Protein AF-0000000082580744 (afdb_homodimer)

Radius of gyration: 29.82 Å; Cα contacts (8 Å, |Δi|>4): 2438; chains: 2; bounding box: 80×86×75 Å

pLDDT: mean 94.12, std 8.28, range [32.53, 98.94]

Structure (mmCIF, N/CA/C/O backbone):
data_AF-0000000082580744-model_v1
#
loop_
_entity.id
_entity.type
_entity.pdbx_description
1 polymer 'FAD-dependent oxidoreductase'
#
loop_
_atom_site.group_PDB
_atom_site.id
_atom_site.type_symbol
_atom_site.label_atom_id
_atom_site.label_alt_id
_atom_site.label_comp_id
_atom_site.label_asym_id
_atom_site.label_entity_id
_atom_site.label_seq_id
_atom_site.pdbx_PDB_ins_code
_atom_site.Cartn_x
_atom_site.Cartn_y
_atom_site.Cartn_z
_atom_site.occupancy
_atom_site.B_iso_or_equiv
_atom_site.auth_seq_id
_atom_site.auth_comp_id
_atom_site.auth_asym_id
_atom_site.auth_atom_id
_atom_site.pdbx_PDB_model_num
ATOM 1 N N . MET A 1 1 ? -9.773 21.922 42.688 1 71.75 1 MET A N 1
ATOM 2 C CA . MET A 1 1 ? -10.211 21.5 41.344 1 71.75 1 MET A CA 1
ATOM 3 C C . MET A 1 1 ? -11.086 22.578 40.688 1 71.75 1 MET A C 1
ATOM 5 O O . MET A 1 1 ? -12.016 23.078 41.312 1 71.75 1 MET A O 1
ATOM 9 N N . LYS A 1 2 ? -10.562 23.125 39.656 1 87.12 2 LYS A N 1
ATOM 10 C CA . LYS A 1 2 ? -11.336 24.109 38.906 1 87.12 2 LYS A CA 1
ATOM 11 C C . LYS A 1 2 ? -12.32 23.406 37.969 1 87.12 2 LYS A C 1
ATOM 13 O O . LYS A 1 2 ? -11.984 22.391 37.344 1 87.12 2 LYS A O 1
ATOM 18 N N . ASN A 1 3 ? -13.578 23.859 38.062 1 93.88 3 ASN A N 1
ATOM 19 C CA . ASN A 1 3 ? -14.617 23.281 37.219 1 93.88 3 ASN A CA 1
ATOM 20 C C . ASN A 1 3 ? -15.055 24.25 36.125 1 93.88 3 ASN A C 1
ATOM 22 O O . ASN A 1 3 ? -15.406 25.406 36.406 1 93.88 3 ASN A O 1
ATOM 26 N N . ILE A 1 4 ? -14.922 23.812 34.906 1 96.12 4 ILE A N 1
ATOM 27 C CA . ILE A 1 4 ? -15.32 24.594 33.75 1 96.12 4 ILE A CA 1
ATOM 28 C C . ILE A 1 4 ? -16.422 23.859 33 1 96.12 4 ILE A C 1
ATOM 30 O O . ILE A 1 4 ? -16.438 22.641 32.938 1 96.12 4 ILE A O 1
ATOM 34 N N . LYS A 1 5 ? -17.406 24.609 32.469 1 97.62 5 LYS A N 1
ATOM 35 C CA . LYS A 1 5 ? -18.438 24.047 31.594 1 97.62 5 LYS A CA 1
ATOM 36 C C . LYS A 1 5 ? -18.281 24.547 30.172 1 97.62 5 LYS A C 1
ATOM 38 O O . LYS A 1 5 ? -17.969 25.719 29.953 1 97.62 5 LYS A O 1
ATOM 43 N N . ALA A 1 6 ? -18.422 23.688 29.266 1 97.94 6 ALA A N 1
ATOM 44 C CA . ALA A 1 6 ? -18.328 24.031 27.859 1 97.94 6 ALA A CA 1
ATOM 45 C C . ALA A 1 6 ? -19.234 23.125 27.016 1 97.94 6 ALA A C 1
ATOM 47 O O . ALA A 1 6 ? -19.656 22.062 27.469 1 97.94 6 ALA A O 1
ATOM 48 N N . ASP A 1 7 ? -19.672 23.625 25.891 1 98.38 7 ASP A N 1
ATOM 49 C CA . ASP A 1 7 ? -20.344 22.766 24.922 1 98.38 7 ASP A CA 1
ATOM 50 C C . ASP A 1 7 ? -19.359 21.859 24.219 1 98.38 7 ASP A C 1
ATOM 52 O O . ASP A 1 7 ? -19.578 20.641 24.109 1 98.38 7 ASP A O 1
ATOM 56 N N . VAL A 1 8 ? -18.281 22.438 23.734 1 98.81 8 VAL A N 1
ATOM 57 C CA . VAL A 1 8 ? -17.234 21.688 23.031 1 98.81 8 VAL A CA 1
ATOM 58 C C . VAL A 1 8 ? -15.891 21.938 23.703 1 98.81 8 VAL A C 1
ATOM 60 O O . VAL A 1 8 ? -15.492 23.078 23.938 1 98.81 8 VAL A O 1
ATOM 63 N N . ALA A 1 9 ? -15.18 20.922 24.078 1 98.94 9 ALA A N 1
ATOM 64 C CA . ALA A 1 9 ? -13.797 21 24.547 1 98.94 9 ALA A CA 1
ATOM 65 C C . ALA A 1 9 ? -12.836 20.453 23.5 1 98.94 9 ALA A C 1
ATOM 67 O O . ALA A 1 9 ? -13.07 19.391 22.906 1 98.94 9 ALA A O 1
ATOM 68 N N . VAL A 1 10 ? -11.781 21.156 23.203 1 98.94 10 VAL A N 1
ATOM 69 C CA . VAL A 1 10 ? -10.805 20.781 22.188 1 98.94 10 VAL A CA 1
ATOM 70 C C . VAL A 1 10 ? -9.469 20.469 22.859 1 98.94 10 VAL A C 1
ATOM 72 O O . VAL A 1 10 ? -8.969 21.25 23.672 1 98.94 10 VAL A O 1
ATOM 75 N N . ILE A 1 11 ? -8.938 19.281 22.547 1 98.88 11 ILE A N 1
ATOM 76 C CA . ILE A 1 11 ? -7.656 18.859 23.094 1 98.88 11 ILE A CA 1
ATOM 77 C C . ILE A 1 11 ? -6.539 19.156 22.094 1 98.88 11 ILE A C 1
ATOM 79 O O . ILE A 1 11 ? -6.391 18.438 21.094 1 98.88 11 ILE A O 1
ATOM 83 N N . ALA A 1 12 ? -5.711 20.109 22.422 1 98.62 12 ALA A N 1
ATOM 84 C CA . ALA A 1 12 ? -4.535 20.578 21.688 1 98.62 12 ALA A CA 1
ATOM 85 C C . ALA A 1 12 ? -4.934 21.531 20.562 1 98.62 12 ALA A C 1
ATOM 87 O O . ALA A 1 12 ? -6.035 21.438 20.016 1 98.62 12 ALA A O 1
ATOM 88 N N . LEU A 1 13 ? -4.004 22.391 20.266 1 98.44 13 LEU A N 1
ATOM 89 C CA . LEU A 1 13 ? -4.27 23.484 19.344 1 98.44 13 LEU A CA 1
ATOM 90 C C . LEU A 1 13 ? -3.23 23.516 18.219 1 98.44 13 LEU A C 1
ATOM 92 O O . LEU A 1 13 ? -2.629 24.547 17.953 1 98.44 13 LEU A O 1
ATOM 96 N N . GLY A 1 14 ? -3.053 22.281 17.547 1 97.75 14 GLY A N 1
ATOM 97 C CA . GLY A 1 14 ? -2.451 22.281 16.234 1 97.75 14 GLY A CA 1
ATOM 98 C C . GLY A 1 14 ? -3.383 22.812 15.148 1 97.75 14 GLY A C 1
ATOM 99 O O . GLY A 1 14 ? -4.371 23.484 15.453 1 97.75 14 GLY A O 1
ATOM 100 N N . ALA A 1 15 ? -3.078 22.5 13.906 1 98 15 ALA A N 1
ATOM 101 C CA . ALA A 1 15 ? -3.914 22.984 12.812 1 98 15 ALA A CA 1
ATOM 102 C C . ALA A 1 15 ? -5.348 22.484 12.953 1 98 15 ALA A C 1
ATOM 104 O O . ALA A 1 15 ? -6.301 23.25 12.781 1 98 15 ALA A O 1
ATOM 105 N N . ALA A 1 16 ? -5.504 21.219 13.25 1 98.75 16 ALA A N 1
ATOM 106 C CA . ALA A 1 16 ? -6.828 20.609 13.375 1 98.75 16 ALA A CA 1
ATOM 107 C C . ALA A 1 16 ? -7.582 21.203 14.57 1 98.75 16 ALA A C 1
ATOM 109 O O . ALA A 1 16 ? -8.766 21.531 14.461 1 98.75 16 ALA A O 1
ATOM 110 N N . GLY A 1 17 ? -6.902 21.281 15.688 1 98.88 17 GLY A N 1
ATOM 111 C CA . GLY A 1 17 ? -7.523 21.828 16.891 1 98.88 17 GLY A CA 1
ATOM 112 C C . GLY A 1 17 ? -7.914 23.297 16.75 1 98.88 17 GLY A C 1
ATOM 113 O O . GLY A 1 17 ? -8.984 23.703 17.203 1 98.88 17 GLY A O 1
ATOM 114 N N . LEU A 1 18 ? -7.035 24.062 16.172 1 98.88 18 LEU A N 1
ATOM 115 C CA . LEU A 1 18 ? -7.336 25.469 15.914 1 98.88 18 LEU A CA 1
ATOM 116 C C . LEU A 1 18 ? -8.57 25.609 15.031 1 98.88 18 LEU A C 1
ATOM 118 O O . LEU A 1 18 ? -9.453 26.422 15.312 1 98.88 18 LEU A O 1
ATOM 122 N N . ALA A 1 19 ? -8.586 24.797 13.992 1 98.88 19 ALA A N 1
ATOM 123 C CA . ALA A 1 19 ? -9.727 24.844 13.086 1 98.88 19 ALA A CA 1
ATOM 124 C C . ALA A 1 19 ? -11.016 24.438 13.805 1 98.88 19 ALA A C 1
ATOM 126 O O . ALA A 1 19 ? -12.055 25.062 13.617 1 98.88 19 ALA A O 1
ATOM 127 N N . ALA A 1 20 ? -10.945 23.406 14.594 1 98.94 20 ALA A N 1
ATOM 128 C CA . ALA A 1 20 ? -12.102 22.938 15.352 1 98.94 20 ALA A CA 1
ATOM 129 C C . ALA A 1 20 ? -12.602 24.016 16.312 1 98.94 20 ALA A C 1
ATOM 131 O O . ALA A 1 20 ? -13.805 24.281 16.406 1 98.94 20 ALA A O 1
ATOM 132 N N . CYS A 1 21 ? -11.664 24.625 17 1 98.75 21 CYS A N 1
ATOM 133 C CA . CYS A 1 21 ? -11.984 25.656 17.984 1 98.75 21 CYS A CA 1
ATOM 134 C C . CYS A 1 21 ? -12.68 26.844 17.328 1 98.75 21 CYS A C 1
ATOM 136 O O . CYS A 1 21 ? -13.75 27.266 17.766 1 98.75 21 CYS A O 1
ATOM 138 N N . ALA A 1 22 ? -12.102 27.375 16.297 1 98.81 22 ALA A N 1
ATOM 139 C CA . ALA A 1 22 ? -12.648 28.531 15.602 1 98.81 22 ALA A CA 1
ATOM 140 C C . ALA A 1 22 ? -14 28.219 14.977 1 98.81 22 ALA A C 1
ATOM 142 O O . ALA A 1 22 ? -14.938 29 15.07 1 98.81 22 ALA A O 1
ATOM 143 N N . GLN A 1 23 ? -14.078 27.031 14.289 1 98.88 23 GLN A N 1
ATOM 144 C CA . GLN A 1 23 ? -15.32 26.641 13.641 1 98.88 23 GLN A CA 1
ATOM 145 C C . GLN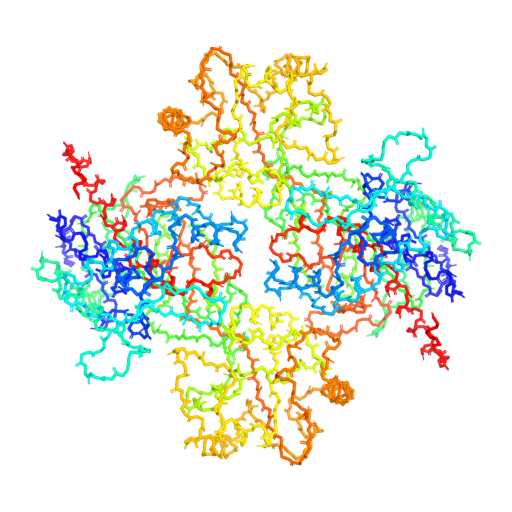 A 1 23 ? -16.453 26.469 14.656 1 98.88 23 GLN A C 1
ATOM 147 O O . GLN A 1 23 ? -17.578 26.906 14.422 1 98.88 23 GLN A O 1
ATOM 152 N N . ALA A 1 24 ? -16.156 25.781 15.75 1 98.75 24 ALA A N 1
ATOM 153 C CA . ALA A 1 24 ? -17.172 25.594 16.781 1 98.75 24 ALA A CA 1
ATOM 154 C C . ALA A 1 24 ? -17.625 26.938 17.344 1 98.75 24 ALA A C 1
ATOM 156 O O . ALA A 1 24 ? -18.828 27.156 17.531 1 98.75 24 ALA A O 1
ATOM 157 N N . ALA A 1 25 ? -16.688 27.812 17.625 1 98.62 25 ALA A N 1
ATOM 158 C CA . ALA A 1 25 ? -17.031 29.141 18.141 1 98.62 25 ALA A CA 1
ATOM 159 C C . ALA A 1 25 ? -17.906 29.906 17.156 1 98.62 25 ALA A C 1
ATOM 161 O O . ALA A 1 25 ? -18.844 30.594 17.562 1 98.62 25 ALA A O 1
ATOM 162 N N . GLU A 1 26 ? -17.625 29.828 15.906 1 98.38 26 GLU A N 1
ATOM 163 C CA . GLU A 1 26 ? -18.406 30.484 14.859 1 98.38 26 GLU A CA 1
ATOM 164 C C . GLU A 1 26 ? -19.844 29.984 14.852 1 98.38 26 GLU A C 1
ATOM 166 O O . GLU A 1 26 ? -20.766 30.703 14.461 1 98.38 26 GLU A O 1
ATOM 171 N N . LEU A 1 27 ? -19.969 28.734 15.25 1 98 27 LEU A N 1
ATOM 172 C CA . LEU A 1 27 ? -21.297 28.125 15.258 1 98 27 LEU A CA 1
ATOM 173 C C . LEU A 1 27 ? -22.062 28.5 16.531 1 98 27 LEU A C 1
ATOM 175 O O . LEU A 1 27 ? -23.188 28.047 16.734 1 98 27 LEU A O 1
ATOM 179 N N . GLY A 1 28 ? -21.453 29.281 17.406 1 97 28 GLY A N 1
ATOM 180 C CA . GLY A 1 28 ? -22.172 29.953 18.484 1 97 28 GLY A CA 1
ATOM 181 C C . GLY A 1 28 ? -22.219 29.141 19.766 1 97 28 GLY A C 1
ATOM 182 O O . GLY A 1 28 ? -23.078 29.375 20.625 1 97 28 GLY A O 1
ATOM 183 N N . VAL A 1 29 ? -21.328 28.172 19.906 1 98 29 VAL A N 1
ATOM 184 C CA . VAL A 1 29 ? -21.328 27.359 21.125 1 98 29 VAL A CA 1
ATOM 185 C C . VAL A 1 29 ? -20.172 27.766 22.016 1 98 29 VAL A C 1
ATOM 187 O O . VAL A 1 29 ? -19.234 28.438 21.578 1 98 29 VAL A O 1
ATOM 190 N N . LYS A 1 30 ? -20.234 27.391 23.266 1 98.5 30 LYS A N 1
ATOM 191 C CA . LYS A 1 30 ? -19.156 27.672 24.203 1 98.5 30 LYS A CA 1
ATOM 192 C C . LYS A 1 30 ? -18 26.688 24.016 1 98.5 30 LYS A C 1
ATOM 194 O O . LYS A 1 30 ? -18.172 25.484 24.219 1 98.5 30 LYS A O 1
ATOM 199 N N . VAL A 1 31 ? -16.859 27.234 23.688 1 98.81 31 VAL A N 1
ATOM 200 C CA . VAL A 1 31 ? -15.711 26.391 23.391 1 98.81 31 VAL A CA 1
ATOM 201 C C . VAL A 1 31 ? -14.602 26.641 24.406 1 98.81 31 VAL A C 1
ATOM 203 O O . VAL A 1 31 ? -14.32 27.797 24.75 1 98.81 31 VAL A O 1
ATOM 206 N N . VAL A 1 32 ? -13.992 25.578 24.922 1 98.75 32 VAL A N 1
ATOM 207 C CA . VAL A 1 32 ? -12.773 25.641 25.719 1 98.75 32 VAL A CA 1
ATOM 208 C C . VAL A 1 32 ? -11.703 24.75 25.109 1 98.75 32 VAL A C 1
ATOM 210 O O . VAL A 1 32 ? -11.992 23.625 24.672 1 98.75 32 VAL A O 1
ATOM 213 N N . ALA A 1 33 ? -10.539 25.281 25 1 98.69 33 ALA A N 1
ATOM 214 C CA . ALA A 1 33 ? -9.453 24.531 24.375 1 98.69 33 ALA A CA 1
ATOM 215 C C . ALA A 1 33 ? -8.211 24.516 25.266 1 98.69 33 ALA A C 1
ATOM 217 O O . ALA A 1 33 ? -7.953 25.469 26 1 98.69 33 ALA A O 1
ATOM 218 N N . PHE A 1 34 ? -7.516 23.422 25.156 1 98.25 34 PHE A N 1
ATOM 219 C CA . PHE A 1 34 ? -6.32 23.25 25.984 1 98.25 34 PHE A CA 1
ATOM 220 C C . PHE A 1 34 ? -5.117 22.906 25.109 1 98.25 34 PHE A C 1
ATOM 222 O O . PHE A 1 34 ? -5.227 22.125 24.172 1 98.25 34 PHE A O 1
ATO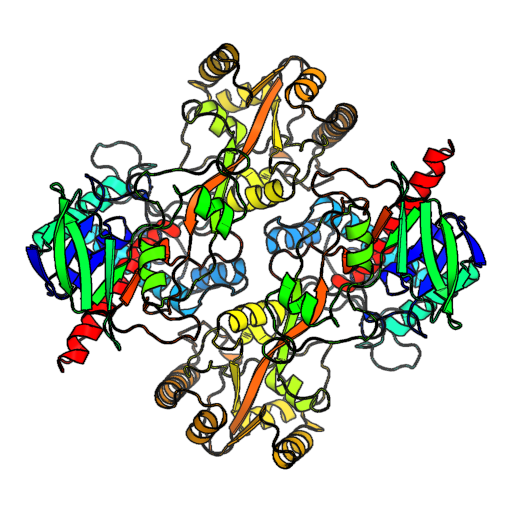M 229 N N . GLU A 1 35 ? -3.998 23.469 25.344 1 97.81 35 GLU A N 1
ATOM 230 C CA . GLU A 1 35 ? -2.719 23.219 24.688 1 97.81 35 GLU A CA 1
ATOM 231 C C . GLU A 1 35 ? -1.606 23.016 25.719 1 97.81 35 GLU A C 1
ATOM 233 O O . GLU A 1 35 ? -1.43 23.828 26.625 1 97.81 35 GLU A O 1
ATOM 238 N N . LYS A 1 36 ? -0.951 21.859 25.531 1 96.19 36 LYS A N 1
ATOM 239 C CA . LYS A 1 36 ? 0.111 21.547 26.484 1 96.19 36 LYS A CA 1
ATOM 240 C C . LYS A 1 36 ? 1.313 22.469 26.297 1 96.19 36 LYS A C 1
ATOM 242 O O . LYS A 1 36 ? 2.051 22.75 27.234 1 96.19 36 LYS A O 1
ATOM 247 N N . ALA A 1 37 ? 1.573 22.938 25.094 1 95.19 37 ALA A N 1
ATOM 248 C CA . ALA A 1 37 ? 2.688 23.828 24.781 1 95.19 37 ALA A CA 1
ATOM 249 C C . ALA A 1 37 ? 2.338 25.281 25.109 1 95.19 37 ALA A C 1
ATOM 251 O O . ALA A 1 37 ? 1.172 25.609 25.344 1 95.19 37 ALA A O 1
ATOM 252 N N . ALA A 1 38 ? 3.346 26.156 25.078 1 94.88 38 ALA A N 1
ATOM 253 C CA . ALA A 1 38 ? 3.176 27.578 25.375 1 94.88 38 ALA A CA 1
ATOM 254 C C . ALA A 1 38 ? 2.6 28.328 24.172 1 94.88 38 ALA A C 1
ATOM 256 O O . ALA A 1 38 ? 1.996 29.391 24.328 1 94.88 38 ALA A O 1
ATOM 257 N N . VAL A 1 39 ? 2.818 27.766 23 1 94.75 39 VAL A N 1
ATOM 258 C CA . VAL A 1 39 ? 2.377 28.391 21.766 1 94.75 39 VAL A CA 1
ATOM 259 C C . VAL A 1 39 ? 1.541 27.406 20.953 1 94.75 39 VAL A C 1
ATOM 261 O O . VAL A 1 39 ? 1.9 26.234 20.828 1 94.75 39 VAL A O 1
ATOM 264 N N . PRO A 1 40 ? 0.387 27.891 20.453 1 96.25 40 PRO A N 1
ATOM 265 C CA . PRO A 1 40 ? -0.42 27.016 19.594 1 96.25 40 PRO A CA 1
ATOM 266 C C . PRO A 1 40 ? 0.19 26.812 18.219 1 96.25 40 PRO A C 1
ATOM 268 O O . PRO A 1 40 ? 1.157 27.5 17.859 1 96.25 40 PRO A O 1
ATOM 271 N N . GLY A 1 41 ? -0.369 25.875 17.453 1 95 41 GLY A N 1
ATOM 272 C CA . GLY A 1 41 ? -0.003 25.656 16.062 1 95 41 GLY A CA 1
ATOM 273 C C . GLY A 1 41 ? 0.701 24.344 15.82 1 95 41 GLY A C 1
ATOM 274 O O . GLY A 1 41 ? 0.592 23.766 14.742 1 95 41 GLY A O 1
ATOM 275 N N . GLY A 1 42 ? 1.496 23.922 16.828 1 93.25 42 GLY A N 1
ATOM 276 C CA . GLY A 1 42 ? 2.174 22.641 16.719 1 93.25 42 GLY A CA 1
ATOM 277 C C . GLY A 1 42 ? 3.033 22.516 15.477 1 93.25 42 GLY A C 1
ATOM 278 O O . GLY A 1 42 ? 3.719 23.469 15.094 1 93.25 42 GLY A O 1
ATOM 279 N N . ALA A 1 43 ? 3.045 21.312 14.867 1 90.94 43 ALA A N 1
ATOM 280 C CA . ALA A 1 43 ? 3.865 21.016 13.695 1 90.94 43 ALA A CA 1
ATOM 281 C C . ALA A 1 43 ? 3.438 21.859 12.5 1 90.94 43 ALA A C 1
ATOM 283 O O . ALA A 1 43 ? 4.25 22.172 11.617 1 90.94 43 ALA A O 1
ATOM 284 N N . ALA A 1 44 ? 2.256 22.266 12.516 1 93.56 44 ALA A N 1
ATOM 285 C CA . ALA A 1 44 ? 1.715 23.031 11.398 1 93.56 44 ALA A CA 1
ATOM 286 C C . ALA A 1 44 ? 2.428 24.375 11.258 1 93.56 44 ALA A C 1
ATOM 288 O O . ALA A 1 44 ? 2.443 24.953 10.172 1 93.56 44 ALA A O 1
ATOM 289 N N . ASN A 1 45 ? 2.977 24.859 12.352 1 94 45 ASN A N 1
ATOM 290 C CA . ASN A 1 45 ? 3.713 26.109 12.289 1 94 45 ASN A CA 1
ATOM 291 C C . ASN A 1 45 ? 4.922 26.016 11.367 1 94 45 ASN A C 1
ATOM 293 O O . ASN A 1 45 ? 5.434 27.031 10.898 1 94 45 ASN A O 1
ATOM 297 N N . MET A 1 46 ? 5.359 24.781 11.086 1 88.88 46 MET A N 1
ATOM 298 C CA . MET A 1 46 ? 6.504 24.578 10.203 1 88.88 46 MET A CA 1
ATOM 299 C C . MET A 1 46 ? 6.051 24.328 8.766 1 88.88 46 MET A C 1
ATOM 301 O O . MET A 1 46 ? 6.871 24.297 7.852 1 88.88 46 MET A O 1
ATOM 305 N N . GLY A 1 47 ? 4.75 24.219 8.602 1 91.06 47 GLY A N 1
ATOM 306 C CA . GLY A 1 47 ? 4.211 23.875 7.297 1 91.06 47 GLY A CA 1
ATOM 307 C C . GLY A 1 47 ? 4.113 25.062 6.359 1 91.06 47 GLY A C 1
ATOM 308 O O . GLY A 1 47 ? 4.441 26.188 6.738 1 91.06 47 GLY A O 1
ATOM 309 N N . THR A 1 48 ? 3.666 24.75 5.129 1 92.06 48 THR A N 1
ATOM 310 C CA . THR A 1 48 ? 3.672 25.75 4.07 1 92.06 48 THR A CA 1
ATOM 311 C C . THR A 1 48 ? 2.25 26.219 3.752 1 92.06 48 THR A C 1
ATOM 313 O O . THR A 1 48 ? 2.014 27.406 3.508 1 92.06 48 THR A O 1
ATOM 316 N N . GLY A 1 49 ? 1.355 25.312 3.689 1 94.88 49 GLY A N 1
ATOM 317 C CA . GLY A 1 49 ? -0.009 25.672 3.326 1 94.88 49 GLY A CA 1
ATOM 318 C C . GLY A 1 49 ? -0.883 24.453 3.053 1 94.88 49 GLY A C 1
ATOM 319 O O . GLY A 1 49 ? -0.388 23.328 2.984 1 94.88 49 GLY A O 1
ATOM 320 N N . PRO A 1 50 ? -2.172 24.672 2.951 1 97.38 50 PRO A N 1
ATOM 321 C CA . PRO A 1 50 ? -3.117 23.547 2.807 1 97.38 50 PRO A CA 1
ATOM 322 C C . PRO A 1 50 ? -3.449 23.25 1.347 1 97.38 50 PRO A C 1
ATOM 324 O O . PRO A 1 50 ? -3.127 24.047 0.458 1 97.38 50 PRO A O 1
ATOM 327 N N . LEU A 1 51 ? -4.051 22.109 1.195 1 97.19 51 LEU A N 1
ATOM 328 C CA . LEU A 1 51 ? -4.66 21.688 -0.062 1 97.19 51 LEU A CA 1
ATOM 329 C C . LEU A 1 51 ? -6.02 22.344 -0.254 1 97.19 51 LEU A C 1
ATOM 331 O O . LEU A 1 51 ? -6.809 22.438 0.691 1 97.19 51 LEU A O 1
ATOM 335 N N . ALA A 1 52 ? -6.246 22.797 -1.473 1 97.44 52 ALA A N 1
ATOM 336 C CA . ALA A 1 52 ? -7.586 23.188 -1.905 1 97.44 52 ALA A CA 1
ATOM 337 C C . ALA A 1 52 ? -7.863 22.703 -3.326 1 97.44 52 ALA A C 1
ATOM 339 O O . ALA A 1 52 ? -6.988 22.766 -4.191 1 97.44 52 ALA A O 1
ATOM 340 N N . ILE A 1 53 ? -9.031 22.219 -3.506 1 97.94 53 ILE A N 1
ATOM 341 C CA . ILE A 1 53 ? -9.422 21.719 -4.82 1 97.94 53 ILE A CA 1
ATOM 342 C C . ILE A 1 53 ? -10.602 22.547 -5.348 1 97.94 53 ILE A C 1
ATOM 344 O O . ILE A 1 53 ? -11.578 22.766 -4.633 1 97.94 53 ILE A O 1
ATOM 348 N N . GLU A 1 54 ? -10.469 22.984 -6.59 1 96.75 54 GLU A N 1
ATOM 349 C CA . GLU A 1 54 ? -11.484 23.766 -7.289 1 96.75 54 GLU A C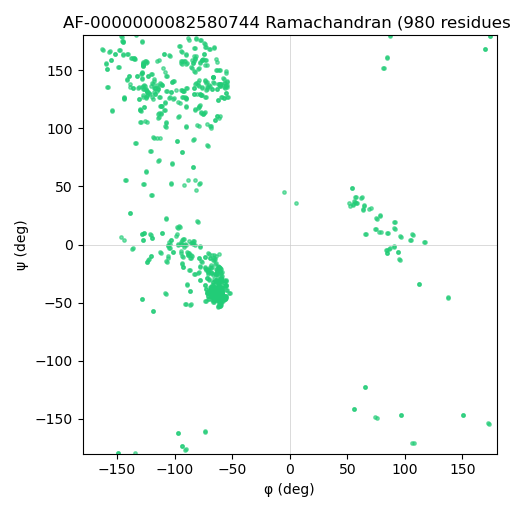A 1
ATOM 350 C C . GLU A 1 54 ? -11.805 25.047 -6.539 1 96.75 54 GLU A C 1
ATOM 352 O O . GLU A 1 54 ? -12.969 25.453 -6.453 1 96.75 54 GLU A O 1
ATOM 357 N N . SER A 1 55 ? -10.812 25.609 -5.941 1 95.19 55 SER A N 1
ATOM 358 C CA . SER A 1 55 ? -10.969 26.906 -5.285 1 95.19 55 SER A CA 1
ATOM 359 C C . SER A 1 55 ? -11 28.031 -6.305 1 95.19 55 SER A C 1
ATOM 361 O O . SER A 1 55 ? -10.57 27.859 -7.445 1 95.19 55 SER A O 1
ATOM 363 N N . LYS A 1 56 ? -11.562 29.156 -5.898 1 91.44 56 LYS A N 1
ATOM 364 C CA . LYS A 1 56 ? -11.5 30.344 -6.742 1 91.44 56 LYS A CA 1
ATOM 365 C C . LYS A 1 56 ? -10.055 30.688 -7.098 1 91.44 56 LYS A C 1
ATOM 367 O O . LYS A 1 56 ? -9.773 31.141 -8.211 1 91.44 56 LYS A O 1
ATOM 372 N N . PHE A 1 57 ? -9.234 30.438 -6.168 1 91 57 PHE A N 1
ATOM 373 C CA . PHE A 1 57 ? -7.816 30.703 -6.367 1 91 57 PHE A CA 1
ATOM 374 C C . PHE A 1 57 ? -7.254 29.875 -7.512 1 91 57 PHE A C 1
ATOM 376 O O . PHE A 1 57 ? -6.527 30.391 -8.367 1 91 57 PHE A O 1
ATOM 383 N N . GLN A 1 58 ? -7.52 28.625 -7.508 1 93.5 58 GLN A N 1
ATOM 384 C CA . GLN A 1 58 ? -7.074 27.734 -8.57 1 93.5 58 GLN A CA 1
ATOM 385 C C . GLN A 1 58 ? -7.676 28.125 -9.914 1 93.5 58 GLN A C 1
ATOM 387 O O . GLN A 1 58 ? -6.98 28.141 -10.93 1 93.5 58 GLN A O 1
ATOM 392 N N . LYS A 1 59 ? -8.914 28.5 -9.891 1 93 59 LYS A N 1
ATOM 393 C CA . LYS A 1 59 ? -9.586 28.922 -11.117 1 93 59 LYS A CA 1
ATOM 394 C C . LYS A 1 59 ? -8.945 30.172 -11.688 1 93 59 LYS A C 1
ATOM 396 O O . LYS A 1 59 ? -8.711 30.266 -12.898 1 93 59 LYS A O 1
ATOM 401 N N . ASP A 1 60 ? -8.648 31.062 -10.82 1 93.06 60 ASP A N 1
ATOM 402 C CA . ASP A 1 60 ? -8.023 32.312 -11.227 1 93.06 60 ASP A CA 1
ATOM 403 C C . ASP A 1 60 ? -6.656 32.094 -11.852 1 93.06 60 ASP A C 1
ATOM 405 O O . ASP A 1 60 ? -6.148 32.938 -12.594 1 93.06 60 ASP A O 1
ATOM 409 N N . HIS A 1 61 ? -6.09 31 -11.57 1 93.75 61 HIS A N 1
ATOM 410 C CA . HIS A 1 61 ? -4.758 30.688 -12.086 1 93.75 61 HIS A CA 1
ATOM 411 C C . HIS A 1 61 ? -4.812 29.562 -13.109 1 93.75 61 HIS A C 1
ATOM 413 O O . HIS A 1 61 ? -3.801 28.906 -13.375 1 93.75 61 HIS A O 1
ATOM 419 N N . ASN A 1 62 ? -5.977 29.156 -13.547 1 94.06 62 ASN A N 1
ATOM 420 C CA . ASN A 1 62 ? -6.234 28.234 -14.648 1 94.06 62 ASN A CA 1
ATOM 421 C C . ASN A 1 62 ? -5.824 26.812 -14.289 1 94.06 62 ASN A C 1
ATOM 423 O O . ASN A 1 62 ? -5.285 26.094 -15.133 1 94.06 62 ASN A O 1
ATOM 427 N N . VAL A 1 63 ? -5.934 26.484 -13.039 1 93.38 63 VAL A N 1
ATOM 428 C CA . VAL A 1 63 ? -5.746 25.109 -12.633 1 93.38 63 VAL A CA 1
ATOM 429 C C . VAL A 1 63 ? -7.012 24.297 -12.922 1 93.38 63 VAL A C 1
ATOM 431 O O . VAL A 1 63 ? -8.078 24.609 -12.391 1 93.38 63 VAL A O 1
ATOM 434 N N . ASP A 1 64 ? -6.855 23.297 -13.797 1 91.38 64 ASP A N 1
ATOM 435 C CA . ASP A 1 64 ? -7.996 22.5 -14.234 1 91.38 64 ASP A CA 1
ATOM 436 C C . ASP A 1 64 ? -8.023 21.156 -13.523 1 91.38 64 ASP A C 1
ATOM 438 O O . ASP A 1 64 ? -7.715 20.125 -14.125 1 91.38 64 ASP A O 1
ATOM 442 N N . LEU A 1 65 ? -8.305 21.125 -12.281 1 96.19 65 LEU A N 1
ATOM 443 C CA . LEU A 1 65 ? -8.477 19.906 -11.484 1 96.19 65 LEU A CA 1
ATOM 444 C C . LEU A 1 65 ? -9.828 19.906 -10.781 1 96.19 65 LEU A C 1
ATOM 446 O O . LEU A 1 65 ? -10.047 20.672 -9.836 1 96.19 65 LEU A O 1
ATOM 450 N N . THR A 1 66 ? -10.688 19.094 -11.289 1 96.5 66 THR A N 1
ATOM 451 C CA . THR A 1 66 ? -12 18.984 -10.664 1 96.5 66 THR A CA 1
ATOM 452 C C . THR A 1 66 ? -11.93 18.156 -9.383 1 96.5 66 THR A C 1
ATOM 454 O O . THR A 1 66 ? -10.984 17.406 -9.18 1 96.5 66 THR A O 1
ATOM 457 N N . LYS A 1 67 ? -12.906 18.344 -8.539 1 97.38 67 LYS A N 1
ATOM 458 C CA . LYS A 1 67 ? -13 17.547 -7.32 1 97.38 67 LYS A CA 1
ATOM 459 C C . LYS A 1 67 ? -13.102 16.047 -7.648 1 97.38 67 LYS A C 1
ATOM 461 O O . LYS A 1 67 ? -12.484 15.219 -6.984 1 97.38 67 LYS A O 1
ATOM 466 N N . GLU A 1 68 ? -13.844 15.719 -8.68 1 96.69 68 GLU A N 1
ATOM 467 C CA . GLU A 1 68 ? -14.023 14.328 -9.086 1 96.69 68 GLU A CA 1
ATOM 468 C C . GLU A 1 68 ? -12.711 13.711 -9.547 1 96.69 68 GLU A C 1
ATOM 470 O O . GLU A 1 68 ? -12.383 12.578 -9.164 1 96.69 68 GLU A O 1
ATOM 475 N N . LYS A 1 69 ? -11.984 14.469 -10.344 1 96.56 69 LYS A N 1
ATOM 476 C CA . LYS A 1 69 ? -10.695 13.969 -10.82 1 96.56 69 LYS A CA 1
ATOM 477 C C . LYS A 1 69 ? -9.719 13.773 -9.664 1 96.56 69 LYS A C 1
ATOM 479 O O . LYS A 1 69 ? -9.023 12.758 -9.594 1 96.56 69 LYS A O 1
ATOM 484 N N . ALA A 1 70 ? -9.633 14.758 -8.758 1 97.69 70 ALA A N 1
ATOM 485 C CA . ALA A 1 70 ? -8.758 14.656 -7.602 1 97.69 70 ALA A CA 1
ATOM 486 C C . ALA A 1 70 ? -9.125 13.461 -6.73 1 97.69 70 ALA A C 1
ATOM 488 O O . ALA A 1 70 ? -8.25 12.719 -6.277 1 97.69 70 ALA A O 1
ATOM 489 N N . PHE A 1 71 ? -10.438 13.305 -6.543 1 97.88 71 PHE A N 1
ATOM 490 C CA . PHE A 1 71 ? -10.938 12.195 -5.746 1 97.88 71 PHE A CA 1
ATOM 491 C C . PHE A 1 71 ? -10.539 10.859 -6.363 1 97.88 71 PHE A C 1
ATOM 493 O O . PHE A 1 71 ? -10.008 9.984 -5.676 1 97.88 71 PHE A O 1
ATOM 500 N N . ASN A 1 72 ? -10.719 10.711 -7.605 1 96.88 72 ASN A N 1
ATOM 501 C CA . ASN A 1 72 ? -10.367 9.461 -8.281 1 96.88 72 ASN A CA 1
ATOM 502 C C . ASN A 1 72 ? -8.867 9.211 -8.242 1 96.88 72 ASN A C 1
ATOM 504 O O . ASN A 1 72 ? -8.43 8.07 -8.047 1 96.88 72 ASN A O 1
ATOM 508 N N . MET A 1 73 ? -8.102 10.258 -8.484 1 96.69 73 MET A N 1
ATOM 509 C CA . MET A 1 73 ? -6.648 10.133 -8.391 1 96.69 73 MET A CA 1
ATOM 510 C C . MET A 1 73 ? -6.23 9.609 -7.023 1 96.69 73 MET A C 1
ATOM 512 O O . MET A 1 73 ? -5.387 8.727 -6.922 1 96.69 73 MET A O 1
ATOM 516 N N . PHE A 1 74 ? -6.863 10.195 -5.973 1 97.81 74 PHE A N 1
ATOM 517 C CA . PHE A 1 74 ? -6.539 9.836 -4.598 1 97.81 74 PHE A CA 1
ATOM 518 C C . PHE A 1 74 ? -6.914 8.391 -4.312 1 97.81 74 PHE A C 1
ATOM 520 O O . PHE A 1 74 ? -6.105 7.625 -3.775 1 97.81 74 PHE A O 1
ATOM 527 N N . MET A 1 75 ? -8.086 7.961 -4.66 1 97.38 75 MET A N 1
ATOM 528 C CA . MET A 1 75 ? -8.578 6.617 -4.375 1 97.38 75 MET A CA 1
ATOM 529 C C . MET A 1 75 ? -7.812 5.574 -5.184 1 97.38 75 MET A C 1
ATOM 531 O O . MET A 1 75 ? -7.52 4.488 -4.68 1 97.38 75 MET A O 1
ATOM 535 N N . ASP A 1 76 ? -7.492 5.918 -6.43 1 95.38 76 ASP A N 1
ATOM 536 C CA . ASP A 1 76 ? -6.688 5.02 -7.25 1 95.38 76 ASP A CA 1
ATOM 537 C C . ASP A 1 76 ? -5.289 4.84 -6.66 1 95.38 76 ASP A C 1
ATOM 539 O O . ASP A 1 76 ? -4.773 3.725 -6.602 1 95.38 76 ASP A O 1
ATOM 543 N N . TYR A 1 77 ? -4.719 5.961 -6.246 1 96.38 77 TYR A N 1
ATOM 544 C CA . TYR A 1 77 ? -3.381 5.93 -5.66 1 96.38 77 TYR A CA 1
ATOM 545 C C . TYR A 1 77 ? -3.35 5.035 -4.426 1 96.38 77 TYR A C 1
ATOM 547 O O . TYR A 1 77 ? -2.373 4.316 -4.195 1 96.38 77 TYR A O 1
ATOM 555 N N . THR A 1 78 ? -4.422 5.043 -3.625 1 97.06 78 THR A N 1
ATOM 556 C CA . THR A 1 78 ? -4.465 4.293 -2.373 1 97.06 78 THR A CA 1
ATOM 557 C C . THR A 1 78 ? -5.102 2.926 -2.582 1 97.06 78 THR A C 1
ATOM 559 O O . THR A 1 78 ? -5.316 2.18 -1.624 1 97.06 78 THR A O 1
ATOM 562 N N . HIS A 1 79 ? -5.488 2.617 -3.764 1 96.69 79 HIS A N 1
ATOM 563 C CA . HIS A 1 79 ? -6.152 1.363 -4.102 1 96.69 79 HIS A CA 1
ATOM 564 C C . HIS A 1 79 ? -7.391 1.145 -3.236 1 96.69 79 HIS A C 1
ATOM 566 O O . HIS A 1 79 ? -7.641 0.029 -2.777 1 96.69 79 HIS A O 1
ATOM 572 N N . TRP A 1 80 ? -8.062 2.262 -2.91 1 97.06 80 TRP A N 1
ATOM 573 C CA . TRP A 1 80 ? -9.32 2.291 -2.176 1 97.06 80 TRP A CA 1
ATOM 574 C C . TRP A 1 80 ? -9.141 1.729 -0.769 1 97.06 80 TRP A C 1
ATOM 576 O O . TRP A 1 80 ? -10.086 1.184 -0.188 1 97.06 80 TRP A O 1
ATOM 586 N N . GLU A 1 81 ? -7.961 1.887 -0.236 1 96.81 81 GLU A N 1
ATOM 587 C CA . GLU A 1 81 ? -7.715 1.567 1.167 1 96.81 81 GLU A CA 1
ATOM 588 C C . GLU A 1 81 ? -8.242 2.666 2.084 1 96.81 81 GLU A C 1
ATOM 590 O O . GLU A 1 81 ? -8.445 2.439 3.279 1 96.81 81 GLU A O 1
ATOM 595 N N . ALA A 1 82 ? -8.445 3.828 1.556 1 97 82 ALA A N 1
ATOM 596 C CA . ALA A 1 82 ? -8.906 4.977 2.336 1 97 82 ALA A CA 1
ATOM 597 C C . ALA A 1 82 ? -10.422 4.98 2.471 1 97 82 ALA A C 1
ATOM 599 O O . ALA A 1 82 ? -11.125 4.422 1.627 1 97 82 ALA A O 1
ATOM 600 N N . ASP A 1 83 ? -10.922 5.562 3.555 1 97.62 83 ASP A N 1
ATOM 601 C CA . ASP A 1 83 ? -12.352 5.82 3.66 1 97.62 83 ASP A CA 1
ATOM 602 C C . ASP A 1 83 ? -12.812 6.805 2.59 1 97.62 83 ASP A C 1
ATOM 604 O O . ASP A 1 83 ? -12.547 8.008 2.684 1 97.62 83 ASP A O 1
ATOM 608 N N . ALA A 1 84 ? -13.562 6.293 1.666 1 98 84 ALA A N 1
ATOM 609 C CA . ALA A 1 84 ? -13.922 7.078 0.486 1 98 84 ALA A CA 1
ATOM 610 C C . ALA A 1 84 ? -14.836 8.242 0.854 1 98 84 ALA A C 1
ATOM 612 O O . ALA A 1 84 ? -14.742 9.32 0.261 1 98 84 ALA A O 1
ATOM 613 N N . ARG A 1 85 ? -15.703 8.055 1.77 1 98.06 85 ARG A N 1
ATOM 614 C CA . ARG A 1 85 ? -16.625 9.117 2.162 1 98.06 85 ARG A CA 1
ATOM 615 C C . ARG A 1 85 ? -15.883 10.234 2.898 1 98.06 85 ARG A C 1
ATOM 617 O O . ARG A 1 85 ? -16.188 11.414 2.717 1 98.06 85 ARG A O 1
ATOM 624 N N . LEU A 1 86 ? -14.953 9.836 3.74 1 98.44 86 LEU A N 1
ATOM 625 C CA . LEU A 1 86 ? -14.141 10.828 4.445 1 98.44 86 LEU A CA 1
ATOM 626 C C . LEU A 1 86 ? -13.336 11.664 3.461 1 98.44 86 LEU A C 1
ATOM 628 O O . LEU A 1 86 ? -13.297 12.891 3.57 1 98.44 86 LEU A O 1
ATOM 632 N N . VAL A 1 87 ? -12.664 10.992 2.496 1 98.38 87 VAL A N 1
ATOM 633 C CA . VAL A 1 87 ? -11.859 11.695 1.498 1 98.38 87 VAL A CA 1
ATOM 634 C C . VAL A 1 87 ? -12.75 12.633 0.683 1 98.38 87 VAL A C 1
ATOM 636 O O . VAL A 1 87 ? -12.375 13.773 0.406 1 98.38 87 VAL A O 1
ATOM 639 N N . ARG A 1 88 ? -13.898 12.156 0.33 1 98.06 88 ARG A N 1
ATOM 640 C CA . ARG A 1 88 ? -14.836 12.977 -0.438 1 98.06 88 ARG A CA 1
ATOM 641 C C . ARG A 1 88 ? -15.227 14.234 0.332 1 98.06 88 ARG A C 1
ATOM 643 O O . ARG A 1 88 ? -15.117 15.344 -0.189 1 98.06 88 ARG A O 1
ATOM 650 N N . ASP A 1 89 ? -15.672 14.055 1.588 1 97.94 89 ASP A N 1
ATOM 651 C CA . ASP A 1 89 ? -16.094 15.188 2.406 1 97.94 89 ASP A CA 1
ATOM 652 C C . ASP A 1 89 ? -14.945 16.188 2.566 1 97.94 89 ASP A C 1
ATOM 654 O O . ASP A 1 89 ? -15.156 17.406 2.475 1 97.94 89 ASP A O 1
ATOM 658 N N . TYR A 1 90 ? -13.781 15.656 2.74 1 98.38 90 TYR A N 1
ATOM 659 C CA . TYR A 1 90 ? -12.57 16.469 2.869 1 98.38 90 TYR A CA 1
ATOM 660 C C . TYR A 1 90 ? -12.312 17.266 1.601 1 98.38 90 TYR A C 1
ATOM 662 O O . TYR A 1 90 ? -12.25 18.5 1.641 1 98.38 90 TYR A O 1
ATOM 670 N N . PHE A 1 91 ? -12.273 16.609 0.488 1 98.44 91 PHE A N 1
ATOM 671 C CA . PHE A 1 91 ? -11.945 17.281 -0.769 1 98.44 91 PHE A CA 1
ATOM 672 C C . PHE A 1 91 ? -13.023 18.281 -1.149 1 98.44 91 PHE A C 1
ATOM 674 O O . PHE A 1 91 ? -12.719 19.375 -1.621 1 98.44 91 PHE A O 1
ATOM 681 N N . TRP A 1 92 ? -14.281 17.969 -0.927 1 98.19 92 TRP A N 1
ATOM 682 C CA . TRP A 1 92 ? -15.383 18.844 -1.304 1 98.19 92 TRP A CA 1
ATOM 683 C C . TRP A 1 92 ? -15.438 20.078 -0.404 1 98.19 92 TRP A C 1
ATOM 685 O O . TRP A 1 92 ? -15.945 21.125 -0.804 1 98.19 92 TRP A O 1
ATOM 695 N N . LYS A 1 93 ? -14.852 19.984 0.728 1 98.44 93 LYS A N 1
ATOM 696 C CA . LYS A 1 93 ? -14.875 21.109 1.67 1 98.44 93 LYS A CA 1
ATOM 697 C C . LYS A 1 93 ? -13.641 21.984 1.515 1 98.44 93 LYS A C 1
ATOM 699 O O . LYS A 1 93 ? -13.617 23.125 1.985 1 98.44 93 LYS A O 1
ATOM 704 N N . SER A 1 94 ? -12.633 21.516 0.87 1 98.56 94 SER A N 1
ATOM 705 C CA . SER A 1 94 ? -11.305 22.125 0.879 1 98.56 94 SER A CA 1
ATOM 706 C C . SER A 1 94 ? -11.328 23.547 0.333 1 98.56 94 SER A C 1
ATOM 708 O O . SER A 1 94 ? -10.656 24.438 0.857 1 98.56 94 SER A O 1
ATOM 710 N N . ALA A 1 95 ? -12.086 23.797 -0.722 1 98.25 95 ALA A N 1
ATOM 711 C CA . ALA A 1 95 ? -12.188 25.141 -1.281 1 98.25 95 ALA A CA 1
ATOM 712 C C . ALA A 1 95 ? -12.875 26.094 -0.303 1 98.25 95 ALA A C 1
ATOM 714 O O . ALA A 1 95 ? -12.477 27.25 -0.175 1 98.25 95 ALA A O 1
ATOM 715 N N . ASP A 1 96 ? -13.922 25.625 0.289 1 98.5 96 ASP A N 1
ATOM 716 C CA . ASP A 1 96 ? -14.625 26.422 1.293 1 98.5 96 ASP A CA 1
ATOM 717 C C . ASP A 1 96 ? -13.711 26.766 2.465 1 98.5 96 ASP A C 1
ATOM 719 O O . ASP A 1 96 ? -13.766 27.875 3 1 98.5 96 ASP A O 1
ATOM 723 N N . THR A 1 97 ? -12.891 25.812 2.859 1 98.69 97 THR A N 1
ATOM 724 C CA . THR A 1 97 ? -11.93 26.047 3.934 1 98.69 97 THR A CA 1
ATOM 725 C C . THR A 1 97 ? -10.922 27.125 3.539 1 98.69 97 THR A C 1
ATOM 727 O O . THR A 1 97 ? -10.555 27.969 4.359 1 98.69 97 THR A O 1
ATOM 730 N N . LEU A 1 98 ? -10.469 27.047 2.324 1 98.12 98 LEU A N 1
ATOM 731 C CA . LEU A 1 98 ? -9.562 28.094 1.855 1 98.12 98 LEU A CA 1
ATOM 732 C C . LEU A 1 98 ? -10.227 29.469 1.94 1 98.12 98 LEU A C 1
ATOM 734 O O . LEU A 1 98 ? -9.609 30.422 2.406 1 98.12 98 LEU A O 1
ATOM 738 N N . GLN A 1 99 ? -11.461 29.562 1.49 1 97.88 99 GLN A N 1
ATOM 739 C CA . GLN A 1 99 ? -12.195 30.828 1.571 1 97.88 99 GLN A CA 1
ATOM 740 C C . GLN A 1 99 ? -12.375 31.266 3.021 1 97.88 99 GLN A C 1
ATOM 742 O O . GLN A 1 99 ? -12.242 32.438 3.338 1 97.88 99 GLN A O 1
ATOM 747 N N . TRP A 1 100 ? -12.703 30.297 3.816 1 98.44 100 TRP A N 1
ATOM 748 C CA . TRP A 1 100 ? -12.828 30.516 5.254 1 98.44 100 TRP A CA 1
ATOM 749 C C . TRP A 1 100 ? -11.57 31.172 5.82 1 98.44 100 TRP A C 1
ATOM 751 O O . TRP A 1 100 ? -11.656 32.094 6.617 1 98.44 100 TRP A O 1
ATOM 761 N N . LEU A 1 101 ? -10.406 30.797 5.43 1 98.25 101 LEU A N 1
ATOM 762 C CA . LEU A 1 101 ? -9.125 31.344 5.859 1 98.25 101 LEU A CA 1
ATOM 763 C C . LEU A 1 101 ? -8.898 32.719 5.281 1 98.25 101 LEU A C 1
ATOM 765 O O . LEU A 1 101 ? -8.414 33.625 5.973 1 98.25 101 LEU A O 1
ATOM 769 N N . ILE A 1 102 ? -9.242 32.875 4.055 1 96.62 102 ILE A N 1
ATOM 770 C CA . ILE A 1 102 ? -9.109 34.156 3.396 1 96.62 102 ILE A CA 1
ATOM 771 C C . ILE A 1 102 ? -9.969 35.188 4.117 1 96.62 102 ILE A C 1
ATOM 773 O O . ILE A 1 102 ? -9.523 36.312 4.355 1 96.62 102 ILE A O 1
ATOM 777 N N . ASP A 1 103 ? -11.109 34.781 4.457 1 96.94 103 ASP A N 1
ATOM 778 C CA . ASP A 1 103 ? -12.039 35.688 5.133 1 96.94 103 ASP A CA 1
ATOM 779 C C . ASP A 1 103 ? -11.484 36.125 6.488 1 96.94 103 ASP A C 1
ATOM 781 O O . ASP A 1 103 ? -11.852 37.188 6.996 1 96.94 103 ASP A O 1
ATOM 785 N N . MET A 1 104 ? -10.602 35.375 7.047 1 96.19 104 MET A N 1
ATOM 786 C CA . MET A 1 104 ? -9.977 35.719 8.328 1 96.19 104 MET A CA 1
ATOM 787 C C . MET A 1 104 ? -8.758 36.594 8.125 1 96.19 104 MET A C 1
ATOM 789 O O . MET A 1 104 ? -8.148 37.062 9.086 1 96.19 104 MET A O 1
ATOM 793 N N . GLY A 1 105 ? -8.422 36.75 6.914 1 95.31 105 GLY A N 1
ATOM 794 C CA . GLY A 1 105 ? -7.316 37.656 6.617 1 95.31 105 GLY A CA 1
ATOM 795 C C . GLY A 1 105 ? -6.047 36.906 6.219 1 95.31 105 GLY A C 1
ATOM 796 O O . GLY A 1 105 ? -4.988 37.531 6.082 1 95.31 105 GLY A O 1
ATOM 797 N N . VAL A 1 106 ? -6.094 35.656 6.012 1 96.69 106 VAL A N 1
ATOM 798 C CA . VAL A 1 106 ? -4.926 34.906 5.551 1 96.69 106 VAL A CA 1
ATOM 799 C C . VAL A 1 106 ? -4.707 35.156 4.062 1 96.69 106 VAL A C 1
ATOM 801 O O . VAL A 1 106 ? -5.656 35.125 3.275 1 96.69 106 VAL A O 1
ATOM 804 N N . GLU A 1 107 ? -3.49 35.406 3.703 1 95.5 107 GLU A N 1
ATOM 805 C CA . GLU A 1 107 ? -3.131 35.594 2.301 1 95.5 107 GLU A CA 1
ATOM 806 C C . GLU A 1 107 ? -2.369 34.375 1.76 1 95.5 107 GLU A C 1
ATOM 808 O O . GLU A 1 107 ? -1.56 33.781 2.471 1 95.5 107 GLU A O 1
ATOM 813 N N . PHE A 1 108 ? -2.664 34.125 0.489 1 95.19 108 PHE A N 1
ATOM 814 C CA . PHE A 1 108 ? -2.062 32.938 -0.109 1 95.19 108 PHE A CA 1
ATOM 815 C C . PHE A 1 108 ? -1.354 33.281 -1.412 1 95.19 108 PHE A C 1
ATOM 817 O O . PHE A 1 108 ? -1.665 34.312 -2.041 1 95.19 108 PHE A O 1
ATOM 824 N N . ASP A 1 109 ? -0.378 32.469 -1.757 1 92.19 109 ASP A N 1
ATOM 825 C CA . ASP A 1 109 ? 0.284 32.531 -3.057 1 92.19 109 ASP A CA 1
ATOM 826 C C . ASP A 1 109 ? -0.452 31.688 -4.094 1 92.19 109 ASP A C 1
ATOM 828 O O . ASP A 1 109 ? -1.435 31.016 -3.77 1 92.19 109 ASP A O 1
ATOM 832 N N . LYS A 1 110 ? 0.018 31.734 -5.32 1 90.38 110 LYS A N 1
ATOM 833 C CA . LYS A 1 110 ? -0.553 30.922 -6.391 1 90.38 110 LYS A CA 1
ATOM 834 C C . LYS A 1 110 ? -0.443 29.438 -6.078 1 90.38 110 LYS A C 1
ATOM 836 O O . LYS A 1 110 ? 0.462 29.016 -5.352 1 90.38 110 LYS A O 1
ATOM 841 N N . PRO A 1 111 ? -1.414 28.688 -6.602 1 93.56 111 PRO A N 1
ATOM 842 C CA . PRO A 1 111 ? -1.326 27.25 -6.406 1 93.56 111 PRO A CA 1
ATOM 843 C C . PRO A 1 111 ? -0.018 26.656 -6.93 1 93.56 111 PRO A C 1
ATOM 845 O O . PRO A 1 111 ? 0.461 27.062 -7.992 1 93.56 111 PRO A O 1
ATOM 848 N N . ALA A 1 112 ? 0.519 25.703 -6.102 1 91.12 112 ALA A N 1
ATOM 849 C CA . ALA A 1 112 ? 1.835 25.172 -6.445 1 91.12 112 ALA A CA 1
ATOM 850 C C . ALA A 1 112 ? 1.815 23.656 -6.484 1 91.12 112 ALA A C 1
ATOM 852 O O . ALA A 1 112 ? 0.921 23.016 -5.918 1 91.12 112 ALA A O 1
ATOM 853 N N . LYS A 1 113 ? 2.801 23.109 -7.246 1 89.75 113 LYS A N 1
ATOM 854 C CA . LYS A 1 113 ? 3.105 21.672 -7.258 1 89.75 113 LYS A CA 1
ATOM 855 C C . LYS A 1 113 ? 4.219 21.344 -6.27 1 89.75 113 LYS A C 1
ATOM 857 O O . LYS A 1 113 ? 4.98 22.234 -5.867 1 89.75 113 LYS A O 1
ATOM 862 N N . PHE A 1 114 ? 4.234 20.125 -5.855 1 87.56 114 PHE A N 1
ATOM 863 C CA . PHE A 1 114 ? 5.348 19.656 -5.035 1 87.56 114 PHE A CA 1
ATOM 864 C C . PHE A 1 114 ? 6.5 19.172 -5.91 1 87.56 114 PHE A C 1
ATOM 866 O O . PHE A 1 114 ? 7.66 19.5 -5.652 1 87.56 114 PHE A O 1
ATOM 873 N N . CYS A 1 115 ? 6.164 18.312 -6.805 1 82.94 115 CYS A N 1
ATOM 874 C CA . CYS A 1 115 ? 7.102 17.797 -7.797 1 82.94 115 CYS A CA 1
ATOM 875 C C . CYS A 1 115 ? 6.48 17.812 -9.188 1 82.94 115 CYS A C 1
ATOM 877 O O . CYS A 1 115 ? 5.336 18.234 -9.359 1 82.94 115 CYS A O 1
ATOM 879 N N . LEU A 1 116 ? 7.172 17.391 -10.195 1 77.94 116 LEU A N 1
ATOM 880 C CA . LEU A 1 116 ? 6.77 17.531 -11.594 1 77.94 116 LEU A CA 1
ATOM 881 C C . LEU A 1 116 ? 5.461 16.797 -11.859 1 77.94 116 LEU A C 1
ATOM 883 O O . LEU A 1 116 ? 4.613 17.266 -12.617 1 77.94 116 LEU A O 1
ATOM 887 N N . ASP A 1 117 ? 5.227 15.68 -11.188 1 82.94 117 ASP A N 1
ATOM 888 C CA . ASP A 1 117 ? 4.059 14.867 -11.5 1 82.94 117 ASP A CA 1
ATOM 889 C C . ASP A 1 117 ? 2.91 15.164 -10.531 1 82.94 117 ASP A C 1
ATOM 891 O O . ASP A 1 117 ? 1.896 14.461 -10.531 1 82.94 117 ASP A O 1
ATOM 895 N N . SER A 1 118 ? 3.018 16.266 -9.805 1 92 118 SER A N 1
ATOM 896 C CA . SER A 1 118 ? 1.978 16.656 -8.852 1 92 118 SER A CA 1
ATOM 897 C C . SER A 1 118 ? 0.939 17.562 -9.508 1 92 118 SER A C 1
ATOM 899 O O . SER A 1 118 ? 1.213 18.188 -10.531 1 92 118 SER A O 1
ATOM 901 N N . GLU A 1 119 ? -0.229 17.594 -8.922 1 95 119 GLU A N 1
ATOM 902 C CA . GLU A 1 119 ? -1.237 18.594 -9.25 1 95 119 GLU A CA 1
ATOM 903 C C . GLU A 1 119 ? -1.004 19.891 -8.469 1 95 119 GLU A C 1
ATOM 905 O O . GLU A 1 119 ? -0.298 19.891 -7.461 1 95 119 GLU A O 1
ATOM 910 N N . SER A 1 120 ? -1.51 20.984 -9 1 94.44 120 SER A N 1
ATOM 911 C CA . SER A 1 120 ? -1.345 22.266 -8.344 1 94.44 120 SER A CA 1
ATOM 912 C C . SER A 1 120 ? -2.404 22.484 -7.273 1 94.44 120 SER A C 1
ATOM 914 O O . SER A 1 120 ? -3.242 23.391 -7.391 1 94.44 120 SER A O 1
ATOM 916 N N . THR A 1 121 ? -2.332 21.703 -6.242 1 96.62 121 THR A N 1
ATOM 917 C CA . THR A 1 121 ? -3.338 21.781 -5.188 1 96.62 121 THR A CA 1
ATOM 918 C C . THR A 1 121 ? -2.775 22.469 -3.947 1 96.62 121 THR A C 1
ATOM 920 O O . THR A 1 121 ? -3.516 22.766 -3.01 1 96.62 121 THR A O 1
ATOM 923 N N . TRP A 1 122 ? -1.522 22.688 -3.904 1 95.06 122 TRP A N 1
ATOM 924 C CA . TRP A 1 122 ? -0.837 23.234 -2.736 1 95.06 122 TRP A CA 1
ATOM 925 C C . TRP A 1 122 ? -0.95 24.75 -2.697 1 95.06 122 TRP A C 1
ATOM 927 O O . TRP A 1 122 ? -0.384 25.438 -3.545 1 95.06 122 TRP A O 1
ATOM 937 N N . ILE A 1 123 ? -1.595 25.25 -1.695 1 95.62 123 ILE A N 1
ATOM 938 C CA . ILE A 1 123 ? -1.779 26.688 -1.582 1 95.62 123 ILE A CA 1
ATOM 939 C C . ILE A 1 123 ? -0.899 27.234 -0.46 1 95.62 123 ILE A C 1
ATOM 941 O O . ILE A 1 123 ? -1.304 27.25 0.705 1 95.62 123 ILE A O 1
ATOM 945 N N . LYS A 1 124 ? 0.174 27.875 -0.772 1 92.94 124 LYS A N 1
ATOM 946 C CA . LYS A 1 124 ? 1.172 28.328 0.19 1 92.94 124 LYS A CA 1
ATOM 947 C C . LYS A 1 124 ? 0.744 29.641 0.838 1 92.94 124 LYS A C 1
ATOM 949 O O . LYS A 1 124 ? 0.242 30.547 0.16 1 92.94 124 LYS A O 1
ATOM 954 N N . VAL A 1 125 ? 0.967 29.703 2.039 1 95.06 125 VAL A N 1
ATOM 955 C CA . VAL A 1 125 ? 0.606 30.906 2.777 1 95.06 125 VAL A CA 1
ATOM 956 C C . VAL A 1 125 ? 1.625 32 2.5 1 95.06 125 VAL A C 1
ATOM 958 O O . VAL A 1 125 ? 2.834 31.766 2.561 1 95.06 125 VAL A O 1
ATOM 961 N N . LYS A 1 126 ? 1.09 33.094 2.148 1 93.25 126 LYS A N 1
ATOM 962 C CA . LYS A 1 126 ? 1.954 34.281 2.01 1 93.25 126 LYS A CA 1
ATOM 963 C C . LYS A 1 126 ? 2.365 34.812 3.375 1 93.25 126 LYS A C 1
ATOM 965 O O . LYS A 1 126 ? 1.544 34.906 4.289 1 93.25 126 LYS A O 1
ATOM 970 N N . ARG A 1 127 ? 3.582 35.219 3.389 1 90.44 127 ARG A N 1
ATOM 971 C CA . ARG A 1 127 ? 4.105 35.781 4.637 1 90.44 127 ARG A CA 1
ATOM 972 C C . ARG A 1 127 ? 3.955 37.281 4.664 1 90.44 127 ARG A C 1
ATOM 974 O O . ARG A 1 127 ? 4.309 37.969 3.701 1 90.44 127 ARG A O 1
ATOM 981 N N . PRO A 1 128 ? 3.467 37.75 5.742 1 87.56 128 PRO A N 1
ATOM 982 C CA . PRO A 1 128 ? 3.305 39.188 5.84 1 87.56 128 PRO A CA 1
ATOM 983 C C . PRO A 1 128 ? 4.641 39.938 5.895 1 87.56 128 PRO A C 1
ATOM 985 O O . PRO A 1 128 ? 4.691 41.156 5.645 1 87.56 128 PRO A O 1
ATOM 988 N N . ASP A 1 129 ? 5.664 39.281 6.195 1 83.88 129 ASP A N 1
ATOM 989 C CA . ASP A 1 129 ? 6.969 39.906 6.34 1 83.88 129 ASP A CA 1
ATOM 990 C C . ASP A 1 129 ? 7.668 40.031 4.988 1 83.88 129 ASP A C 1
ATOM 992 O O . ASP A 1 129 ? 8.812 40.5 4.914 1 83.88 129 ASP A O 1
ATOM 996 N N . GLY A 1 130 ? 7.074 39.625 3.939 1 79.81 130 GLY A N 1
ATOM 997 C CA . GLY A 1 130 ? 7.598 39.812 2.594 1 79.81 130 GLY A CA 1
ATOM 998 C C . GLY A 1 130 ? 8.539 38.688 2.166 1 79.81 130 GLY A C 1
ATOM 999 O O . GLY A 1 130 ? 8.992 38.656 1.021 1 79.81 130 GLY A O 1
ATOM 1000 N N . LYS A 1 131 ? 8.82 37.75 3.021 1 79.62 131 LYS A N 1
ATOM 1001 C CA . LYS A 1 131 ? 9.664 36.625 2.65 1 79.62 131 LYS A CA 1
ATOM 1002 C C . LYS A 1 131 ? 8.914 35.656 1.728 1 79.62 131 LYS A C 1
ATOM 1004 O O . LYS A 1 131 ? 7.684 35.656 1.701 1 79.62 131 LYS A O 1
ATOM 1009 N N . PRO A 1 132 ? 9.719 34.969 0.97 1 79.44 132 PRO A N 1
ATOM 1010 C CA . PRO A 1 132 ? 9.055 34 0.09 1 79.44 132 PRO A CA 1
ATOM 1011 C C . PRO A 1 132 ? 8.211 33 0.858 1 79.44 132 PRO A C 1
ATOM 1013 O O . PRO A 1 132 ? 8.57 32.594 1.969 1 79.44 132 PRO A O 1
ATOM 1016 N N . SER A 1 133 ? 7.129 32.719 0.235 1 80.5 133 SER A N 1
ATOM 1017 C CA . SER A 1 133 ? 6.297 31.656 0.817 1 80.5 133 SER A CA 1
ATOM 1018 C C . SER A 1 133 ? 7.055 30.344 0.904 1 80.5 133 SER A C 1
ATOM 1020 O O . SER A 1 133 ? 7.883 30.031 0.043 1 80.5 133 SER A O 1
ATOM 1022 N N . GLY A 1 134 ? 6.957 29.578 1.967 1 80.38 134 GLY A N 1
ATOM 1023 C CA . GLY A 1 134 ? 7.648 28.312 2.186 1 80.38 134 GLY A CA 1
ATOM 1024 C C . GLY A 1 134 ? 7.465 27.766 3.592 1 80.38 134 GLY A C 1
ATOM 1025 O O . GLY A 1 134 ? 6.449 28.031 4.238 1 80.38 134 GLY A O 1
ATOM 1026 N N . ALA A 1 135 ? 8.414 27.031 3.945 1 80.88 135 ALA A N 1
ATOM 1027 C CA . ALA A 1 135 ? 8.375 26.422 5.277 1 80.88 135 ALA A CA 1
ATOM 1028 C C . ALA A 1 135 ? 8.203 27.5 6.352 1 80.88 135 ALA A C 1
ATOM 1030 O O . ALA A 1 135 ? 8.828 28.547 6.289 1 80.88 135 ALA A O 1
ATOM 1031 N N . GLY A 1 136 ? 7.219 27.25 7.238 1 87.12 136 GLY A N 1
ATOM 1032 C CA . GLY A 1 136 ? 6.953 28.172 8.336 1 87.12 136 GLY A CA 1
ATOM 1033 C C . GLY A 1 136 ? 5.852 29.172 8.016 1 87.12 136 GLY A C 1
ATOM 1034 O O . GLY A 1 136 ? 5.328 29.828 8.922 1 87.12 136 GLY A O 1
ATOM 1035 N N . GLY A 1 137 ? 5.5 29.234 6.77 1 89.56 137 GLY A N 1
ATOM 1036 C CA . GLY A 1 137 ? 4.457 30.172 6.379 1 89.56 137 GLY A CA 1
ATOM 1037 C C . GLY A 1 137 ? 3.125 29.906 7.051 1 89.56 137 GLY A C 1
ATOM 1038 O O . GLY A 1 137 ? 2.395 30.828 7.395 1 89.56 137 GLY A O 1
ATOM 1039 N N . ALA A 1 138 ? 2.828 28.719 7.293 1 94.44 138 ALA A N 1
ATOM 1040 C CA . ALA A 1 138 ? 1.548 28.312 7.867 1 94.44 138 ALA A CA 1
ATOM 1041 C C . ALA A 1 138 ? 1.404 28.828 9.297 1 94.44 138 ALA A C 1
ATOM 1043 O O . ALA A 1 138 ? 0.301 28.844 9.844 1 94.44 138 ALA A O 1
ATOM 1044 N N . SER A 1 139 ? 2.484 29.297 9.898 1 95.38 139 SER A N 1
ATOM 1045 C CA . SER A 1 139 ? 2.395 29.859 11.234 1 95.38 139 SER A CA 1
ATOM 1046 C C . SER A 1 139 ? 1.521 31.109 11.242 1 95.38 139 SER A C 1
ATOM 1048 O O . SER A 1 139 ? 0.832 31.391 12.234 1 95.38 139 SER A O 1
ATOM 1050 N N . PHE A 1 140 ? 1.512 31.844 10.172 1 95.75 140 PHE A N 1
ATOM 1051 C CA . PHE A 1 140 ? 0.691 33.062 10.07 1 95.75 140 PHE A CA 1
ATOM 1052 C C . PHE A 1 140 ? -0.783 32.688 9.93 1 95.75 140 PHE A C 1
ATOM 1054 O O . PHE A 1 140 ? -1.649 33.375 10.477 1 95.75 140 PHE A O 1
ATOM 1061 N N . MET A 1 141 ? -1.025 31.656 9.195 1 97.25 141 MET A N 1
ATOM 1062 C CA . MET A 1 141 ? -2.375 31.109 9.086 1 97.25 141 MET A CA 1
ATOM 1063 C C . MET A 1 141 ? -2.891 30.656 10.453 1 97.25 141 MET A C 1
ATOM 1065 O O . MET A 1 141 ? -3.996 31.031 10.852 1 97.25 141 MET A O 1
ATOM 1069 N N . ASN A 1 142 ? -2.076 29.953 11.148 1 97.88 142 ASN A N 1
ATOM 1070 C CA . ASN A 1 142 ? -2.459 29.438 12.453 1 97.88 142 ASN A CA 1
ATOM 1071 C C . ASN A 1 142 ? -2.721 30.562 13.445 1 97.88 142 ASN A C 1
ATOM 1073 O O . ASN A 1 142 ? -3.641 30.484 14.266 1 97.88 142 ASN A O 1
ATOM 1077 N N . LYS A 1 143 ? -1.896 31.547 13.367 1 97.06 143 LYS A N 1
ATOM 1078 C CA . LYS A 1 143 ? -2.078 32.719 14.234 1 97.06 143 LYS A CA 1
ATOM 1079 C C . LYS A 1 143 ? -3.432 33.375 13.992 1 97.06 143 LYS A C 1
ATOM 1081 O O . LYS A 1 143 ? -4.133 33.719 14.945 1 97.06 143 LYS A O 1
ATOM 1086 N N . ARG A 1 144 ? -3.793 33.531 12.781 1 97.56 144 ARG A N 1
ATOM 1087 C CA . ARG A 1 144 ? -5.066 34.188 12.445 1 97.56 144 ARG A CA 1
ATOM 1088 C C . ARG A 1 144 ? -6.242 33.344 12.938 1 97.56 144 ARG A C 1
ATOM 1090 O O . ARG A 1 144 ? -7.238 33.875 13.422 1 97.56 144 ARG A O 1
ATOM 1097 N N . ILE A 1 145 ? -6.145 32.031 12.766 1 98.69 145 ILE A N 1
ATOM 1098 C CA . ILE A 1 145 ? -7.207 31.141 13.242 1 98.69 145 ILE A CA 1
ATOM 1099 C C . ILE A 1 145 ? -7.352 31.281 14.758 1 98.69 145 ILE A C 1
ATOM 1101 O O . ILE A 1 145 ? -8.469 31.344 15.273 1 98.69 145 ILE A O 1
ATOM 1105 N N . PHE A 1 146 ? -6.227 31.281 15.422 1 98.44 146 PHE A N 1
ATOM 1106 C CA . PHE A 1 146 ? -6.203 31.422 16.875 1 98.44 146 PHE A CA 1
ATOM 1107 C C . PHE A 1 146 ? -6.871 32.719 17.312 1 98.44 146 PHE A C 1
ATOM 1109 O O . PHE A 1 146 ? -7.719 32.719 18.203 1 98.44 146 PHE A O 1
ATOM 1116 N N . GLU A 1 147 ? -6.496 33.781 16.688 1 98.12 147 GLU A N 1
ATOM 1117 C CA . GLU A 1 147 ? -7.062 35.094 17 1 98.12 147 GLU A CA 1
ATOM 1118 C C . GLU A 1 147 ? -8.57 35.125 16.75 1 98.12 147 GLU A C 1
ATOM 1120 O O . GLU A 1 147 ? -9.328 35.656 17.547 1 98.12 147 GLU A O 1
ATOM 1125 N N . ARG A 1 148 ? -8.945 34.531 15.664 1 98.12 148 ARG A N 1
ATOM 1126 C CA . ARG A 1 148 ? -10.367 34.469 15.336 1 98.12 148 ARG A CA 1
ATOM 1127 C C . ARG A 1 148 ? -11.148 33.719 16.406 1 98.12 148 ARG A C 1
ATOM 1129 O O . ARG A 1 148 ? -12.234 34.125 16.797 1 98.12 148 ARG A O 1
ATOM 1136 N N . ALA A 1 149 ? -10.625 32.594 16.828 1 98.19 149 ALA A N 1
ATOM 1137 C CA . ALA A 1 149 ? -11.266 31.797 17.875 1 98.19 149 ALA A CA 1
ATOM 1138 C C . ALA A 1 149 ? -11.453 32.625 19.141 1 98.19 149 ALA A C 1
ATOM 1140 O O . ALA A 1 149 ? -12.531 32.625 19.75 1 98.19 149 ALA A O 1
ATOM 1141 N N . LYS A 1 150 ? -10.461 33.344 19.5 1 97.88 150 LYS A N 1
ATOM 1142 C CA . LYS A 1 150 ? -10.5 34.156 20.703 1 97.88 150 LYS A CA 1
ATOM 1143 C C . LYS A 1 150 ? -11.508 35.281 20.547 1 97.88 150 LYS A C 1
ATOM 1145 O O . LYS A 1 150 ? -12.258 35.594 21.484 1 97.88 150 LYS A O 1
ATOM 1150 N N . GLU A 1 151 ? -11.461 35.906 19.391 1 97.88 151 GLU A N 1
ATOM 1151 C CA . GLU A 1 151 ? -12.406 36.969 19.094 1 97.88 151 GLU A CA 1
ATOM 1152 C C . GLU A 1 151 ? -13.852 36.5 19.25 1 97.88 151 GLU A C 1
ATOM 1154 O O . GLU A 1 151 ? -14.727 37.281 19.641 1 97.88 151 GLU A O 1
ATOM 1159 N N . LEU A 1 152 ? -14.031 35.25 18.984 1 98 152 LEU A N 1
ATOM 1160 C CA . LEU A 1 152 ? -15.375 34.688 18.984 1 98 152 LEU A CA 1
ATOM 1161 C C . LEU A 1 152 ? -15.727 34.125 20.375 1 98 152 LEU A C 1
ATOM 1163 O O . LEU A 1 152 ? -16.812 33.594 20.562 1 98 152 LEU A O 1
ATOM 1167 N N . GLY A 1 153 ? -14.75 34.25 21.312 1 97.75 153 GLY A N 1
ATOM 1168 C CA . GLY A 1 153 ? -15.086 33.969 22.688 1 97.75 153 GLY A CA 1
ATOM 1169 C C . GLY A 1 153 ? -14.562 32.625 23.172 1 97.75 153 GLY A C 1
ATOM 1170 O O . GLY A 1 153 ? -14.836 32.219 24.297 1 97.75 153 GLY A O 1
ATOM 1171 N N . ALA A 1 154 ? -13.844 31.922 22.391 1 98.44 154 ALA A N 1
ATOM 1172 C CA . ALA A 1 154 ? -13.266 30.656 22.844 1 98.44 154 ALA A CA 1
ATOM 1173 C C . ALA A 1 154 ? -12.289 30.891 23.984 1 98.44 154 ALA A C 1
ATOM 1175 O O . ALA A 1 154 ? -11.5 31.828 23.969 1 98.44 154 ALA A O 1
ATOM 1176 N N . GLU A 1 155 ? -12.398 30.094 25 1 98.19 155 GLU A N 1
ATOM 1177 C CA . GLU A 1 155 ? -11.438 30.125 26.109 1 98.19 155 GLU A CA 1
ATOM 1178 C C . GLU A 1 155 ? -10.281 29.172 25.859 1 98.19 155 GLU A C 1
ATOM 1180 O O . GLU A 1 155 ? -10.484 27.969 25.641 1 98.19 155 GLU A O 1
ATOM 1185 N N . VAL A 1 156 ? -9.117 29.719 25.922 1 97.75 156 VAL A N 1
ATOM 1186 C CA . VAL A 1 156 ? -7.941 28.922 25.578 1 97.75 156 VAL A CA 1
ATOM 1187 C C . VAL A 1 156 ? -6.984 28.875 26.781 1 97.75 156 VAL A C 1
ATOM 1189 O O . VAL A 1 156 ? -6.684 29.922 27.375 1 97.75 156 VAL A O 1
ATOM 1192 N N . TYR A 1 157 ? -6.59 27.703 27.109 1 96.88 157 TYR A N 1
ATOM 1193 C CA . TYR A 1 157 ? -5.605 27.484 28.172 1 96.88 157 TYR A CA 1
ATOM 1194 C C . TYR A 1 157 ? -4.312 26.922 27.594 1 96.88 157 TYR A C 1
ATOM 1196 O O . TYR A 1 157 ? -4.281 25.781 27.125 1 96.88 157 TYR A O 1
ATOM 1204 N N . LEU A 1 158 ? -3.258 27.641 27.625 1 96.56 158 LEU A N 1
ATOM 1205 C CA . LEU A 1 158 ? -1.936 27.203 27.188 1 96.56 158 LEU A CA 1
ATOM 1206 C C . LEU A 1 158 ? -1.163 26.578 28.359 1 96.56 158 LEU A C 1
ATOM 1208 O O . LEU A 1 158 ? -1.574 26.703 29.516 1 96.56 158 LEU A O 1
ATOM 1212 N N . ASN A 1 159 ? -0.092 25.844 28.047 1 96.38 159 ASN A N 1
ATOM 1213 C CA . ASN A 1 159 ? 0.698 25.156 29.062 1 96.38 159 ASN A CA 1
ATOM 1214 C C . ASN A 1 159 ? -0.182 24.297 29.969 1 96.38 159 ASN A C 1
ATOM 1216 O O . ASN A 1 159 ? 0.016 24.281 31.188 1 96.38 159 ASN A O 1
ATOM 1220 N N . THR A 1 160 ? -1.178 23.766 29.484 1 97.25 160 THR A N 1
ATOM 1221 C CA . THR A 1 160 ? -2.176 23.016 30.234 1 97.25 160 THR A CA 1
ATOM 1222 C C . THR A 1 160 ? -2.506 21.703 29.531 1 97.25 160 THR A C 1
ATOM 1224 O O . THR A 1 160 ? -3.459 21.625 28.75 1 97.25 160 THR A O 1
ATOM 1227 N N . PRO A 1 161 ? -1.756 20.656 29.812 1 97.44 161 PRO A N 1
ATOM 1228 C CA . PRO A 1 161 ? -2.016 19.359 29.172 1 97.44 161 PRO A CA 1
ATOM 1229 C C . PRO A 1 161 ? -3.309 18.719 29.672 1 97.44 161 PRO A C 1
ATOM 1231 O O . PRO A 1 161 ? -3.637 18.797 30.859 1 97.44 161 PRO A O 1
ATOM 1234 N N . VAL A 1 162 ? -4.043 18.172 28.719 1 98.5 162 VAL A N 1
ATOM 1235 C CA . VAL A 1 162 ? -5.156 17.312 29.094 1 98.5 162 VAL A CA 1
ATOM 1236 C C . VAL A 1 162 ? -4.629 15.922 29.453 1 98.5 162 VAL A C 1
ATOM 1238 O O . VAL A 1 162 ? -3.77 15.383 28.75 1 98.5 162 VAL A O 1
ATOM 1241 N N . ILE A 1 163 ? -5.203 15.312 30.5 1 97.44 163 ILE A N 1
ATOM 1242 C CA . ILE A 1 163 ? -4.602 14.07 30.953 1 97.44 163 ILE A CA 1
ATOM 1243 C C . ILE A 1 163 ? -5.637 12.945 30.906 1 97.44 163 ILE A C 1
ATOM 1245 O O . ILE A 1 163 ? -5.289 11.766 31.016 1 97.44 163 ILE A O 1
ATOM 1249 N N . LYS A 1 164 ? -6.906 13.344 30.734 1 98.31 164 LYS A N 1
ATOM 1250 C CA . LYS A 1 164 ? -7.941 12.32 30.734 1 98.31 164 LYS A CA 1
ATOM 1251 C C . LYS A 1 164 ? -9.203 12.797 30.031 1 98.31 164 LYS A C 1
ATOM 1253 O O . LYS A 1 164 ? -9.609 13.953 30.188 1 98.31 164 LYS A O 1
ATOM 1258 N N . ILE A 1 165 ? -9.75 11.922 29.188 1 98.75 165 ILE A N 1
ATOM 1259 C CA . ILE A 1 165 ? -11.109 12.102 28.703 1 98.75 165 ILE A CA 1
ATOM 1260 C C . ILE A 1 165 ? -12.086 11.367 29.609 1 98.75 165 ILE A C 1
ATOM 1262 O O . ILE A 1 165 ? -11.844 10.227 30 1 98.75 165 ILE A O 1
ATOM 1266 N N . THR A 1 166 ? -13.133 12.008 30 1 98.12 166 THR A N 1
ATOM 1267 C CA . THR A 1 166 ? -14.102 11.383 30.891 1 98.12 166 THR A CA 1
ATOM 1268 C C . THR A 1 166 ? -15.328 10.922 30.125 1 98.12 166 THR A C 1
ATOM 1270 O O . THR A 1 166 ? -15.75 11.57 29.156 1 98.12 166 THR A O 1
ATOM 1273 N N . ARG A 1 167 ? -15.789 9.836 30.469 1 96.62 167 ARG A N 1
ATOM 1274 C CA . ARG A 1 167 ? -16.938 9.195 29.859 1 96.62 167 ARG A CA 1
ATOM 1275 C C . ARG A 1 167 ? -17.812 8.5 30.891 1 96.62 167 ARG A C 1
ATOM 1277 O O . ARG A 1 167 ? -17.297 7.98 31.891 1 96.62 167 ARG A O 1
ATOM 1284 N N . ASP A 1 168 ? -19.094 8.531 30.766 1 93.12 168 ASP A N 1
ATOM 1285 C CA . ASP A 1 168 ? -19.953 7.664 31.562 1 93.12 168 ASP A CA 1
ATOM 1286 C C . ASP A 1 168 ? -20.344 6.406 30.797 1 93.12 168 ASP A C 1
ATOM 1288 O O . ASP A 1 168 ? -19.594 5.965 29.906 1 93.12 168 ASP A O 1
ATOM 1292 N N . ASP A 1 169 ? -21.281 5.625 31.031 1 87.62 169 ASP A N 1
ATOM 1293 C CA . ASP A 1 169 ? -21.578 4.332 30.422 1 87.62 169 ASP A CA 1
ATOM 1294 C C . ASP A 1 169 ? -22.047 4.508 28.984 1 87.62 169 ASP A C 1
ATOM 1296 O O . ASP A 1 169 ? -22 3.564 28.188 1 87.62 169 ASP A O 1
ATOM 1300 N N . GLU A 1 170 ? -22.25 5.75 28.656 1 89.31 170 GLU A N 1
ATOM 1301 C CA . GLU A 1 170 ? -22.906 5.902 27.359 1 89.31 170 GLU A CA 1
ATOM 1302 C C . GLU A 1 170 ? -22.141 6.863 26.453 1 89.31 170 GLU A C 1
ATOM 1304 O O . GLU A 1 170 ? -21.953 6.605 25.266 1 89.31 170 GLU A O 1
ATOM 1309 N N . LYS A 1 171 ? -21.781 8.016 27.078 1 95.56 171 LYS A N 1
ATOM 1310 C CA . LYS A 1 171 ? -21.266 9.109 26.266 1 95.56 171 LYS A CA 1
ATOM 1311 C C . LYS A 1 171 ? -20.109 9.812 26.969 1 95.56 171 LYS A C 1
ATOM 1313 O O . LYS A 1 171 ? -19.906 9.633 28.172 1 95.56 171 LYS A O 1
ATOM 1318 N N . VAL A 1 172 ? -19.344 10.578 26.266 1 97.5 172 VAL A N 1
ATOM 1319 C CA . VAL A 1 172 ? -18.297 11.422 26.828 1 97.5 172 VAL A CA 1
ATOM 1320 C C . VAL A 1 172 ? -18.938 12.523 27.688 1 97.5 172 VAL A C 1
ATOM 1322 O O . VAL A 1 172 ? -19.984 13.07 27.328 1 97.5 172 VAL A O 1
ATOM 1325 N N . THR A 1 173 ? -18.25 12.875 28.797 1 97.81 173 THR A N 1
ATOM 1326 C CA . THR A 1 173 ? -18.781 13.891 29.703 1 97.81 173 THR A CA 1
ATOM 1327 C C . THR A 1 173 ? -17.828 15.062 29.844 1 97.81 173 THR A C 1
ATOM 1329 O O . THR A 1 173 ? -18.172 16.094 30.406 1 97.81 173 THR A O 1
ATOM 1332 N N . GLY A 1 174 ? -16.656 14.945 29.344 1 98.38 174 GLY A N 1
ATOM 1333 C CA . GLY A 1 174 ? -15.703 16.031 29.422 1 98.38 174 GLY A CA 1
ATOM 1334 C C . GLY A 1 174 ? -14.258 15.547 29.453 1 98.38 174 GLY A C 1
ATOM 1335 O O . GLY A 1 174 ? -13.891 14.625 28.719 1 98.38 174 GLY A O 1
ATOM 1336 N N . LEU A 1 175 ? -13.398 16.297 30.188 1 98.62 175 LEU A N 1
ATOM 1337 C CA . LEU A 1 175 ? -11.984 15.953 30.297 1 98.62 175 LEU A CA 1
ATOM 1338 C C . LEU A 1 175 ? -11.375 16.531 31.562 1 98.62 175 LEU A C 1
ATOM 1340 O O . LEU A 1 175 ? -12.039 17.297 32.281 1 98.62 175 LEU A O 1
ATOM 1344 N N . ILE A 1 176 ? -10.234 16.078 31.891 1 98.5 176 ILE A N 1
ATOM 1345 C CA . ILE A 1 176 ? -9.438 16.625 33 1 98.5 176 ILE A CA 1
ATOM 1346 C C . ILE A 1 176 ? -8.109 17.141 32.438 1 98.5 176 ILE A C 1
ATOM 1348 O O . ILE A 1 176 ? -7.414 16.438 31.703 1 98.5 176 ILE A O 1
ATOM 1352 N N . ALA A 1 177 ? -7.836 18.359 32.75 1 98.12 177 ALA A N 1
ATOM 1353 C CA . ALA A 1 177 ? -6.562 18.984 32.375 1 98.12 177 ALA A CA 1
ATOM 1354 C C . ALA A 1 177 ? -5.754 19.328 33.625 1 98.12 177 ALA A C 1
ATOM 1356 O O . ALA A 1 177 ? -6.285 19.312 34.75 1 98.12 177 ALA A O 1
ATOM 1357 N N . LYS A 1 178 ? -4.504 19.453 33.406 1 96.12 178 LYS A N 1
ATOM 1358 C CA . LYS A 1 178 ? -3.615 19.859 34.5 1 96.12 178 LYS A CA 1
ATOM 1359 C C . LYS A 1 178 ? -3.053 21.266 34.25 1 96.12 178 LYS A C 1
ATOM 1361 O O . LYS A 1 178 ? -2.334 21.484 33.25 1 96.12 178 LYS A O 1
ATOM 1366 N N . GLY A 1 179 ? -3.352 22.141 35.125 1 90.56 179 GLY A N 1
ATOM 1367 C CA . GLY A 1 179 ? -2.881 23.516 35 1 90.56 179 GLY A CA 1
ATOM 1368 C C . GLY A 1 179 ? -1.403 23.656 35.312 1 90.56 179 GLY A C 1
ATOM 1369 O O . GLY A 1 179 ? -0.746 22.703 35.719 1 90.56 179 GLY A O 1
ATOM 1370 N N . LYS A 1 180 ? -0.838 24.875 35.062 1 84.38 180 LYS A N 1
ATOM 1371 C CA . LYS A 1 180 ? 0.575 25.219 35.219 1 84.38 180 LYS A CA 1
ATOM 1372 C C . LYS A 1 180 ? 1.036 24.953 36.656 1 84.38 180 LYS A C 1
ATOM 1374 O O . LYS A 1 180 ? 2.188 24.562 36.875 1 84.38 180 LYS A O 1
ATOM 1379 N N . ASP A 1 181 ? 0.164 25.125 37.656 1 86.38 181 ASP A N 1
ATOM 1380 C CA . ASP A 1 181 ? 0.515 24.969 39.062 1 86.38 181 ASP A CA 1
ATOM 1381 C C . ASP A 1 181 ? 0.237 23.547 39.531 1 86.38 181 ASP A C 1
ATOM 1383 O O . ASP A 1 181 ? 0.34 23.266 40.719 1 86.38 181 ASP A O 1
ATOM 1387 N N . GLY A 1 182 ? -0.153 22.734 38.594 1 85.81 182 GLY A N 1
ATOM 1388 C CA . GLY A 1 182 ? -0.425 21.359 38.969 1 85.81 182 GLY A CA 1
ATOM 1389 C C . GLY A 1 182 ? -1.867 21.109 39.375 1 85.81 182 GLY A C 1
ATOM 1390 O O . GLY A 1 182 ? -2.256 19.984 39.656 1 85.81 182 GLY A O 1
ATOM 1391 N N . GLU A 1 183 ? -2.658 22.141 39.375 1 92.06 183 GLU A N 1
ATOM 1392 C CA . GLU A 1 183 ? -4.066 21.984 39.719 1 92.06 183 GLU A CA 1
ATOM 1393 C C . GLU A 1 183 ? -4.836 21.266 38.594 1 92.06 183 GLU A C 1
ATOM 1395 O O . GLU A 1 183 ? -4.562 21.469 37.438 1 92.06 183 GLU A O 1
ATOM 1400 N N . GLU A 1 184 ? -5.691 20.422 39.062 1 95.38 184 GLU A N 1
ATOM 1401 C CA . GLU A 1 184 ? -6.547 19.734 38.094 1 95.38 184 GLU A CA 1
ATOM 1402 C C . GLU A 1 184 ? -7.75 20.594 37.719 1 95.38 184 GLU A C 1
ATOM 1404 O O . GLU A 1 184 ? -8.336 21.25 38.562 1 95.38 184 GLU A O 1
ATOM 1409 N N . ILE A 1 185 ? -7.996 20.641 36.469 1 96.5 185 ILE A N 1
ATOM 1410 C CA . ILE A 1 185 ? -9.148 21.344 35.906 1 96.5 185 ILE A CA 1
ATOM 1411 C C . ILE A 1 185 ? -10.133 20.344 35.312 1 96.5 185 ILE A C 1
ATOM 1413 O O . ILE A 1 185 ? -9.812 19.625 34.375 1 96.5 185 ILE A O 1
ATOM 1417 N N . TYR A 1 186 ? -11.266 20.234 35.906 1 97.25 186 TYR A N 1
ATOM 1418 C CA . TYR A 1 186 ? -12.328 19.406 35.344 1 97.25 186 TYR A CA 1
ATOM 1419 C C . TYR A 1 186 ? -13.211 20.203 34.406 1 97.25 186 TYR A C 1
ATOM 1421 O O . TYR A 1 186 ? -13.719 21.266 34.781 1 97.25 186 TYR A O 1
ATOM 1429 N N . VAL A 1 187 ? -13.367 19.719 33.219 1 98.12 187 VAL A N 1
ATOM 1430 C CA . VAL A 1 187 ? -14.203 20.375 32.188 1 98.12 187 VAL A CA 1
ATOM 1431 C C . VAL A 1 187 ? -15.406 19.484 31.875 1 98.12 187 VAL A C 1
ATOM 1433 O O . VAL A 1 187 ? -15.242 18.391 31.312 1 98.12 187 VAL A O 1
ATOM 1436 N N . GLU A 1 188 ? -16.547 19.891 32.281 1 98.19 188 GLU A N 1
ATOM 1437 C CA . GLU A 1 188 ? -17.766 19.266 31.797 1 98.19 188 GLU A CA 1
ATOM 1438 C C . GLU A 1 188 ? -18.125 19.734 30.391 1 98.19 188 GLU A C 1
ATOM 1440 O O . GLU A 1 188 ? -18.375 20.922 30.172 1 98.19 188 GLU A O 1
ATOM 1445 N N . ALA A 1 189 ? -18.062 18.859 29.469 1 98.31 189 ALA A N 1
ATOM 1446 C CA . ALA A 1 189 ? -18.312 19.203 28.062 1 98.31 189 ALA A CA 1
ATOM 1447 C C . ALA A 1 189 ? -19.266 18.219 27.406 1 98.31 189 ALA A C 1
ATOM 1449 O O . ALA A 1 189 ? -19.203 17.016 27.688 1 98.31 189 ALA A O 1
ATOM 1450 N N . LYS A 1 190 ? -20.094 18.656 26.516 1 97.88 190 LYS A N 1
ATOM 1451 C CA . LYS A 1 190 ? -21.031 17.812 25.781 1 97.88 190 LYS A CA 1
ATOM 1452 C C . LYS A 1 190 ? -20.344 17.047 24.656 1 97.88 190 LYS A C 1
ATOM 1454 O O . LYS A 1 190 ? -20.766 15.961 24.281 1 97.88 190 LYS A O 1
ATOM 1459 N N . ALA A 1 191 ? -19.312 17.641 24.109 1 98.69 191 ALA A N 1
ATOM 1460 C CA . ALA A 1 191 ? -18.484 17.016 23.078 1 98.69 191 ALA A CA 1
ATOM 1461 C C . ALA A 1 191 ? -17.016 17.328 23.297 1 98.69 191 ALA A C 1
ATOM 1463 O O . ALA A 1 191 ? -16.656 18.391 23.797 1 98.69 191 ALA A O 1
ATOM 1464 N N . VAL A 1 192 ? -16.188 16.391 22.984 1 98.94 192 VAL A N 1
ATOM 1465 C CA . VAL A 1 192 ? -14.734 16.516 23.062 1 98.94 192 VAL A CA 1
ATOM 1466 C C . VAL A 1 192 ? -14.109 16.219 21.703 1 98.94 192 VAL A C 1
ATOM 1468 O O . VAL A 1 192 ? -14.484 15.234 21.062 1 98.94 192 VAL A O 1
ATOM 1471 N N . ILE A 1 193 ? -13.219 17.047 21.188 1 98.94 193 ILE A N 1
ATOM 1472 C CA . ILE A 1 193 ? -12.492 16.828 19.938 1 98.94 193 ILE A CA 1
ATOM 1473 C C . ILE A 1 193 ? -11.016 16.594 20.234 1 98.94 193 ILE A C 1
ATOM 1475 O O . ILE A 1 193 ? -10.344 17.469 20.781 1 98.94 193 ILE A O 1
ATOM 1479 N N . VAL A 1 194 ? -10.5 15.445 19.875 1 98.94 194 VAL A N 1
ATOM 1480 C CA . VAL A 1 194 ? -9.102 15.086 20.062 1 98.94 194 VAL A CA 1
ATOM 1481 C C . VAL A 1 194 ? -8.281 15.5 18.844 1 98.94 194 VAL A C 1
ATOM 1483 O O . VAL A 1 194 ? -8.531 15.023 17.734 1 98.94 194 VAL A O 1
ATOM 1486 N N . ALA A 1 195 ? -7.324 16.359 18.969 1 98.75 195 ALA A N 1
ATOM 1487 C CA . ALA A 1 195 ? -6.496 16.875 17.891 1 98.75 195 ALA A CA 1
ATOM 1488 C C . ALA A 1 195 ? -5.051 17.062 18.344 1 98.75 195 ALA A C 1
ATOM 1490 O O . ALA A 1 195 ? -4.465 18.125 18.156 1 98.75 195 ALA A O 1
ATOM 1491 N N . THR A 1 196 ? -4.438 16.016 18.859 1 98.38 196 THR A N 1
ATOM 1492 C CA . THR A 1 196 ? -3.17 16.125 19.578 1 98.38 196 THR A CA 1
ATOM 1493 C C . THR A 1 196 ? -1.994 15.906 18.625 1 98.38 196 THR A C 1
ATOM 1495 O O . THR A 1 196 ? -0.838 16.109 19 1 98.38 196 THR A O 1
ATOM 1498 N N . GLY A 1 197 ? -2.232 15.461 17.453 1 97.5 197 GLY A N 1
ATOM 1499 C CA . GLY A 1 197 ? -1.207 15.531 16.422 1 97.5 197 GLY A CA 1
ATOM 1500 C C . GLY A 1 197 ? -0.419 14.242 16.281 1 97.5 197 GLY A C 1
ATOM 1501 O O . GLY A 1 197 ? 0.586 14.195 15.57 1 97.5 197 GLY A O 1
ATOM 1502 N N . GLY A 1 198 ? -0.788 13.148 16.969 1 97.88 198 GLY A N 1
ATOM 1503 C CA . GLY A 1 198 ? -0.167 11.844 16.781 1 97.88 198 GLY A CA 1
ATOM 1504 C C . GLY A 1 198 ? 0.92 11.555 17.797 1 97.88 198 GLY A C 1
ATOM 1505 O O . GLY A 1 198 ? 0.796 11.914 18.969 1 97.88 198 GLY A O 1
ATOM 1506 N N . PHE A 1 199 ? 2.006 10.781 17.375 1 98.44 199 PHE A N 1
ATOM 1507 C CA . PHE A 1 199 ? 2.996 10.266 18.312 1 98.44 199 PHE A CA 1
ATOM 1508 C C . PHE A 1 199 ? 4.402 10.391 17.734 1 98.44 199 PHE A C 1
ATOM 1510 O O . PHE A 1 199 ? 5.289 9.602 18.078 1 98.44 199 PHE A O 1
ATOM 1517 N N . GLY A 1 200 ? 4.598 11.336 16.875 1 97.19 200 GLY A N 1
ATOM 1518 C CA . GLY A 1 200 ? 5.84 11.508 16.125 1 97.19 200 GLY A CA 1
ATOM 1519 C C . GLY A 1 200 ? 7.043 11.727 17.031 1 97.19 200 GLY A C 1
ATOM 1520 O O . GLY A 1 200 ? 8.188 11.539 16.594 1 97.19 200 GLY A O 1
ATOM 1521 N N . ASN A 1 201 ? 6.816 12.164 18.266 1 97.62 201 ASN A N 1
ATOM 1522 C CA . ASN A 1 201 ? 7.922 12.391 19.188 1 97.62 201 ASN A CA 1
ATOM 1523 C C . ASN A 1 201 ? 7.969 11.32 20.281 1 97.62 201 ASN A C 1
ATOM 1525 O O . ASN A 1 201 ? 8.461 11.578 21.375 1 97.62 201 ASN A O 1
ATOM 1529 N N . ASN A 1 202 ? 7.414 10.188 20.062 1 98.19 202 ASN A N 1
ATOM 1530 C CA . ASN A 1 202 ? 7.391 9.055 20.984 1 98.19 202 ASN A CA 1
ATOM 1531 C C . ASN A 1 202 ? 8.086 7.832 20.391 1 98.19 202 ASN A C 1
ATOM 1533 O O . ASN A 1 202 ? 7.457 7.016 19.734 1 98.19 202 ASN A O 1
ATOM 1537 N N . PRO A 1 203 ? 9.422 7.684 20.672 1 97.69 203 PRO A N 1
ATOM 1538 C CA . PRO A 1 203 ? 10.18 6.594 20.047 1 97.69 203 PRO A CA 1
ATOM 1539 C C . PRO A 1 203 ? 9.57 5.223 20.328 1 97.69 203 PRO A C 1
ATOM 1541 O O . PRO A 1 203 ? 9.617 4.34 19.469 1 97.69 203 PRO A O 1
ATOM 1544 N N . ASP A 1 204 ? 9.008 5.039 21.531 1 98.31 204 ASP A N 1
ATOM 1545 C CA . ASP A 1 204 ? 8.43 3.746 21.875 1 98.31 204 ASP A CA 1
ATOM 1546 C C . ASP A 1 204 ? 7.207 3.439 21 1 98.31 204 ASP A C 1
ATOM 1548 O O . ASP A 1 204 ? 7.066 2.328 20.5 1 98.31 204 ASP A O 1
ATOM 1552 N N . MET A 1 205 ? 6.367 4.449 20.844 1 98.44 205 MET A N 1
ATOM 1553 C CA . MET A 1 205 ? 5.176 4.25 20.016 1 98.44 205 MET A CA 1
ATOM 1554 C C . MET A 1 205 ? 5.555 4.094 18.547 1 98.44 205 MET A C 1
ATOM 1556 O O . MET A 1 205 ? 4.938 3.314 17.828 1 98.44 205 MET A O 1
ATOM 1560 N N . ILE A 1 206 ? 6.578 4.844 18.109 1 98.31 206 ILE A N 1
ATOM 1561 C CA . ILE A 1 206 ? 7.051 4.691 16.734 1 98.31 206 ILE A CA 1
ATOM 1562 C C . ILE A 1 206 ? 7.508 3.254 16.5 1 98.31 206 ILE A C 1
ATOM 1564 O O . ILE A 1 206 ? 7.109 2.619 15.523 1 98.31 206 ILE A O 1
ATOM 1568 N N . LYS A 1 207 ? 8.281 2.736 17.438 1 98.19 207 LYS A N 1
ATOM 1569 C CA . LYS A 1 207 ? 8.773 1.367 17.312 1 98.19 207 LYS A CA 1
ATOM 1570 C C . LYS A 1 207 ? 7.621 0.365 17.359 1 98.19 207 LYS A C 1
ATOM 1572 O O . LYS A 1 207 ? 7.535 -0.532 16.531 1 98.19 207 LYS A O 1
ATOM 1577 N N . GLU A 1 208 ? 6.762 0.582 18.297 1 97.88 208 GLU A N 1
ATOM 1578 C CA . GLU A 1 208 ? 5.676 -0.369 18.547 1 97.88 208 GLU A CA 1
ATOM 1579 C C . GLU A 1 208 ? 4.707 -0.406 17.359 1 97.88 208 GLU A C 1
ATOM 1581 O O . GLU A 1 208 ? 4.273 -1.48 16.938 1 97.88 208 GLU A O 1
ATOM 1586 N N . TYR A 1 209 ? 4.395 0.718 16.812 1 97.38 209 TYR A N 1
ATOM 1587 C CA . TYR A 1 209 ? 3.246 0.748 15.906 1 97.38 209 TYR A CA 1
ATOM 1588 C C . TYR A 1 209 ? 3.693 0.874 14.461 1 97.38 209 TYR A C 1
ATOM 1590 O O . TYR A 1 209 ? 2.904 0.647 13.539 1 97.38 209 TYR A O 1
ATOM 1598 N N . THR A 1 210 ? 4.977 1.24 14.188 1 96.69 210 THR A N 1
ATOM 1599 C CA . THR A 1 210 ? 5.402 1.415 12.805 1 96.69 210 THR A CA 1
ATOM 1600 C C . THR A 1 210 ? 6.605 0.531 12.484 1 96.69 210 THR A C 1
ATOM 1602 O O . THR A 1 210 ? 6.965 0.355 11.32 1 96.69 210 THR A O 1
ATOM 1605 N N . GLY A 1 211 ? 7.297 -0.03 13.57 1 96.06 211 GLY A N 1
ATOM 1606 C CA . GLY A 1 211 ? 8.43 -0.917 13.391 1 96.06 211 GLY A CA 1
ATOM 1607 C C . GLY A 1 211 ? 9.742 -0.177 13.211 1 96.06 211 GLY A C 1
ATOM 1608 O O . GLY A 1 211 ? 10.812 -0.794 13.18 1 96.06 211 GLY A O 1
ATOM 1609 N N . TYR A 1 212 ? 9.711 1.142 13.078 1 97.56 212 TYR A N 1
ATOM 1610 C CA . TYR A 1 212 ? 10.922 1.937 12.922 1 97.56 212 TYR A CA 1
ATOM 1611 C C . TYR A 1 212 ? 11.562 2.227 14.273 1 97.56 212 TYR A C 1
ATOM 1613 O O . TYR A 1 212 ? 10.867 2.312 15.289 1 97.56 212 TYR A O 1
ATOM 1621 N N . THR A 1 213 ? 12.805 2.338 14.312 1 97.5 213 THR A N 1
ATOM 1622 C CA . THR A 1 213 ? 13.555 2.809 15.469 1 97.5 213 THR A CA 1
ATOM 1623 C C . THR A 1 213 ? 14.125 4.199 15.219 1 97.5 213 THR A C 1
ATOM 1625 O O . THR A 1 213 ? 15 4.371 14.359 1 97.5 213 THR A O 1
ATOM 1628 N N . TYR A 1 214 ? 13.656 5.117 15.977 1 96 214 TYR A N 1
ATOM 1629 C CA . TYR A 1 214 ? 14.094 6.496 15.781 1 96 214 TYR A CA 1
ATOM 1630 C C . TYR A 1 214 ? 15.602 6.625 15.977 1 96 214 TYR A C 1
ATOM 1632 O O . TYR A 1 214 ? 16.172 6.055 16.906 1 96 214 TYR A O 1
ATOM 1640 N N . GLY A 1 215 ? 16.234 7.367 15.086 1 94 215 GLY A N 1
ATOM 1641 C CA . GLY A 1 215 ? 17.656 7.633 15.18 1 94 215 GLY A CA 1
ATOM 1642 C C . GLY A 1 215 ? 18.516 6.535 14.578 1 94 215 GLY A C 1
ATOM 1643 O O . GLY A 1 215 ? 19.734 6.676 14.477 1 94 215 GLY A O 1
ATOM 1644 N N . VAL A 1 216 ? 17.859 5.449 14.141 1 95.31 216 VAL A N 1
ATOM 1645 C CA . VAL A 1 216 ? 18.594 4.328 13.555 1 95.31 216 VAL A CA 1
ATOM 1646 C C . VAL A 1 216 ? 18.156 4.125 12.109 1 95.31 216 VAL A C 1
ATOM 1648 O O . VAL A 1 216 ? 18.953 4.258 11.18 1 95.31 216 VAL A O 1
ATOM 1651 N N . ASP A 1 217 ? 16.859 3.91 11.93 1 96.25 217 ASP A N 1
ATOM 1652 C CA . ASP A 1 217 ? 16.359 3.678 10.578 1 96.25 217 ASP A CA 1
ATOM 1653 C C . ASP A 1 217 ? 15.18 4.605 10.266 1 96.25 217 ASP A C 1
ATOM 1655 O O . ASP A 1 217 ? 14.5 4.438 9.25 1 96.25 217 ASP A O 1
ATOM 1659 N N . MET A 1 218 ? 14.945 5.531 11.125 1 96.5 218 MET A N 1
ATOM 1660 C CA . MET A 1 218 ? 13.953 6.594 10.961 1 96.5 218 MET A CA 1
ATOM 1661 C C . MET A 1 218 ? 14.453 7.902 11.57 1 96.5 218 MET A C 1
ATOM 1663 O O . MET A 1 218 ? 14.828 7.941 12.742 1 96.5 218 MET A O 1
ATOM 1667 N N . PHE A 1 219 ? 14.445 8.945 10.734 1 94.38 219 PHE A N 1
ATOM 1668 C CA . PHE A 1 219 ? 14.938 10.25 11.164 1 94.38 219 PHE A CA 1
ATOM 1669 C C . PHE A 1 219 ? 13.875 11.328 10.961 1 94.38 219 PHE A C 1
ATOM 1671 O O . PHE A 1 219 ? 14.094 12.289 10.227 1 94.38 219 PHE A O 1
ATOM 1678 N N . ASN A 1 220 ? 12.781 11.164 11.672 1 92.25 220 ASN A N 1
ATOM 1679 C CA . ASN A 1 220 ? 11.633 12.047 11.492 1 92.25 220 ASN A CA 1
ATOM 1680 C C . ASN A 1 220 ? 11.805 13.344 12.281 1 92.25 220 ASN A C 1
ATOM 1682 O O . ASN A 1 220 ? 12.586 13.406 13.227 1 92.25 220 ASN A O 1
ATOM 1686 N N . PHE A 1 221 ? 10.977 14.312 11.758 1 88.25 221 PHE A N 1
ATOM 1687 C CA . PHE A 1 221 ? 10.82 15.562 12.484 1 88.25 221 PHE A CA 1
ATOM 1688 C C . PHE A 1 221 ? 10.117 15.328 13.82 1 88.25 221 PHE A C 1
ATOM 1690 O O . PHE A 1 221 ? 9.188 14.531 13.898 1 88.25 221 PHE A O 1
ATOM 1697 N N . ARG A 1 222 ? 10.648 16.062 14.883 1 90.31 222 ARG A N 1
ATOM 1698 C CA . ARG A 1 222 ? 10.086 15.867 16.219 1 90.31 222 ARG A CA 1
ATOM 1699 C C . ARG A 1 222 ? 9.688 17.203 16.844 1 90.31 222 ARG A C 1
ATOM 1701 O O . ARG A 1 222 ? 10.43 18.172 16.766 1 90.31 222 ARG A O 1
ATOM 1708 N N . LEU A 1 223 ? 8.516 17.203 17.266 1 91.62 223 LEU A N 1
ATOM 1709 C CA . LEU A 1 223 ? 8.031 18.297 18.094 1 91.62 223 LEU A CA 1
ATOM 1710 C C . LEU A 1 223 ? 7.699 17.797 19.5 1 91.62 223 LEU A C 1
ATOM 1712 O O . LEU A 1 223 ? 7.012 16.797 19.656 1 91.62 223 LEU A O 1
ATOM 1716 N N . PRO A 1 224 ? 8.102 18.453 20.469 1 91.5 224 PRO A N 1
ATOM 1717 C CA . PRO A 1 224 ? 8.047 17.953 21.844 1 91.5 224 PRO A CA 1
ATOM 1718 C C . PRO A 1 224 ? 6.633 17.562 22.281 1 91.5 224 PRO A C 1
ATOM 1720 O O . PRO A 1 224 ? 6.453 16.609 23.031 1 91.5 224 PRO A O 1
ATOM 1723 N N . ALA A 1 225 ? 5.684 18.188 21.766 1 92.31 225 ALA A N 1
ATOM 1724 C CA . ALA A 1 225 ? 4.34 18.016 22.312 1 92.31 225 ALA A CA 1
ATOM 1725 C C . ALA A 1 225 ? 3.648 16.812 21.672 1 92.31 225 ALA A C 1
ATOM 1727 O O . ALA A 1 225 ? 2.611 16.344 22.156 1 92.31 225 ALA A O 1
ATOM 1728 N N . ILE A 1 226 ? 4.137 16.234 20.641 1 96.06 226 ILE A N 1
ATOM 1729 C CA . ILE A 1 226 ? 3.459 15.203 19.859 1 96.06 226 ILE A CA 1
ATOM 1730 C C . ILE A 1 226 ? 3.871 13.82 20.375 1 96.06 226 ILE A C 1
ATOM 1732 O O . ILE A 1 226 ? 4.66 13.125 19.719 1 96.06 226 ILE A O 1
ATOM 1736 N N . THR A 1 227 ? 3.27 13.398 21.469 1 97.5 227 THR A N 1
ATOM 1737 C CA . THR A 1 227 ? 3.797 12.234 22.172 1 97.5 227 THR A CA 1
ATOM 1738 C C . THR A 1 227 ? 2.756 11.117 22.234 1 97.5 227 THR A C 1
ATOM 1740 O O . THR A 1 227 ? 2.945 10.125 22.938 1 97.5 227 THR A O 1
ATOM 1743 N N . GLY A 1 228 ? 1.628 11.297 21.578 1 98.31 228 GLY A N 1
ATOM 1744 C CA . GLY A 1 228 ? 0.637 10.234 21.5 1 98.31 228 GLY A CA 1
ATOM 1745 C C . GLY A 1 228 ? -0.386 10.281 22.625 1 98.31 228 GLY A C 1
ATOM 1746 O O . GLY A 1 228 ? -1.184 9.359 22.781 1 98.31 228 GLY A O 1
ATOM 1747 N N . ASP A 1 229 ? -0.448 11.398 23.359 1 98.19 229 ASP A N 1
ATOM 1748 C CA . ASP A 1 229 ? -1.324 11.523 24.516 1 98.19 229 ASP A CA 1
ATOM 1749 C C . ASP A 1 229 ? -2.791 11.383 24.125 1 98.19 229 ASP A C 1
ATOM 1751 O O . ASP A 1 229 ? -3.562 10.695 24.797 1 98.19 229 ASP A O 1
ATOM 1755 N N . GLY A 1 230 ? -3.137 12.055 23.047 1 98.56 230 GLY A N 1
ATOM 1756 C CA . GLY A 1 230 ? -4.516 11.992 22.594 1 98.56 230 GLY A CA 1
ATOM 1757 C C . GLY A 1 230 ? -4.953 10.586 22.203 1 98.56 230 GLY A C 1
ATOM 1758 O O . GLY A 1 230 ? -6.078 10.188 22.5 1 98.56 230 GLY A O 1
ATOM 1759 N N . LEU A 1 231 ? -4.09 9.812 21.562 1 98.81 231 LEU A N 1
ATOM 1760 C CA . LEU A 1 231 ? -4.379 8.438 21.188 1 98.81 231 LEU A CA 1
ATOM 1761 C C . LEU A 1 231 ? -4.648 7.586 22.438 1 98.81 231 LEU A C 1
ATOM 1763 O O . LEU A 1 231 ? -5.684 6.926 22.531 1 98.81 231 LEU A O 1
ATOM 1767 N N . LYS A 1 232 ? -3.762 7.68 23.375 1 98.69 232 LYS A N 1
ATOM 1768 C CA . LYS A 1 232 ? -3.871 6.883 24.594 1 98.69 232 LYS A CA 1
ATOM 1769 C C . LYS A 1 232 ? -5.16 7.207 25.359 1 98.69 232 LYS A C 1
ATOM 1771 O O . LYS A 1 232 ? -5.848 6.305 25.828 1 98.69 232 LYS A O 1
ATOM 1776 N N . MET A 1 233 ? -5.453 8.508 25.453 1 98.75 233 MET A N 1
ATOM 1777 C CA . MET A 1 233 ? -6.672 8.914 26.141 1 98.75 233 MET A CA 1
ATOM 1778 C C . MET A 1 233 ? -7.906 8.391 25.422 1 98.75 233 MET A C 1
ATOM 1780 O O . MET A 1 233 ? -8.844 7.898 26.062 1 98.75 233 MET A O 1
ATOM 1784 N N . ALA A 1 234 ? -7.938 8.5 24.094 1 98.88 234 ALA A N 1
ATOM 1785 C CA . ALA A 1 234 ? -9.078 8.031 23.312 1 98.88 234 ALA A CA 1
ATOM 1786 C C . ALA A 1 234 ? -9.242 6.516 23.438 1 98.88 234 ALA A C 1
ATOM 1788 O O . ALA A 1 234 ? -10.359 6.023 23.625 1 98.88 234 ALA A O 1
ATOM 1789 N N . TRP A 1 235 ? -8.109 5.762 23.391 1 98.75 235 TRP A N 1
ATOM 1790 C CA . TRP A 1 235 ? -8.148 4.309 23.516 1 98.75 235 TRP A CA 1
ATOM 1791 C C . TRP A 1 235 ? -8.664 3.893 24.891 1 98.75 235 TRP A C 1
ATOM 1793 O O . TRP A 1 235 ? -9.414 2.922 25.016 1 98.75 235 TRP A O 1
ATOM 1803 N N . LYS A 1 236 ? -8.289 4.609 25.875 1 98.25 236 LYS A N 1
ATOM 1804 C CA . LYS A 1 236 ? -8.688 4.305 27.25 1 98.25 236 LYS A CA 1
ATOM 1805 C C . LYS A 1 236 ? -10.195 4.402 27.422 1 98.25 236 LYS A C 1
ATOM 1807 O O . LYS A 1 236 ? -10.789 3.678 28.219 1 98.25 236 LYS A O 1
ATOM 1812 N N . VAL A 1 237 ? -10.82 5.242 26.641 1 98.25 237 VAL A N 1
ATOM 1813 C CA . VAL A 1 237 ? -12.266 5.395 26.797 1 98.25 237 VAL A CA 1
ATOM 1814 C C . VAL A 1 237 ? -12.984 4.562 25.75 1 98.25 237 VAL A C 1
ATOM 1816 O O . VAL A 1 237 ? -14.188 4.746 25.516 1 98.25 237 VAL A O 1
ATOM 1819 N N . GLY A 1 238 ? -12.328 3.754 25 1 97.75 238 GLY A N 1
ATOM 1820 C CA . GLY A 1 238 ? -12.992 2.725 24.219 1 97.75 238 GLY A CA 1
ATOM 1821 C C . GLY A 1 238 ? -12.805 2.902 22.719 1 97.75 238 GLY A C 1
ATOM 1822 O O . GLY A 1 238 ? -13.32 2.115 21.922 1 97.75 238 GLY A O 1
ATOM 1823 N N . ALA A 1 239 ? -12.062 3.9 22.25 1 98.62 239 ALA A N 1
ATOM 1824 C CA . ALA A 1 239 ? -11.828 4.109 20.812 1 98.62 239 ALA A CA 1
ATOM 1825 C C . ALA A 1 239 ? -11.102 2.92 20.203 1 98.62 239 ALA A C 1
ATOM 1827 O O . ALA A 1 239 ? -10.219 2.33 20.828 1 98.62 239 ALA A O 1
ATOM 1828 N N . GLY A 1 240 ? -11.523 2.525 19.016 1 98.5 240 GLY A N 1
ATOM 1829 C CA . GLY A 1 240 ? -10.734 1.58 18.25 1 98.5 240 GLY A CA 1
ATOM 1830 C C . GLY A 1 240 ? -9.43 2.17 17.734 1 98.5 240 GLY A C 1
ATOM 1831 O O . GLY A 1 240 ? -9.219 3.383 17.812 1 98.5 240 GLY A O 1
ATOM 1832 N N . LYS A 1 241 ? -8.586 1.301 17.25 1 98.31 241 LYS A N 1
ATOM 1833 C CA . LYS A 1 241 ? -7.32 1.723 16.672 1 98.31 241 LYS A CA 1
ATOM 1834 C C . LYS A 1 241 ? -7.375 1.689 15.148 1 98.31 241 LYS A C 1
ATOM 1836 O O . LYS A 1 241 ? -7.953 0.77 14.562 1 98.31 241 LYS A O 1
ATOM 1841 N N . SER A 1 242 ? -6.945 2.748 14.547 1 97.5 242 SER A N 1
ATOM 1842 C CA . SER A 1 242 ? -6.746 2.752 13.102 1 97.5 242 SER A CA 1
ATOM 1843 C C . SER A 1 242 ? -5.297 2.453 12.742 1 97.5 242 SER A C 1
ATOM 1845 O O . SER A 1 242 ? -4.434 2.379 13.625 1 97.5 242 SER A O 1
ATOM 1847 N N . LYS A 1 243 ? -5.07 2.262 11.484 1 95.38 243 LYS A N 1
ATOM 1848 C CA . LYS A 1 243 ? -3.705 2.043 11.016 1 95.38 243 LYS A CA 1
ATOM 1849 C C . LYS A 1 243 ? -2.795 3.203 11.406 1 95.38 243 LYS A C 1
ATOM 1851 O O . LYS A 1 243 ? -3.197 4.367 11.328 1 95.38 243 LYS A O 1
ATOM 1856 N N . MET A 1 244 ? -1.631 2.836 11.891 1 97.62 244 MET A N 1
ATOM 1857 C CA . MET A 1 244 ? -0.638 3.83 12.289 1 97.62 244 MET A CA 1
ATOM 1858 C C . MET A 1 244 ? 0.625 3.707 11.445 1 97.62 244 MET A C 1
ATOM 1860 O O . MET A 1 244 ? 1.121 2.602 11.227 1 97.62 244 MET A O 1
ATOM 1864 N N . THR A 1 245 ? 1.056 4.809 10.906 1 96.88 245 THR A N 1
ATOM 1865 C CA . THR A 1 245 ? 2.264 4.863 10.094 1 96.88 245 THR A CA 1
ATOM 1866 C C . THR A 1 245 ? 2.986 6.191 10.281 1 96.88 245 THR A C 1
ATOM 1868 O O . THR A 1 245 ? 2.602 6.996 11.141 1 96.88 245 THR A O 1
ATOM 1871 N N . MET A 1 246 ? 4.078 6.328 9.633 1 96.81 246 MET A N 1
ATOM 1872 C CA . MET A 1 246 ? 4.777 7.609 9.555 1 96.81 246 MET A CA 1
ATOM 1873 C C . MET A 1 246 ? 4.488 8.305 8.227 1 96.81 246 MET A C 1
ATOM 1875 O O . MET A 1 246 ? 4.312 7.645 7.203 1 96.81 246 MET A O 1
ATOM 1879 N N . GLU A 1 247 ? 4.324 9.57 8.258 1 95.88 247 GLU A N 1
ATOM 1880 C CA . GLU A 1 247 ? 4.281 10.359 7.031 1 95.88 247 GLU A CA 1
ATOM 1881 C C . GLU A 1 247 ? 5.66 10.453 6.387 1 95.88 247 GLU A C 1
ATOM 1883 O O . GLU A 1 247 ? 6.336 11.477 6.488 1 95.88 247 GLU A O 1
ATOM 1888 N N . LYS A 1 248 ? 6.008 9.508 5.613 1 95.81 248 LYS A N 1
ATOM 1889 C CA . LYS A 1 248 ? 7.383 9.18 5.254 1 95.81 248 LYS A CA 1
ATOM 1890 C C . LYS A 1 248 ? 7.906 10.125 4.172 1 95.81 248 LYS A C 1
ATOM 1892 O O . LYS A 1 248 ? 7.133 10.641 3.367 1 95.81 248 LYS A O 1
ATOM 1897 N N . ASN A 1 249 ? 9.102 10.312 4.184 1 93.38 249 ASN A N 1
ATOM 1898 C CA . ASN A 1 249 ? 10.008 10.953 3.236 1 93.38 249 ASN A CA 1
ATOM 1899 C C . ASN A 1 249 ? 11.398 10.32 3.273 1 93.38 249 ASN A C 1
ATOM 1901 O O . ASN A 1 249 ? 11.602 9.289 3.916 1 93.38 249 ASN A O 1
ATOM 1905 N N . VAL A 1 250 ? 12.297 10.773 2.527 1 94.25 250 VAL A N 1
ATOM 1906 C CA . VAL A 1 250 ? 13.703 10.383 2.602 1 94.25 250 VAL A CA 1
ATOM 1907 C C . VAL A 1 250 ? 14.578 11.633 2.684 1 94.25 250 VAL A C 1
ATOM 1909 O O . VAL A 1 250 ? 14.211 12.695 2.172 1 94.25 250 VAL A O 1
ATOM 1912 N N . ALA A 1 251 ? 15.664 11.516 3.365 1 92.19 251 ALA A N 1
ATOM 1913 C CA . ALA A 1 251 ? 16.594 12.633 3.465 1 92.19 251 ALA A CA 1
ATOM 1914 C C . ALA A 1 251 ? 17.984 12.148 3.857 1 92.19 251 ALA A C 1
ATOM 1916 O O . ALA A 1 251 ? 18.141 11.055 4.418 1 92.19 251 ALA A O 1
ATOM 1917 N N . PRO A 1 252 ? 18.984 12.984 3.477 1 92.88 252 PRO A N 1
ATOM 1918 C CA . PRO A 1 252 ? 20.297 12.742 4.086 1 92.88 252 PRO A CA 1
ATOM 1919 C C . PRO A 1 252 ? 20.234 12.727 5.613 1 92.88 252 PRO A C 1
ATOM 1921 O O . PRO A 1 252 ? 19.484 13.5 6.215 1 92.88 252 PRO A O 1
ATOM 1924 N N . THR A 1 253 ? 20.969 11.836 6.195 1 91.69 253 THR A N 1
ATOM 1925 C CA . THR A 1 253 ? 20.969 11.742 7.652 1 91.69 253 THR A CA 1
ATOM 1926 C C . THR A 1 253 ? 21.875 12.797 8.273 1 91.69 253 THR A C 1
ATOM 1928 O O . THR A 1 253 ? 22.25 12.688 9.438 1 91.69 253 THR A O 1
ATOM 1931 N N . THR A 1 254 ? 22.172 13.836 7.527 1 85.5 254 THR A N 1
ATOM 1932 C CA . THR A 1 254 ? 22.922 14.984 8.008 1 85.5 254 THR A CA 1
ATOM 1933 C C . THR A 1 254 ? 22.047 15.914 8.836 1 85.5 254 THR A C 1
ATOM 1935 O O . THR A 1 254 ? 20.812 15.914 8.68 1 85.5 254 THR A O 1
ATOM 1938 N N . PRO A 1 255 ? 22.719 16.656 9.664 1 80.19 255 PRO A N 1
ATOM 1939 C CA . PRO A 1 255 ? 21.938 17.625 10.438 1 80.19 255 PRO A CA 1
ATOM 1940 C C . PRO A 1 255 ? 21.281 18.688 9.555 1 80.19 255 PRO A C 1
ATOM 1942 O O . PRO A 1 255 ? 21.719 18.922 8.43 1 80.19 255 PRO A O 1
ATOM 1945 N N . MET A 1 256 ? 20.297 19.297 10.047 1 74.69 256 MET A N 1
ATOM 1946 C CA . MET A 1 256 ? 19.547 20.312 9.328 1 74.69 256 MET A CA 1
ATOM 1947 C C . MET A 1 256 ? 20.438 21.469 8.93 1 74.69 256 MET A C 1
ATOM 1949 O O . MET A 1 256 ? 20.172 22.172 7.949 1 74.69 256 MET A O 1
ATOM 1953 N N . SER A 1 257 ? 21.484 21.656 9.641 1 74.44 257 SER A N 1
ATOM 1954 C CA . SER A 1 257 ? 22.438 22.719 9.336 1 74.44 257 SER A CA 1
ATOM 1955 C C . SER A 1 257 ? 23.141 22.469 8 1 74.44 257 SER A C 1
ATOM 1957 O O . SER A 1 257 ? 23.766 23.375 7.445 1 74.44 257 SER A O 1
ATOM 1959 N N . CYS A 1 258 ? 22.938 21.328 7.461 1 79.81 258 CYS A N 1
ATOM 1960 C CA . CYS A 1 258 ? 23.562 20.969 6.195 1 79.81 258 CYS A CA 1
ATOM 1961 C C . CYS A 1 258 ? 22.562 21.062 5.047 1 79.81 258 CYS A C 1
ATOM 1963 O O . CYS A 1 258 ? 22.453 20.141 4.246 1 79.81 258 CYS A O 1
ATOM 1965 N N . SER A 1 259 ? 21.891 22.203 4.914 1 79.81 259 SER A N 1
ATOM 1966 C CA . SER A 1 259 ? 20.797 22.359 3.973 1 79.81 259 SER A CA 1
ATOM 1967 C C . SER A 1 259 ? 21.281 22.25 2.531 1 79.81 259 SER A C 1
ATOM 1969 O O . SER A 1 259 ? 20.594 21.672 1.685 1 79.81 259 SER A O 1
ATOM 1971 N N . SER A 1 260 ? 22.453 22.828 2.246 1 85.19 260 SER A N 1
ATOM 1972 C CA . SER A 1 260 ? 22.984 22.766 0.882 1 85.19 260 SER A CA 1
ATOM 1973 C C . SER A 1 260 ? 23.375 21.328 0.508 1 85.19 260 SER A C 1
ATOM 1975 O O . SER A 1 260 ? 23.234 20.922 -0.645 1 85.19 260 SER A O 1
ATOM 1977 N N . ILE A 1 261 ? 23.922 20.594 1.485 1 87.94 261 ILE A N 1
ATOM 1978 C CA . ILE A 1 261 ? 24.234 19.188 1.248 1 87.94 261 ILE A CA 1
ATOM 1979 C C . ILE A 1 261 ? 22.938 18.406 1.013 1 87.94 261 ILE A C 1
ATOM 1981 O O . ILE A 1 261 ? 22.859 17.609 0.08 1 87.94 261 ILE A O 1
ATOM 1985 N N . MET A 1 262 ? 21.984 18.75 1.768 1 86.94 262 MET A N 1
ATOM 1986 C CA . MET A 1 262 ? 20.688 18.062 1.674 1 86.94 262 MET A CA 1
ATOM 1987 C C . MET A 1 262 ? 20.078 18.219 0.287 1 86.94 262 MET A C 1
ATOM 1989 O O . MET A 1 262 ? 19.734 17.234 -0.37 1 86.94 262 MET A O 1
ATOM 1993 N N . ILE A 1 263 ? 19.953 19.422 -0.189 1 85.5 263 ILE A N 1
ATOM 1994 C CA . ILE A 1 263 ? 19.312 19.703 -1.464 1 85.5 263 ILE A CA 1
ATOM 1995 C C . ILE A 1 263 ? 20.109 19.078 -2.602 1 85.5 263 ILE A C 1
ATOM 1997 O O . ILE A 1 263 ? 19.547 18.562 -3.57 1 85.5 263 ILE A O 1
ATOM 2001 N N . SER A 1 264 ? 21.438 19.156 -2.477 1 90.25 264 SER A N 1
ATOM 2002 C CA . SER A 1 264 ? 22.297 18.609 -3.527 1 90.25 264 SER A CA 1
ATOM 2003 C C . SER A 1 264 ? 22.156 17.094 -3.629 1 90.25 264 SER A C 1
ATOM 2005 O O . SER A 1 264 ? 22.25 16.531 -4.719 1 90.25 264 SER A O 1
ATOM 2007 N N . PHE A 1 265 ? 21.859 16.484 -2.535 1 92 265 PHE A N 1
ATOM 2008 C CA . PHE A 1 265 ? 21.891 15.023 -2.551 1 92 265 PHE A CA 1
ATOM 2009 C C . PHE A 1 265 ? 20.484 14.445 -2.594 1 92 265 PHE A C 1
ATOM 2011 O O . PHE A 1 265 ? 20.312 13.227 -2.637 1 92 265 PHE A O 1
ATOM 2018 N N . MET A 1 266 ? 19.531 15.305 -2.621 1 90.12 266 MET A N 1
ATOM 2019 C CA . MET A 1 266 ? 18.156 14.875 -2.916 1 90.12 266 MET A CA 1
ATOM 2020 C C . MET A 1 266 ? 17.938 14.781 -4.422 1 90.12 266 MET A C 1
ATOM 2022 O O . MET A 1 266 ? 16.844 14.422 -4.867 1 90.12 266 MET A O 1
ATOM 2026 N N . GLN A 1 267 ? 18.984 15.023 -5.164 1 92.75 267 GLN A N 1
ATOM 2027 C CA . GLN A 1 267 ? 18.953 14.938 -6.621 1 92.75 267 GLN A CA 1
ATOM 2028 C C . GLN A 1 267 ? 19.141 13.5 -7.09 1 92.75 267 GLN A C 1
ATOM 2030 O O . GLN A 1 267 ? 19.547 12.633 -6.312 1 92.75 267 GLN A O 1
ATOM 2035 N N . PRO A 1 268 ? 18.797 13.156 -8.32 1 95.25 268 PRO A N 1
ATOM 2036 C CA . PRO A 1 268 ? 18.812 11.766 -8.781 1 95.25 268 PRO A CA 1
ATOM 2037 C C . PRO A 1 268 ? 20.219 11.273 -9.109 1 95.25 268 PRO A C 1
ATOM 2039 O O . PRO A 1 268 ? 20.438 10.688 -10.172 1 95.25 268 PRO A O 1
ATOM 2042 N N . HIS A 1 269 ? 21.172 11.422 -8.141 1 97.19 269 HIS A N 1
ATOM 2043 C CA . HIS A 1 269 ? 22.5 10.836 -8.258 1 97.19 269 HIS A CA 1
ATOM 2044 C C . HIS A 1 269 ? 22.422 9.312 -8.227 1 97.19 269 HIS A C 1
ATOM 2046 O O . HIS A 1 269 ? 21.359 8.734 -8.023 1 97.19 269 HIS A O 1
ATOM 2052 N N . LEU A 1 270 ? 23.594 8.695 -8.547 1 98.44 270 LEU A N 1
ATOM 2053 C CA . LEU A 1 270 ? 23.703 7.262 -8.281 1 98.44 270 LEU A CA 1
ATOM 2054 C C . LEU A 1 270 ? 23.516 6.969 -6.797 1 98.44 270 LEU A C 1
ATOM 2056 O O . LEU A 1 270 ? 24.156 7.598 -5.949 1 98.44 270 LEU A O 1
ATOM 2060 N N . ILE A 1 271 ? 22.609 6.07 -6.461 1 98.62 271 ILE A N 1
ATOM 2061 C CA . ILE A 1 271 ? 22.406 5.637 -5.082 1 98.62 271 ILE A CA 1
ATOM 2062 C C . ILE A 1 271 ? 22.562 4.117 -4.988 1 98.62 271 ILE A C 1
ATOM 2064 O O . ILE A 1 271 ? 21.969 3.377 -5.781 1 98.62 271 ILE A O 1
ATOM 2068 N N . VAL A 1 272 ? 23.359 3.674 -4.094 1 98.62 272 VAL A N 1
ATOM 2069 C CA . VAL A 1 272 ? 23.625 2.248 -3.916 1 98.62 272 VAL A CA 1
ATOM 2070 C C . VAL A 1 272 ? 23.328 1.845 -2.473 1 98.62 272 VAL A C 1
ATOM 2072 O O . VAL A 1 272 ? 23.266 2.697 -1.586 1 98.62 272 VAL A O 1
ATOM 2075 N N . ASN A 1 273 ? 23.078 0.546 -2.25 1 98.38 273 ASN A N 1
ATOM 2076 C CA . ASN A 1 273 ? 22.859 0.014 -0.908 1 98.38 273 ASN A CA 1
ATOM 2077 C C . ASN A 1 273 ? 24.156 -0.516 -0.301 1 98.38 273 ASN A C 1
ATOM 2079 O O . ASN A 1 273 ? 25.25 -0.298 -0.849 1 98.38 273 ASN A O 1
ATOM 2083 N N . LEU A 1 274 ? 24.094 -1.149 0.839 1 97.88 274 LEU A N 1
ATOM 2084 C CA . LEU A 1 274 ? 25.281 -1.646 1.549 1 97.88 274 LEU A CA 1
ATOM 2085 C C . LEU A 1 274 ? 25.938 -2.785 0.778 1 97.88 274 LEU A C 1
ATOM 2087 O O . LEU A 1 274 ? 27.125 -3.033 0.933 1 97.88 274 LEU A O 1
ATOM 2091 N N . GLN A 1 275 ? 25.188 -3.473 -0.041 1 97.44 275 GLN A N 1
ATOM 2092 C CA . GLN A 1 275 ? 25.734 -4.523 -0.895 1 97.44 275 GLN A CA 1
ATOM 2093 C C . GLN A 1 275 ? 26.438 -3.934 -2.107 1 97.44 275 GLN A C 1
ATOM 2095 O O . GLN A 1 275 ? 26.984 -4.672 -2.936 1 97.44 275 GLN A O 1
ATOM 2100 N N . GLY A 1 276 ? 26.438 -2.592 -2.23 1 97.88 276 GLY A N 1
ATOM 2101 C CA . GLY A 1 276 ? 27.109 -1.907 -3.326 1 97.88 276 GLY A CA 1
ATOM 2102 C C . GLY A 1 276 ? 26.312 -1.944 -4.621 1 97.88 276 GLY A C 1
ATOM 2103 O O . GLY A 1 276 ? 26.891 -1.836 -5.707 1 97.88 276 GLY A O 1
ATOM 2104 N N . GLU A 1 277 ? 25.016 -2.092 -4.5 1 98.06 277 GLU A N 1
ATOM 2105 C CA . GLU A 1 277 ? 24.203 -2.291 -5.691 1 98.06 277 GLU A CA 1
ATOM 2106 C C . GLU A 1 277 ? 23.109 -1.221 -5.797 1 98.06 277 GLU A C 1
ATOM 2108 O O . GLU A 1 277 ? 22.594 -0.751 -4.781 1 98.06 277 GLU A O 1
ATOM 2113 N N . ARG A 1 278 ? 22.797 -0.804 -7.074 1 98.12 278 ARG A N 1
ATOM 2114 C CA . ARG A 1 278 ? 21.625 0.023 -7.312 1 98.12 278 ARG A CA 1
ATOM 2115 C C . ARG A 1 278 ? 20.344 -0.75 -7.016 1 98.12 278 ARG A C 1
ATOM 2117 O O . ARG A 1 278 ? 20.25 -1.947 -7.297 1 98.12 278 ARG A O 1
ATOM 2124 N N . PHE A 1 279 ? 19.297 -0.08 -6.465 1 98 279 PHE A N 1
ATOM 2125 C CA . PHE A 1 279 ? 18.141 -0.857 -6.043 1 98 279 PHE A CA 1
ATOM 2126 C C . PHE A 1 279 ? 16.844 -0.17 -6.461 1 98 279 PHE A C 1
ATOM 2128 O O . PHE A 1 279 ? 15.758 -0.712 -6.258 1 98 279 PHE A O 1
ATOM 2135 N N . PHE A 1 280 ? 16.906 1.023 -7.066 1 98.12 280 PHE A N 1
ATOM 2136 C CA . PHE A 1 280 ? 15.719 1.71 -7.582 1 98.12 280 PHE A CA 1
ATOM 2137 C C . PHE A 1 280 ? 16.125 2.801 -8.57 1 98.12 280 PHE A C 1
ATOM 2139 O O . PHE A 1 280 ? 17.312 3.047 -8.781 1 98.12 280 PHE A O 1
ATOM 2146 N N . ASN A 1 281 ? 15.148 3.359 -9.32 1 98 281 ASN A N 1
ATOM 2147 C CA . ASN A 1 281 ? 15.359 4.527 -10.164 1 98 281 ASN A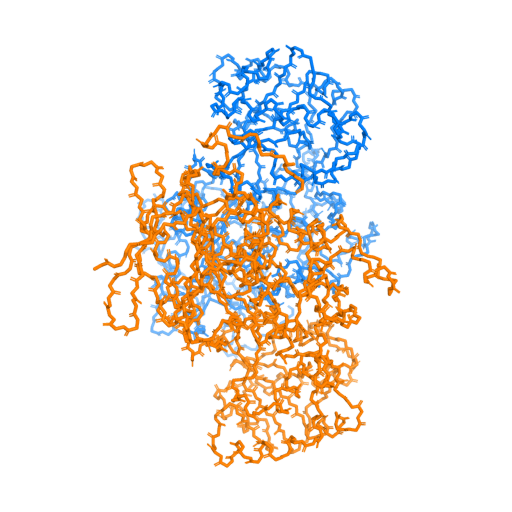 CA 1
ATOM 2148 C C . ASN A 1 281 ? 15.477 5.805 -9.344 1 98 281 ASN A C 1
ATOM 2150 O O . ASN A 1 281 ? 14.5 6.273 -8.766 1 98 281 ASN A O 1
ATOM 2154 N N . GLU A 1 282 ? 16.609 6.395 -9.344 1 97.38 282 GLU A N 1
ATOM 2155 C CA . GLU A 1 282 ? 16.922 7.516 -8.469 1 97.38 282 GLU A CA 1
ATOM 2156 C C . GLU A 1 282 ? 16.062 8.734 -8.789 1 97.38 282 GLU A C 1
ATOM 2158 O O . GLU A 1 282 ? 15.992 9.672 -7.996 1 97.38 282 GLU A O 1
ATOM 2163 N N . GLU A 1 283 ? 15.359 8.75 -9.906 1 94.25 283 GLU A N 1
ATOM 2164 C CA . GLU A 1 283 ? 14.406 9.82 -10.195 1 94.25 283 GLU A CA 1
ATOM 2165 C C . GLU A 1 283 ? 13.305 9.875 -9.133 1 94.25 283 GLU A C 1
ATOM 2167 O O . GLU A 1 283 ? 12.703 10.922 -8.914 1 94.25 283 GLU A O 1
ATOM 2172 N N . CYS A 1 284 ? 13.148 8.758 -8.438 1 93.75 284 CYS A N 1
ATOM 2173 C CA . CYS A 1 284 ? 12.102 8.656 -7.422 1 93.75 284 CYS A CA 1
ATOM 2174 C C . CYS A 1 284 ? 12.422 9.547 -6.227 1 93.75 284 CYS A C 1
ATOM 2176 O O . CYS A 1 284 ? 11.539 9.836 -5.414 1 93.75 284 CYS A O 1
ATOM 2178 N N . MET A 1 285 ? 13.664 10.062 -6.184 1 92.88 285 MET A N 1
ATOM 2179 C CA . MET A 1 285 ? 14.039 10.93 -5.074 1 92.88 285 MET A CA 1
ATOM 2180 C C . MET A 1 285 ? 13.18 12.188 -5.047 1 92.88 285 MET A C 1
ATOM 2182 O O . MET A 1 285 ? 13.031 12.82 -4 1 92.88 285 MET A O 1
ATOM 2186 N N . GLN A 1 286 ? 12.547 12.484 -6.152 1 88.38 286 GLN A N 1
ATOM 2187 C CA . GLN A 1 286 ? 11.68 13.656 -6.234 1 88.38 286 GLN A CA 1
ATOM 2188 C C . GLN A 1 286 ? 10.398 13.445 -5.426 1 88.38 286 GLN A C 1
ATOM 2190 O O . GLN A 1 286 ? 9.727 14.414 -5.066 1 88.38 286 GLN A O 1
ATOM 2195 N N . ASN A 1 287 ? 10.031 12.242 -5.207 1 91.88 287 ASN A N 1
ATOM 2196 C CA . ASN A 1 287 ? 8.922 11.82 -4.352 1 91.88 287 ASN A CA 1
ATOM 2197 C C . ASN A 1 287 ? 9.414 11.016 -3.152 1 91.88 287 ASN A C 1
ATOM 2199 O O . ASN A 1 287 ? 9.469 9.789 -3.201 1 91.88 287 ASN A O 1
ATOM 2203 N N . GLY A 1 288 ? 9.648 11.734 -2.098 1 92 288 GLY A N 1
ATOM 2204 C CA . GLY A 1 288 ? 10.305 11.164 -0.933 1 92 288 GLY A CA 1
ATOM 2205 C C . GLY A 1 288 ? 9.547 10 -0.329 1 92 288 GLY A C 1
ATOM 2206 O O . GLY A 1 288 ? 10.148 9.102 0.27 1 92 288 GLY A O 1
ATOM 2207 N N . ALA A 1 289 ? 8.211 9.945 -0.444 1 94.5 289 ALA A N 1
ATOM 2208 C CA . ALA A 1 289 ? 7.43 8.836 0.096 1 94.5 289 ALA A CA 1
ATOM 2209 C C . ALA A 1 289 ? 7.691 7.551 -0.679 1 94.5 289 ALA A C 1
ATOM 2211 O O . ALA A 1 289 ? 7.891 6.488 -0.083 1 94.5 289 ALA A O 1
ATOM 2212 N N . VAL A 1 290 ? 7.715 7.672 -1.959 1 95.25 290 VAL A N 1
ATOM 2213 C CA . VAL A 1 290 ? 7.957 6.531 -2.834 1 95.25 290 VAL A CA 1
ATOM 2214 C C . VAL A 1 290 ? 9.398 6.059 -2.678 1 95.25 290 VAL A C 1
ATOM 2216 O O . VAL A 1 290 ? 9.664 4.855 -2.586 1 95.25 290 VAL A O 1
ATOM 2219 N N . ALA A 1 291 ? 10.336 7.008 -2.65 1 96.38 291 ALA A N 1
ATOM 2220 C CA . ALA A 1 291 ? 11.742 6.656 -2.447 1 96.38 291 ALA A CA 1
ATOM 2221 C C . ALA A 1 291 ? 11.938 5.918 -1.126 1 96.38 291 ALA A C 1
ATOM 2223 O O . ALA A 1 291 ? 12.688 4.941 -1.059 1 96.38 291 ALA A O 1
ATOM 2224 N N . SER A 1 292 ? 11.281 6.383 -0.132 1 97.25 292 SER A N 1
ATOM 2225 C CA . SER A 1 292 ? 11.414 5.773 1.188 1 97.25 292 SER A CA 1
ATOM 2226 C C . SER A 1 292 ? 11.023 4.301 1.159 1 97.25 292 SER A C 1
ATOM 2228 O O . SER A 1 292 ? 11.609 3.482 1.867 1 97.25 292 SER A O 1
ATOM 2230 N N . ASN A 1 293 ? 10.016 3.949 0.376 1 97.44 293 ASN A N 1
ATOM 2231 C CA . ASN A 1 293 ? 9.602 2.555 0.257 1 97.44 293 ASN A CA 1
ATOM 2232 C C . ASN A 1 293 ? 10.727 1.68 -0.286 1 97.44 293 ASN A C 1
ATOM 2234 O O . ASN A 1 293 ? 10.898 0.543 0.157 1 97.44 293 ASN A O 1
ATOM 2238 N N . ALA A 1 294 ? 11.469 2.186 -1.252 1 97.88 294 ALA A N 1
ATOM 2239 C CA . ALA A 1 294 ? 12.609 1.443 -1.791 1 97.88 294 ALA A CA 1
ATOM 2240 C C . ALA A 1 294 ? 13.695 1.264 -0.735 1 97.88 294 ALA A C 1
ATOM 2242 O O . ALA A 1 294 ? 14.297 0.194 -0.635 1 97.88 294 ALA A O 1
ATOM 2243 N N . PHE A 1 295 ? 13.945 2.307 0.074 1 98.19 295 PHE A N 1
ATOM 2244 C CA . PHE A 1 295 ? 14.953 2.246 1.126 1 98.19 295 PHE A CA 1
ATOM 2245 C C . PHE A 1 295 ? 14.547 1.262 2.213 1 98.19 295 PHE A C 1
ATOM 2247 O O . PHE A 1 295 ? 15.398 0.599 2.812 1 98.19 295 PHE A O 1
ATOM 2254 N N . ASP A 1 296 ? 13.273 1.136 2.439 1 96.94 296 ASP A N 1
ATOM 2255 C CA . ASP A 1 296 ? 12.75 0.249 3.475 1 96.94 296 ASP A CA 1
ATOM 2256 C C . ASP A 1 296 ? 13.148 -1.201 3.209 1 96.94 296 ASP A C 1
ATOM 2258 O O . ASP A 1 296 ? 13.234 -2.008 4.137 1 96.94 296 ASP A O 1
ATOM 2262 N N . ARG A 1 297 ? 13.445 -1.525 1.979 1 96.44 297 ARG A N 1
ATOM 2263 C CA . ARG A 1 297 ? 13.734 -2.908 1.608 1 96.44 297 ARG A CA 1
ATOM 2264 C C . ARG A 1 297 ? 15.219 -3.225 1.787 1 96.44 297 ARG A C 1
ATOM 2266 O O . ARG A 1 297 ? 15.625 -4.383 1.676 1 96.44 297 ARG A O 1
ATOM 2273 N N . GLN A 1 298 ? 15.992 -2.205 2.053 1 97.62 298 GLN A N 1
ATOM 2274 C CA . GLN A 1 298 ? 17.438 -2.379 2.088 1 97.62 298 GLN A CA 1
ATOM 2275 C C . GLN A 1 298 ? 17.922 -2.648 3.51 1 97.62 298 GLN A C 1
ATOM 2277 O O . GLN A 1 298 ? 17.234 -2.344 4.477 1 97.62 298 GLN A O 1
ATOM 2282 N N . GLU A 1 299 ? 19.109 -3.271 3.641 1 97.19 299 GLU A N 1
ATOM 2283 C CA . GLU A 1 299 ? 19.766 -3.449 4.934 1 97.19 299 GLU A CA 1
ATOM 2284 C C . GLU A 1 299 ? 19.906 -2.117 5.664 1 97.19 299 GLU A C 1
ATOM 2286 O O . GLU A 1 299 ? 20.375 -1.132 5.086 1 97.19 299 GLU A O 1
ATOM 2291 N N . ASN A 1 300 ? 19.438 -2.057 6.906 1 96.38 300 ASN A N 1
ATOM 2292 C CA . ASN A 1 300 ? 19.484 -0.876 7.762 1 96.38 300 ASN A CA 1
ATOM 2293 C C . ASN A 1 300 ? 18.609 0.247 7.207 1 96.38 300 ASN A C 1
ATOM 2295 O O . ASN A 1 300 ? 18.703 1.393 7.652 1 96.38 300 ASN A O 1
ATOM 2299 N N . LYS A 1 301 ? 17.797 0.029 6.191 1 97.69 301 LYS A N 1
ATOM 2300 C CA . LYS A 1 301 ? 16.875 0.969 5.559 1 97.69 301 LYS A CA 1
ATOM 2301 C C . LYS A 1 301 ? 17.609 2.242 5.129 1 97.69 301 LYS A C 1
ATOM 2303 O O . LYS A 1 301 ? 17.141 3.35 5.418 1 97.69 301 LYS A O 1
ATOM 2308 N N . CYS A 1 302 ? 18.75 2.025 4.441 1 97.75 302 CYS A N 1
ATOM 2309 C CA . CYS A 1 302 ? 19.516 3.186 4.008 1 97.75 302 CYS A CA 1
ATOM 2310 C C . CYS A 1 302 ? 20.172 2.934 2.654 1 97.75 302 CYS A C 1
ATOM 2312 O O . CYS A 1 302 ? 20.156 1.807 2.154 1 97.75 302 CYS A O 1
ATOM 2314 N N . GLY A 1 303 ? 20.578 3.965 2.035 1 98.06 303 GLY A N 1
ATOM 2315 C CA . GLY A 1 303 ? 21.391 3.992 0.824 1 98.06 303 GLY A CA 1
ATOM 2316 C C . GLY A 1 303 ? 22.375 5.145 0.789 1 98.06 303 GLY A C 1
ATOM 2317 O O . GLY A 1 303 ? 22.406 5.965 1.707 1 98.06 303 GLY A O 1
ATOM 2318 N N . PHE A 1 304 ? 23.203 5.152 -0.231 1 98.56 304 PHE A N 1
ATOM 2319 C CA . PHE A 1 304 ? 24.281 6.129 -0.325 1 98.56 304 PHE A CA 1
ATOM 2320 C C . PHE A 1 304 ? 24.266 6.82 -1.686 1 98.56 304 PHE A C 1
ATOM 2322 O O . PHE A 1 304 ? 24.438 6.168 -2.719 1 98.56 304 PHE A O 1
ATOM 2329 N N . SER A 1 305 ? 24 8.109 -1.604 1 98.19 305 SER A N 1
ATOM 2330 C CA . SER A 1 305 ? 24.016 8.93 -2.809 1 98.19 305 SER A CA 1
ATOM 2331 C C . SER A 1 305 ? 25.422 9.383 -3.162 1 98.19 305 SER A C 1
ATOM 2333 O O . SER A 1 305 ? 26.141 9.914 -2.314 1 98.19 305 SER A O 1
ATOM 2335 N N . ILE A 1 306 ? 25.844 9.188 -4.406 1 98.38 306 ILE A N 1
ATOM 2336 C CA . ILE A 1 306 ? 27.219 9.461 -4.824 1 98.38 306 ILE A CA 1
ATOM 2337 C C . ILE A 1 306 ? 27.219 10.438 -5.996 1 98.38 306 ILE A C 1
ATOM 2339 O O . ILE A 1 306 ? 26.484 10.258 -6.965 1 98.38 306 ILE A O 1
ATOM 2343 N N . CYS A 1 307 ? 28 11.438 -5.898 1 96.88 307 CYS A N 1
ATOM 2344 C CA . CYS A 1 307 ? 28.219 12.328 -7.035 1 96.88 307 CYS A CA 1
ATOM 2345 C C . CYS A 1 307 ? 29.641 12.836 -7.062 1 96.88 307 CYS A C 1
ATOM 2347 O O . CYS A 1 307 ? 30.453 12.5 -6.191 1 96.88 307 CYS A O 1
ATOM 2349 N N . THR A 1 308 ? 29.984 13.57 -8.148 1 97.69 308 THR A N 1
ATOM 2350 C CA . THR A 1 308 ? 31.359 14.047 -8.367 1 97.69 308 THR A CA 1
ATOM 2351 C C . THR A 1 308 ? 31.438 15.562 -8.18 1 97.69 308 THR A C 1
ATOM 2353 O O . THR A 1 308 ? 30.406 16.25 -8.141 1 97.69 308 THR A O 1
ATOM 2356 N N . GLN A 1 309 ? 32.656 16.016 -8.031 1 96.19 309 GLN A N 1
ATOM 2357 C CA . GLN A 1 309 ? 32.875 17.453 -8.016 1 96.19 309 GLN A CA 1
ATOM 2358 C C . GLN A 1 309 ? 32.312 18.109 -9.273 1 96.19 309 GLN A C 1
ATOM 2360 O O . GLN A 1 309 ? 31.766 19.219 -9.211 1 96.19 309 GLN A O 1
ATOM 2365 N N . GLU A 1 310 ? 32.469 17.453 -10.359 1 95.88 310 GLU A N 1
ATOM 2366 C CA . GLU A 1 310 ? 31.938 17.984 -11.617 1 95.88 310 GLU A CA 1
ATOM 2367 C C . GLU A 1 310 ? 30.438 18.188 -11.539 1 95.88 310 GLU A C 1
ATOM 2369 O O . GLU A 1 310 ? 29.906 19.172 -12.047 1 95.88 310 GLU A O 1
ATOM 2374 N N . THR A 1 311 ? 29.75 17.234 -10.969 1 95.31 311 THR A N 1
ATOM 2375 C CA . THR A 1 311 ? 28.312 17.344 -10.82 1 95.31 311 THR A CA 1
ATOM 2376 C C . THR A 1 311 ? 27.938 18.531 -9.938 1 95.31 311 THR A C 1
ATOM 2378 O O . THR A 1 311 ? 26.984 19.266 -10.25 1 95.31 311 THR A O 1
ATOM 2381 N N . ILE A 1 312 ? 28.641 18.703 -8.859 1 94.69 312 ILE A N 1
ATOM 2382 C CA . ILE A 1 312 ? 28.391 19.812 -7.949 1 94.69 312 ILE A CA 1
ATOM 2383 C C . ILE A 1 312 ? 28.609 21.125 -8.672 1 94.69 312 ILE A C 1
ATOM 2385 O O . ILE A 1 312 ? 27.797 22.047 -8.547 1 94.69 312 ILE A O 1
ATOM 2389 N N . GLU A 1 313 ? 29.656 21.234 -9.438 1 93.69 313 GLU A N 1
ATOM 2390 C CA . GLU A 1 313 ? 29.922 22.453 -10.203 1 93.69 313 GLU A CA 1
ATOM 2391 C C . GLU A 1 313 ? 28.828 22.703 -11.234 1 93.69 313 GLU A C 1
ATOM 2393 O O . GLU A 1 313 ? 28.422 23.859 -11.438 1 93.69 313 GLU A O 1
ATOM 2398 N N . TYR A 1 314 ? 28.438 21.656 -11.836 1 92.56 314 TYR A N 1
ATOM 2399 C CA . TYR A 1 314 ? 27.328 21.781 -12.766 1 92.56 314 TYR A CA 1
ATOM 2400 C C . TYR A 1 314 ? 26.109 22.375 -12.078 1 92.56 314 TYR A C 1
ATOM 2402 O O . TYR A 1 314 ? 25.453 23.266 -12.617 1 92.56 314 TYR A O 1
ATOM 2410 N N . TYR A 1 315 ? 25.719 21.906 -10.883 1 91.25 315 TYR A N 1
ATOM 2411 C CA . TYR A 1 315 ? 24.547 22.391 -10.156 1 91.25 315 TYR A CA 1
ATOM 2412 C C . TYR A 1 315 ? 24.734 23.844 -9.727 1 91.25 315 TYR A C 1
ATOM 2414 O O . TYR A 1 315 ? 23.781 24.609 -9.719 1 91.25 315 TYR A O 1
ATOM 2422 N N . LYS A 1 316 ? 25.938 24.203 -9.352 1 90.12 316 LYS A N 1
ATOM 2423 C CA . LYS A 1 316 ? 26.219 25.594 -8.992 1 90.12 316 LYS A CA 1
ATOM 2424 C C . LYS A 1 316 ? 25.969 26.516 -10.18 1 90.12 316 LYS A C 1
ATOM 2426 O O . LYS A 1 316 ? 25.484 27.641 -10 1 90.12 316 LYS A O 1
ATOM 2431 N N . GLU A 1 317 ? 26.297 26.016 -11.344 1 89.94 317 GLU A N 1
ATOM 2432 C CA . GLU A 1 317 ? 26.234 26.844 -12.547 1 89.94 317 GLU A CA 1
ATOM 2433 C C . GLU A 1 317 ? 24.844 26.828 -13.156 1 89.94 317 GLU A C 1
ATOM 2435 O O . GLU A 1 317 ? 24.359 27.859 -13.656 1 89.94 317 GLU A O 1
ATOM 2440 N N . ASN A 1 318 ? 24.203 25.688 -13.172 1 88.75 318 ASN A N 1
ATOM 2441 C CA . ASN A 1 318 ? 22.984 25.516 -13.969 1 88.75 318 ASN A CA 1
ATOM 2442 C C . ASN A 1 318 ? 21.75 25.344 -13.094 1 88.75 318 ASN A C 1
ATOM 2444 O O . ASN A 1 318 ? 20.625 25.375 -13.586 1 88.75 318 ASN A O 1
ATOM 2448 N N . GLY A 1 319 ? 21.938 25.219 -11.781 1 86.94 319 GLY A N 1
ATOM 2449 C CA . GLY A 1 319 ? 20.844 24.828 -10.906 1 86.94 319 GLY A CA 1
ATOM 2450 C C . GLY A 1 319 ? 20.641 23.328 -10.82 1 86.94 319 GLY A C 1
ATOM 2451 O O . GLY A 1 319 ? 21.094 22.578 -11.695 1 86.94 319 GLY A O 1
ATOM 2452 N N . VAL A 1 320 ? 19.969 22.891 -9.805 1 88.69 320 VAL A N 1
ATOM 2453 C CA . VAL A 1 320 ? 19.734 21.469 -9.562 1 88.69 320 VAL A CA 1
ATOM 2454 C C . VAL A 1 320 ? 18.688 20.938 -10.539 1 88.69 320 VAL A C 1
ATOM 2456 O O . VAL A 1 320 ? 17.969 21.703 -11.172 1 88.69 320 VAL A O 1
ATOM 2459 N N . ASP A 1 321 ? 18.625 19.625 -10.656 1 87.69 321 ASP A N 1
ATOM 2460 C CA . ASP A 1 321 ? 17.734 18.984 -11.609 1 87.69 321 ASP A CA 1
ATOM 2461 C C . ASP A 1 321 ? 16.266 19.125 -11.18 1 87.69 321 ASP A C 1
ATOM 2463 O O . ASP A 1 321 ? 15.391 19.312 -12.016 1 87.69 321 ASP A O 1
ATOM 2467 N N . PHE A 1 322 ? 16.062 18.812 -9.828 1 83.5 322 PHE A N 1
ATOM 2468 C CA . PHE A 1 322 ? 14.734 18.953 -9.258 1 83.5 322 PHE A CA 1
ATOM 2469 C C . PHE A 1 322 ? 14.711 20.047 -8.203 1 83.5 322 PHE A C 1
ATOM 2471 O O . PHE A 1 322 ? 15.672 20.234 -7.461 1 83.5 322 PHE A O 1
ATOM 2478 N N . THR A 1 323 ? 13.703 20.844 -8.273 1 74.38 323 THR A N 1
ATOM 2479 C CA . THR A 1 323 ? 13.5 21.797 -7.191 1 74.38 323 THR A CA 1
ATOM 2480 C C . THR A 1 323 ? 12.164 21.547 -6.488 1 74.38 323 THR A C 1
ATOM 2482 O O . THR A 1 323 ? 11.281 20.891 -7.047 1 74.38 323 THR A O 1
ATOM 2485 N N . THR A 1 324 ? 12.25 21.578 -5.242 1 66.94 324 THR A N 1
ATOM 2486 C CA . THR A 1 324 ? 10.969 21.578 -4.543 1 66.94 324 THR A CA 1
ATOM 2487 C C . THR A 1 324 ? 10.703 22.953 -3.918 1 66.94 324 THR A C 1
ATOM 2489 O O . THR A 1 324 ? 11.617 23.75 -3.766 1 66.94 324 THR A O 1
ATOM 2492 N N . GLU A 1 325 ? 9.492 23.266 -3.854 1 61.84 325 GLU A N 1
ATOM 2493 C CA . GLU A 1 325 ? 9.133 24.531 -3.24 1 61.84 325 GLU A CA 1
ATOM 2494 C C . GLU A 1 325 ? 9.562 24.578 -1.775 1 61.84 325 GLU A C 1
ATOM 2496 O O . GLU A 1 325 ? 9.617 25.656 -1.174 1 61.84 325 GLU A O 1
ATOM 2501 N N . VAL A 1 326 ? 10.008 23.391 -1.326 1 62.19 326 VAL A N 1
ATOM 2502 C CA . VAL A 1 326 ? 10.391 23.344 0.082 1 62.19 326 VAL A CA 1
ATOM 2503 C C . VAL A 1 326 ? 11.867 23.719 0.233 1 62.19 326 VAL A C 1
ATOM 2505 O O . VAL A 1 326 ? 12.242 24.406 1.181 1 62.19 326 VAL A O 1
ATOM 2508 N N . PHE A 1 327 ? 12.672 23.312 -0.769 1 60.81 327 PHE A N 1
ATOM 2509 C CA . PHE A 1 327 ? 14.109 23.5 -0.627 1 60.81 327 PHE A CA 1
ATOM 2510 C C . PHE A 1 327 ? 14.625 24.516 -1.647 1 60.81 327 PHE A C 1
ATOM 2512 O O . PHE A 1 327 ? 14.82 24.172 -2.816 1 60.81 327 PHE A O 1
ATOM 2519 N N . SER A 1 328 ? 14.336 25.766 -1.464 1 59.09 328 SER A N 1
ATOM 2520 C CA . SER A 1 328 ? 14.836 26.75 -2.418 1 59.09 328 SER A CA 1
ATOM 2521 C C . SER A 1 328 ? 16.219 27.25 -2.023 1 59.09 328 SER A C 1
ATOM 2523 O O . SER A 1 328 ? 16.344 28.266 -1.349 1 59.09 328 SER A O 1
ATOM 2525 N N . VAL A 1 329 ? 17.094 26.219 -1.872 1 62.75 329 VAL A N 1
ATOM 2526 C CA . VAL A 1 329 ? 18.391 26.688 -1.394 1 62.75 329 VAL A CA 1
ATOM 2527 C C . VAL A 1 329 ? 19.359 26.828 -2.568 1 62.75 329 VAL A C 1
ATOM 2529 O O . VAL A 1 329 ? 19.312 26.031 -3.516 1 62.75 329 VAL A O 1
ATOM 2532 N N . ASP A 1 330 ? 19.984 27.938 -2.557 1 67.12 330 ASP A N 1
ATOM 2533 C CA . ASP A 1 330 ? 21.109 28.125 -3.471 1 67.12 330 ASP A CA 1
ATOM 2534 C C . ASP A 1 330 ? 22.297 27.234 -3.074 1 67.12 330 ASP A C 1
ATOM 2536 O O . ASP A 1 330 ? 23 27.531 -2.102 1 67.12 330 ASP A O 1
ATOM 2540 N N . ILE A 1 331 ? 22.5 26.109 -3.738 1 71.25 331 ILE A N 1
ATOM 2541 C CA . ILE A 1 331 ? 23.578 25.172 -3.457 1 71.25 331 ILE A CA 1
ATOM 2542 C C . ILE A 1 331 ? 24.922 25.875 -3.605 1 71.25 331 ILE A C 1
ATOM 2544 O O . ILE A 1 331 ? 25.891 25.531 -2.91 1 71.25 331 ILE A O 1
ATOM 2548 N N . SER A 1 332 ? 25 26.844 -4.371 1 67.56 332 SER A N 1
ATOM 2549 C CA . SER A 1 332 ? 26.25 27.516 -4.707 1 67.56 332 SER A CA 1
ATOM 2550 C C . SER A 1 332 ? 26.797 28.312 -3.52 1 67.56 332 SER A C 1
ATOM 2552 O O . SER A 1 332 ? 28 28.438 -3.359 1 67.56 332 SER A O 1
ATOM 2554 N N . ALA A 1 333 ? 25.922 28.609 -2.721 1 69.62 333 ALA A N 1
ATOM 2555 C CA . ALA A 1 333 ? 26.344 29.578 -1.718 1 69.62 333 ALA A CA 1
ATOM 2556 C C . ALA A 1 333 ? 26.969 28.891 -0.507 1 69.62 333 ALA A C 1
ATOM 2558 O O . ALA A 1 333 ? 27.844 29.438 0.161 1 69.62 333 ALA A O 1
ATOM 2559 N N . SER A 1 334 ? 26.672 27.703 -0.313 1 84.88 334 SER A N 1
ATOM 2560 C CA . SER A 1 334 ? 27.047 27.219 1.013 1 84.88 334 SER A CA 1
ATOM 2561 C C . SER A 1 334 ? 27.5 25.766 0.967 1 84.88 334 SER A C 1
ATOM 2563 O O . SER A 1 334 ? 27.953 25.219 1.977 1 84.88 334 SER A O 1
ATOM 2565 N N . PHE A 1 335 ? 27.594 25.156 -0.12 1 91.69 335 PHE A N 1
ATOM 2566 C CA . PHE A 1 335 ? 27.875 23.719 -0.199 1 91.69 335 PHE A CA 1
ATOM 2567 C C . PHE A 1 335 ? 29.281 23.422 0.308 1 91.69 335 PHE A C 1
ATOM 2569 O O . PHE A 1 335 ? 29.469 22.594 1.2 1 91.69 335 PHE A O 1
ATOM 2576 N N . ASP A 1 336 ? 30.25 24.188 -0.201 1 92.19 336 ASP A N 1
ATOM 2577 C CA . ASP A 1 336 ? 31.641 23.938 0.133 1 92.19 336 ASP A CA 1
ATOM 2578 C C . ASP A 1 336 ? 31.891 24.156 1.624 1 92.19 336 ASP A C 1
ATOM 2580 O O . ASP A 1 336 ? 32.594 23.359 2.256 1 92.19 336 ASP A O 1
ATOM 2584 N N . GLU A 1 337 ? 31.344 25.156 2.111 1 91.88 337 GLU A N 1
ATOM 2585 C CA . GLU A 1 337 ? 31.5 25.453 3.533 1 91.88 337 GLU A CA 1
ATOM 2586 C C . GLU A 1 337 ? 30.859 24.359 4.395 1 91.88 337 GLU A C 1
ATOM 2588 O O . GLU A 1 337 ? 31.438 23.938 5.398 1 91.88 337 GLU A O 1
ATOM 2593 N N . GLN A 1 338 ? 29.719 23.922 4.031 1 91.88 338 GLN A N 1
ATOM 2594 C CA . GLN A 1 338 ? 29.016 22.891 4.797 1 91.88 338 GLN A CA 1
ATOM 2595 C C . GLN A 1 338 ? 29.766 21.562 4.738 1 91.88 338 GLN A C 1
ATOM 2597 O O . GLN A 1 338 ? 29.828 20.844 5.738 1 91.88 338 GLN A O 1
ATOM 2602 N N . VAL A 1 339 ? 30.312 21.281 3.604 1 93.75 339 VAL A N 1
ATOM 2603 C CA . VAL A 1 339 ? 31.094 20.062 3.453 1 93.75 339 VAL A CA 1
ATOM 2604 C C . VAL A 1 339 ? 32.344 20.125 4.328 1 93.75 339 VAL A C 1
ATOM 2606 O O . VAL A 1 339 ? 32.656 19.156 5.02 1 93.75 339 VAL A O 1
ATOM 2609 N N . LYS A 1 340 ? 33 21.25 4.25 1 93.56 340 LYS A N 1
ATOM 2610 C CA . LYS A 1 340 ? 34.188 21.438 5.074 1 93.56 340 LYS A CA 1
ATOM 2611 C C . LYS A 1 340 ? 33.875 21.234 6.551 1 93.56 340 LYS A C 1
ATOM 2613 O O . LYS A 1 340 ? 34.594 20.531 7.258 1 93.56 340 LYS A O 1
ATOM 2618 N N . LYS A 1 341 ? 32.844 21.828 6.973 1 92.94 341 LYS A N 1
ATOM 2619 C CA . LYS A 1 341 ? 32.438 21.703 8.367 1 92.94 341 LYS A CA 1
ATOM 2620 C C . LYS A 1 341 ? 32.062 20.266 8.719 1 92.94 341 LYS A C 1
ATOM 2622 O O . LYS A 1 341 ? 32.375 19.797 9.82 1 92.94 341 LYS A O 1
ATOM 2627 N N . ALA A 1 342 ? 31.406 19.625 7.805 1 91.56 342 ALA A N 1
ATOM 2628 C CA . ALA A 1 342 ? 31 18.234 8.031 1 91.56 342 ALA A CA 1
ATOM 2629 C C . ALA A 1 342 ? 32.219 17.328 8.172 1 91.56 342 ALA A C 1
ATOM 2631 O O . ALA A 1 342 ? 32.25 16.438 9.023 1 91.56 342 ALA A O 1
ATOM 2632 N N . VAL A 1 343 ? 33.188 17.516 7.359 1 91.69 343 VAL A N 1
ATOM 2633 C CA . VAL A 1 343 ? 34.406 16.719 7.391 1 91.69 343 VAL A CA 1
ATOM 2634 C C . VAL A 1 343 ? 35.188 17 8.672 1 91.69 343 VAL A C 1
ATOM 2636 O O . VAL A 1 343 ? 35.688 16.078 9.328 1 91.69 343 VAL A O 1
ATOM 2639 N N . GLU A 1 344 ? 35.25 18.266 9.031 1 94.06 344 GLU A N 1
ATOM 2640 C CA . GLU A 1 344 ? 35.938 18.672 10.242 1 94.06 344 GLU A CA 1
ATOM 2641 C C . GLU A 1 344 ? 35.312 18.094 11.492 1 94.06 344 GLU A C 1
ATOM 2643 O O . GLU A 1 344 ? 35.969 17.766 12.461 1 94.06 344 GLU A O 1
ATOM 2648 N N . SER A 1 345 ? 34.031 17.984 11.422 1 93.38 345 SER A N 1
ATOM 2649 C CA . SER A 1 345 ? 33.312 17.453 12.562 1 93.38 345 SER A CA 1
ATOM 2650 C C . SER A 1 345 ? 33.219 15.938 12.523 1 93.38 345 SER A C 1
ATOM 2652 O O . SER A 1 345 ? 32.562 15.32 13.359 1 93.38 345 SER A O 1
ATOM 2654 N N . SER A 1 346 ? 33.812 15.289 11.562 1 92.44 346 SER A N 1
ATOM 2655 C CA . SER A 1 346 ? 33.844 13.844 11.383 1 92.44 346 SER A CA 1
ATOM 2656 C C . SER A 1 346 ? 32.438 13.266 11.32 1 92.44 346 SER A C 1
ATOM 2658 O O . SER A 1 346 ? 32.125 12.281 11.992 1 92.44 346 SER A O 1
ATOM 2660 N N . LEU A 1 347 ? 31.594 14.031 10.602 1 93 347 LEU A N 1
ATOM 2661 C CA . LEU A 1 347 ? 30.234 13.531 10.406 1 93 347 LEU A CA 1
ATOM 2662 C C . LEU A 1 347 ? 30.25 12.219 9.633 1 93 347 LEU A C 1
ATOM 2664 O O . LEU A 1 347 ? 30.719 12.172 8.492 1 93 347 LEU A O 1
ATOM 2668 N N . GLU A 1 348 ? 29.656 11.18 10.188 1 93.44 348 GLU A N 1
ATOM 2669 C CA . GLU A 1 348 ? 29.703 9.836 9.617 1 93.44 348 GLU A CA 1
ATOM 2670 C C . GLU A 1 348 ? 28.812 9.734 8.383 1 93.44 348 GLU A C 1
ATOM 2672 O O . GLU A 1 348 ? 29.016 8.852 7.543 1 93.44 348 GLU A O 1
ATOM 2677 N N . SER A 1 349 ? 27.891 10.625 8.25 1 95.12 349 SER A N 1
ATOM 2678 C CA . SER A 1 349 ? 26.891 10.539 7.195 1 95.12 349 SER A CA 1
ATOM 2679 C C . SER A 1 349 ? 27.453 11.008 5.855 1 95.12 349 SER A C 1
ATOM 2681 O O . SER A 1 349 ? 26.828 10.812 4.812 1 95.12 349 SER A O 1
ATOM 2683 N N . ILE A 1 350 ? 28.625 11.625 5.836 1 95.81 350 ILE A N 1
ATOM 2684 C CA . ILE A 1 350 ? 29.188 12.141 4.594 1 95.81 350 ILE A CA 1
ATOM 2685 C C . ILE A 1 350 ? 30.625 11.633 4.422 1 95.81 350 ILE A C 1
ATOM 2687 O O . ILE A 1 350 ? 31.359 11.477 5.402 1 95.81 350 ILE A O 1
ATOM 2691 N N . CYS A 1 351 ? 31 11.336 3.223 1 97.06 351 CYS A N 1
ATOM 2692 C CA . CYS A 1 351 ? 32.344 10.938 2.844 1 97.06 351 CYS A CA 1
ATOM 2693 C C . CYS A 1 351 ? 32.844 11.742 1.649 1 97.06 351 CYS A C 1
ATOM 2695 O O . CYS A 1 351 ? 32.156 11.828 0.626 1 97.06 351 CYS A O 1
ATOM 2697 N N . VAL A 1 352 ? 33.875 12.5 1.849 1 97.44 352 VAL A N 1
ATOM 2698 C CA . VAL A 1 352 ? 34.594 13.086 0.738 1 97.44 352 VAL A CA 1
ATOM 2699 C C . VAL A 1 352 ? 35.812 12.211 0.409 1 97.44 352 VAL A C 1
ATOM 2701 O O . VAL A 1 352 ? 36.656 11.938 1.278 1 97.44 352 VAL A O 1
ATOM 2704 N N . ALA A 1 353 ? 35.844 11.75 -0.863 1 97.56 353 ALA A N 1
ATOM 2705 C CA . ALA A 1 353 ? 36.844 10.727 -1.18 1 97.56 353 ALA A CA 1
ATOM 2706 C C . ALA A 1 353 ? 37.531 11.008 -2.518 1 97.56 353 ALA A C 1
ATOM 2708 O O . ALA A 1 353 ? 37 11.766 -3.338 1 97.56 353 ALA A O 1
ATOM 2709 N N . SER A 1 354 ? 38.719 10.383 -2.711 1 97.62 354 SER A N 1
ATOM 2710 C CA . SER A 1 354 ? 39.438 10.484 -3.971 1 97.62 354 SER A CA 1
ATOM 2711 C C . SER A 1 354 ? 39.25 9.234 -4.824 1 97.62 354 SER A C 1
ATOM 2713 O O . SER A 1 354 ? 39.719 9.18 -5.969 1 97.62 354 SER A O 1
ATOM 2715 N N . SER A 1 355 ? 38.594 8.242 -4.223 1 96.88 355 SER A N 1
ATOM 2716 C CA . SER A 1 355 ? 38.312 7.008 -4.945 1 96.88 355 SER A CA 1
ATOM 2717 C C . SER A 1 355 ? 37.062 6.328 -4.438 1 96.88 355 SER A C 1
ATOM 2719 O O . SER A 1 355 ? 36.594 6.633 -3.34 1 96.88 355 SER A O 1
ATOM 2721 N N . ILE A 1 356 ? 36.562 5.391 -5.246 1 97.06 356 ILE A N 1
ATOM 2722 C CA . ILE A 1 356 ? 35.344 4.672 -4.855 1 97.06 356 ILE A CA 1
ATOM 2723 C C . ILE A 1 356 ? 35.656 3.713 -3.707 1 97.06 356 ILE A C 1
ATOM 2725 O O . ILE A 1 356 ? 34.812 3.412 -2.883 1 97.06 356 ILE A O 1
ATOM 2729 N N . GLU A 1 357 ? 36.906 3.227 -3.654 1 97.38 357 GLU A N 1
ATOM 2730 C CA . GLU A 1 357 ? 37.344 2.334 -2.578 1 97.38 357 GLU A CA 1
ATOM 2731 C C . GLU A 1 357 ? 37.219 3.021 -1.22 1 97.38 357 GLU A C 1
ATOM 2733 O O . GLU A 1 357 ? 36.844 2.395 -0.227 1 97.38 357 GLU A O 1
ATOM 2738 N N . GLU A 1 358 ? 37.562 4.277 -1.17 1 97.94 358 GLU A N 1
ATOM 2739 C CA . GLU A 1 358 ? 37.469 5.043 0.07 1 97.94 358 GLU A CA 1
ATOM 2740 C C . GLU A 1 358 ? 36.031 5.164 0.531 1 97.94 358 GLU A C 1
ATOM 2742 O O . GLU A 1 358 ? 35.719 5.109 1.729 1 97.94 358 GLU A O 1
ATOM 2747 N N . ILE A 1 359 ? 35.125 5.324 -0.428 1 98.25 359 ILE A N 1
ATOM 2748 C CA . ILE A 1 359 ? 33.719 5.41 -0.107 1 98.25 359 ILE A CA 1
ATOM 2749 C C . ILE A 1 359 ? 33.25 4.078 0.463 1 98.25 359 ILE A C 1
ATOM 2751 O O . ILE A 1 359 ? 32.562 4.043 1.491 1 98.25 359 ILE A O 1
ATOM 2755 N N . ALA A 1 360 ? 33.594 2.975 -0.211 1 98.44 360 ALA A N 1
ATOM 2756 C CA . ALA A 1 360 ? 33.219 1.642 0.232 1 98.44 360 ALA A CA 1
ATOM 2757 C C . ALA A 1 360 ? 33.688 1.365 1.651 1 98.44 360 ALA A C 1
ATOM 2759 O O . ALA A 1 360 ? 32.969 0.805 2.469 1 98.44 360 ALA A O 1
ATOM 2760 N N . LYS A 1 361 ? 34.938 1.761 1.906 1 97.88 361 LYS A N 1
ATOM 2761 C CA . LYS A 1 361 ? 35.5 1.562 3.23 1 97.88 361 LYS A CA 1
ATOM 2762 C C . LYS A 1 361 ? 34.781 2.396 4.281 1 97.88 361 LYS A C 1
ATOM 2764 O O . LYS A 1 361 ? 34.469 1.903 5.367 1 97.88 361 LYS A O 1
ATOM 2769 N N . HIS A 1 362 ? 34.531 3.656 3.965 1 97.56 362 HIS A N 1
ATOM 2770 C CA . HIS A 1 362 ? 33.906 4.578 4.902 1 97.56 362 HIS A CA 1
ATOM 2771 C C . HIS A 1 362 ? 32.531 4.07 5.336 1 97.56 362 HIS A C 1
ATOM 2773 O O . HIS A 1 362 ? 32.188 4.152 6.516 1 97.56 362 HIS A O 1
ATOM 2779 N N . PHE A 1 363 ? 31.734 3.523 4.406 1 97.56 363 PHE A N 1
ATOM 2780 C CA . PHE A 1 363 ? 30.359 3.148 4.691 1 97.56 363 PHE A CA 1
ATOM 2781 C C . PHE A 1 363 ? 30.234 1.641 4.863 1 97.56 363 PHE A C 1
ATOM 2783 O O . PHE A 1 363 ? 29.125 1.113 4.957 1 97.56 363 PHE A O 1
ATOM 2790 N N . TYR A 1 364 ? 31.344 0.884 4.824 1 96.44 364 TYR A N 1
ATOM 2791 C CA . TYR A 1 364 ? 31.391 -0.559 5.031 1 96.44 364 TYR A CA 1
ATOM 2792 C C . TYR A 1 364 ? 30.578 -1.287 3.971 1 96.44 364 TYR A C 1
ATOM 2794 O O . TYR A 1 364 ? 29.812 -2.215 4.285 1 96.44 364 TYR A O 1
ATOM 2802 N N . MET A 1 365 ? 30.656 -0.837 2.758 1 96.38 365 MET A N 1
ATOM 2803 C CA . MET A 1 365 ? 29.984 -1.435 1.613 1 96.38 365 MET A CA 1
ATOM 2804 C C . MET A 1 365 ? 30.781 -2.602 1.049 1 96.38 365 MET A C 1
ATOM 2806 O O . MET A 1 365 ? 32 -2.684 1.257 1 96.38 365 MET A O 1
ATOM 2810 N N . ASP A 1 366 ? 30.094 -3.457 0.351 1 96.38 366 ASP A N 1
ATOM 2811 C CA . ASP A 1 366 ? 30.797 -4.457 -0.452 1 96.38 366 ASP A CA 1
ATOM 2812 C C . ASP A 1 366 ? 31.594 -3.797 -1.579 1 96.38 366 ASP A C 1
ATOM 2814 O O . ASP A 1 366 ? 31.016 -3.395 -2.596 1 96.38 366 ASP A O 1
ATOM 2818 N N . ALA A 1 367 ? 32.906 -3.768 -1.464 1 96.94 367 ALA A N 1
ATOM 2819 C CA . ALA A 1 367 ? 33.75 -2.998 -2.361 1 96.94 367 ALA A CA 1
ATOM 2820 C C . ALA A 1 367 ? 33.719 -3.574 -3.773 1 96.94 367 ALA A C 1
ATOM 2822 O O . ALA A 1 367 ? 33.719 -2.828 -4.754 1 96.94 367 ALA A O 1
ATOM 2823 N N . ASP A 1 368 ? 33.719 -4.859 -3.898 1 96.69 368 ASP A N 1
ATOM 2824 C CA . ASP A 1 368 ? 33.75 -5.504 -5.207 1 96.69 368 ASP A CA 1
ATOM 2825 C C . ASP A 1 368 ? 32.438 -5.25 -5.973 1 96.69 368 ASP A C 1
ATOM 2827 O O . ASP A 1 368 ? 32.469 -4.895 -7.152 1 96.69 368 ASP A O 1
ATOM 2831 N N . ASN A 1 369 ? 31.375 -5.461 -5.277 1 97 369 ASN A N 1
ATOM 2832 C CA . ASN A 1 369 ? 30.094 -5.184 -5.898 1 97 369 ASN A CA 1
ATOM 2833 C C . ASN A 1 369 ? 29.953 -3.711 -6.273 1 97 369 ASN A C 1
ATOM 2835 O O . ASN A 1 369 ? 29.406 -3.381 -7.324 1 97 369 ASN A O 1
ATOM 2839 N N . PHE A 1 370 ? 30.453 -2.869 -5.402 1 98.25 370 PHE A N 1
ATOM 2840 C CA . PHE A 1 370 ? 30.375 -1.433 -5.641 1 98.25 370 PHE A CA 1
ATOM 2841 C C . PHE A 1 370 ? 31.156 -1.05 -6.891 1 98.25 370 PHE A C 1
ATOM 2843 O O . PHE A 1 370 ? 30.672 -0.282 -7.723 1 98.25 370 PHE A O 1
ATOM 2850 N N . LYS A 1 371 ? 32.281 -1.582 -7.035 1 98.19 371 LYS A N 1
ATOM 2851 C CA . LYS A 1 371 ? 33.094 -1.341 -8.219 1 98.19 371 LYS A CA 1
ATOM 2852 C C . LYS A 1 371 ? 32.375 -1.778 -9.492 1 98.19 371 LYS A C 1
ATOM 2854 O O . LYS A 1 371 ? 32.344 -1.051 -10.484 1 98.19 371 LYS A O 1
ATOM 2859 N N . LYS A 1 372 ? 31.812 -2.953 -9.438 1 98.06 372 LYS A N 1
ATOM 2860 C CA . LYS A 1 372 ? 31.047 -3.451 -10.578 1 98.06 372 LYS A CA 1
ATOM 2861 C C . LYS A 1 372 ? 29.891 -2.521 -10.914 1 98.06 372 LYS A C 1
ATOM 2863 O O . LYS A 1 372 ? 29.625 -2.254 -12.086 1 98.06 372 LYS A O 1
ATOM 2868 N N . THR A 1 373 ? 29.219 -2.061 -9.891 1 98.44 373 THR A N 1
ATOM 2869 C CA . THR A 1 373 ? 28.094 -1.153 -10.07 1 98.44 373 THR A CA 1
ATOM 2870 C C . THR A 1 373 ? 28.531 0.147 -10.734 1 98.44 373 THR A C 1
ATOM 2872 O O . THR A 1 373 ? 27.875 0.651 -11.641 1 98.44 373 THR A O 1
ATOM 2875 N N . ILE A 1 374 ? 29.656 0.677 -10.281 1 98.5 374 ILE A N 1
ATOM 2876 C CA . ILE A 1 374 ? 30.188 1.915 -10.844 1 98.5 374 ILE A CA 1
ATOM 2877 C C . ILE A 1 374 ? 30.516 1.712 -12.32 1 98.5 374 ILE A C 1
ATOM 2879 O O . ILE A 1 374 ? 30.188 2.559 -13.156 1 98.5 374 ILE A O 1
ATOM 2883 N N . GLU A 1 375 ? 31.125 0.6 -12.633 1 98.31 375 GLU A N 1
ATOM 2884 C CA . GLU A 1 375 ? 31.469 0.294 -14.023 1 98.31 375 GLU A CA 1
ATOM 2885 C C . GLU A 1 375 ? 30.219 0.184 -14.891 1 98.31 375 GLU A C 1
ATOM 2887 O O . GLU A 1 375 ? 30.172 0.759 -15.977 1 98.31 375 GLU A O 1
ATOM 2892 N N . GLU A 1 376 ? 29.281 -0.503 -14.398 1 98.25 376 GLU A N 1
ATOM 2893 C CA . GLU A 1 376 ? 28.016 -0.667 -15.125 1 98.25 376 GLU A CA 1
ATOM 2894 C C . GLU A 1 376 ? 27.312 0.67 -15.305 1 98.25 376 GLU A C 1
ATOM 2896 O O . GLU A 1 376 ? 26.797 0.968 -16.391 1 98.25 376 GLU A O 1
ATOM 2901 N N . TYR A 1 377 ? 27.234 1.43 -14.242 1 98.5 377 TYR A N 1
ATOM 2902 C CA . TYR A 1 377 ? 26.562 2.721 -14.297 1 98.5 377 TYR A CA 1
ATOM 2903 C C . TYR A 1 377 ? 27.25 3.66 -15.281 1 98.5 377 TYR A C 1
ATOM 2905 O O . TYR A 1 377 ? 26.594 4.355 -16.047 1 98.5 377 TYR A O 1
ATOM 2913 N N . ASN A 1 378 ? 28.562 3.709 -15.219 1 98.56 378 ASN A N 1
ATOM 2914 C CA . ASN A 1 378 ? 29.312 4.523 -16.172 1 98.56 378 ASN A CA 1
ATOM 2915 C C . ASN A 1 378 ? 29.062 4.074 -17.609 1 98.56 378 ASN A C 1
ATOM 2917 O O . ASN A 1 378 ? 28.984 4.902 -18.516 1 98.56 378 ASN A O 1
ATOM 2921 N N . PHE A 1 379 ? 29 2.777 -17.812 1 98.44 379 PHE A N 1
ATOM 2922 C CA . PHE A 1 379 ? 28.672 2.256 -19.125 1 98.44 379 PHE A CA 1
ATOM 2923 C C . PHE A 1 379 ? 27.297 2.766 -19.578 1 98.44 379 PHE A C 1
ATOM 2925 O O . PHE A 1 379 ? 27.141 3.189 -20.719 1 98.44 379 PHE A O 1
ATOM 2932 N N . TYR A 1 380 ? 26.25 2.713 -18.703 1 98.12 380 TYR A N 1
ATOM 2933 C CA . TYR A 1 380 ? 24.938 3.256 -19.016 1 98.12 380 TYR A CA 1
ATOM 2934 C C . TYR A 1 380 ? 25.031 4.73 -19.391 1 98.12 380 TYR A C 1
ATOM 2936 O O . TYR A 1 380 ? 24.359 5.184 -20.328 1 98.12 380 TYR A O 1
ATOM 2944 N N . CYS A 1 381 ? 25.797 5.461 -18.594 1 98.06 381 CYS A N 1
ATOM 2945 C CA . CYS A 1 381 ? 25.984 6.883 -18.859 1 98.06 381 CYS A CA 1
ATOM 2946 C C . CYS A 1 381 ? 26.578 7.098 -20.25 1 98.06 381 CYS A C 1
ATOM 2948 O O . CYS A 1 381 ? 26.125 7.961 -21 1 98.06 381 CYS A O 1
ATOM 2950 N N . ASP A 1 382 ? 27.562 6.309 -20.609 1 98.12 382 ASP A N 1
ATOM 2951 C CA . ASP A 1 382 ? 28.219 6.426 -21.906 1 98.12 382 ASP A CA 1
ATOM 2952 C C . ASP A 1 382 ? 27.25 6.094 -23.047 1 98.12 382 ASP A C 1
ATOM 2954 O O . ASP A 1 382 ? 27.328 6.676 -24.125 1 98.12 382 ASP A O 1
ATOM 2958 N N . GLN A 1 383 ? 26.312 5.211 -22.781 1 97.56 383 GLN A N 1
ATOM 2959 C CA . GLN A 1 383 ? 25.344 4.797 -23.781 1 97.56 383 GLN A CA 1
ATOM 2960 C C . GLN A 1 383 ? 24.109 5.703 -23.75 1 97.56 383 GLN A C 1
ATOM 2962 O O . GLN A 1 383 ? 23.234 5.586 -24.594 1 97.56 383 GLN A O 1
ATOM 2967 N N . ASN A 1 384 ? 24.094 6.531 -22.812 1 97.75 384 ASN A N 1
ATOM 2968 C CA . ASN A 1 384 ? 22.953 7.418 -22.609 1 97.75 384 ASN A CA 1
ATOM 2969 C C . ASN A 1 384 ? 21.656 6.633 -22.438 1 97.75 384 ASN A C 1
ATOM 2971 O O . ASN A 1 384 ? 20.625 7.031 -22.969 1 97.75 384 ASN A O 1
ATOM 2975 N N . HIS A 1 385 ? 21.797 5.52 -21.781 1 97.5 385 HIS A N 1
ATOM 2976 C CA . HIS A 1 385 ? 20.656 4.648 -21.562 1 97.5 385 HIS A CA 1
ATOM 2977 C C . HIS A 1 385 ? 20.844 3.783 -20.328 1 97.5 385 HIS A C 1
ATOM 2979 O O . HIS A 1 385 ? 21.781 2.986 -20.266 1 97.5 385 HIS A O 1
ATOM 2985 N N . ASP A 1 386 ? 19.984 4.023 -19.375 1 97.5 386 ASP A N 1
ATOM 2986 C CA . ASP A 1 386 ? 20 3.189 -18.172 1 97.5 386 ASP A CA 1
ATOM 2987 C C . ASP A 1 386 ? 19.281 1.864 -18.406 1 97.5 386 ASP A C 1
ATOM 2989 O O . ASP A 1 386 ? 18.062 1.78 -18.266 1 97.5 386 ASP A O 1
ATOM 2993 N N . GLN A 1 387 ? 19.984 0.839 -18.594 1 95.38 387 GLN A N 1
ATOM 2994 C CA . GLN A 1 387 ? 19.422 -0.459 -18.969 1 95.38 387 GLN A CA 1
ATOM 2995 C C . GLN A 1 387 ? 18.797 -1.153 -17.766 1 95.38 387 GLN A C 1
ATOM 2997 O O . GLN A 1 387 ? 18.031 -2.113 -17.922 1 95.38 387 GLN A O 1
ATOM 3002 N N . LEU A 1 388 ? 19.078 -0.683 -16.609 1 96.56 388 LEU A N 1
ATOM 3003 C CA . LEU A 1 388 ? 18.625 -1.392 -15.422 1 96.56 388 LEU A CA 1
ATOM 3004 C C . LEU A 1 388 ? 17.25 -0.875 -14.977 1 96.56 388 LEU A C 1
ATOM 3006 O O . LEU A 1 388 ? 16.328 -1.662 -14.758 1 96.56 388 LEU A O 1
ATOM 3010 N N . PHE A 1 389 ? 17.047 0.496 -14.812 1 97.31 389 PHE A N 1
ATOM 3011 C CA . PHE A 1 389 ? 15.812 1.01 -14.234 1 97.31 389 PHE A CA 1
ATOM 3012 C C . PHE A 1 389 ? 15.195 2.072 -15.141 1 97.31 389 PHE A C 1
ATOM 3014 O O . PHE A 1 389 ? 14.188 2.693 -14.781 1 97.31 389 PHE A O 1
ATOM 3021 N N . ASN A 1 390 ? 15.766 2.307 -16.281 1 95.62 390 ASN A N 1
ATOM 3022 C CA . ASN A 1 390 ? 15.227 3.223 -17.281 1 95.62 390 ASN A CA 1
ATOM 3023 C C . ASN A 1 390 ? 15.203 4.66 -16.766 1 95.62 390 ASN A C 1
ATOM 3025 O O . ASN A 1 390 ? 14.25 5.398 -17.031 1 95.62 390 ASN A O 1
ATOM 3029 N N . LYS A 1 391 ? 16.156 5.012 -15.945 1 96.19 391 LYS A N 1
ATOM 3030 C CA . LYS A 1 391 ? 16.344 6.406 -15.539 1 96.19 391 LYS A CA 1
ATOM 3031 C C . LYS A 1 391 ? 16.484 7.316 -16.766 1 96.19 391 LYS A C 1
ATOM 3033 O O . LYS A 1 391 ? 17.188 6.973 -17.719 1 96.19 391 LYS A O 1
ATOM 3038 N N . ASN A 1 392 ? 15.828 8.477 -16.734 1 95.75 392 ASN A N 1
ATOM 3039 C CA . ASN A 1 392 ? 15.945 9.422 -17.844 1 95.75 392 ASN A CA 1
ATOM 3040 C C . ASN A 1 392 ? 17.406 9.781 -18.125 1 95.75 392 ASN A C 1
ATOM 3042 O O . ASN A 1 392 ? 18.156 10.109 -17.203 1 95.75 392 ASN A O 1
ATOM 3046 N N . ALA A 1 393 ? 17.734 9.797 -19.344 1 96.62 393 ALA A N 1
ATOM 3047 C CA . ALA A 1 393 ? 19.109 10 -19.781 1 96.62 393 ALA A CA 1
ATOM 3048 C C . ALA A 1 393 ? 19.641 11.344 -19.297 1 96.62 393 ALA A C 1
ATOM 3050 O O . ALA A 1 393 ? 20.828 11.484 -19 1 96.62 393 ALA A O 1
ATOM 3051 N N . LYS A 1 394 ? 18.828 12.336 -19.156 1 94.94 394 LYS A N 1
ATOM 3052 C CA . LYS A 1 394 ? 19.25 13.688 -18.781 1 94.94 394 LYS A CA 1
ATOM 3053 C C . LYS A 1 394 ? 19.828 13.703 -17.375 1 94.94 394 LYS A C 1
ATOM 3055 O O . LYS A 1 394 ? 20.547 14.633 -17 1 94.94 394 LYS A O 1
ATOM 3060 N N . PHE A 1 395 ? 19.547 12.594 -16.578 1 95.88 395 PHE A N 1
ATOM 3061 C CA . PHE A 1 395 ? 20.016 12.562 -15.203 1 95.88 395 PHE A CA 1
ATOM 3062 C C . PHE A 1 395 ? 21.219 11.641 -15.062 1 95.88 395 PHE A C 1
ATOM 3064 O O . PHE A 1 395 ? 21.734 11.438 -13.953 1 95.88 395 PHE A O 1
ATOM 3071 N N . LEU A 1 396 ? 21.594 11 -16.141 1 97.38 396 LEU A N 1
ATOM 3072 C CA . LEU A 1 396 ? 22.766 10.117 -16.094 1 97.38 396 LEU A CA 1
ATOM 3073 C C . LEU A 1 396 ? 24.062 10.914 -16.078 1 97.38 396 LEU A C 1
ATOM 3075 O O . LEU A 1 396 ? 24.375 11.617 -17.031 1 97.38 396 LEU A O 1
ATOM 3079 N N . ARG A 1 397 ? 24.766 10.867 -14.977 1 97 397 ARG A N 1
ATOM 3080 C CA . ARG A 1 397 ? 26.062 11.508 -14.797 1 97 397 ARG A CA 1
ATOM 3081 C C . ARG A 1 397 ? 27.109 10.5 -14.312 1 97 397 ARG A C 1
ATOM 3083 O O . ARG A 1 397 ? 26.969 9.945 -13.227 1 97 397 ARG A O 1
ATOM 3090 N N . PRO A 1 398 ? 28.109 10.305 -15.078 1 97.75 398 PRO A N 1
ATOM 3091 C CA . PRO A 1 398 ? 29.094 9.273 -14.727 1 97.75 398 PRO A CA 1
ATOM 3092 C C . PRO A 1 398 ? 29.828 9.578 -13.422 1 97.75 398 PRO A C 1
ATOM 3094 O O . PRO A 1 398 ? 30 10.75 -13.07 1 97.75 398 PRO A O 1
ATOM 3097 N N . ILE A 1 399 ? 30.219 8.602 -12.758 1 98.31 399 ILE A N 1
ATOM 3098 C CA . ILE A 1 399 ? 31.047 8.688 -11.562 1 98.31 399 ILE A CA 1
ATOM 3099 C C . ILE A 1 399 ? 32.5 8.445 -11.93 1 98.31 399 ILE A C 1
ATOM 3101 O O . ILE A 1 399 ? 32.969 7.309 -11.883 1 98.31 399 ILE A O 1
ATOM 3105 N N . ARG A 1 400 ? 33.094 9.523 -12.242 1 96.25 400 ARG A N 1
ATOM 3106 C CA . ARG A 1 400 ? 34.5 9.523 -12.625 1 96.25 400 ARG A CA 1
ATOM 3107 C C . ARG A 1 400 ? 35.25 10.656 -11.938 1 96.25 400 ARG A C 1
ATOM 3109 O O . ARG A 1 400 ? 34.656 11.617 -11.453 1 96.25 400 ARG A O 1
ATOM 3116 N N . GLY A 1 401 ? 36.594 10.523 -11.867 1 92.62 401 GLY A N 1
ATOM 3117 C CA . GLY A 1 401 ? 37.406 11.57 -11.305 1 92.62 401 GLY A CA 1
ATOM 3118 C C . GLY A 1 401 ? 37.969 11.219 -9.938 1 92.62 401 GLY A C 1
ATOM 3119 O O . GLY A 1 401 ? 37.875 10.07 -9.492 1 92.62 401 GLY A O 1
ATOM 3120 N N . ASN A 1 402 ? 38.594 12.281 -9.289 1 95.25 402 ASN A N 1
ATOM 3121 C CA . ASN A 1 402 ? 39.312 11.992 -8.062 1 95.25 402 ASN A CA 1
ATOM 3122 C C . ASN A 1 402 ? 38.75 12.773 -6.879 1 95.25 402 ASN A C 1
ATOM 3124 O O . ASN A 1 402 ? 39.406 12.859 -5.824 1 95.25 402 ASN A O 1
ATOM 3128 N N . LYS A 1 403 ? 37.688 13.414 -7.027 1 97.56 403 LYS A N 1
ATOM 3129 C CA . LYS A 1 403 ? 36.969 14.047 -5.93 1 97.56 403 LYS A CA 1
ATOM 3130 C C . LYS A 1 403 ? 35.5 13.648 -5.945 1 97.56 403 LYS A C 1
ATOM 3132 O O . LYS A 1 403 ? 34.719 14.148 -6.762 1 97.56 403 LYS A O 1
ATOM 3137 N N . LEU A 1 404 ? 35.156 12.828 -5.07 1 98 404 LEU A N 1
ATOM 3138 C CA . LEU A 1 404 ? 33.844 12.227 -4.984 1 98 404 LEU A CA 1
ATOM 3139 C C . LEU A 1 404 ? 33.188 12.555 -3.65 1 98 404 LEU A C 1
ATOM 3141 O O . LEU A 1 404 ? 33.875 12.781 -2.65 1 98 404 LEU A O 1
ATOM 3145 N N . TYR A 1 405 ? 31.922 12.68 -3.688 1 97.56 405 TYR A N 1
ATOM 3146 C CA . TYR A 1 405 ? 31.109 12.867 -2.49 1 97.56 405 TYR A CA 1
ATOM 3147 C C . TYR A 1 405 ? 30.109 11.734 -2.332 1 97.56 405 TYR A C 1
ATOM 3149 O O . TYR A 1 405 ? 29.531 11.266 -3.316 1 97.56 405 TYR A O 1
ATOM 3157 N N . ALA A 1 406 ? 29.922 11.258 -1.157 1 98.12 406 ALA A N 1
ATOM 3158 C CA . ALA A 1 406 ? 28.891 10.281 -0.839 1 98.12 406 ALA A CA 1
ATOM 3159 C C . ALA A 1 406 ? 28.172 10.641 0.456 1 98.12 406 ALA A C 1
ATOM 3161 O O . ALA A 1 406 ? 28.797 11.055 1.43 1 98.12 406 ALA A O 1
ATOM 3162 N N . VAL A 1 407 ? 26.875 10.555 0.459 1 97.56 407 VAL A N 1
ATOM 3163 C CA . VAL A 1 407 ? 26.078 10.914 1.629 1 97.56 407 VAL A CA 1
ATOM 3164 C C . VAL A 1 407 ? 25.062 9.805 1.922 1 97.56 407 VAL A C 1
ATOM 3166 O O . VAL A 1 407 ? 24.453 9.266 1.003 1 97.56 407 VAL A O 1
ATOM 3169 N N . ARG A 1 408 ? 24.938 9.43 3.197 1 97.69 408 ARG A N 1
ATOM 3170 C CA . ARG A 1 408 ? 23.953 8.438 3.625 1 97.69 408 ARG A CA 1
ATOM 3171 C C . ARG A 1 408 ? 22.547 9.016 3.59 1 97.69 408 ARG A C 1
ATOM 3173 O O . ARG A 1 408 ? 22.297 10.102 4.117 1 97.69 408 ARG A O 1
ATOM 3180 N N . ILE A 1 409 ? 21.672 8.344 2.934 1 97.25 409 ILE A N 1
ATOM 3181 C CA . ILE A 1 409 ? 20.25 8.688 2.842 1 97.25 409 ILE A CA 1
ATOM 3182 C C . ILE A 1 409 ? 19.422 7.637 3.564 1 97.25 409 ILE A C 1
ATOM 3184 O O . ILE A 1 409 ? 19.719 6.441 3.484 1 97.25 409 ILE A O 1
ATOM 3188 N N . ALA A 1 410 ? 18.406 8.016 4.297 1 97.44 410 ALA A N 1
ATOM 3189 C CA . ALA A 1 410 ? 17.531 7.105 5.031 1 97.44 410 ALA A CA 1
ATOM 3190 C C . ALA A 1 410 ? 16.109 7.66 5.121 1 97.44 410 ALA A C 1
ATOM 3192 O O . ALA A 1 410 ? 15.875 8.828 4.801 1 97.44 410 ALA A O 1
ATOM 3193 N N . PRO A 1 411 ? 15.156 6.801 5.535 1 97.44 411 PRO A N 1
ATOM 3194 C CA . PRO A 1 411 ? 13.781 7.273 5.738 1 97.44 411 PRO A CA 1
ATOM 3195 C C . PRO A 1 411 ? 13.688 8.367 6.801 1 97.44 411 PRO A C 1
ATOM 3197 O O . PRO A 1 411 ? 14.391 8.312 7.816 1 97.44 411 PRO A O 1
ATOM 3200 N N . SER A 1 412 ? 12.93 9.289 6.484 1 95.25 412 SER A N 1
ATOM 3201 C CA . SER A 1 412 ? 12.5 10.359 7.387 1 95.25 412 SER A CA 1
ATOM 3202 C C . SER A 1 412 ? 10.984 10.508 7.387 1 95.25 412 SER A C 1
ATOM 3204 O O . SER A 1 412 ? 10.281 9.734 6.738 1 95.25 412 SER A O 1
ATOM 3206 N N . ALA A 1 413 ? 10.445 11.391 8.242 1 95.25 413 ALA A N 1
ATOM 3207 C CA . ALA A 1 413 ? 9 11.602 8.281 1 95.25 413 ALA A CA 1
ATOM 3208 C C . ALA A 1 413 ? 8.656 12.953 8.906 1 95.25 413 ALA A C 1
ATOM 3210 O O . ALA A 1 413 ? 9.398 13.453 9.75 1 95.25 413 ALA A O 1
ATOM 3211 N N . TYR A 1 414 ? 7.559 13.477 8.477 1 92.25 414 TYR A N 1
ATOM 3212 C CA . TYR A 1 414 ? 7.082 14.734 9.047 1 92.25 414 TYR A CA 1
ATOM 3213 C C . TYR A 1 414 ? 6.328 14.492 10.352 1 92.25 414 TYR A C 1
ATOM 3215 O O . TYR A 1 414 ? 6.25 15.375 11.203 1 92.25 414 TYR A O 1
ATOM 3223 N N . GLY A 1 415 ? 5.793 13.375 10.531 1 94.81 415 GLY A N 1
ATOM 3224 C CA . GLY A 1 415 ? 5.02 13 11.703 1 94.81 415 GLY A CA 1
ATOM 3225 C C . GLY A 1 415 ? 4.367 11.633 11.578 1 94.81 415 GLY A C 1
ATOM 3226 O O . GLY A 1 415 ? 4.566 10.938 10.586 1 94.81 415 GLY A O 1
ATOM 3227 N N . SER A 1 416 ? 3.658 11.266 12.664 1 97.12 416 SER A N 1
ATOM 3228 C CA . SER A 1 416 ? 2.912 10.008 12.648 1 97.12 416 SER A CA 1
ATOM 3229 C C . SER A 1 416 ? 1.493 10.219 12.133 1 97.12 416 SER A C 1
ATOM 3231 O O . SER A 1 416 ? 0.988 11.344 12.125 1 97.12 416 SER A O 1
ATOM 3233 N N . LEU A 1 417 ? 0.896 9.219 11.609 1 97.75 417 LEU A N 1
ATOM 3234 C CA . LEU A 1 417 ? -0.461 9.258 11.078 1 97.75 417 LEU A CA 1
ATOM 3235 C C . LEU A 1 417 ? -1.31 8.141 11.68 1 97.75 417 LEU A C 1
ATOM 3237 O O . LEU A 1 417 ? -0.858 6.996 11.781 1 97.75 417 LEU A O 1
ATOM 3241 N N . GLY A 1 418 ? -2.506 8.531 12.039 1 98 418 GLY A N 1
ATOM 3242 C CA . GLY A 1 418 ? -3.477 7.539 12.461 1 98 418 GLY A CA 1
ATOM 3243 C C . GLY A 1 418 ? -3.391 7.211 13.938 1 98 418 GLY A C 1
ATOM 3244 O O . GLY A 1 418 ? -2.551 7.758 14.656 1 98 418 GLY A O 1
ATOM 3245 N N . GLY A 1 419 ? -4.254 6.312 14.391 1 98.5 419 GLY A N 1
ATOM 3246 C CA . GLY A 1 419 ? -4.281 5.832 15.758 1 98.5 419 GLY A CA 1
ATOM 3247 C C . GLY A 1 419 ? -5.684 5.723 16.328 1 98.5 419 GLY A C 1
ATOM 3248 O O . GLY A 1 419 ? -6.023 4.727 16.969 1 98.5 419 GLY A O 1
ATOM 3249 N N . ILE A 1 420 ? -6.453 6.766 16.078 1 98.88 420 ILE A N 1
ATOM 3250 C CA . ILE A 1 420 ? -7.832 6.754 16.547 1 98.88 420 ILE A CA 1
ATOM 3251 C C . ILE A 1 420 ? -8.773 6.422 15.391 1 98.88 420 ILE A C 1
ATOM 3253 O O . ILE A 1 420 ? -8.734 7.078 14.344 1 98.88 420 ILE A O 1
ATOM 3257 N N . LYS A 1 421 ? -9.602 5.406 15.562 1 98.69 421 LYS A N 1
ATOM 3258 C CA . LYS A 1 421 ? -10.57 5 14.547 1 98.69 421 LYS A CA 1
ATOM 3259 C C . LYS A 1 421 ? -11.773 5.938 14.523 1 98.69 421 LYS A C 1
ATOM 3261 O O . LYS A 1 421 ? -12.336 6.25 15.578 1 98.69 421 LYS A O 1
ATOM 3266 N N . ILE A 1 422 ? -12.094 6.43 13.297 1 98.75 422 ILE A N 1
ATOM 3267 C CA . ILE A 1 422 ? -13.234 7.328 13.156 1 98.75 422 ILE A CA 1
ATOM 3268 C C . ILE A 1 422 ? -14.078 6.918 11.953 1 98.75 422 ILE A C 1
ATOM 3270 O O . ILE A 1 422 ? -13.617 6.156 11.102 1 98.75 422 ILE A O 1
ATOM 3274 N N . ASN A 1 423 ? -15.312 7.336 11.906 1 98.12 423 ASN A N 1
ATOM 3275 C CA . ASN A 1 423 ? -16.094 7.305 10.68 1 98.12 423 ASN A CA 1
ATOM 3276 C C . ASN A 1 423 ? -15.961 8.602 9.891 1 98.12 423 ASN A C 1
ATOM 3278 O O . ASN A 1 423 ? -15.203 9.492 10.281 1 98.12 423 ASN A O 1
ATOM 3282 N N . TYR A 1 424 ? -16.688 8.773 8.75 1 98 424 TYR A N 1
ATOM 3283 C CA . TYR A 1 424 ? -16.469 9.891 7.836 1 98 424 TYR A CA 1
ATOM 3284 C C . TYR A 1 424 ? -17 11.195 8.422 1 98 424 TYR A C 1
ATOM 3286 O O . TYR A 1 424 ? -16.703 12.273 7.918 1 98 424 TYR A O 1
ATOM 3294 N N . LYS A 1 425 ? -17.75 11.164 9.508 1 98.25 425 LYS A N 1
ATOM 3295 C CA . LYS A 1 425 ? -18.219 12.352 10.219 1 98.25 425 LYS A CA 1
ATOM 3296 C C . LYS A 1 425 ? -17.219 12.766 11.305 1 98.25 425 LYS A C 1
ATOM 3298 O O . LYS A 1 425 ? -17.5 13.672 12.094 1 98.25 425 LYS A O 1
ATOM 3303 N N . THR A 1 426 ? -16.156 12.039 11.43 1 98.81 426 THR A N 1
ATOM 3304 C CA . THR A 1 426 ? -15.055 12.227 12.359 1 98.81 426 THR A CA 1
ATOM 3305 C C . THR A 1 426 ? -15.453 11.805 13.766 1 98.81 426 THR A C 1
ATOM 3307 O O . THR A 1 426 ? -14.82 12.211 14.742 1 98.81 426 THR A O 1
ATOM 3310 N N . GLU A 1 427 ? -16.578 11.109 13.867 1 98.81 427 GLU A N 1
ATOM 3311 C CA . GLU A 1 427 ? -16.922 10.484 15.148 1 98.81 427 GLU A CA 1
ATOM 3312 C C . GLU A 1 427 ? -15.961 9.359 15.492 1 98.81 427 GLU A C 1
ATOM 3314 O O . GLU A 1 427 ? -15.617 8.547 14.633 1 98.81 427 GLU A O 1
ATOM 3319 N N . VAL A 1 428 ? -15.508 9.352 16.719 1 98.88 428 VAL A N 1
ATOM 3320 C CA . VAL A 1 428 ? -14.664 8.25 17.172 1 98.88 428 VAL A CA 1
ATOM 3321 C C . VAL A 1 428 ? -15.508 6.988 17.359 1 98.88 428 VAL A C 1
ATOM 3323 O O . VAL A 1 428 ? -16.609 7.043 17.922 1 98.88 428 VAL A O 1
ATOM 3326 N N . ILE A 1 429 ? -15 5.875 16.828 1 98.5 429 ILE A N 1
ATOM 3327 C CA . ILE A 1 429 ? -15.75 4.629 16.938 1 98.5 429 ILE A CA 1
ATOM 3328 C C . ILE A 1 429 ? -14.898 3.559 17.609 1 98.5 429 ILE A C 1
ATOM 3330 O O . ILE A 1 429 ? -13.664 3.646 17.609 1 98.5 429 ILE A O 1
ATOM 3334 N N . THR A 1 430 ? -15.523 2.582 18.188 1 98.12 430 THR A N 1
ATOM 3335 C CA . THR A 1 430 ? -14.852 1.444 18.812 1 98.12 430 THR A CA 1
ATOM 3336 C C . THR A 1 430 ? -14.383 0.449 17.75 1 98.12 430 THR A C 1
ATOM 3338 O O . THR A 1 430 ? -14.656 0.625 16.562 1 98.12 430 THR A O 1
ATOM 3341 N N . GLU A 1 431 ? -13.688 -0.589 18.172 1 97 431 GLU A N 1
ATOM 3342 C CA . GLU A 1 431 ? -13.234 -1.646 17.266 1 97 431 GLU A CA 1
ATOM 3343 C C . GLU A 1 431 ? -14.414 -2.32 16.562 1 97 431 GLU A C 1
ATOM 3345 O O . GLU A 1 431 ? -14.297 -2.762 15.422 1 97 431 GLU A O 1
ATOM 3350 N N . ASP A 1 432 ? -15.578 -2.324 17.266 1 95.62 432 ASP A N 1
ATOM 3351 C CA . ASP A 1 432 ? -16.766 -2.982 16.734 1 95.62 432 ASP A CA 1
ATOM 3352 C C . ASP A 1 432 ? -17.672 -1.983 16.031 1 95.62 432 ASP A C 1
ATOM 3354 O O . ASP A 1 432 ? -18.875 -2.213 15.891 1 95.62 432 ASP A O 1
ATOM 3358 N N . PHE A 1 433 ? -17.172 -0.784 15.703 1 96.62 433 PHE A N 1
ATOM 3359 C CA . PHE A 1 433 ? -17.797 0.195 14.82 1 96.62 433 PHE A CA 1
ATOM 3360 C C . PHE A 1 433 ? -18.953 0.903 15.531 1 96.62 433 PHE A C 1
ATOM 3362 O O . PHE A 1 433 ? -19.891 1.381 14.891 1 96.62 433 PHE A O 1
ATOM 3369 N N . LYS A 1 434 ? -18.891 0.877 16.828 1 96.88 434 LYS A N 1
ATOM 3370 C CA . LYS A 1 434 ? -19.875 1.651 17.578 1 96.88 434 LYS A CA 1
ATOM 3371 C C . LYS A 1 434 ? -19.375 3.072 17.844 1 96.88 434 LYS A C 1
ATOM 3373 O O . LYS A 1 434 ? -18.234 3.268 18.281 1 96.88 434 LYS A O 1
ATOM 3378 N N . VAL A 1 435 ? -20.25 4.012 17.625 1 97.69 435 VAL A N 1
ATOM 3379 C CA . VAL A 1 435 ? -19.906 5.414 17.859 1 97.69 435 VAL A CA 1
ATOM 3380 C C . VAL A 1 435 ? -19.812 5.664 19.375 1 97.69 435 VAL A C 1
ATOM 3382 O O . VAL A 1 435 ? -20.641 5.172 20.141 1 97.69 435 VAL A O 1
ATOM 3385 N N . ILE A 1 436 ? -18.781 6.371 19.781 1 98.44 436 ILE A N 1
ATOM 3386 C CA . ILE A 1 436 ? -18.734 6.926 21.141 1 98.44 436 ILE A CA 1
ATOM 3387 C C . ILE A 1 436 ? -19.344 8.32 21.141 1 98.44 436 ILE A C 1
ATOM 3389 O O . ILE A 1 436 ? -18.719 9.289 20.734 1 98.44 436 ILE A O 1
ATOM 3393 N N . PRO A 1 437 ? -20.578 8.438 21.594 1 98.25 437 PRO A N 1
ATOM 3394 C CA . PRO A 1 437 ? -21.297 9.711 21.469 1 98.25 437 PRO A CA 1
ATOM 3395 C C . PRO A 1 437 ? -20.547 10.867 22.125 1 98.25 437 PRO A C 1
ATOM 3397 O O . PRO A 1 437 ? -20.125 10.758 23.281 1 98.25 437 PRO A O 1
ATOM 3400 N N . GLY A 1 438 ? -20.328 11.914 21.344 1 98.5 438 GLY A N 1
ATOM 3401 C CA . GLY A 1 438 ? -19.734 13.141 21.859 1 98.5 438 GLY A CA 1
ATOM 3402 C C . GLY A 1 438 ? -18.219 13.188 21.672 1 98.5 438 GLY A C 1
ATOM 3403 O O . GLY A 1 438 ? -17.594 14.195 21.984 1 98.5 438 GLY A O 1
ATOM 3404 N N . LEU A 1 439 ? -17.609 12.086 21.203 1 98.88 439 LEU A N 1
ATOM 3405 C CA . LEU A 1 439 ? -16.172 12.062 21 1 98.88 439 LEU A CA 1
ATOM 3406 C C . LEU A 1 439 ? -15.828 12.156 19.516 1 98.88 439 LEU A C 1
ATOM 3408 O O . LEU A 1 439 ? -16.359 11.391 18.703 1 98.88 439 LEU A O 1
ATOM 3412 N N . TYR A 1 440 ? -15.008 13.086 19.172 1 98.94 440 TYR A N 1
ATOM 3413 C CA . TYR A 1 440 ? -14.578 13.328 17.797 1 98.94 440 TYR A CA 1
ATOM 3414 C C . TYR A 1 440 ? -13.055 13.367 17.703 1 98.94 440 TYR A C 1
ATOM 3416 O O . TYR A 1 440 ? -12.375 13.602 18.703 1 98.94 440 TYR A O 1
ATOM 3424 N N . GLY A 1 441 ? -12.516 13.047 16.578 1 98.88 441 GLY A N 1
ATOM 3425 C CA . GLY A 1 441 ? -11.094 13.148 16.297 1 98.88 441 GLY A CA 1
ATOM 3426 C C . GLY A 1 441 ? -10.789 13.93 15.031 1 98.88 441 GLY A C 1
ATOM 3427 O O . GLY A 1 441 ? -11.609 13.984 14.117 1 98.88 441 GLY A O 1
ATOM 3428 N N . ALA A 1 442 ? -9.594 14.5 14.938 1 98.81 442 ALA A N 1
ATOM 3429 C CA . ALA A 1 442 ? -9.195 15.289 13.781 1 98.81 442 ALA A CA 1
ATOM 3430 C C . ALA A 1 442 ? -7.672 15.305 13.625 1 98.81 442 ALA A C 1
ATOM 3432 O O . ALA A 1 442 ? -6.945 15.008 14.578 1 98.81 442 ALA A O 1
ATOM 3433 N N . GLY A 1 443 ? -7.238 15.602 12.414 1 98.44 443 GLY A N 1
ATOM 3434 C CA . GLY A 1 443 ? -5.82 15.766 12.141 1 98.44 443 GLY A CA 1
ATOM 3435 C C . GLY A 1 443 ? -5.062 14.453 12.102 1 98.44 443 GLY A C 1
ATOM 3436 O O . GLY A 1 443 ? -5.598 13.43 11.664 1 98.44 443 GLY A O 1
ATOM 3437 N N . ASN A 1 444 ? -3.814 14.484 12.5 1 98.06 444 ASN A N 1
ATOM 3438 C CA . ASN A 1 444 ? -2.934 13.336 12.344 1 98.06 444 ASN A CA 1
ATOM 3439 C C . ASN A 1 444 ? -3.344 12.188 13.273 1 98.06 444 ASN A C 1
ATOM 3441 O O . ASN A 1 444 ? -3.01 11.031 13.016 1 98.06 444 ASN A O 1
ATOM 3445 N N . ASP A 1 445 ? -4.125 12.508 14.336 1 98.75 445 ASP A N 1
ATOM 3446 C CA . ASP A 1 445 ? -4.574 11.484 15.273 1 98.75 445 ASP A CA 1
ATOM 3447 C C . ASP A 1 445 ? -5.465 10.453 14.578 1 98.75 445 ASP A C 1
ATOM 3449 O O . ASP A 1 445 ? -5.586 9.32 15.031 1 98.75 445 ASP A O 1
ATOM 3453 N N . VAL A 1 446 ? -6.078 10.922 13.492 1 98.62 446 VAL A N 1
ATOM 3454 C CA . VAL A 1 446 ? -7.102 10.086 12.875 1 98.62 446 VAL A CA 1
ATOM 3455 C C . VAL A 1 446 ? -6.789 9.891 11.391 1 98.62 446 VAL A C 1
ATOM 3457 O O . VAL A 1 446 ? -7.625 9.398 10.633 1 98.62 446 VAL A O 1
ATOM 3460 N N . CYS A 1 447 ? -5.594 10.297 10.93 1 98.06 447 CYS A N 1
ATOM 3461 C CA . CYS A 1 447 ? -5.277 10.336 9.508 1 98.06 447 CYS A CA 1
ATOM 3462 C C . CYS A 1 447 ? -4.816 8.969 9.016 1 98.06 447 CYS A C 1
ATOM 3464 O O . CYS A 1 447 ? -3.619 8.688 8.977 1 98.06 447 CYS A O 1
ATOM 3466 N N . ASP A 1 448 ? -5.715 8.156 8.57 1 96.75 448 ASP A N 1
ATOM 3467 C CA . ASP A 1 448 ? -5.379 6.867 7.98 1 96.75 448 ASP A CA 1
ATOM 3468 C C . ASP A 1 448 ? -5.871 6.777 6.539 1 96.75 448 ASP A C 1
ATOM 3470 O O . ASP A 1 448 ? -6.344 5.727 6.102 1 96.75 448 ASP A O 1
ATOM 3474 N N . ILE A 1 449 ? -5.688 7.855 5.789 1 97.31 449 ILE A N 1
ATOM 3475 C CA . ILE A 1 449 ? -6.344 7.906 4.488 1 97.31 449 ILE A CA 1
ATOM 3476 C C . ILE A 1 449 ? -5.32 7.676 3.379 1 97.31 449 ILE A C 1
ATOM 3478 O O . ILE A 1 449 ? -5.672 7.625 2.199 1 97.31 449 ILE A O 1
ATOM 3482 N N . TYR A 1 450 ? -4.051 7.484 3.658 1 95.44 450 TYR A N 1
ATOM 3483 C CA . TYR A 1 450 ? -3.057 7.449 2.59 1 95.44 450 TYR A CA 1
ATOM 3484 C C . TYR A 1 450 ? -2.742 6.012 2.188 1 95.44 450 TYR A C 1
ATOM 3486 O O . TYR A 1 450 ? -1.971 5.777 1.255 1 95.44 450 TYR A O 1
ATOM 3494 N N . GLY A 1 451 ? -3.342 5.082 2.785 1 89.38 451 GLY A N 1
ATOM 3495 C CA . GLY A 1 451 ? -2.977 3.705 2.496 1 89.38 451 GLY A CA 1
ATOM 3496 C C . GLY A 1 451 ? -1.564 3.357 2.926 1 89.38 451 GLY A C 1
ATOM 3497 O O . GLY A 1 451 ? -1.186 3.592 4.074 1 89.38 451 GLY A O 1
ATOM 3498 N N . SER A 1 452 ? -0.77 2.885 1.908 1 89.06 452 SER A N 1
ATOM 3499 C CA . SER A 1 452 ? 0.573 2.426 2.248 1 89.06 452 SER A CA 1
ATOM 3500 C C . SER A 1 452 ? 1.598 3.545 2.086 1 89.06 452 SER A C 1
ATOM 3502 O O . SER A 1 452 ? 2.699 3.469 2.633 1 89.06 452 SER A O 1
ATOM 3504 N N . THR A 1 453 ? 1.204 4.559 1.311 1 95.44 453 THR A N 1
ATOM 3505 C CA . THR A 1 453 ? 2.207 5.547 0.929 1 95.44 453 THR A CA 1
ATOM 3506 C C . THR A 1 453 ? 1.595 6.945 0.875 1 95.44 453 THR A C 1
ATOM 3508 O O . THR A 1 453 ? 0.561 7.152 0.237 1 95.44 453 THR A O 1
ATOM 3511 N N . TYR A 1 454 ? 2.211 7.832 1.578 1 95 454 TYR A N 1
ATOM 3512 C CA . TYR A 1 454 ? 1.758 9.219 1.547 1 95 454 TYR A CA 1
ATOM 3513 C C . TYR A 1 454 ? 1.713 9.742 0.118 1 95 454 TYR A C 1
ATOM 3515 O O . TYR A 1 454 ? 2.543 9.375 -0.714 1 95 454 TYR A O 1
ATOM 3523 N N . LEU A 1 455 ? 0.801 10.656 -0.184 1 94.62 455 LEU A N 1
ATOM 3524 C CA . LEU A 1 455 ? 0.539 11.078 -1.556 1 94.62 455 LEU A CA 1
ATOM 3525 C C . LEU A 1 455 ? 1.053 12.492 -1.793 1 94.62 455 LEU A C 1
ATOM 3527 O O . LEU A 1 455 ? 0.336 13.469 -1.55 1 94.62 455 LEU A O 1
ATOM 3531 N N . TYR A 1 456 ? 2.199 12.57 -2.441 1 92.62 456 TYR A N 1
ATOM 3532 C CA . TYR A 1 456 ? 2.783 13.859 -2.773 1 92.62 456 TYR A CA 1
ATOM 3533 C C . TYR A 1 456 ? 2.217 14.398 -4.082 1 92.62 456 TYR A C 1
ATOM 3535 O O . TYR A 1 456 ? 2.381 15.578 -4.402 1 92.62 456 TYR A O 1
ATOM 3543 N N . LYS A 1 457 ? 1.469 13.586 -4.812 1 93.5 457 LYS A N 1
ATOM 3544 C CA . LYS A 1 457 ? 0.924 14 -6.105 1 93.5 457 LYS A CA 1
ATOM 3545 C C . LYS A 1 457 ? -0.212 15 -5.926 1 93.5 457 LYS A C 1
ATOM 3547 O O . LYS A 1 457 ? -0.574 15.711 -6.863 1 93.5 457 LYS A O 1
ATOM 3552 N N . ILE A 1 458 ? -0.771 15 -4.777 1 95.75 458 ILE A N 1
ATOM 3553 C CA . ILE A 1 458 ? -1.761 15.992 -4.363 1 95.75 458 ILE A CA 1
ATOM 3554 C C . ILE A 1 458 ? -1.271 16.719 -3.115 1 95.75 458 ILE A C 1
ATOM 3556 O O . ILE A 1 458 ? -1.75 16.469 -2.01 1 95.75 458 ILE A O 1
ATOM 3560 N N . PRO A 1 459 ? -0.394 17.688 -3.348 1 94.12 459 PRO A N 1
ATOM 3561 C CA . PRO A 1 459 ? 0.324 18.266 -2.215 1 94.12 459 PRO A CA 1
ATOM 3562 C C . PRO A 1 459 ? -0.563 19.172 -1.354 1 94.12 459 PRO A C 1
ATOM 3564 O O . PRO A 1 459 ? -1.605 19.641 -1.816 1 94.12 459 PRO A O 1
ATOM 3567 N N . GLY A 1 460 ? -0.139 19.391 -0.09 1 95.25 460 GLY A N 1
ATOM 3568 C CA . GLY A 1 460 ? -0.893 20.141 0.9 1 95.25 460 GLY A CA 1
ATOM 3569 C C . GLY A 1 460 ? -1.923 19.297 1.631 1 95.25 460 GLY A C 1
ATOM 3570 O O . GLY A 1 460 ? -2.701 19.828 2.432 1 95.25 460 GLY A O 1
ATOM 3571 N N . ASN A 1 461 ? -1.842 18.031 1.418 1 94.94 461 ASN A N 1
ATOM 3572 C CA . ASN A 1 461 ? -2.9 17.109 1.812 1 94.94 461 ASN A CA 1
ATOM 3573 C C . ASN A 1 461 ? -2.957 16.938 3.326 1 94.94 461 ASN A C 1
ATOM 3575 O O . ASN A 1 461 ? -4.035 16.969 3.92 1 94.94 461 ASN A O 1
ATOM 3579 N N . SER A 1 462 ? -1.801 16.766 4.008 1 95 462 SER A N 1
ATOM 3580 C CA . SER A 1 462 ? -1.83 16.547 5.453 1 95 462 SER A CA 1
ATOM 3581 C C . SER A 1 462 ? -2.379 17.766 6.184 1 95 462 SER A C 1
ATOM 3583 O O . SER A 1 462 ? -3.197 17.641 7.098 1 95 462 SER A O 1
ATOM 3585 N N . MET A 1 463 ? -1.906 18.969 5.805 1 96.81 463 MET A N 1
ATOM 3586 C CA . MET A 1 463 ? -2.422 20.203 6.395 1 96.81 463 MET A CA 1
ATOM 3587 C C . MET A 1 463 ? -3.891 20.406 6.035 1 96.81 463 MET A C 1
ATOM 3589 O O . MET A 1 463 ? -4.695 20.797 6.887 1 96.81 463 MET A O 1
ATOM 3593 N N . GLY A 1 464 ? -4.156 20.188 4.738 1 98.06 464 GLY A N 1
ATOM 3594 C CA . GLY A 1 464 ? -5.551 20.25 4.328 1 98.06 464 GLY A CA 1
ATOM 3595 C C . GLY A 1 464 ? -6.453 19.328 5.109 1 98.06 464 GLY A C 1
ATOM 3596 O O . GLY A 1 464 ? -7.539 19.719 5.539 1 98.06 464 GLY A O 1
ATOM 3597 N N . PHE A 1 465 ? -6.02 18.109 5.285 1 98.56 465 PHE A N 1
ATOM 3598 C CA . PHE A 1 465 ? -6.789 17.125 6.043 1 98.56 465 PHE A CA 1
ATOM 3599 C C . PHE A 1 465 ? -7.004 17.594 7.477 1 98.56 465 PHE A C 1
ATOM 3601 O O . PHE A 1 465 ? -8.102 17.484 8.016 1 98.56 465 PHE A O 1
ATOM 3608 N N . ALA A 1 466 ? -5.957 18.109 8.109 1 98.62 466 ALA A N 1
ATOM 3609 C CA . ALA A 1 466 ? -6.039 18.578 9.492 1 98.62 466 ALA A CA 1
ATOM 3610 C C . ALA A 1 466 ? -7.074 19.688 9.633 1 98.62 466 ALA A C 1
ATOM 3612 O O . ALA A 1 466 ? -7.988 19.609 10.453 1 98.62 466 ALA A O 1
ATOM 3613 N N . LEU A 1 467 ? -7.004 20.688 8.797 1 98.81 467 LEU A N 1
ATOM 3614 C CA . LEU A 1 467 ? -7.914 21.828 8.867 1 98.81 467 LEU A CA 1
ATOM 3615 C C . LEU A 1 467 ? -9.352 21.391 8.617 1 98.81 467 LEU A C 1
ATOM 3617 O O . LEU A 1 467 ? -10.258 21.75 9.375 1 98.81 467 LEU A O 1
ATOM 3621 N N . ASN A 1 468 ? -9.508 20.609 7.59 1 98.88 468 ASN A N 1
ATOM 3622 C CA . ASN A 1 468 ? -10.859 20.234 7.184 1 98.88 468 ASN A CA 1
ATOM 3623 C C . ASN A 1 468 ? -11.492 19.266 8.18 1 98.88 468 ASN A C 1
ATOM 3625 O O . ASN A 1 468 ? -12.68 19.391 8.484 1 98.88 468 ASN A O 1
ATOM 3629 N N . THR A 1 469 ? -10.734 18.297 8.672 1 98.88 469 THR A N 1
ATOM 3630 C CA . THR A 1 469 ? -11.312 17.406 9.664 1 98.88 469 THR A CA 1
ATOM 3631 C C . THR A 1 469 ? -11.609 18.156 10.961 1 98.88 469 THR A C 1
ATOM 3633 O O . THR A 1 469 ? -12.57 17.828 11.664 1 98.88 469 THR A O 1
ATOM 3636 N N . GLY A 1 470 ? -10.758 19.125 11.312 1 98.94 470 GLY A N 1
ATOM 3637 C CA . GLY A 1 470 ? -11.094 19.969 12.445 1 98.94 470 GLY A CA 1
ATOM 3638 C C . GLY A 1 470 ? -12.438 20.672 12.297 1 98.94 470 GLY A C 1
ATOM 3639 O O . GLY A 1 470 ? -13.25 20.641 13.219 1 98.94 470 GLY A O 1
ATOM 3640 N N . ARG A 1 471 ? -12.664 21.234 11.156 1 98.94 471 ARG A N 1
ATOM 3641 C CA . ARG A 1 471 ? -13.93 21.922 10.883 1 98.94 471 ARG A CA 1
ATOM 3642 C C . ARG A 1 471 ? -15.094 20.938 10.867 1 98.94 471 ARG A C 1
ATOM 3644 O O . ARG A 1 471 ? -16.141 21.188 11.461 1 98.94 471 ARG A O 1
ATOM 3651 N N . ILE A 1 472 ? -14.891 19.781 10.227 1 98.94 472 ILE A N 1
ATOM 3652 C CA . ILE A 1 472 ? -15.93 18.766 10.133 1 98.94 472 ILE A CA 1
ATOM 3653 C C . ILE A 1 472 ? -16.281 18.25 11.523 1 98.94 472 ILE A C 1
ATOM 3655 O O . ILE A 1 472 ? -17.453 18.078 11.852 1 98.94 472 ILE A O 1
ATOM 3659 N N . ALA A 1 473 ? -15.25 18.031 12.336 1 98.94 473 ALA A N 1
ATOM 3660 C CA . ALA A 1 473 ? -15.477 17.562 13.703 1 98.94 473 ALA A CA 1
ATOM 3661 C C . ALA A 1 473 ? -16.312 18.562 14.492 1 98.94 473 ALA A C 1
ATOM 3663 O O . ALA A 1 473 ? -17.266 18.188 15.188 1 98.94 473 ALA A O 1
ATOM 3664 N N . ALA A 1 474 ? -15.969 19.828 14.359 1 98.94 474 ALA A N 1
ATOM 3665 C CA . ALA A 1 474 ? -16.703 20.875 15.055 1 98.94 474 ALA A CA 1
ATOM 3666 C C . ALA A 1 474 ? -18.156 20.938 14.594 1 98.94 474 ALA A C 1
ATOM 3668 O O . ALA A 1 474 ? -19.078 21.016 15.406 1 98.94 474 ALA A O 1
ATOM 3669 N N . GLU A 1 475 ? -18.375 20.891 13.32 1 98.81 475 GLU A N 1
ATOM 3670 C CA . GLU A 1 475 ? -19.719 20.953 12.75 1 98.81 475 GLU A CA 1
ATOM 3671 C C . GLU A 1 475 ? -20.578 19.797 13.242 1 98.81 475 GLU A C 1
ATOM 3673 O O . GLU A 1 475 ? -21.719 20 13.648 1 98.81 475 GLU A O 1
ATOM 3678 N N . ASN A 1 476 ? -20 18.625 13.219 1 98.75 476 ASN A N 1
ATOM 3679 C CA . ASN A 1 476 ? -20.766 17.453 13.633 1 98.75 476 ASN A CA 1
ATOM 3680 C C . ASN A 1 476 ? -20.969 17.422 15.148 1 98.75 476 ASN A C 1
ATOM 3682 O O . ASN A 1 476 ? -22 16.953 15.633 1 98.75 476 ASN A O 1
ATOM 3686 N N . ALA A 1 477 ? -19.969 17.891 15.906 1 98.75 477 ALA A N 1
ATOM 3687 C CA . ALA A 1 477 ? -20.125 18 17.359 1 98.75 477 ALA A CA 1
ATOM 3688 C C . ALA A 1 477 ? -21.281 18.938 17.719 1 98.75 477 ALA A C 1
ATOM 3690 O O . ALA A 1 477 ? -22.094 18.609 18.578 1 98.75 477 ALA A O 1
ATOM 3691 N N . VAL A 1 478 ? -21.344 20.062 17.047 1 98.56 478 VAL A N 1
ATOM 3692 C CA . VAL A 1 478 ? -22.391 21.047 17.344 1 98.56 478 VAL A CA 1
ATOM 3693 C C . VAL A 1 478 ? -23.75 20.484 16.953 1 98.56 478 VAL A C 1
ATOM 3695 O O . VAL A 1 478 ? -24.734 20.656 17.672 1 98.56 478 VAL A O 1
ATOM 3698 N N . LYS A 1 479 ? -23.828 19.781 15.789 1 97.75 479 LYS A N 1
ATOM 3699 C CA . LYS A 1 479 ? -25.062 19.125 15.398 1 97.75 479 LYS A CA 1
ATOM 3700 C C . LYS A 1 479 ? -25.516 18.125 16.469 1 97.75 479 LYS A C 1
ATOM 3702 O O . LYS A 1 479 ? -26.703 18.047 16.781 1 97.75 479 LYS A O 1
ATOM 3707 N N . TYR A 1 480 ? -24.609 17.359 16.969 1 97.12 480 TYR A N 1
ATOM 3708 C CA . TYR A 1 480 ? -24.875 16.391 18.016 1 97.12 480 TYR A CA 1
ATOM 3709 C C . TYR A 1 480 ? -25.438 17.062 19.266 1 97.12 480 TYR A C 1
ATOM 3711 O O . TYR A 1 480 ? -26.422 16.594 19.828 1 97.12 480 TYR A O 1
ATOM 3719 N N . ILE A 1 481 ? -24.828 18.172 19.672 1 97.12 481 ILE A N 1
ATOM 3720 C CA . ILE A 1 481 ? -25.234 18.906 20.859 1 97.12 481 ILE A CA 1
ATOM 3721 C C . ILE A 1 481 ? -26.656 19.453 20.672 1 97.12 481 ILE A C 1
ATOM 3723 O O . ILE A 1 481 ? -27.5 19.328 21.562 1 97.12 481 ILE A O 1
ATOM 3727 N N . LYS A 1 482 ? -26.922 19.969 19.547 1 94.25 482 LYS A N 1
ATOM 3728 C CA . LYS A 1 482 ? -28.219 20.547 19.266 1 94.25 482 LYS A CA 1
ATOM 3729 C C . LYS A 1 482 ? -29.297 19.469 19.203 1 94.25 482 LYS A C 1
ATOM 3731 O O . LYS A 1 482 ? -30.438 19.688 19.641 1 94.25 482 LYS A O 1
ATOM 3736 N N . SER A 1 483 ? -29 18.375 18.594 1 89.69 483 SER A N 1
ATOM 3737 C CA . SER A 1 483 ? -29.938 17.266 18.5 1 89.69 483 SER A CA 1
ATOM 3738 C C . SER A 1 483 ? -30.266 16.703 19.875 1 89.69 483 SER A C 1
ATOM 3740 O O . SER A 1 483 ? -31.391 16.312 20.156 1 89.69 483 SER A O 1
ATOM 3742 N N . SER A 1 484 ? -29.266 16.609 20.703 1 84.31 484 SER A N 1
ATOM 3743 C CA . SER A 1 484 ? -29.453 16.078 22.047 1 84.31 484 SER A CA 1
ATOM 3744 C C . SER A 1 484 ? -30.312 17 22.891 1 84.31 484 SER A C 1
ATOM 3746 O O . SER A 1 484 ? -30.938 16.562 23.859 1 84.31 484 SER A O 1
ATOM 3748 N N . GLU A 1 485 ? -30.266 18.266 22.516 1 83.56 485 GLU A N 1
ATOM 3749 C CA . GLU A 1 485 ? -31.047 19.25 23.25 1 83.56 485 GLU A CA 1
ATOM 3750 C C . GLU A 1 485 ? -32.406 19.469 22.594 1 83.56 485 GLU A C 1
ATOM 3752 O O . GLU A 1 485 ? -33.219 20.234 23.109 1 83.56 485 GLU A O 1
ATOM 3757 N N . GLY A 1 486 ? -32.75 18.766 21.578 1 74.12 486 GLY A N 1
ATOM 3758 C CA . GLY A 1 486 ? -34.031 18.875 20.891 1 74.12 486 GLY A CA 1
ATOM 3759 C C . GLY A 1 486 ? -34.094 20.078 19.969 1 74.12 486 GLY A C 1
ATOM 3760 O O . GLY A 1 486 ? -35.188 20.562 19.656 1 74.12 486 GLY A O 1
ATOM 3761 N N . VAL A 1 487 ? -32.938 20.734 19.734 1 57.03 487 VAL A N 1
ATOM 3762 C CA . VAL A 1 487 ? -32.938 21.922 18.875 1 57.03 487 VAL A CA 1
ATOM 3763 C C . VAL A 1 487 ? -32.625 21.516 17.438 1 57.03 487 VAL A C 1
ATOM 3765 O O . VAL A 1 487 ? -31.703 20.703 17.188 1 57.03 487 VAL A O 1
ATOM 3768 N N . GLU A 1 488 ? -33.469 21.891 16.391 1 52.94 488 GLU A N 1
ATOM 3769 C CA . GLU A 1 488 ? -33.25 21.594 14.984 1 52.94 488 GLU A CA 1
ATOM 3770 C C . GLU A 1 488 ? -31.953 22.219 14.477 1 52.94 488 GLU A C 1
ATOM 3772 O O . GLU A 1 488 ? -31.688 23.391 14.734 1 52.94 488 GLU A O 1
ATOM 3777 N N . TYR A 1 489 ? -30.906 21.5 14.18 1 49.62 489 TYR A N 1
ATOM 3778 C CA . TYR A 1 489 ? -29.656 21.984 13.609 1 49.62 489 TYR A CA 1
ATOM 3779 C C . TYR A 1 489 ? -29.859 22.438 12.164 1 49.62 489 TYR A C 1
ATOM 3781 O O . TYR A 1 489 ? -30.234 21.641 11.305 1 49.62 489 TYR A O 1
ATOM 3789 N N . SER A 1 490 ? -29.953 23.766 11.859 1 44.97 490 SER A N 1
ATOM 3790 C CA . SER A 1 490 ? -30.141 24.297 10.516 1 44.97 490 SER A CA 1
ATOM 3791 C C . SER A 1 490 ? -28.812 24.375 9.766 1 44.97 490 SER A C 1
ATOM 3793 O O . SER A 1 490 ? -28.766 24.812 8.617 1 44.97 490 SER A O 1
ATOM 3795 N N . GLY A 1 491 ? -28.172 23.484 9.648 1 38.88 491 GLY A N 1
ATOM 3796 C CA . GLY A 1 491 ? -26.984 23.391 8.812 1 38.88 491 GLY A CA 1
ATOM 3797 C C . GLY A 1 491 ? -26.75 24.641 7.98 1 38.88 491 GLY A C 1
ATOM 3798 O O . GLY A 1 491 ? -25.922 24.641 7.07 1 38.88 491 GLY A O 1
ATOM 3799 N N . LYS A 1 492 ? -26.828 25.844 8.391 1 32.53 492 LYS A N 1
ATOM 3800 C CA . LYS A 1 492 ? -26.375 26.75 7.348 1 32.53 492 LYS A CA 1
ATOM 3801 C C . LYS A 1 492 ? -24.891 26.562 7.066 1 32.53 492 LYS A C 1
ATOM 3803 O O . LYS A 1 492 ? -24.094 26.359 7.988 1 32.53 492 LYS A O 1
ATOM 3808 N N . MET B 1 1 ? 16.906 -45.688 7.105 1 72 1 MET B N 1
ATOM 3809 C CA . MET B 1 1 ? 17.062 -44.344 6.512 1 72 1 MET B CA 1
ATOM 3810 C C . MET B 1 1 ? 17.641 -44.438 5.105 1 72 1 MET B C 1
ATOM 3812 O O . MET B 1 1 ? 18.641 -45.125 4.891 1 72 1 MET B O 1
ATOM 3816 N N . LYS B 1 2 ? 16.844 -44.094 4.164 1 87.25 2 LYS B N 1
ATOM 3817 C CA . LYS B 1 2 ? 17.297 -44.062 2.781 1 87.25 2 LYS B CA 1
ATOM 3818 C C . LYS B 1 2 ? 18.125 -42.781 2.52 1 87.25 2 LYS B C 1
ATOM 3820 O O . LYS B 1 2 ? 17.766 -41.719 2.988 1 87.25 2 LYS B O 1
ATOM 3825 N N . ASN B 1 3 ? 19.297 -43.031 1.948 1 94 3 ASN B N 1
ATOM 3826 C CA . ASN B 1 3 ? 20.172 -41.906 1.634 1 94 3 ASN B CA 1
ATOM 3827 C C . ASN B 1 3 ? 20.25 -41.656 0.131 1 94 3 ASN B C 1
ATOM 3829 O O . ASN B 1 3 ? 20.531 -42.562 -0.645 1 94 3 ASN B O 1
ATOM 3833 N N . ILE B 1 4 ? 19.906 -40.469 -0.25 1 96.12 4 ILE B N 1
ATOM 3834 C CA . ILE B 1 4 ? 19.938 -40.031 -1.645 1 96.12 4 ILE B CA 1
ATOM 3835 C C . ILE B 1 4 ? 20.922 -38.875 -1.8 1 96.12 4 ILE B C 1
ATOM 3837 O O . ILE B 1 4 ? 21.047 -38.031 -0.898 1 96.12 4 ILE B O 1
ATOM 3841 N N . LYS B 1 5 ? 21.688 -38.844 -2.906 1 97.62 5 LYS B N 1
ATOM 3842 C CA . LYS B 1 5 ? 22.531 -37.719 -3.238 1 97.62 5 LYS B CA 1
ATOM 3843 C C . LYS B 1 5 ? 22.016 -36.969 -4.457 1 97.62 5 LYS B C 1
ATOM 3845 O O . LYS B 1 5 ? 21.531 -37.594 -5.414 1 97.62 5 LYS B O 1
ATOM 3850 N N . ALA B 1 6 ? 22.031 -35.719 -4.387 1 97.94 6 ALA B N 1
ATOM 3851 C CA . ALA B 1 6 ? 21.594 -34.875 -5.492 1 97.94 6 ALA B CA 1
ATOM 3852 C C . ALA B 1 6 ? 22.375 -33.562 -5.531 1 97.94 6 ALA B C 1
ATOM 3854 O O . ALA B 1 6 ? 23.016 -33.188 -4.543 1 97.94 6 ALA B O 1
ATOM 3855 N N . ASP B 1 7 ? 22.5 -33 -6.691 1 98.38 7 ASP B N 1
ATOM 3856 C CA . ASP B 1 7 ? 23.031 -31.625 -6.781 1 98.38 7 ASP B CA 1
ATOM 3857 C C . ASP B 1 7 ? 22 -30.609 -6.293 1 98.38 7 ASP B C 1
ATOM 3859 O O . ASP B 1 7 ? 22.328 -29.734 -5.48 1 98.38 7 ASP B O 1
ATOM 3863 N N . VAL B 1 8 ? 20.781 -30.734 -6.789 1 98.81 8 VAL B N 1
ATOM 3864 C CA . VAL B 1 8 ? 19.703 -29.844 -6.414 1 98.81 8 VAL B CA 1
ATOM 3865 C C . VAL B 1 8 ? 18.516 -30.641 -5.879 1 98.81 8 VAL B C 1
ATOM 3867 O O . VAL B 1 8 ? 18.062 -31.594 -6.52 1 98.81 8 VAL B O 1
ATOM 3870 N N . ALA B 1 9 ? 18.031 -30.344 -4.73 1 98.94 9 ALA B N 1
ATOM 3871 C CA . ALA B 1 9 ? 16.781 -30.891 -4.184 1 98.94 9 ALA B CA 1
ATOM 3872 C C . ALA B 1 9 ? 15.672 -29.844 -4.199 1 98.94 9 ALA B C 1
ATOM 3874 O O . ALA B 1 9 ? 15.891 -28.703 -3.805 1 98.94 9 ALA B O 1
ATOM 3875 N N . VAL B 1 10 ? 14.508 -30.188 -4.684 1 98.94 10 VAL B N 1
ATOM 3876 C CA . VAL B 1 10 ? 13.375 -29.281 -4.793 1 98.94 10 VAL B CA 1
ATOM 3877 C C . VAL B 1 10 ? 12.258 -29.719 -3.846 1 98.94 10 VAL B C 1
ATOM 3879 O O . VAL B 1 10 ? 11.883 -30.891 -3.832 1 98.94 10 VAL B O 1
ATOM 3882 N N . ILE B 1 11 ? 11.805 -28.781 -3.023 1 98.88 11 ILE B N 1
ATOM 3883 C CA . ILE B 1 11 ? 10.734 -29.062 -2.074 1 98.88 11 ILE B CA 1
ATOM 3884 C C . ILE B 1 11 ? 9.398 -28.609 -2.654 1 98.88 11 ILE B C 1
ATOM 3886 O O . ILE B 1 11 ? 9.109 -27.406 -2.697 1 98.88 11 ILE B O 1
ATOM 3890 N N . ALA B 1 12 ? 8.562 -29.562 -3.002 1 98.62 12 ALA B N 1
ATOM 3891 C CA . ALA B 1 12 ? 7.211 -29.422 -3.541 1 98.62 12 ALA B CA 1
ATOM 3892 C C . ALA B 1 12 ? 7.246 -29.156 -5.043 1 98.62 12 ALA B C 1
ATOM 3894 O O . ALA B 1 12 ? 8.203 -28.562 -5.551 1 98.62 12 ALA B O 1
ATOM 3895 N N . LEU B 1 13 ? 6.184 -29.578 -5.672 1 98.44 13 LEU B N 1
ATOM 3896 C CA . LEU B 1 13 ? 6.113 -29.547 -7.129 1 98.44 13 LEU B CA 1
ATOM 3897 C C . LEU B 1 13 ? 4.855 -28.828 -7.594 1 98.44 13 LEU B C 1
ATOM 3899 O O . LEU B 1 13 ? 4.098 -29.359 -8.414 1 98.44 13 LEU B O 1
ATOM 3903 N N . GLY B 1 14 ? 4.668 -27.547 -7.027 1 97.75 14 GLY B N 1
ATOM 3904 C CA . GLY B 1 14 ? 3.789 -26.609 -7.703 1 97.75 14 GLY B CA 1
ATOM 3905 C C . GLY B 1 14 ? 4.391 -26.031 -8.969 1 97.75 14 GLY B C 1
ATOM 3906 O O . GLY B 1 14 ? 5.348 -26.578 -9.516 1 97.75 14 GLY B O 1
ATOM 3907 N N . ALA B 1 15 ? 3.852 -24.906 -9.422 1 98 15 ALA B N 1
ATOM 3908 C CA . ALA B 1 15 ? 4.363 -24.312 -10.648 1 98 15 ALA B CA 1
ATOM 3909 C C . ALA B 1 15 ? 5.84 -23.938 -10.508 1 98 15 ALA B C 1
ATOM 3911 O O . ALA B 1 15 ? 6.641 -24.203 -11.406 1 98 15 ALA B O 1
ATOM 3912 N N . ALA B 1 16 ? 6.188 -23.328 -9.398 1 98.75 16 ALA B N 1
ATOM 3913 C CA . ALA B 1 16 ? 7.562 -22.906 -9.164 1 98.75 16 ALA B CA 1
ATOM 3914 C C . ALA B 1 16 ? 8.5 -24.109 -9.039 1 98.75 16 ALA B C 1
ATOM 3916 O O . ALA B 1 16 ? 9.578 -24.125 -9.633 1 98.75 16 ALA B O 1
ATOM 3917 N N . GLY B 1 17 ? 8.086 -25.094 -8.273 1 98.88 17 GLY B N 1
ATOM 3918 C CA . GLY B 1 17 ? 8.898 -26.281 -8.094 1 98.88 17 GLY B CA 1
ATOM 3919 C C . GLY B 1 17 ? 9.086 -27.078 -9.375 1 98.88 17 GLY B C 1
ATOM 3920 O O . GLY B 1 17 ? 10.188 -27.578 -9.656 1 98.88 17 GLY B O 1
ATOM 3921 N N . LEU B 1 18 ? 8.031 -27.219 -10.117 1 98.88 18 LEU B N 1
ATOM 3922 C CA . LEU B 1 18 ? 8.117 -27.891 -11.406 1 98.88 18 LEU B CA 1
ATOM 3923 C C . LEU B 1 18 ? 9.102 -27.188 -12.328 1 98.88 18 LEU B C 1
ATOM 3925 O O . LEU B 1 18 ? 9.938 -27.828 -12.969 1 98.88 18 LEU B O 1
ATOM 3929 N N . ALA B 1 19 ? 8.961 -25.875 -12.359 1 98.88 19 ALA B N 1
ATOM 3930 C CA . ALA B 1 19 ? 9.859 -25.094 -13.195 1 98.88 19 ALA B CA 1
ATOM 3931 C C . ALA B 1 19 ? 11.312 -25.25 -12.742 1 98.88 19 ALA B C 1
ATOM 3933 O O . ALA B 1 19 ? 12.211 -25.391 -13.562 1 98.88 19 ALA B O 1
ATOM 3934 N N . ALA B 1 20 ? 11.531 -25.188 -11.461 1 98.94 20 ALA B N 1
ATOM 3935 C CA . ALA B 1 20 ? 12.875 -25.359 -10.906 1 98.94 20 ALA B CA 1
ATOM 3936 C C . ALA B 1 20 ? 13.453 -26.719 -11.258 1 98.94 20 ALA B C 1
ATOM 3938 O O . ALA B 1 20 ? 14.609 -26.828 -11.664 1 98.94 20 ALA B O 1
ATOM 3939 N N . CYS B 1 21 ? 12.641 -27.719 -11.078 1 98.75 21 CYS B N 1
ATOM 3940 C CA . CYS B 1 21 ? 13.055 -29.094 -11.336 1 98.75 21 CYS B CA 1
ATOM 3941 C C . CYS B 1 21 ? 13.461 -29.281 -12.797 1 98.75 21 CYS B C 1
ATOM 3943 O O . CYS B 1 21 ? 14.547 -29.781 -13.086 1 98.75 21 CYS B O 1
ATOM 3945 N N . ALA B 1 22 ? 12.609 -28.906 -13.688 1 98.81 22 ALA B N 1
ATOM 3946 C CA . ALA B 1 22 ? 12.859 -29.062 -15.117 1 98.81 22 ALA B CA 1
ATOM 3947 C C . ALA B 1 22 ? 14.062 -28.234 -15.562 1 98.81 22 ALA B C 1
ATOM 3949 O O . ALA B 1 22 ? 14.914 -28.719 -16.312 1 98.81 22 ALA B O 1
ATOM 3950 N N . GLN B 1 23 ? 14.117 -26.953 -15.102 1 98.88 23 GLN B N 1
ATOM 3951 C CA . GLN B 1 23 ? 15.219 -26.078 -15.477 1 98.88 23 GLN B CA 1
ATOM 3952 C C . GLN B 1 23 ? 16.547 -26.625 -14.977 1 98.88 23 GLN B C 1
ATOM 3954 O O . GLN B 1 23 ? 17.547 -26.609 -15.711 1 98.88 23 GLN B O 1
ATOM 3959 N N . ALA B 1 24 ? 16.578 -27.047 -13.727 1 98.75 24 ALA B N 1
ATOM 3960 C CA . ALA B 1 24 ? 17.812 -27.609 -13.18 1 98.75 24 ALA B CA 1
ATOM 3961 C C . ALA B 1 24 ? 18.25 -28.844 -13.961 1 98.75 24 ALA B C 1
ATOM 3963 O O . ALA B 1 24 ? 19.422 -29 -14.289 1 98.75 24 ALA B O 1
ATOM 3964 N N . ALA B 1 25 ? 17.312 -29.703 -14.242 1 98.62 25 ALA B N 1
ATOM 3965 C CA . ALA B 1 25 ? 17.609 -30.922 -15.008 1 98.62 25 ALA B CA 1
ATOM 3966 C C . ALA B 1 25 ? 18.156 -30.562 -16.391 1 98.62 25 ALA B C 1
ATOM 3968 O O . ALA B 1 25 ? 19.078 -31.219 -16.875 1 98.62 25 ALA B O 1
ATOM 3969 N N . GLU B 1 26 ? 17.609 -29.609 -17.031 1 98.38 26 GLU B N 1
ATOM 3970 C CA . GLU B 1 26 ? 18.062 -29.156 -18.344 1 98.38 26 GLU B CA 1
ATOM 3971 C C . GLU B 1 26 ? 19.516 -28.656 -18.297 1 98.38 26 GLU B C 1
ATOM 3973 O O . GLU B 1 26 ? 20.234 -28.734 -19.281 1 98.38 26 GLU B O 1
ATOM 3978 N N . LEU B 1 27 ? 19.859 -28.156 -17.125 1 98 27 LEU B N 1
ATOM 3979 C CA . LEU B 1 27 ? 21.203 -27.625 -16.969 1 98 27 LEU B CA 1
ATOM 3980 C C . LEU B 1 27 ? 22.188 -28.75 -16.641 1 98 27 LEU B C 1
ATOM 3982 O O . LEU B 1 27 ? 23.375 -28.5 -16.438 1 98 27 LEU B O 1
ATOM 3986 N N . GLY B 1 28 ? 21.734 -29.984 -16.562 1 96.94 28 GLY B N 1
ATOM 3987 C CA . GLY B 1 28 ? 22.578 -31.156 -16.562 1 96.94 28 GLY B CA 1
ATOM 3988 C C . GLY B 1 28 ? 23 -31.609 -15.188 1 96.94 28 GLY B C 1
ATOM 3989 O O . GLY B 1 28 ? 24.016 -32.312 -15.031 1 96.94 28 GLY B O 1
ATOM 3990 N N . VAL B 1 29 ? 22.266 -31.172 -14.164 1 98 29 VAL B N 1
ATOM 3991 C CA . VAL B 1 29 ? 22.625 -31.578 -12.805 1 98 29 VAL B CA 1
ATOM 3992 C C . VAL B 1 29 ? 21.656 -32.656 -12.297 1 98 29 VAL B C 1
ATOM 3994 O O . VAL B 1 29 ? 20.594 -32.844 -12.875 1 98 29 VAL B O 1
ATOM 3997 N N . LYS B 1 30 ? 22.047 -33.344 -11.281 1 98.5 30 LYS B N 1
ATOM 3998 C CA . LYS B 1 30 ? 21.188 -34.344 -10.664 1 98.5 30 LYS B CA 1
ATOM 3999 C C . LYS B 1 30 ? 20.141 -33.688 -9.766 1 98.5 30 LYS B C 1
ATOM 4001 O O . LYS B 1 30 ? 20.469 -33.062 -8.766 1 98.5 30 LYS B O 1
ATOM 4006 N N . VAL B 1 31 ? 18.906 -33.938 -10.133 1 98.75 31 VAL B N 1
ATOM 4007 C CA . VAL B 1 31 ? 17.797 -33.281 -9.43 1 98.75 31 VAL B CA 1
ATOM 4008 C C . VAL B 1 31 ? 16.938 -34.344 -8.742 1 98.75 31 VAL B C 1
ATOM 4010 O O . VAL B 1 31 ? 16.609 -35.375 -9.336 1 98.75 31 VAL B O 1
ATOM 4013 N N . VAL B 1 32 ? 16.578 -34.094 -7.484 1 98.75 32 VAL B N 1
ATOM 4014 C CA . VAL B 1 32 ? 15.57 -34.875 -6.762 1 98.75 32 VAL B CA 1
ATOM 4015 C C . VAL B 1 32 ? 14.484 -33.938 -6.223 1 98.75 32 VAL B C 1
ATOM 4017 O O . VAL B 1 32 ? 14.781 -32.875 -5.699 1 98.75 32 VAL B O 1
ATOM 4020 N N . ALA B 1 33 ? 13.273 -34.344 -6.426 1 98.62 33 ALA B N 1
ATOM 4021 C CA . ALA B 1 33 ? 12.156 -33.5 -5.996 1 98.62 33 ALA B CA 1
ATOM 4022 C C . ALA B 1 33 ? 11.156 -34.281 -5.164 1 98.62 33 ALA B C 1
ATOM 4024 O O . ALA B 1 33 ? 10.969 -35.5 -5.391 1 98.62 33 ALA B O 1
ATOM 4025 N N . PHE B 1 34 ? 10.578 -33.594 -4.234 1 98.25 34 PHE B N 1
ATOM 4026 C CA . PHE B 1 34 ? 9.625 -34.219 -3.332 1 98.25 34 PHE B CA 1
ATOM 4027 C C . PHE B 1 34 ? 8.305 -33.469 -3.332 1 98.25 34 PHE B C 1
ATOM 4029 O O . PHE B 1 34 ? 8.281 -32.219 -3.332 1 98.25 34 PHE B O 1
ATOM 4036 N N . GLU B 1 35 ? 7.207 -34.125 -3.375 1 97.88 35 GLU B N 1
ATOM 4037 C CA . GLU B 1 35 ? 5.848 -33.594 -3.293 1 97.88 35 GLU B CA 1
ATOM 4038 C C . GLU B 1 35 ? 5.023 -34.375 -2.26 1 97.88 35 GLU B C 1
ATOM 4040 O O . GLU B 1 35 ? 4.969 -35.594 -2.289 1 97.88 35 GLU B O 1
ATOM 4045 N N . LYS B 1 36 ? 4.473 -33.562 -1.334 1 96.19 36 LYS B N 1
ATOM 4046 C CA . LYS B 1 36 ? 3.695 -34.188 -0.276 1 96.19 36 LYS B CA 1
ATOM 4047 C C . LYS B 1 36 ? 2.387 -34.75 -0.819 1 96.19 36 LYS B C 1
ATOM 4049 O O . LYS B 1 36 ? 1.856 -35.75 -0.284 1 96.19 36 LYS B O 1
ATOM 4054 N N . ALA B 1 37 ? 1.807 -34.188 -1.862 1 95.19 37 ALA B N 1
ATOM 4055 C CA . ALA B 1 37 ? 0.563 -34.656 -2.473 1 95.19 37 ALA B CA 1
ATOM 4056 C C . ALA B 1 37 ? 0.823 -35.781 -3.451 1 95.19 37 ALA B C 1
ATOM 4058 O O . ALA B 1 37 ? 1.972 -36.062 -3.814 1 95.19 37 ALA B O 1
ATOM 4059 N N . ALA B 1 38 ? -0.254 -36.438 -3.906 1 94.88 38 ALA B N 1
ATOM 4060 C CA . ALA B 1 38 ? -0.17 -37.531 -4.84 1 94.88 38 ALA B CA 1
ATOM 4061 C C . ALA B 1 38 ? 0.032 -37.062 -6.27 1 94.88 38 ALA B C 1
ATOM 4063 O O . ALA B 1 38 ? 0.537 -37.781 -7.121 1 94.88 38 ALA B O 1
ATOM 4064 N N . VAL B 1 39 ? -0.384 -35.812 -6.512 1 94.69 39 VAL B N 1
ATOM 4065 C CA . VAL B 1 39 ? -0.309 -35.25 -7.848 1 94.69 39 VAL B CA 1
ATOM 4066 C C . VAL B 1 39 ? 0.426 -33.906 -7.785 1 94.69 39 VAL B C 1
ATOM 4068 O O . VAL B 1 39 ? 0.181 -33.094 -6.891 1 94.69 39 VAL B O 1
ATOM 4071 N N . PRO B 1 40 ? 1.372 -33.719 -8.727 1 96.25 40 PRO B N 1
ATOM 4072 C CA . PRO B 1 40 ? 2.059 -32.406 -8.766 1 96.25 40 PRO B CA 1
ATOM 4073 C C . PRO B 1 40 ? 1.178 -31.297 -9.312 1 96.25 40 PRO B C 1
ATOM 4075 O O . PRO B 1 40 ? 0.086 -31.562 -9.828 1 96.25 40 PRO B O 1
ATOM 4078 N N . GLY B 1 41 ? 1.65 -30.062 -9.188 1 94.94 41 GLY B N 1
ATOM 4079 C CA . GLY B 1 41 ? 1.008 -28.906 -9.789 1 94.94 41 GLY B CA 1
ATOM 4080 C C . GLY B 1 41 ? 0.413 -27.953 -8.766 1 94.94 41 GLY B C 1
ATOM 4081 O O . GLY B 1 41 ? 0.337 -26.75 -9.008 1 94.94 41 GLY B O 1
ATOM 4082 N N . GLY B 1 42 ? -0.089 -28.516 -7.664 1 93.19 42 GLY B N 1
ATOM 4083 C CA . GLY B 1 42 ? -0.637 -27.703 -6.602 1 93.19 42 GLY B CA 1
ATOM 4084 C C . GLY B 1 42 ? -1.732 -26.766 -7.074 1 93.19 42 GLY B C 1
ATOM 4085 O O . GLY B 1 42 ? -2.582 -27.156 -7.879 1 93.19 42 GLY B O 1
ATOM 4086 N N . ALA B 1 43 ? -1.753 -25.531 -6.527 1 90.94 43 ALA B N 1
ATOM 4087 C CA . ALA B 1 43 ? -2.777 -24.531 -6.84 1 90.94 43 ALA B CA 1
ATOM 4088 C C . ALA B 1 43 ? -2.713 -24.125 -8.312 1 90.94 43 ALA B C 1
ATOM 4090 O O . ALA B 1 43 ? -3.725 -23.734 -8.898 1 90.94 43 ALA B O 1
ATOM 4091 N N . ALA B 1 44 ? -1.604 -24.266 -8.867 1 93.56 44 ALA B N 1
ATOM 4092 C CA . ALA B 1 44 ? -1.407 -23.859 -10.258 1 93.56 44 ALA B CA 1
ATOM 4093 C C . ALA B 1 44 ? -2.273 -24.688 -11.203 1 93.56 44 ALA B C 1
ATOM 4095 O O . ALA B 1 44 ? -2.594 -24.234 -12.305 1 93.56 44 ALA B O 1
ATOM 4096 N N . ASN B 1 45 ? -2.617 -25.891 -10.781 1 93.94 45 ASN B N 1
ATOM 4097 C CA . ASN B 1 45 ? -3.479 -26.719 -11.602 1 93.94 45 ASN B CA 1
ATOM 4098 C C . ASN B 1 45 ? -4.844 -26.078 -11.82 1 93.94 45 ASN B C 1
ATOM 4100 O O . ASN B 1 45 ? -5.555 -26.438 -12.766 1 93.94 45 ASN B O 1
ATOM 4104 N N . MET B 1 46 ? -5.195 -25.125 -10.961 1 88.88 46 MET B N 1
ATOM 4105 C CA . MET B 1 46 ? -6.48 -24.438 -11.078 1 88.88 46 MET B CA 1
ATOM 4106 C C . MET B 1 46 ? -6.336 -23.156 -11.875 1 88.88 46 MET B C 1
ATOM 4108 O O . MET B 1 46 ? -7.332 -22.516 -12.219 1 88.88 46 MET B O 1
ATOM 4112 N N . GLY B 1 47 ? -5.105 -22.812 -12.188 1 91.06 47 GLY B N 1
ATOM 4113 C CA . GLY B 1 47 ? -4.836 -21.547 -12.844 1 91.06 47 GLY B CA 1
ATOM 4114 C C . GLY B 1 47 ? -5.082 -21.594 -14.344 1 91.06 47 GLY B C 1
ATOM 4115 O O . GLY B 1 47 ? -5.441 -22.641 -14.891 1 91.06 47 GLY B O 1
ATOM 4116 N N . THR B 1 48 ? -4.895 -20.406 -14.961 1 92.06 48 THR B N 1
ATOM 4117 C CA . THR B 1 48 ? -5.242 -20.266 -16.359 1 92.06 48 THR B CA 1
ATOM 4118 C C . THR B 1 48 ? -3.982 -20.156 -17.219 1 92.06 48 THR B C 1
ATOM 4120 O O . THR B 1 48 ? -3.934 -20.703 -18.328 1 92.06 48 THR B O 1
ATOM 4123 N N . GLY B 1 49 ? -3.035 -19.438 -16.797 1 94.81 49 GLY B N 1
ATOM 4124 C CA . GLY B 1 49 ? -1.832 -19.25 -17.578 1 94.81 49 GLY B CA 1
ATOM 4125 C C . GLY B 1 49 ? -0.918 -18.172 -17.031 1 94.81 49 GLY B C 1
ATOM 4126 O O . GLY B 1 49 ? -1.289 -17.453 -16.094 1 94.81 49 GLY B O 1
ATOM 4127 N N . PRO B 1 50 ? 0.283 -18.094 -17.531 1 97.31 50 PRO B N 1
ATOM 4128 C CA . PRO B 1 50 ? 1.285 -17.172 -17 1 97.31 50 PRO B CA 1
ATOM 4129 C C . PRO B 1 50 ? 1.31 -15.828 -17.734 1 97.31 50 PRO B C 1
ATOM 4131 O O . PRO B 1 50 ? 0.71 -15.695 -18.797 1 97.31 50 PRO B O 1
ATOM 4134 N N . LEU B 1 51 ? 1.979 -14.914 -17.094 1 97.19 51 LEU B N 1
ATOM 4135 C CA . LEU B 1 51 ? 2.33 -13.625 -17.672 1 97.19 51 LEU B CA 1
ATOM 4136 C C . LEU B 1 51 ? 3.531 -13.758 -18.609 1 97.19 51 LEU B C 1
ATOM 4138 O O . LEU B 1 51 ? 4.496 -14.453 -18.281 1 97.19 51 LEU B O 1
ATOM 4142 N N . ALA B 1 52 ? 3.426 -13.102 -19.75 1 97.44 52 ALA B N 1
ATOM 4143 C CA . ALA B 1 52 ? 4.582 -12.891 -20.609 1 97.44 52 ALA B CA 1
ATOM 4144 C C . ALA B 1 52 ? 4.578 -11.477 -21.188 1 97.44 52 ALA B C 1
ATOM 4146 O O . ALA B 1 52 ? 3.529 -10.961 -21.578 1 97.44 52 ALA B O 1
ATOM 4147 N N . ILE B 1 53 ? 5.711 -10.883 -21.156 1 97.94 53 ILE B N 1
ATOM 4148 C CA . ILE B 1 53 ? 5.84 -9.531 -21.672 1 97.94 53 ILE B CA 1
ATOM 4149 C C . ILE B 1 53 ? 6.766 -9.531 -22.891 1 97.94 53 ILE B C 1
ATOM 4151 O O . ILE B 1 53 ? 7.852 -10.117 -22.844 1 97.94 53 ILE B O 1
ATOM 4155 N N . GLU B 1 54 ? 6.324 -8.875 -23.953 1 96.75 54 GLU B N 1
ATOM 4156 C CA . GLU B 1 54 ? 7.062 -8.742 -25.203 1 96.75 54 GLU B CA 1
ATOM 4157 C C . GLU B 1 54 ? 7.398 -10.109 -25.797 1 96.75 54 GLU B C 1
ATOM 4159 O O . GLU B 1 54 ? 8.5 -10.32 -26.312 1 96.75 54 GLU B O 1
ATOM 4164 N N . SER B 1 55 ? 6.508 -11.016 -25.625 1 95.19 55 SER B N 1
ATOM 4165 C CA . SER B 1 55 ? 6.66 -12.328 -26.234 1 95.19 55 SER B CA 1
ATOM 4166 C C . SER B 1 55 ? 6.336 -12.281 -27.719 1 95.19 55 SER B C 1
ATOM 4168 O O . SER B 1 55 ? 5.695 -11.344 -28.203 1 95.19 55 SER B O 1
ATOM 4170 N N . LYS B 1 56 ? 6.844 -13.25 -28.453 1 91.56 56 LYS B N 1
ATOM 4171 C CA . LYS B 1 56 ? 6.469 -13.383 -29.859 1 91.56 56 LYS B CA 1
ATOM 4172 C C . LYS B 1 56 ? 4.953 -13.477 -30 1 91.56 56 LYS B C 1
ATOM 4174 O O . LYS B 1 56 ? 4.387 -12.945 -30.969 1 91.56 56 LYS B O 1
ATOM 4179 N N . PHE B 1 57 ? 4.383 -14.094 -29.047 1 91.19 57 PHE B N 1
ATOM 4180 C CA . PHE B 1 57 ? 2.934 -14.25 -29.062 1 91.19 57 PHE B CA 1
ATOM 4181 C C . PHE B 1 57 ? 2.24 -12.898 -29 1 91.19 57 PHE B C 1
ATOM 4183 O O . PHE B 1 57 ? 1.29 -12.648 -29.75 1 91.19 57 PHE B O 1
ATOM 4190 N N . GLN B 1 58 ? 2.643 -12.07 -28.109 1 93.62 58 GLN B N 1
ATOM 4191 C CA . GLN B 1 58 ? 2.08 -10.727 -27.984 1 93.62 58 GLN B CA 1
ATOM 4192 C C . GLN B 1 58 ? 2.324 -9.914 -29.25 1 93.62 58 GLN B C 1
ATOM 4194 O O . GLN B 1 58 ? 1.429 -9.211 -29.734 1 93.62 58 GLN B O 1
ATOM 4199 N N . LYS B 1 59 ? 3.49 -10.047 -29.797 1 93.12 59 LYS B N 1
ATOM 4200 C CA . LYS B 1 59 ? 3.824 -9.32 -31.016 1 93.12 59 LYS B CA 1
ATOM 4201 C C . LYS B 1 59 ? 2.932 -9.758 -32.188 1 93.12 59 LYS B C 1
ATOM 4203 O O . LYS B 1 59 ? 2.428 -8.922 -32.938 1 93.12 59 LYS B O 1
ATOM 4208 N N . ASP B 1 60 ? 2.744 -11.031 -32.25 1 93.19 60 ASP B N 1
ATOM 4209 C CA . ASP B 1 60 ? 1.914 -11.586 -33.312 1 93.19 60 ASP B CA 1
ATOM 4210 C C . ASP B 1 60 ? 0.473 -11.094 -33.188 1 93.19 60 ASP B C 1
ATOM 4212 O O . ASP B 1 60 ? -0.272 -11.109 -34.188 1 93.19 60 ASP B O 1
ATOM 4216 N N . HIS B 1 61 ? 0.102 -10.672 -32.094 1 93.81 61 HIS B N 1
ATOM 4217 C CA . HIS B 1 61 ? -1.267 -10.219 -31.859 1 93.81 61 HIS B CA 1
ATOM 4218 C C . HIS B 1 61 ? -1.32 -8.711 -31.641 1 93.81 61 HIS B C 1
ATOM 4220 O O . HIS B 1 61 ? -2.291 -8.195 -31.094 1 93.81 61 HIS B O 1
ATOM 4226 N N . ASN B 1 62 ? -0.241 -8.008 -31.875 1 94.06 62 ASN B N 1
ATOM 4227 C CA . ASN B 1 62 ? -0.135 -6.551 -31.906 1 94.06 62 ASN B CA 1
ATOM 4228 C C . ASN B 1 62 ? -0.308 -5.945 -30.516 1 94.06 62 ASN B C 1
ATOM 4230 O O . ASN B 1 62 ? -0.938 -4.898 -30.359 1 94.06 62 ASN B O 1
ATOM 4234 N N . VAL B 1 63 ? 0.096 -6.688 -29.531 1 93.38 63 VAL B N 1
ATOM 4235 C CA . VAL B 1 63 ? 0.148 -6.133 -28.172 1 93.38 63 VAL B CA 1
ATOM 4236 C C . VAL B 1 63 ? 1.397 -5.266 -28.031 1 93.38 63 VAL B C 1
ATOM 4238 O O . VAL B 1 63 ? 2.52 -5.758 -28.156 1 93.38 63 VAL B O 1
ATOM 4241 N N . ASP B 1 64 ? 1.158 -3.975 -27.766 1 91.56 64 ASP B N 1
ATOM 4242 C CA . ASP B 1 64 ? 2.256 -3.016 -27.688 1 91.56 64 ASP B CA 1
ATOM 4243 C C . ASP B 1 64 ? 2.59 -2.684 -26.234 1 91.56 64 ASP B C 1
ATOM 4245 O O . ASP B 1 64 ? 2.275 -1.592 -25.75 1 91.56 64 ASP B O 1
ATOM 4249 N N . LEU B 1 65 ? 3.131 -3.588 -25.516 1 96.19 65 LEU B N 1
ATOM 4250 C CA . LEU B 1 65 ? 3.604 -3.398 -24.141 1 96.19 65 LEU B CA 1
ATOM 4251 C C . LEU B 1 65 ? 5.07 -3.787 -24.016 1 96.19 65 LEU B C 1
ATOM 4253 O O . LEU B 1 65 ? 5.414 -4.973 -24.078 1 96.19 65 LEU B O 1
ATOM 4257 N N . THR B 1 66 ? 5.891 -2.785 -23.922 1 96.44 66 THR B N 1
ATOM 4258 C CA . THR B 1 66 ? 7.312 -3.061 -23.75 1 96.44 66 THR B CA 1
ATOM 4259 C C . THR B 1 66 ? 7.621 -3.514 -22.328 1 96.44 66 THR B C 1
ATOM 4261 O O . THR B 1 66 ? 6.828 -3.275 -21.422 1 96.44 66 THR B O 1
ATOM 4264 N N . LYS B 1 67 ? 8.734 -4.164 -22.156 1 97.38 67 LYS B N 1
ATOM 4265 C CA . LYS B 1 67 ? 9.188 -4.566 -20.828 1 97.38 67 LYS B CA 1
ATOM 4266 C C . LYS B 1 67 ? 9.375 -3.352 -19.922 1 97.38 67 LYS B C 1
ATOM 4268 O O . LYS B 1 67 ? 9.008 -3.387 -18.75 1 97.38 67 LYS B O 1
ATOM 4273 N N . GLU B 1 68 ? 9.891 -2.273 -20.484 1 96.62 68 GLU B N 1
ATOM 4274 C CA . GLU B 1 68 ? 10.125 -1.052 -19.719 1 96.62 68 GLU B CA 1
ATOM 4275 C C . GLU B 1 68 ? 8.812 -0.445 -19.234 1 96.62 68 GLU B C 1
ATOM 4277 O O . GLU B 1 68 ? 8.711 -0.043 -18.062 1 96.62 68 GLU B O 1
ATOM 4282 N N . LYS B 1 69 ? 7.852 -0.396 -20.125 1 96.5 69 LYS B N 1
ATOM 4283 C CA . LYS B 1 69 ? 6.551 0.148 -19.75 1 96.5 69 LYS B CA 1
ATOM 4284 C C . LYS B 1 69 ? 5.887 -0.707 -18.672 1 96.5 69 LYS B C 1
ATOM 4286 O O . LYS B 1 69 ? 5.34 -0.178 -17.703 1 96.5 69 LYS B O 1
ATOM 4291 N N . ALA B 1 70 ? 5.906 -2.033 -18.844 1 97.62 70 ALA B N 1
ATOM 4292 C CA . ALA B 1 70 ? 5.32 -2.945 -17.875 1 97.62 70 ALA B CA 1
ATOM 4293 C C . ALA B 1 70 ? 6 -2.799 -16.516 1 97.62 70 ALA B C 1
ATOM 4295 O O . ALA B 1 70 ? 5.332 -2.756 -15.477 1 97.62 70 ALA B O 1
ATOM 4296 N N . PHE B 1 71 ? 7.336 -2.701 -16.578 1 97.88 71 PHE B N 1
ATOM 4297 C CA . PHE B 1 71 ? 8.117 -2.539 -15.359 1 97.88 71 PHE B CA 1
ATOM 4298 C C . PHE B 1 71 ? 7.734 -1.255 -14.633 1 97.88 71 PHE B C 1
ATOM 4300 O O . PHE B 1 71 ? 7.469 -1.271 -13.43 1 97.88 71 PHE B O 1
ATOM 4307 N N . ASN B 1 72 ? 7.637 -0.196 -15.32 1 96.88 72 ASN B N 1
ATOM 4308 C CA . ASN B 1 72 ? 7.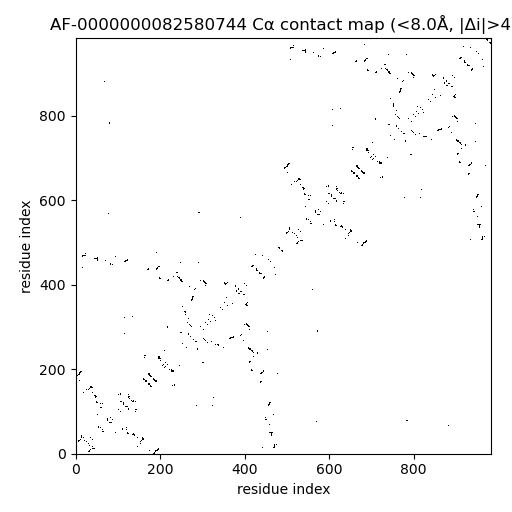277 1.079 -14.711 1 96.88 72 ASN B CA 1
ATOM 4309 C C . ASN B 1 72 ? 5.859 1.054 -14.156 1 96.88 72 ASN B C 1
ATOM 4311 O O . ASN B 1 72 ? 5.602 1.589 -13.07 1 96.88 72 ASN B O 1
ATOM 4315 N N . MET B 1 73 ? 4.957 0.478 -14.93 1 96.69 73 MET B N 1
ATOM 4316 C CA . MET B 1 73 ? 3.584 0.337 -14.445 1 96.69 73 MET B CA 1
ATOM 4317 C C . MET B 1 73 ? 3.547 -0.415 -13.125 1 96.69 73 MET B C 1
ATOM 4319 O O . MET B 1 73 ? 2.844 -0.012 -12.195 1 96.69 73 MET B O 1
ATOM 4323 N N . PHE B 1 74 ? 4.328 -1.522 -13.062 1 97.81 74 PHE B N 1
ATOM 4324 C CA . PHE B 1 74 ? 4.363 -2.369 -11.875 1 97.81 74 PHE B CA 1
ATOM 4325 C C . PHE B 1 74 ? 4.941 -1.613 -10.688 1 97.81 74 PHE B C 1
ATOM 4327 O O . PHE B 1 74 ? 4.363 -1.62 -9.602 1 97.81 74 PHE B O 1
ATOM 4334 N N . MET B 1 75 ? 6.043 -0.95 -10.844 1 97.44 75 MET B N 1
ATOM 4335 C CA . MET B 1 75 ? 6.73 -0.247 -9.758 1 97.44 75 MET B CA 1
ATOM 4336 C C . MET B 1 75 ? 5.914 0.953 -9.289 1 97.44 75 MET B C 1
ATOM 4338 O O . MET B 1 75 ? 5.859 1.238 -8.094 1 97.44 75 MET B O 1
ATOM 4342 N N . ASP B 1 76 ? 5.281 1.649 -10.242 1 95.38 76 ASP B N 1
ATOM 4343 C CA . ASP B 1 76 ? 4.41 2.764 -9.875 1 95.38 76 ASP B CA 1
ATOM 4344 C C . ASP B 1 76 ? 3.209 2.281 -9.07 1 95.38 76 ASP B C 1
ATOM 4346 O O . ASP B 1 76 ? 2.84 2.898 -8.07 1 95.38 76 ASP B O 1
ATOM 4350 N N . TYR B 1 77 ? 2.631 1.182 -9.531 1 96.38 77 TYR B N 1
ATOM 4351 C CA . TYR B 1 77 ? 1.474 0.617 -8.844 1 96.38 77 TYR B CA 1
ATOM 4352 C C . TYR B 1 77 ? 1.815 0.253 -7.406 1 96.38 77 TYR B C 1
ATOM 4354 O O . TYR B 1 77 ? 0.994 0.431 -6.504 1 96.38 77 TYR B O 1
ATOM 4362 N N . THR B 1 78 ? 3.031 -0.239 -7.164 1 97.06 78 THR B N 1
ATOM 4363 C CA . THR B 1 78 ? 3.43 -0.702 -5.84 1 97.06 78 THR B CA 1
ATOM 4364 C C . THR B 1 78 ? 4.148 0.405 -5.07 1 97.06 78 THR B C 1
ATOM 4366 O O . THR B 1 78 ? 4.645 0.18 -3.965 1 97.06 78 THR B O 1
ATOM 4369 N N . HIS B 1 79 ? 4.293 1.537 -5.652 1 96.75 79 HIS B N 1
ATOM 4370 C CA . HIS B 1 79 ? 4.996 2.668 -5.059 1 96.75 79 HIS B CA 1
ATOM 4371 C C . HIS B 1 79 ? 6.41 2.281 -4.645 1 96.75 79 HIS B C 1
ATOM 4373 O O . HIS B 1 79 ? 6.879 2.672 -3.57 1 96.75 79 HIS B O 1
ATOM 4379 N N . TRP B 1 80 ? 7.012 1.39 -5.445 1 97.12 80 TRP B N 1
ATOM 4380 C CA . TRP B 1 80 ? 8.391 0.942 -5.305 1 97.12 80 TRP B CA 1
ATOM 4381 C C . TRP B 1 80 ? 8.594 0.21 -3.982 1 97.12 80 TRP B C 1
ATOM 4383 O O . TRP B 1 80 ? 9.695 0.22 -3.422 1 97.12 80 TRP B O 1
ATOM 4393 N N . GLU B 1 81 ? 7.559 -0.427 -3.514 1 96.81 81 GLU B N 1
ATOM 4394 C CA . GLU B 1 81 ? 7.66 -1.314 -2.357 1 96.81 81 GLU B CA 1
ATOM 4395 C C . GLU B 1 81 ? 8.258 -2.662 -2.752 1 96.81 81 GLU B C 1
ATOM 4397 O O . GLU B 1 81 ? 8.727 -3.414 -1.894 1 96.81 81 GLU B O 1
ATOM 4402 N N . ALA B 1 82 ? 8.234 -2.979 -4 1 97.06 82 ALA B N 1
ATOM 4403 C CA . ALA B 1 82 ? 8.734 -4.262 -4.496 1 97.06 82 ALA B CA 1
ATOM 4404 C C . ALA B 1 82 ? 10.234 -4.203 -4.758 1 97.06 82 ALA B C 1
ATOM 4406 O O . ALA B 1 82 ? 10.789 -3.127 -5 1 97.06 82 ALA B O 1
ATOM 4407 N N . ASP B 1 83 ? 10.906 -5.344 -4.656 1 97.62 83 ASP B N 1
ATOM 4408 C CA . ASP B 1 83 ? 12.289 -5.438 -5.109 1 97.62 83 ASP B CA 1
ATOM 4409 C C . ASP B 1 83 ? 12.391 -5.207 -6.613 1 97.62 83 ASP B C 1
ATOM 4411 O O . ASP B 1 83 ? 12.031 -6.078 -7.406 1 97.62 83 ASP B O 1
ATOM 4415 N N . ALA B 1 84 ? 12.961 -4.094 -6.953 1 98 84 ALA B N 1
ATOM 4416 C CA . ALA B 1 84 ? 12.953 -3.662 -8.352 1 98 84 ALA B CA 1
ATOM 4417 C C . ALA B 1 84 ? 13.797 -4.594 -9.211 1 98 84 ALA B C 1
ATOM 4419 O O . ALA B 1 84 ? 13.469 -4.844 -10.375 1 98 84 ALA B O 1
ATOM 4420 N N . ARG B 1 85 ? 14.883 -5.074 -8.703 1 98.06 85 ARG B N 1
ATOM 4421 C CA . ARG B 1 85 ? 15.742 -5.961 -9.477 1 98.06 85 ARG B CA 1
ATOM 4422 C C . ARG B 1 85 ? 15.078 -7.309 -9.711 1 98.06 85 ARG B C 1
ATOM 4424 O O . ARG B 1 85 ? 15.203 -7.895 -10.789 1 98.06 85 ARG B O 1
ATOM 4431 N N . LEU B 1 86 ? 14.398 -7.797 -8.695 1 98.44 86 LEU B N 1
ATOM 4432 C CA . LEU B 1 86 ? 13.672 -9.055 -8.836 1 98.44 86 LEU B CA 1
ATOM 4433 C C . LEU B 1 86 ? 12.578 -8.93 -9.891 1 98.44 86 LEU B C 1
ATOM 4435 O O . LEU B 1 86 ? 12.438 -9.805 -10.75 1 98.44 86 LEU B O 1
ATOM 4439 N N . VAL B 1 87 ? 11.781 -7.84 -9.812 1 98.31 87 VAL B N 1
ATOM 4440 C CA . VAL B 1 87 ? 10.703 -7.617 -10.773 1 98.31 87 VAL B CA 1
ATOM 4441 C C . VAL B 1 87 ? 11.281 -7.504 -12.18 1 98.31 87 VAL B C 1
ATOM 4443 O O . VAL B 1 87 ? 10.734 -8.062 -13.133 1 98.31 87 VAL B O 1
ATOM 4446 N N . ARG B 1 88 ? 12.367 -6.805 -12.297 1 98.06 88 ARG B N 1
ATOM 4447 C CA . ARG B 1 88 ? 13.016 -6.648 -13.594 1 98.06 88 ARG B CA 1
ATOM 4448 C C . ARG B 1 88 ? 13.43 -8 -14.172 1 98.06 88 ARG B C 1
ATOM 4450 O O . ARG B 1 88 ? 13.094 -8.328 -15.305 1 98.06 88 ARG B O 1
ATOM 4457 N N . ASP B 1 89 ? 14.164 -8.797 -13.359 1 98 89 ASP B N 1
ATOM 4458 C CA . ASP B 1 89 ? 14.625 -10.102 -13.82 1 98 89 ASP B CA 1
ATOM 4459 C C . ASP B 1 89 ? 13.453 -10.984 -14.227 1 98 89 ASP B C 1
ATOM 4461 O O . ASP B 1 89 ? 13.508 -11.672 -15.25 1 98 89 ASP B O 1
ATOM 4465 N N . TYR B 1 90 ? 12.422 -10.898 -13.453 1 98.38 90 TYR B N 1
ATOM 4466 C CA . TYR B 1 90 ? 11.188 -11.648 -13.711 1 98.38 90 TYR B CA 1
ATOM 4467 C C . TYR B 1 90 ? 10.57 -11.234 -15.039 1 98.38 90 TYR B C 1
ATOM 4469 O O . TYR B 1 90 ? 10.391 -12.062 -15.93 1 98.38 90 TYR B O 1
ATOM 4477 N N . PHE B 1 91 ? 10.352 -9.977 -15.219 1 98.44 91 PHE B N 1
ATOM 4478 C CA . PHE B 1 91 ? 9.672 -9.484 -16.422 1 98.44 91 PHE B CA 1
ATOM 4479 C C . PHE B 1 91 ? 10.531 -9.727 -17.656 1 98.44 91 PHE B C 1
ATOM 4481 O O . PHE B 1 91 ? 10.008 -10.109 -18.703 1 98.44 91 PHE B O 1
ATOM 4488 N N . TRP B 1 92 ? 11.828 -9.555 -17.562 1 98.12 92 TRP B N 1
ATOM 4489 C CA . TRP B 1 92 ? 12.727 -9.711 -18.703 1 98.12 92 TRP B CA 1
ATOM 4490 C C . TRP B 1 92 ? 12.844 -11.18 -19.109 1 98.12 92 TRP B C 1
ATOM 4492 O O . TRP B 1 92 ? 13.141 -11.492 -20.266 1 98.12 92 TRP B O 1
ATOM 4502 N N . LYS B 1 93 ? 12.547 -12.055 -18.219 1 98.44 93 LYS B N 1
ATOM 4503 C CA . LYS B 1 93 ? 12.656 -13.484 -18.484 1 98.44 93 LYS B CA 1
ATOM 4504 C C . LYS B 1 93 ? 11.328 -14.055 -18.969 1 98.44 93 LYS B C 1
ATOM 4506 O O . LYS B 1 93 ? 11.289 -15.148 -19.531 1 98.44 93 LYS B O 1
ATOM 4511 N N . SER B 1 94 ? 10.258 -13.383 -18.781 1 98.56 94 SER B N 1
ATOM 4512 C CA . SER B 1 94 ? 8.906 -13.914 -18.922 1 98.56 94 SER B CA 1
ATOM 4513 C C . SER B 1 94 ? 8.656 -14.414 -20.344 1 98.56 94 SER B C 1
ATOM 4515 O O . SER B 1 94 ? 8.031 -15.453 -20.547 1 98.56 94 SER B O 1
ATOM 4517 N N . ALA B 1 95 ? 9.125 -13.695 -21.359 1 98.25 95 ALA B N 1
ATOM 4518 C CA . ALA B 1 95 ? 8.953 -14.125 -22.75 1 98.25 95 ALA B CA 1
ATOM 4519 C C . ALA B 1 95 ? 9.734 -15.398 -23.031 1 98.25 95 ALA B C 1
ATOM 4521 O O . ALA B 1 95 ? 9.258 -16.281 -23.734 1 98.25 95 ALA B O 1
ATOM 4522 N N . ASP B 1 96 ? 10.938 -15.438 -22.547 1 98.5 96 ASP B N 1
ATOM 4523 C CA . ASP B 1 96 ? 11.766 -16.625 -22.703 1 98.5 96 ASP B CA 1
ATOM 4524 C C . ASP B 1 96 ? 11.109 -17.844 -22.031 1 98.5 96 ASP B C 1
ATOM 4526 O O . ASP B 1 96 ? 11.172 -18.953 -22.562 1 98.5 96 ASP B O 1
ATOM 4530 N N . THR B 1 97 ? 10.508 -17.625 -20.891 1 98.69 97 THR B N 1
ATOM 4531 C CA . THR B 1 97 ? 9.797 -18.688 -20.188 1 98.69 97 THR B CA 1
ATOM 4532 C C . THR B 1 97 ? 8.617 -19.188 -21.016 1 98.69 97 THR B C 1
ATOM 4534 O O . THR B 1 97 ? 8.359 -20.391 -21.078 1 98.69 97 THR B O 1
ATOM 4537 N N . LEU B 1 98 ? 7.918 -18.266 -21.594 1 98.12 98 LEU B N 1
ATOM 4538 C CA . LEU B 1 98 ? 6.824 -18.672 -22.469 1 98.12 98 LEU B CA 1
ATOM 4539 C C . LEU B 1 98 ? 7.34 -19.547 -23.609 1 98.12 98 LEU B C 1
ATOM 4541 O O . LEU B 1 98 ? 6.75 -20.594 -23.906 1 98.12 98 LEU B O 1
ATOM 4545 N N . GLN B 1 99 ? 8.422 -19.141 -24.25 1 97.88 99 GLN B N 1
ATOM 4546 C CA . GLN B 1 99 ? 9.016 -19.938 -25.312 1 97.88 99 GLN B CA 1
ATOM 4547 C C . GLN B 1 99 ? 9.469 -21.297 -24.797 1 97.88 99 GLN B C 1
ATOM 4549 O O . GLN B 1 99 ? 9.289 -22.312 -25.484 1 97.88 99 GLN B O 1
ATOM 4554 N N . TRP B 1 100 ? 10.07 -21.25 -23.656 1 98.44 100 TRP B N 1
ATOM 4555 C CA . TRP B 1 100 ? 10.5 -22.469 -22.969 1 98.44 100 TRP B CA 1
ATOM 4556 C C . TRP B 1 100 ? 9.344 -23.453 -22.844 1 98.44 100 TRP B C 1
ATOM 4558 O O . TRP B 1 100 ? 9.508 -24.641 -23.078 1 98.44 100 TRP B O 1
ATOM 4568 N N . LEU B 1 101 ? 8.164 -23.047 -22.531 1 98.25 101 LEU B N 1
ATOM 4569 C CA . LEU B 1 101 ? 6.965 -23.859 -22.391 1 98.25 101 LEU B CA 1
ATOM 4570 C C . LEU B 1 101 ? 6.465 -24.344 -23.75 1 98.25 101 LEU B C 1
ATOM 4572 O O . LEU B 1 101 ? 6.059 -25.5 -23.891 1 98.25 101 LEU B O 1
ATOM 4576 N N . ILE B 1 102 ? 6.504 -23.453 -24.688 1 96.69 102 ILE B N 1
ATOM 4577 C CA . ILE B 1 102 ? 6.086 -23.812 -26.031 1 96.69 102 ILE B CA 1
ATOM 4578 C C . ILE B 1 102 ? 6.973 -24.922 -26.578 1 96.69 102 ILE B C 1
ATOM 4580 O O . ILE B 1 102 ? 6.48 -25.875 -27.188 1 96.69 102 ILE B O 1
ATOM 4584 N N . ASP B 1 103 ? 8.203 -24.797 -26.312 1 96.94 103 ASP B N 1
ATOM 4585 C CA . ASP B 1 103 ? 9.164 -25.797 -26.797 1 96.94 103 ASP B CA 1
ATOM 4586 C C . ASP B 1 103 ? 8.891 -27.156 -26.188 1 96.94 103 ASP B C 1
ATOM 4588 O O . ASP B 1 103 ? 9.25 -28.188 -26.75 1 96.94 103 ASP B O 1
ATOM 4592 N N . MET B 1 104 ? 8.227 -27.188 -25.062 1 96.19 104 MET B N 1
ATOM 4593 C CA . MET B 1 104 ? 7.879 -28.453 -24.391 1 96.19 104 MET B CA 1
ATOM 4594 C C . MET B 1 104 ? 6.555 -28.984 -24.922 1 96.19 104 MET B C 1
ATOM 4596 O O . MET B 1 104 ? 6.129 -30.078 -24.531 1 96.19 104 MET B O 1
ATOM 4600 N N . GLY B 1 105 ? 5.938 -28.203 -25.688 1 95.31 105 GLY B N 1
ATOM 4601 C CA . GLY B 1 105 ? 4.711 -28.672 -26.297 1 95.31 105 GLY B CA 1
ATOM 4602 C C . GLY B 1 105 ? 3.465 -28.047 -25.719 1 95.31 105 GLY B C 1
ATOM 4603 O O . GLY B 1 105 ? 2.344 -28.453 -26.031 1 95.31 105 GLY B O 1
ATOM 4604 N N . VAL B 1 106 ? 3.607 -27.078 -24.891 1 96.62 106 VAL B N 1
ATOM 4605 C CA . VAL B 1 106 ? 2.449 -26.375 -24.344 1 96.62 106 VAL B CA 1
ATOM 4606 C C . VAL B 1 106 ? 1.88 -25.422 -25.406 1 96.62 106 VAL B C 1
ATOM 4608 O O . VAL B 1 106 ? 2.629 -24.703 -26.078 1 96.62 106 VAL B O 1
ATOM 4611 N N . GLU B 1 107 ? 0.596 -25.422 -25.531 1 95.44 107 GLU B N 1
ATOM 4612 C CA . GLU B 1 107 ? -0.083 -24.516 -26.453 1 95.44 107 GLU B CA 1
ATOM 4613 C C . GLU B 1 107 ? -0.815 -23.406 -25.688 1 95.44 107 GLU B C 1
ATOM 4615 O O . GLU B 1 107 ? -1.381 -23.656 -24.625 1 95.44 107 GLU B O 1
ATOM 4620 N N . PHE B 1 108 ? -0.792 -22.25 -26.328 1 95.06 108 PHE B N 1
ATOM 4621 C CA . PHE B 1 108 ? -1.384 -21.094 -25.656 1 95.06 108 PHE B CA 1
ATOM 4622 C C . PHE B 1 108 ? -2.396 -20.406 -26.562 1 95.06 108 PHE B C 1
ATOM 4624 O O . PHE B 1 108 ? -2.342 -20.547 -27.781 1 95.06 108 PHE B O 1
ATOM 4631 N N . ASP B 1 109 ? -3.336 -19.719 -25.922 1 92.12 109 ASP B N 1
ATOM 4632 C CA . ASP B 1 109 ? -4.277 -18.844 -26.625 1 92.12 109 ASP B CA 1
ATOM 4633 C C . ASP B 1 109 ? -3.709 -17.438 -26.781 1 92.12 109 ASP B C 1
ATOM 4635 O O . ASP B 1 109 ? -2.609 -17.156 -26.297 1 92.12 109 ASP B O 1
ATOM 4639 N N . LYS B 1 110 ? -4.457 -16.578 -27.438 1 90.19 110 LYS B N 1
ATOM 4640 C CA . LYS B 1 110 ? -4.059 -15.188 -27.609 1 90.19 110 LYS B CA 1
ATOM 4641 C C . LYS B 1 110 ? -3.934 -14.484 -26.266 1 90.19 110 LYS B C 1
ATOM 4643 O O . LYS B 1 110 ? -4.602 -14.859 -25.297 1 90.19 110 LYS B O 1
ATOM 4648 N N . PRO B 1 111 ? -3.035 -13.508 -26.234 1 93.5 111 PRO B N 1
ATOM 4649 C CA . PRO B 1 111 ? -2.922 -12.734 -25 1 93.5 111 PRO B CA 1
ATOM 4650 C C . PRO B 1 111 ? -4.246 -12.102 -24.578 1 93.5 111 PRO B C 1
ATOM 4652 O O . PRO B 1 111 ? -4.996 -11.609 -25.422 1 93.5 111 PRO B O 1
ATOM 4655 N N . ALA B 1 112 ? -4.477 -12.172 -23.234 1 91.12 112 ALA B N 1
ATOM 4656 C CA . ALA B 1 112 ? -5.773 -11.711 -22.734 1 91.12 112 ALA B CA 1
ATOM 4657 C C . ALA B 1 112 ? -5.605 -10.695 -21.609 1 91.12 112 ALA B C 1
ATOM 4659 O O . ALA B 1 112 ? -4.547 -10.633 -20.984 1 91.12 112 ALA B O 1
ATOM 4660 N N . LYS B 1 113 ? -6.672 -9.867 -21.453 1 89.81 113 LYS B N 1
ATOM 4661 C CA . LYS B 1 113 ? -6.82 -8.977 -20.297 1 89.81 113 LYS B CA 1
ATOM 4662 C C . LYS B 1 113 ? -7.637 -9.633 -19.188 1 89.81 113 LYS B C 1
ATOM 4664 O O . LYS B 1 113 ? -8.375 -10.594 -19.438 1 89.81 113 LYS B O 1
ATOM 4669 N N . PHE B 1 114 ? -7.426 -9.18 -18 1 87.69 114 PHE B N 1
ATOM 4670 C CA . PHE B 1 114 ? -8.273 -9.625 -16.906 1 87.69 114 PHE B CA 1
ATOM 4671 C C . PHE B 1 114 ? -9.539 -8.773 -16.812 1 87.69 114 PHE B C 1
ATOM 4673 O O . PHE B 1 114 ? -10.641 -9.305 -16.656 1 87.69 114 PHE B O 1
ATOM 4680 N N . CYS B 1 115 ? -9.328 -7.5 -16.781 1 82.88 115 CYS B N 1
ATOM 4681 C CA . CYS B 1 115 ? -10.414 -6.52 -16.781 1 82.88 115 CYS B CA 1
ATOM 4682 C C . CYS B 1 115 ? -10.125 -5.402 -17.781 1 82.88 115 CYS B C 1
ATOM 4684 O O . CYS B 1 115 ? -9.102 -5.418 -18.469 1 82.88 115 CYS B O 1
ATOM 4686 N N . LEU B 1 116 ? -10.969 -4.434 -17.906 1 77.88 116 LEU B N 1
ATOM 4687 C CA . LEU B 1 116 ? -10.914 -3.418 -18.953 1 77.88 116 LEU B CA 1
ATOM 4688 C C . LEU B 1 116 ? -9.625 -2.605 -18.844 1 77.88 116 LEU B C 1
ATOM 4690 O O . LEU B 1 116 ? -9.031 -2.246 -19.859 1 77.88 116 LEU B O 1
ATOM 4694 N N . ASP B 1 117 ? -9.141 -2.375 -17.656 1 82.88 117 ASP B N 1
ATOM 4695 C CA . ASP B 1 117 ? -7.988 -1.494 -17.484 1 82.88 117 ASP B CA 1
ATOM 4696 C C . ASP B 1 117 ? -6.691 -2.295 -17.391 1 82.88 117 ASP B C 1
ATOM 4698 O O . ASP B 1 117 ? -5.633 -1.74 -17.078 1 82.88 117 ASP B O 1
ATOM 4702 N N . SER B 1 118 ? -6.754 -3.576 -17.766 1 92 118 SER B N 1
ATOM 4703 C CA . SER B 1 118 ? -5.57 -4.43 -17.703 1 92 118 SER B CA 1
ATOM 4704 C C . SER B 1 118 ? -4.809 -4.406 -19.031 1 92 118 SER B C 1
ATOM 4706 O O . SER B 1 118 ? -5.371 -4.055 -20.078 1 92 118 SER B O 1
ATOM 4708 N N . GLU B 1 119 ? -3.545 -4.742 -18.969 1 94.94 119 GLU B N 1
ATOM 4709 C CA . GLU B 1 119 ? -2.75 -5.027 -20.156 1 94.94 119 GLU B CA 1
ATOM 4710 C C . GLU B 1 119 ? -2.934 -6.473 -20.609 1 94.94 119 GLU B C 1
ATOM 4712 O O . GLU B 1 119 ? -3.389 -7.316 -19.844 1 94.94 119 GLU B O 1
ATOM 4717 N N . SER B 1 120 ? -2.682 -6.719 -21.875 1 94.44 120 SER B N 1
ATOM 4718 C CA . SER B 1 120 ? -2.828 -8.062 -22.422 1 94.44 120 SER B CA 1
ATOM 4719 C C . SER B 1 120 ? -1.579 -8.906 -22.172 1 94.44 120 SER B C 1
ATOM 4721 O O . SER B 1 120 ? -0.889 -9.289 -23.109 1 94.44 120 SER B O 1
ATOM 4723 N N . THR B 1 121 ? -1.332 -9.203 -20.938 1 96.62 121 THR B N 1
ATOM 4724 C CA . THR B 1 121 ? -0.125 -9.938 -20.578 1 96.62 121 THR B CA 1
ATOM 4725 C C . THR B 1 121 ? -0.458 -11.383 -20.219 1 96.62 121 THR B C 1
ATOM 4727 O O . THR B 1 121 ? 0.441 -12.203 -20.047 1 96.62 121 THR B O 1
ATOM 4730 N N . TRP B 1 122 ? -1.69 -11.688 -20.062 1 95.06 122 TRP B N 1
ATOM 4731 C CA . TRP B 1 122 ? -2.145 -12.992 -19.609 1 95.06 122 TRP B CA 1
ATOM 4732 C C . TRP B 1 122 ? -2.189 -13.992 -20.766 1 95.06 122 TRP B C 1
ATOM 4734 O O . TRP B 1 122 ? -3.004 -13.852 -21.688 1 95.06 122 TRP B O 1
ATOM 4744 N N . ILE B 1 123 ? -1.39 -15 -20.688 1 95.56 123 ILE B N 1
ATOM 4745 C CA . ILE B 1 123 ? -1.345 -15.992 -21.75 1 95.56 123 ILE B CA 1
ATOM 4746 C C . ILE B 1 123 ? -2.004 -17.281 -21.281 1 95.56 123 ILE B C 1
ATOM 4748 O O . ILE B 1 123 ? -1.355 -18.125 -20.656 1 95.56 123 ILE B O 1
ATOM 4752 N N . LYS B 1 124 ? -3.186 -17.578 -21.734 1 92.94 124 LYS B N 1
ATOM 4753 C CA . LYS B 1 124 ? -3.984 -18.703 -21.266 1 92.94 124 LYS B CA 1
ATOM 4754 C C . LYS B 1 124 ? -3.561 -20 -21.953 1 92.94 124 LYS B C 1
ATOM 4756 O O . LYS B 1 124 ? -3.326 -20 -23.172 1 92.94 124 LYS B O 1
ATOM 4761 N N . VAL B 1 125 ? -3.51 -20.953 -21.203 1 95 125 VAL B N 1
ATOM 4762 C CA . VAL B 1 125 ? -3.121 -22.25 -21.75 1 95 125 VAL B CA 1
ATOM 4763 C C . VAL B 1 125 ? -4.285 -22.859 -22.531 1 95 125 VAL B C 1
ATOM 4765 O O . VAL B 1 125 ? -5.418 -22.891 -22.047 1 95 125 VAL B O 1
ATOM 4768 N N . LYS B 1 126 ? -3.963 -23.234 -23.703 1 93.12 126 LYS B N 1
ATOM 4769 C CA . LYS B 1 126 ? -4.953 -23.969 -24.484 1 93.12 126 LYS B CA 1
ATOM 4770 C C . LYS B 1 126 ? -5.105 -25.406 -23.969 1 93.12 126 LYS B C 1
ATOM 4772 O O . LYS B 1 126 ? -4.113 -26.062 -23.656 1 93.12 126 LYS B O 1
ATOM 4777 N N . ARG B 1 127 ? -6.328 -25.797 -23.984 1 90.25 127 ARG B N 1
ATOM 4778 C CA . ARG B 1 127 ? -6.613 -27.156 -23.531 1 90.25 127 ARG B CA 1
ATOM 4779 C C . ARG B 1 127 ? -6.625 -28.141 -24.688 1 90.25 127 ARG B C 1
ATOM 4781 O O . ARG B 1 127 ? -7.266 -27.891 -25.719 1 90.25 127 ARG B O 1
ATOM 4788 N N . PRO B 1 128 ? -5.957 -29.188 -24.484 1 87.25 128 PRO B N 1
ATOM 4789 C CA . PRO B 1 128 ? -5.938 -30.188 -25.562 1 87.25 128 PRO B CA 1
ATOM 4790 C C . PRO B 1 128 ? -7.293 -30.844 -25.781 1 87.25 128 PRO B C 1
ATOM 4792 O O . PRO B 1 128 ? -7.531 -31.438 -26.828 1 87.25 128 PRO B O 1
ATOM 4795 N N . ASP B 1 129 ? -8.141 -30.766 -24.844 1 83.81 129 ASP B N 1
ATOM 4796 C CA . ASP B 1 129 ? -9.445 -31.438 -24.938 1 83.81 129 ASP B CA 1
ATOM 4797 C C . ASP B 1 129 ? -10.445 -30.562 -25.703 1 83.81 129 ASP B C 1
ATOM 4799 O O . ASP B 1 129 ? -11.617 -30.922 -25.828 1 83.81 129 ASP B O 1
ATOM 4803 N N . GLY B 1 130 ? -10.062 -29.453 -26.188 1 80.38 130 GLY B N 1
ATOM 4804 C CA . GLY B 1 130 ? -10.898 -28.609 -27.031 1 80.38 130 GLY B CA 1
ATOM 4805 C C . GLY B 1 130 ? -11.789 -27.672 -26.25 1 80.38 130 GLY B C 1
ATOM 4806 O O . GLY B 1 130 ? -12.477 -26.828 -26.828 1 80.38 130 GLY B O 1
ATOM 4807 N N . LYS B 1 131 ? -11.773 -27.766 -24.969 1 81 131 LYS B N 1
ATOM 4808 C CA . LYS B 1 131 ? -12.547 -26.844 -24.141 1 81 131 LYS B CA 1
ATOM 4809 C C . LYS B 1 131 ? -11.922 -25.453 -24.141 1 81 131 LYS B C 1
ATOM 4811 O O . LYS B 1 131 ? -10.727 -25.297 -24.438 1 81 131 LYS B O 1
ATOM 4816 N N . PRO B 1 132 ? -12.789 -24.484 -23.891 1 80.12 132 PRO B N 1
ATOM 4817 C CA . PRO B 1 132 ? -12.242 -23.125 -23.844 1 80.12 132 PRO B CA 1
ATOM 4818 C C . PRO B 1 132 ? -11.141 -22.969 -22.797 1 80.12 132 PRO B C 1
ATOM 4820 O O . PRO B 1 132 ? -11.195 -23.609 -21.75 1 80.12 132 PRO B O 1
ATOM 4823 N N . SER B 1 133 ? -10.195 -22.172 -23.203 1 80.56 133 SER B N 1
ATOM 4824 C CA . SER B 1 133 ? -9.148 -21.859 -22.25 1 80.56 133 SER B CA 1
ATOM 4825 C C . SER B 1 133 ? -9.719 -21.156 -21.016 1 80.56 133 SER B C 1
ATOM 4827 O O . SER B 1 133 ? -10.688 -20.406 -21.125 1 80.56 133 SER B O 1
ATOM 4829 N N . GLY B 1 134 ? -9.312 -21.469 -19.812 1 80.5 134 GLY B N 1
ATOM 4830 C CA . GLY B 1 134 ? -9.797 -20.906 -18.562 1 80.5 134 GLY B CA 1
ATOM 4831 C C . GLY B 1 134 ? -9.242 -21.594 -17.344 1 80.5 134 GLY B C 1
ATOM 4832 O O . GLY B 1 134 ? -8.148 -22.156 -17.375 1 80.5 134 GLY B O 1
ATOM 4833 N N . ALA B 1 135 ? -10.008 -21.484 -16.344 1 80.88 135 ALA B N 1
ATOM 4834 C CA . ALA B 1 135 ? -9.594 -22.094 -15.086 1 80.88 135 ALA B CA 1
ATOM 4835 C C . ALA B 1 135 ? -9.305 -23.594 -15.273 1 80.88 135 ALA B C 1
ATOM 4837 O O . ALA B 1 135 ? -10.047 -24.281 -15.969 1 80.88 135 ALA B O 1
ATOM 4838 N N . GLY B 1 136 ? -8.133 -24 -14.773 1 87.19 136 GLY B N 1
ATOM 4839 C CA . GLY B 1 136 ? -7.727 -25.391 -14.867 1 87.19 136 GLY B CA 1
ATOM 4840 C C . GLY B 1 136 ? -6.836 -25.672 -16.062 1 87.19 136 GLY B C 1
ATOM 4841 O O . GLY B 1 136 ? -6.203 -26.734 -16.141 1 87.19 136 GLY B O 1
ATOM 4842 N N . GLY B 1 137 ? -6.785 -24.75 -16.953 1 89.56 137 GLY B N 1
ATOM 4843 C CA . GLY B 1 137 ? -5.961 -24.938 -18.141 1 89.56 137 GLY B CA 1
ATOM 4844 C C . GLY B 1 137 ? -4.488 -25.125 -17.812 1 89.56 137 GLY B C 1
ATOM 4845 O O . GLY B 1 137 ? -3.801 -25.906 -18.484 1 89.56 137 GLY B O 1
ATOM 4846 N N . ALA B 1 138 ? -4.027 -24.516 -16.844 1 94.38 138 ALA B N 1
ATOM 4847 C CA . ALA B 1 138 ? -2.613 -24.562 -16.469 1 94.38 138 ALA B CA 1
ATOM 4848 C C . ALA B 1 138 ? -2.207 -25.953 -16.016 1 94.38 138 ALA B C 1
ATOM 4850 O O . ALA B 1 138 ? -1.017 -26.266 -15.938 1 94.38 138 ALA B O 1
ATOM 4851 N N . SER B 1 139 ? -3.174 -26.828 -15.758 1 95.38 139 SER B N 1
ATOM 4852 C CA . SER B 1 139 ? -2.848 -28.203 -15.398 1 95.38 139 SER B CA 1
ATOM 4853 C C . SER B 1 139 ? -2.133 -28.922 -16.531 1 95.38 139 SER B C 1
ATOM 4855 O O . SER B 1 139 ? -1.274 -29.766 -16.297 1 95.38 139 SER B O 1
ATOM 4857 N N . PHE B 1 140 ? -2.436 -28.562 -17.75 1 95.75 140 PHE B N 1
ATOM 4858 C CA . PHE B 1 140 ? -1.791 -29.172 -18.906 1 95.75 140 PHE B CA 1
ATOM 4859 C C . PHE B 1 140 ? -0.355 -28.688 -19.047 1 95.75 140 PHE B C 1
ATOM 4861 O O . PHE B 1 140 ? 0.533 -29.453 -19.438 1 95.75 140 PHE B O 1
ATOM 4868 N N . MET B 1 141 ? -0.181 -27.438 -18.766 1 97.19 141 MET B N 1
ATOM 4869 C CA . MET B 1 141 ? 1.161 -26.859 -18.719 1 97.19 141 MET B CA 1
ATOM 4870 C C . MET B 1 141 ? 2.016 -27.547 -17.672 1 97.19 141 MET B C 1
ATOM 4872 O O . MET B 1 141 ? 3.135 -27.984 -17.953 1 97.19 141 MET B O 1
ATOM 4876 N N . ASN B 1 142 ? 1.461 -27.719 -16.516 1 97.81 142 ASN B N 1
ATOM 4877 C CA . ASN B 1 142 ? 2.18 -28.344 -15.414 1 97.81 142 ASN B CA 1
ATOM 4878 C C . ASN B 1 142 ? 2.535 -29.797 -15.727 1 97.81 142 ASN B C 1
ATOM 4880 O O . ASN B 1 142 ? 3.619 -30.266 -15.375 1 97.81 142 ASN B O 1
ATOM 4884 N N . LYS B 1 143 ? 1.611 -30.453 -16.344 1 97.06 143 LYS B N 1
ATOM 4885 C CA . LYS B 1 143 ? 1.856 -31.828 -16.734 1 97.06 143 LYS B CA 1
ATOM 4886 C C . LYS B 1 143 ? 3.045 -31.938 -17.688 1 97.06 143 LYS B C 1
ATOM 4888 O O . LYS B 1 143 ? 3.896 -32.812 -17.531 1 97.06 143 LYS B O 1
ATOM 4893 N N . ARG B 1 144 ? 3.104 -31.094 -18.625 1 97.56 144 ARG B N 1
ATOM 4894 C CA . ARG B 1 144 ? 4.191 -31.109 -19.609 1 97.56 144 ARG B CA 1
ATOM 4895 C C . ARG B 1 144 ? 5.531 -30.828 -18.938 1 97.56 144 ARG B C 1
ATOM 4897 O O . ARG B 1 144 ? 6.543 -31.438 -19.281 1 97.56 144 ARG B O 1
ATOM 4904 N N . ILE B 1 145 ? 5.539 -29.859 -18.031 1 98.69 145 ILE B N 1
ATOM 4905 C CA . ILE B 1 145 ? 6.77 -29.531 -17.312 1 98.69 145 ILE B CA 1
ATOM 4906 C C . ILE B 1 145 ? 7.234 -30.75 -16.516 1 98.69 145 ILE B C 1
ATOM 4908 O O . ILE B 1 145 ? 8.422 -31.078 -16.5 1 98.69 145 ILE B O 1
ATOM 4912 N N . PHE B 1 146 ? 6.301 -31.391 -15.859 1 98.44 146 PHE B N 1
ATOM 4913 C CA . PHE B 1 146 ? 6.586 -32.562 -15.062 1 98.44 146 PHE B CA 1
ATOM 4914 C C . PHE B 1 146 ? 7.195 -33.656 -15.93 1 98.44 146 PHE B C 1
ATOM 4916 O O . PHE B 1 146 ? 8.219 -34.25 -15.57 1 98.44 146 PHE B O 1
ATOM 4923 N N . GLU B 1 147 ? 6.578 -33.938 -17.047 1 98.12 147 GLU B N 1
ATOM 4924 C CA . GLU B 1 147 ? 7.055 -34.938 -17.984 1 98.12 147 GLU B CA 1
ATOM 4925 C C . GLU B 1 147 ? 8.453 -34.594 -18.5 1 98.12 147 GLU B C 1
ATOM 4927 O O . GLU B 1 147 ? 9.312 -35.5 -18.594 1 98.12 147 GLU B O 1
ATOM 4932 N N . ARG B 1 148 ? 8.641 -33.375 -18.797 1 98.06 148 ARG B N 1
ATOM 4933 C CA . ARG B 1 148 ? 9.945 -32.938 -19.281 1 98.06 148 ARG B CA 1
ATOM 4934 C C . ARG B 1 148 ? 11.023 -33.188 -18.219 1 98.06 148 ARG B C 1
ATOM 4936 O O . ARG B 1 148 ? 12.117 -33.625 -18.547 1 98.06 148 ARG B O 1
ATOM 4943 N N . ALA B 1 149 ? 10.734 -32.812 -16.984 1 98.19 149 ALA B N 1
ATOM 4944 C CA . ALA B 1 149 ? 11.68 -33.031 -15.891 1 98.19 149 ALA B CA 1
ATOM 4945 C C . ALA B 1 149 ? 12.055 -34.531 -15.789 1 98.19 149 ALA B C 1
ATOM 4947 O O . ALA B 1 149 ? 13.234 -34.844 -15.656 1 98.19 149 ALA B O 1
ATOM 4948 N N . LYS B 1 150 ? 11.102 -35.344 -15.883 1 97.88 150 LYS B N 1
ATOM 4949 C CA . LYS B 1 150 ? 11.328 -36.781 -15.789 1 97.88 150 LYS B CA 1
ATOM 4950 C C . LYS B 1 150 ? 12.148 -37.281 -16.969 1 97.88 150 LYS B C 1
ATOM 4952 O O . LYS B 1 150 ? 13.047 -38.125 -16.797 1 97.88 150 LYS B O 1
ATOM 4957 N N . GLU B 1 151 ? 11.781 -36.812 -18.141 1 97.88 151 GLU B N 1
ATOM 4958 C CA . GLU B 1 151 ? 12.516 -37.156 -19.344 1 97.88 151 GLU B CA 1
ATOM 4959 C C . GLU B 1 151 ? 13.992 -36.812 -19.219 1 97.88 151 GLU B C 1
ATOM 4961 O O . GLU B 1 151 ? 14.852 -37.531 -19.75 1 97.88 151 GLU B O 1
ATOM 4966 N N . LEU B 1 152 ? 14.234 -35.812 -18.469 1 98 152 LEU B N 1
ATOM 4967 C CA . LEU B 1 152 ? 15.602 -35.312 -18.328 1 98 152 LEU B CA 1
ATOM 4968 C C . LEU B 1 152 ? 16.312 -35.969 -17.156 1 98 152 LEU B C 1
ATOM 4970 O O . LEU B 1 152 ? 17.469 -35.625 -16.859 1 98 152 LEU B O 1
ATOM 4974 N N . GLY B 1 153 ? 15.562 -36.844 -16.453 1 97.75 153 GLY B N 1
ATOM 4975 C CA . GLY B 1 153 ? 16.234 -37.688 -15.469 1 97.75 153 GLY B CA 1
ATOM 4976 C C . GLY B 1 153 ? 15.977 -37.25 -14.047 1 97.75 153 GLY B C 1
ATOM 4977 O O . GLY B 1 153 ? 16.531 -37.812 -13.102 1 97.75 153 GLY B O 1
ATOM 4978 N N . ALA B 1 154 ? 15.172 -36.281 -13.828 1 98.44 154 ALA B N 1
ATOM 4979 C CA . ALA B 1 154 ? 14.852 -35.875 -12.461 1 98.44 154 ALA B CA 1
ATOM 4980 C C . ALA B 1 154 ? 14.148 -36.969 -11.703 1 98.44 154 ALA B C 1
ATOM 4982 O O . ALA B 1 154 ? 13.273 -37.656 -12.258 1 98.44 154 ALA B O 1
ATOM 4983 N N . GLU B 1 155 ? 14.562 -37.219 -10.5 1 98.19 155 GLU B N 1
ATOM 4984 C CA . GLU B 1 155 ? 13.883 -38.188 -9.633 1 98.19 155 GLU B CA 1
ATOM 4985 C C . GLU B 1 155 ? 12.797 -37.5 -8.805 1 98.19 155 GLU B C 1
ATOM 4987 O O . GLU B 1 155 ? 13.078 -36.531 -8.07 1 98.19 155 GLU B O 1
ATOM 4992 N N . VAL B 1 156 ? 11.633 -38.031 -8.914 1 97.75 156 VAL B N 1
ATOM 4993 C CA . VAL B 1 156 ? 10.5 -37.375 -8.25 1 97.75 156 VAL B CA 1
ATOM 4994 C C . VAL B 1 156 ? 9.844 -38.375 -7.281 1 97.75 156 VAL B C 1
ATOM 4996 O O . VAL B 1 156 ? 9.578 -39.531 -7.637 1 97.75 156 VAL B O 1
ATOM 4999 N N . TYR B 1 157 ? 9.664 -37.906 -6.094 1 96.88 157 TYR B N 1
ATOM 5000 C CA . TYR B 1 157 ? 8.977 -38.688 -5.066 1 96.88 157 TYR B CA 1
ATOM 5001 C C . TYR B 1 157 ? 7.656 -38.031 -4.684 1 96.88 157 TYR B C 1
ATOM 5003 O O . TYR B 1 157 ? 7.645 -36.938 -4.09 1 96.88 157 TYR B O 1
ATOM 5011 N N . LEU B 1 158 ? 6.559 -38.625 -4.98 1 96.56 158 LEU B N 1
ATOM 5012 C CA . LEU B 1 158 ? 5.23 -38.156 -4.605 1 96.56 158 LEU B CA 1
ATOM 5013 C C . LEU B 1 158 ? 4.809 -38.719 -3.258 1 96.56 158 LEU B C 1
ATOM 5015 O O . LEU B 1 158 ? 5.449 -39.625 -2.744 1 96.56 158 LEU B O 1
ATOM 5019 N N . ASN B 1 159 ? 3.787 -38.125 -2.631 1 96.44 159 ASN B N 1
ATOM 5020 C CA . ASN B 1 159 ? 3.326 -38.531 -1.31 1 96.44 159 ASN B CA 1
ATOM 5021 C C . ASN B 1 159 ? 4.477 -38.594 -0.307 1 96.44 159 ASN B C 1
ATOM 5023 O O . ASN B 1 159 ? 4.562 -39.5 0.494 1 96.44 159 ASN B O 1
ATOM 5027 N N . THR B 1 160 ? 5.383 -37.75 -0.424 1 97.31 160 THR B N 1
ATOM 5028 C CA . THR B 1 160 ? 6.602 -37.719 0.379 1 97.31 160 THR B CA 1
ATOM 5029 C C . THR B 1 160 ? 6.902 -36.312 0.873 1 97.31 160 THR B C 1
ATOM 5031 O O . THR B 1 160 ? 7.652 -35.594 0.233 1 97.31 160 THR B O 1
ATOM 5034 N N . PRO B 1 161 ? 6.348 -35.938 2.004 1 97.44 161 PRO B N 1
ATOM 5035 C CA . PRO B 1 161 ? 6.594 -34.625 2.541 1 97.44 161 PRO B CA 1
ATOM 5036 C C . PRO B 1 161 ? 8.023 -34.438 3.043 1 97.44 161 PRO B C 1
ATOM 5038 O O . PRO B 1 161 ? 8.602 -35.344 3.623 1 97.44 161 PRO B O 1
ATOM 5041 N N . VAL B 1 162 ? 8.594 -33.281 2.695 1 98.5 162 VAL B N 1
ATOM 5042 C CA . VAL B 1 162 ? 9.844 -32.906 3.336 1 98.5 162 VAL B CA 1
ATOM 5043 C C . VAL B 1 162 ? 9.562 -32.344 4.727 1 98.5 162 VAL B C 1
ATOM 5045 O O . VAL B 1 162 ? 8.625 -31.547 4.902 1 98.5 162 VAL B O 1
ATOM 5048 N N . ILE B 1 163 ? 10.406 -32.656 5.695 1 97.44 163 ILE B N 1
ATOM 5049 C CA . ILE B 1 163 ? 10.062 -32.281 7.059 1 97.44 163 ILE B CA 1
ATOM 5050 C C . ILE B 1 163 ? 11.172 -31.422 7.648 1 97.44 163 ILE B C 1
ATOM 5052 O O . ILE B 1 163 ? 10.984 -30.781 8.688 1 97.44 163 ILE B O 1
ATOM 5056 N N . LYS B 1 164 ? 12.328 -31.406 6.949 1 98.38 164 LYS B N 1
ATOM 5057 C CA . LYS B 1 164 ? 13.438 -30.641 7.5 1 98.38 164 LYS B CA 1
ATOM 5058 C C . LYS B 1 164 ? 14.445 -30.266 6.418 1 98.38 164 LYS B C 1
ATOM 5060 O O . LYS B 1 164 ? 14.75 -31.094 5.543 1 98.38 164 LYS B O 1
ATOM 5065 N N . ILE B 1 165 ? 14.883 -29.031 6.441 1 98.75 165 ILE B N 1
ATOM 5066 C CA . ILE B 1 165 ? 16.078 -28.625 5.699 1 98.75 165 ILE B CA 1
ATOM 5067 C C . ILE B 1 165 ? 17.297 -28.734 6.594 1 98.75 165 ILE B C 1
ATOM 5069 O O . ILE B 1 165 ? 17.281 -28.328 7.758 1 98.75 165 ILE B O 1
ATOM 5073 N N . THR B 1 166 ? 18.328 -29.328 6.113 1 98.12 166 THR B N 1
ATOM 5074 C CA . THR B 1 166 ? 19.531 -29.516 6.914 1 98.12 166 THR B CA 1
ATOM 5075 C C . THR B 1 166 ? 20.609 -28.5 6.52 1 98.12 166 THR B C 1
ATOM 5077 O O . THR B 1 166 ? 20.719 -28.141 5.344 1 98.12 166 THR B O 1
ATOM 5080 N N . ARG B 1 167 ? 21.25 -28.016 7.461 1 96.69 167 ARG B N 1
ATOM 5081 C CA . ARG B 1 167 ? 22.297 -27 7.305 1 96.69 167 ARG B CA 1
ATOM 5082 C C . ARG B 1 167 ? 23.438 -27.266 8.273 1 96.69 167 ARG B C 1
ATOM 5084 O O . ARG B 1 167 ? 23.234 -27.734 9.391 1 96.69 167 ARG B O 1
ATOM 5091 N N . ASP B 1 168 ? 24.641 -27.047 7.887 1 93.25 168 ASP B N 1
ATOM 5092 C CA . ASP B 1 168 ? 25.75 -27 8.844 1 93.25 168 ASP B CA 1
ATOM 5093 C C . ASP B 1 168 ? 26.078 -25.562 9.234 1 93.25 168 ASP B C 1
ATOM 5095 O O . ASP B 1 168 ? 25.203 -24.688 9.203 1 93.25 168 ASP B O 1
ATOM 5099 N N . ASP B 1 169 ? 27.141 -25.156 9.766 1 87.81 169 ASP B N 1
ATOM 5100 C CA . ASP B 1 169 ? 27.406 -23.828 10.305 1 87.81 169 ASP B CA 1
ATOM 5101 C C . ASP B 1 169 ? 27.531 -22.797 9.18 1 87.81 169 ASP B C 1
ATOM 5103 O O . ASP B 1 169 ? 27.422 -21.594 9.422 1 87.81 169 ASP B O 1
ATOM 5107 N N . GLU B 1 170 ? 27.531 -23.312 7.984 1 89.44 170 GLU B N 1
ATOM 5108 C CA . GLU B 1 170 ? 27.859 -22.359 6.926 1 89.44 170 GLU B CA 1
ATOM 5109 C C . GLU B 1 170 ? 26.812 -22.391 5.824 1 89.44 170 GLU B C 1
ATOM 5111 O O . GLU B 1 170 ? 26.406 -21.328 5.328 1 89.44 170 GLU B O 1
ATOM 5116 N N . LYS B 1 171 ? 26.469 -23.625 5.418 1 95.62 171 LYS B N 1
ATOM 5117 C CA . LYS B 1 171 ? 25.672 -23.766 4.207 1 95.62 171 LYS B CA 1
ATOM 5118 C C . LYS B 1 171 ? 24.641 -24.875 4.363 1 95.62 171 LYS B C 1
ATOM 5120 O O . LYS B 1 171 ? 24.734 -25.703 5.277 1 95.62 171 LYS B O 1
ATOM 5125 N N . VAL B 1 172 ? 23.656 -24.922 3.527 1 97.56 172 VAL B N 1
ATOM 5126 C CA . VAL B 1 172 ? 22.688 -26 3.463 1 97.56 172 VAL B CA 1
ATOM 5127 C C . VAL B 1 172 ? 23.375 -27.281 3 1 97.56 172 VAL B C 1
ATOM 5129 O O . VAL B 1 172 ? 24.234 -27.25 2.129 1 97.56 172 VAL B O 1
ATOM 5132 N N . THR B 1 173 ? 22.922 -28.438 3.576 1 97.88 173 THR B N 1
ATOM 5133 C CA . THR B 1 173 ? 23.547 -29.719 3.234 1 97.88 173 THR B CA 1
ATOM 5134 C C . THR B 1 173 ? 22.516 -30.672 2.641 1 97.88 173 THR B C 1
ATOM 5136 O O . THR B 1 173 ? 22.875 -31.734 2.133 1 97.88 173 THR B O 1
ATOM 5139 N N . GLY B 1 174 ? 21.281 -30.344 2.689 1 98.38 174 GLY B N 1
ATOM 5140 C CA . GLY B 1 174 ? 20.25 -31.203 2.127 1 98.38 174 GLY B CA 1
ATOM 5141 C C . GLY B 1 174 ? 18.922 -31.078 2.84 1 98.38 174 GLY B C 1
ATOM 5142 O O . GLY B 1 174 ? 18.5 -29.969 3.182 1 98.38 174 GLY B O 1
ATOM 5143 N N . LEU B 1 175 ? 18.172 -32.219 2.916 1 98.62 175 LEU B N 1
ATOM 5144 C CA . LEU B 1 175 ? 16.859 -32.219 3.555 1 98.62 175 LEU B CA 1
ATOM 5145 C C . LEU B 1 175 ? 16.5 -33.625 4.02 1 98.62 175 LEU B C 1
ATOM 5147 O O . LEU B 1 175 ? 17.219 -34.594 3.732 1 98.62 175 LEU B O 1
ATOM 5151 N N . ILE B 1 176 ? 15.523 -33.688 4.828 1 98.5 176 ILE B N 1
ATOM 5152 C CA . ILE B 1 176 ? 14.938 -34.969 5.266 1 98.5 176 ILE B CA 1
ATOM 5153 C C . ILE B 1 176 ? 13.469 -35.031 4.844 1 98.5 176 ILE B C 1
ATOM 5155 O O . ILE B 1 176 ? 12.711 -34.062 5.078 1 98.5 176 ILE B O 1
ATOM 5159 N N . ALA B 1 177 ? 13.141 -36.062 4.145 1 98.12 177 ALA B N 1
ATOM 5160 C CA . ALA B 1 177 ? 11.758 -36.312 3.75 1 98.12 177 ALA B CA 1
ATOM 5161 C C . ALA B 1 177 ? 11.227 -37.562 4.43 1 98.12 177 ALA B C 1
ATOM 5163 O O . ALA B 1 177 ? 11.992 -38.344 5 1 98.12 177 ALA B O 1
ATOM 5164 N N . LYS B 1 178 ? 9.945 -37.594 4.484 1 96.19 178 LYS B N 1
ATOM 5165 C CA . LYS B 1 178 ? 9.289 -38.781 5.027 1 96.19 178 LYS B CA 1
ATOM 5166 C C . LYS B 1 178 ? 8.539 -39.562 3.939 1 96.19 178 LYS B C 1
ATOM 5168 O O . LYS B 1 178 ? 7.605 -39.031 3.338 1 96.19 178 LYS B O 1
ATOM 5173 N N . GLY B 1 179 ? 8.938 -40.781 3.752 1 90.81 179 GLY B N 1
ATOM 5174 C CA . GLY B 1 179 ? 8.305 -41.594 2.734 1 90.81 179 GLY B CA 1
ATOM 5175 C C . GLY B 1 179 ? 6.922 -42.062 3.135 1 90.81 179 GLY B C 1
ATOM 5176 O O . GLY B 1 179 ? 6.477 -41.844 4.262 1 90.81 179 GLY B O 1
ATOM 5177 N N . LYS B 1 180 ? 6.191 -42.719 2.188 1 85.06 180 LYS B N 1
ATOM 5178 C CA . LYS B 1 180 ? 4.824 -43.219 2.357 1 85.06 180 LYS B CA 1
ATOM 5179 C C . LYS B 1 180 ? 4.727 -44.188 3.537 1 85.06 180 LYS B C 1
ATOM 5181 O O . LYS B 1 180 ? 3.703 -44.219 4.223 1 85.06 180 LYS B O 1
ATOM 5186 N N . ASP B 1 181 ? 5.777 -44.969 3.809 1 86.62 181 ASP B N 1
ATOM 5187 C CA . ASP B 1 181 ? 5.773 -45.969 4.871 1 86.62 181 ASP B CA 1
ATOM 5188 C C . ASP B 1 181 ? 6.301 -45.375 6.18 1 86.62 181 ASP B C 1
ATOM 5190 O O . ASP B 1 181 ? 6.504 -46.094 7.152 1 86.62 181 ASP B O 1
ATOM 5194 N N . GLY B 1 182 ? 6.559 -44.094 6.137 1 85.81 182 GLY B N 1
ATOM 5195 C CA . GLY B 1 182 ? 7.051 -43.469 7.34 1 85.81 182 GLY B CA 1
ATOM 5196 C C . GLY B 1 182 ? 8.562 -43.469 7.445 1 85.81 182 GLY B C 1
ATOM 5197 O O . GLY B 1 182 ? 9.125 -42.906 8.391 1 85.81 182 GLY B O 1
ATOM 5198 N N . GLU B 1 183 ? 9.219 -44.031 6.496 1 92.12 183 GLU B N 1
ATOM 5199 C CA . GLU B 1 183 ? 10.68 -44.062 6.508 1 92.12 183 GLU B CA 1
ATOM 5200 C C . GLU B 1 183 ? 11.25 -42.688 6.207 1 92.12 183 GLU B C 1
ATOM 5202 O O . GLU B 1 183 ? 10.703 -41.938 5.387 1 92.12 183 GLU B O 1
ATOM 5207 N N . GLU B 1 184 ? 12.258 -42.406 6.938 1 95.44 184 GLU B N 1
ATOM 5208 C CA . GLU B 1 184 ? 12.945 -41.125 6.676 1 95.44 184 GLU B CA 1
ATOM 5209 C C . GLU B 1 184 ? 13.938 -41.281 5.527 1 95.44 184 GLU B C 1
ATOM 5211 O O . GLU B 1 184 ? 14.625 -42.281 5.41 1 95.44 184 GLU B O 1
ATOM 5216 N N . ILE B 1 185 ? 13.891 -40.344 4.676 1 96.5 185 ILE B N 1
ATOM 5217 C CA . ILE B 1 185 ? 14.805 -40.25 3.543 1 96.5 185 ILE B CA 1
ATOM 5218 C C . ILE B 1 185 ? 15.742 -39.031 3.723 1 96.5 185 ILE B C 1
ATOM 5220 O O . ILE B 1 185 ? 15.289 -37.906 3.754 1 96.5 185 ILE B O 1
ATOM 5224 N N . TYR B 1 186 ? 16.984 -39.312 3.906 1 97.25 186 TYR B N 1
ATOM 5225 C CA . TYR B 1 186 ? 17.969 -38.219 3.953 1 97.25 186 TYR B CA 1
ATOM 5226 C C . TYR B 1 186 ? 18.531 -37.938 2.564 1 97.25 186 TYR B C 1
ATOM 5228 O O . TYR B 1 186 ? 18.984 -38.844 1.874 1 97.25 186 TYR B O 1
ATOM 5236 N N . VAL B 1 187 ? 18.453 -36.688 2.166 1 98.12 187 VAL B N 1
ATOM 5237 C CA . VAL B 1 187 ? 18.969 -36.25 0.872 1 98.12 187 VAL B CA 1
ATOM 5238 C C . VAL B 1 187 ? 20.156 -35.312 1.075 1 98.12 187 VAL B C 1
ATOM 5240 O O . VAL B 1 187 ? 20 -34.219 1.601 1 98.12 187 VAL B O 1
ATOM 5243 N N . GLU B 1 188 ? 21.328 -35.781 0.749 1 98.19 188 GLU B N 1
ATOM 5244 C CA . GLU B 1 188 ? 22.469 -34.875 0.656 1 98.19 188 GLU B CA 1
ATOM 5245 C C . GLU B 1 188 ? 22.438 -34.062 -0.641 1 98.19 188 GLU B C 1
ATOM 5247 O O . GLU B 1 188 ? 22.5 -34.625 -1.732 1 98.19 188 GLU B O 1
ATOM 5252 N N . ALA B 1 189 ? 22.266 -32.812 -0.517 1 98.31 189 ALA B N 1
ATOM 5253 C CA . ALA B 1 189 ? 22.156 -31.938 -1.694 1 98.31 189 ALA B CA 1
ATOM 5254 C C . ALA B 1 189 ? 23.031 -30.703 -1.559 1 98.31 189 ALA B C 1
ATOM 5256 O O . ALA B 1 189 ? 23.172 -30.156 -0.462 1 98.31 189 ALA B O 1
ATOM 5257 N N . LYS B 1 190 ? 23.594 -30.219 -2.625 1 97.88 190 LYS B N 1
ATOM 5258 C CA . LYS B 1 190 ? 24.422 -29.016 -2.643 1 97.88 190 LYS B CA 1
ATOM 5259 C C . LYS B 1 190 ? 23.578 -27.75 -2.596 1 97.88 190 LYS B C 1
ATOM 5261 O O . LYS B 1 190 ? 24.016 -26.719 -2.094 1 97.88 190 LYS B O 1
ATOM 5266 N N . ALA B 1 191 ? 22.391 -27.812 -3.15 1 98.69 191 ALA B N 1
ATOM 5267 C CA . ALA B 1 191 ? 21.422 -26.719 -3.113 1 98.69 191 ALA B CA 1
ATOM 5268 C C . ALA B 1 191 ? 20.016 -27.25 -2.883 1 98.69 191 ALA B C 1
ATOM 5270 O O . ALA B 1 191 ? 19.672 -28.344 -3.311 1 98.69 191 ALA B O 1
ATOM 5271 N N . VAL B 1 192 ? 19.234 -26.5 -2.174 1 98.94 192 VAL B N 1
ATOM 5272 C CA . VAL B 1 192 ? 17.844 -26.812 -1.904 1 98.94 192 VAL B CA 1
ATOM 5273 C C . VAL B 1 192 ? 16.969 -25.641 -2.361 1 98.94 192 VAL B C 1
ATOM 5275 O O . VAL B 1 192 ? 17.281 -24.484 -2.104 1 98.94 192 VAL B O 1
ATOM 5278 N N . ILE B 1 193 ? 15.891 -25.875 -3.104 1 98.94 193 ILE B N 1
ATOM 5279 C CA . ILE B 1 193 ? 14.93 -24.859 -3.545 1 98.94 193 ILE B CA 1
ATOM 5280 C C . ILE B 1 193 ? 13.586 -25.094 -2.859 1 98.94 193 ILE B C 1
ATOM 5282 O O . ILE B 1 193 ? 12.969 -26.156 -3.027 1 98.94 193 ILE B O 1
ATOM 5286 N N . VAL B 1 194 ? 13.133 -24.125 -2.09 1 98.94 194 VAL B N 1
ATOM 5287 C CA . VAL B 1 194 ? 11.859 -24.188 -1.382 1 98.94 194 VAL B CA 1
ATOM 5288 C C . VAL B 1 194 ? 10.75 -23.625 -2.26 1 98.94 194 VAL B C 1
ATOM 5290 O O . VAL B 1 194 ? 10.789 -22.453 -2.635 1 98.94 194 VAL B O 1
ATOM 5293 N N . ALA B 1 195 ? 9.758 -24.375 -2.611 1 98.75 195 ALA B N 1
ATOM 5294 C CA . ALA B 1 195 ? 8.656 -23.969 -3.482 1 98.75 195 ALA B CA 1
ATOM 5295 C C . ALA B 1 195 ? 7.34 -24.594 -3.023 1 98.75 195 ALA B C 1
ATOM 5297 O O . ALA B 1 195 ? 6.613 -25.188 -3.822 1 98.75 195 ALA B O 1
ATOM 5298 N N . THR B 1 196 ? 6.977 -24.375 -1.777 1 98.38 196 THR B N 1
ATOM 5299 C CA . THR B 1 196 ? 5.898 -25.125 -1.143 1 98.38 196 THR B CA 1
ATOM 5300 C C . THR B 1 196 ? 4.57 -24.375 -1.285 1 98.38 196 THR B C 1
ATOM 5302 O O . THR B 1 196 ? 3.514 -24.922 -0.945 1 98.38 196 THR B O 1
ATOM 5305 N N . GLY B 1 197 ? 4.582 -23.188 -1.714 1 97.5 197 GLY B N 1
ATOM 5306 C CA . GLY B 1 197 ? 3.352 -22.562 -2.164 1 97.5 197 GLY B CA 1
ATOM 5307 C C . GLY B 1 197 ? 2.691 -21.719 -1.095 1 97.5 197 GLY B C 1
ATOM 5308 O O . GLY B 1 197 ? 1.562 -21.25 -1.271 1 97.5 197 GLY B O 1
ATOM 5309 N N . GLY B 1 198 ? 3.314 -21.484 0.066 1 97.88 198 GLY B N 1
ATOM 5310 C CA . GLY B 1 198 ? 2.809 -20.562 1.076 1 97.88 198 GLY B CA 1
ATOM 5311 C C . GLY B 1 198 ? 2.021 -21.266 2.17 1 97.88 198 GLY B C 1
ATOM 5312 O O . GLY B 1 198 ? 2.371 -22.375 2.588 1 97.88 198 GLY B O 1
ATOM 5313 N N . PHE B 1 199 ? 0.953 -20.562 2.732 1 98.44 199 PHE B N 1
ATOM 5314 C CA . PHE B 1 199 ? 0.26 -21.047 3.918 1 98.44 199 PHE B CA 1
ATOM 5315 C C . PHE B 1 199 ? -1.244 -20.844 3.793 1 98.44 199 PHE B C 1
ATOM 5317 O O . PHE B 1 199 ? -1.94 -20.688 4.797 1 98.44 199 PHE B O 1
ATOM 5324 N N . GLY B 1 200 ? -1.735 -20.828 2.592 1 97.12 200 GLY B N 1
ATOM 5325 C CA . GLY B 1 200 ? -3.121 -20.5 2.293 1 97.12 200 GLY B CA 1
ATOM 5326 C C . GLY B 1 200 ? -4.109 -21.453 2.943 1 97.12 200 GLY B C 1
ATOM 5327 O O . GLY B 1 200 ? -5.293 -21.125 3.074 1 97.12 200 GLY B O 1
ATOM 5328 N N . ASN B 1 201 ? -3.648 -22.641 3.32 1 97.56 201 ASN B N 1
ATOM 5329 C CA . ASN B 1 201 ? -4.531 -23.609 3.967 1 97.56 201 ASN B CA 1
ATOM 5330 C C . ASN B 1 201 ? -4.219 -23.75 5.453 1 97.56 201 ASN B C 1
ATOM 5332 O O . ASN B 1 201 ? -4.469 -24.797 6.051 1 97.56 201 ASN B O 1
ATOM 5336 N N . ASN B 1 202 ? -3.605 -22.797 6.059 1 98.19 202 ASN B N 1
ATOM 5337 C CA . ASN B 1 202 ? -3.252 -22.766 7.477 1 98.19 202 ASN B CA 1
ATOM 5338 C C . ASN B 1 202 ? -3.934 -21.609 8.203 1 98.19 202 ASN B C 1
ATOM 5340 O O . ASN B 1 202 ? -3.391 -20.5 8.258 1 98.19 202 ASN B O 1
ATOM 5344 N N . PRO B 1 203 ? -5.148 -21.844 8.781 1 97.62 203 PRO B N 1
ATOM 5345 C CA . PRO B 1 203 ? -5.906 -20.766 9.406 1 97.62 203 PRO B CA 1
ATOM 5346 C C . PRO B 1 203 ? -5.109 -20.031 10.477 1 97.62 203 PRO B C 1
ATOM 5348 O O . PRO B 1 203 ? -5.25 -18.812 10.633 1 97.62 203 PRO B O 1
ATOM 5351 N N . ASP B 1 204 ? -4.266 -20.75 11.219 1 98.25 204 ASP B N 1
ATOM 5352 C CA . ASP B 1 204 ? -3.486 -20.125 12.281 1 98.25 204 ASP B CA 1
ATOM 5353 C C . ASP B 1 204 ? -2.469 -19.141 11.703 1 98.25 204 ASP B C 1
ATOM 5355 O O . ASP B 1 204 ? -2.332 -18.031 12.203 1 98.25 204 ASP B O 1
ATOM 5359 N N . MET B 1 205 ? -1.799 -19.594 10.656 1 98.44 205 MET B N 1
ATOM 5360 C CA . MET B 1 205 ? -0.813 -18.703 10.031 1 98.44 205 MET B CA 1
ATOM 5361 C C . MET B 1 205 ? -1.494 -17.531 9.336 1 98.44 205 MET B C 1
ATOM 5363 O O . MET B 1 205 ? -0.976 -16.422 9.352 1 98.44 205 MET B O 1
ATOM 5367 N N . ILE B 1 206 ? -2.668 -17.781 8.727 1 98.31 206 ILE B N 1
ATOM 5368 C CA . ILE B 1 206 ? -3.42 -16.688 8.109 1 98.31 206 ILE B CA 1
ATOM 5369 C C . ILE B 1 206 ? -3.762 -15.641 9.164 1 98.31 206 ILE B C 1
ATOM 5371 O O . ILE B 1 206 ? -3.529 -14.445 8.953 1 98.31 206 ILE B O 1
ATOM 5375 N N . LYS B 1 207 ? -4.242 -16.109 10.305 1 98.19 207 LYS B N 1
ATOM 5376 C CA . LYS B 1 207 ? -4.602 -15.18 11.383 1 98.19 207 LYS B CA 1
ATOM 5377 C C . LYS B 1 207 ? -3.371 -14.453 11.906 1 98.19 207 LYS B C 1
ATOM 5379 O O . LYS B 1 207 ? -3.387 -13.227 12.062 1 98.19 207 LYS B O 1
ATOM 5384 N N . GLU B 1 208 ? -2.348 -15.211 12.133 1 97.88 208 GLU B N 1
ATOM 5385 C CA . GLU B 1 208 ? -1.145 -14.664 12.75 1 97.88 208 GLU B CA 1
ATOM 5386 C C . GLU B 1 208 ? -0.471 -13.641 11.844 1 97.88 208 GLU B C 1
ATOM 5388 O O . GLU B 1 208 ? -0.038 -12.586 12.305 1 97.88 208 GLU B O 1
ATOM 5393 N N . TYR B 1 209 ? -0.414 -13.906 10.578 1 97.38 209 TYR B N 1
ATOM 5394 C CA . TYR B 1 209 ? 0.489 -13.117 9.75 1 97.38 209 TYR B CA 1
ATOM 5395 C C . TYR B 1 209 ? -0.289 -12.148 8.867 1 97.38 209 TYR B C 1
ATOM 5397 O O . TYR B 1 209 ? 0.288 -11.211 8.305 1 97.38 209 TYR B O 1
ATOM 5405 N N . THR B 1 210 ? -1.635 -12.312 8.719 1 96.69 210 THR B N 1
ATOM 5406 C CA . THR B 1 210 ? -2.381 -11.422 7.836 1 96.69 210 THR B CA 1
ATOM 5407 C C . THR B 1 210 ? -3.52 -10.742 8.594 1 96.69 210 THR B C 1
ATOM 5409 O O . THR B 1 210 ? -4.105 -9.781 8.102 1 96.69 210 THR B O 1
ATOM 5412 N N . GLY B 1 211 ? -3.881 -11.281 9.836 1 96 211 GLY B N 1
ATOM 5413 C CA . GLY B 1 211 ? -4.934 -10.703 10.648 1 96 211 GLY B CA 1
ATOM 5414 C C . GLY B 1 211 ? -6.32 -11.18 10.273 1 96 211 GLY B C 1
ATOM 5415 O O . GLY B 1 211 ? -7.297 -10.875 10.953 1 96 211 GLY B O 1
ATOM 5416 N N . TYR B 1 212 ? -6.457 -11.922 9.188 1 97.5 212 TYR B N 1
ATOM 5417 C CA . TYR B 1 212 ? -7.75 -12.445 8.758 1 97.5 212 TYR B CA 1
ATOM 5418 C C . TYR B 1 212 ? -8.094 -13.727 9.508 1 97.5 212 TYR B C 1
ATOM 5420 O O . TYR B 1 212 ? -7.195 -14.477 9.906 1 97.5 212 TYR B O 1
ATOM 5428 N N . THR B 1 213 ? -9.289 -13.969 9.719 1 97.44 213 THR B N 1
ATOM 5429 C CA . THR B 1 213 ? -9.805 -15.234 10.234 1 97.44 213 THR B CA 1
ATOM 5430 C C . THR B 1 213 ? -10.562 -15.992 9.148 1 97.44 213 THR B C 1
ATOM 5432 O O . THR B 1 213 ? -11.617 -15.547 8.695 1 97.44 213 THR B O 1
ATOM 5435 N N . TYR B 1 214 ? -10.031 -17.109 8.812 1 95.81 214 TYR B N 1
ATOM 5436 C CA . TYR B 1 214 ? -10.641 -17.891 7.742 1 95.81 214 TYR B CA 1
ATOM 5437 C C . TYR B 1 214 ? -12.07 -18.281 8.102 1 95.81 214 TYR B C 1
ATOM 5439 O O . TYR B 1 214 ? -12.344 -18.688 9.234 1 95.81 214 TYR B O 1
ATOM 5447 N N . GLY B 1 215 ? -12.961 -18.156 7.145 1 93.88 215 GLY B N 1
ATOM 5448 C CA . GLY B 1 215 ? -14.352 -18.547 7.324 1 93.88 215 GLY B CA 1
ATOM 5449 C C . GLY B 1 215 ? -15.195 -17.484 7.984 1 93.88 215 GLY B C 1
ATOM 5450 O O . GLY B 1 215 ? -16.422 -17.625 8.086 1 93.88 215 GLY B O 1
ATOM 5451 N N . VAL B 1 216 ? -14.547 -16.391 8.398 1 95.25 216 VAL B N 1
ATOM 5452 C CA . VAL B 1 216 ? -15.273 -15.305 9.055 1 95.25 216 VAL B CA 1
ATOM 5453 C C . VAL B 1 216 ? -15.148 -14.023 8.227 1 95.25 216 VAL B C 1
ATOM 5455 O O . VAL B 1 216 ? -16.156 -13.5 7.734 1 95.25 216 VAL B O 1
ATOM 5458 N N . ASP B 1 217 ? -13.922 -13.617 7.988 1 96.19 217 ASP B N 1
ATOM 5459 C CA . ASP B 1 217 ? -13.711 -12.383 7.227 1 96.19 217 ASP B CA 1
ATOM 5460 C C . ASP B 1 217 ? -12.742 -12.617 6.066 1 96.19 217 ASP B C 1
ATOM 5462 O O . ASP B 1 217 ? -12.297 -11.664 5.422 1 96.19 217 ASP B O 1
ATOM 5466 N N . MET B 1 218 ? -12.422 -13.844 5.836 1 96.44 218 MET B N 1
ATOM 5467 C CA . MET B 1 218 ? -11.617 -14.289 4.703 1 96.44 218 MET B CA 1
ATOM 5468 C C . MET B 1 218 ? -12.102 -15.648 4.195 1 96.44 218 MET B C 1
ATOM 5470 O O . MET B 1 218 ? -12.211 -16.609 4.965 1 96.44 218 MET B O 1
ATOM 5474 N N . PHE B 1 219 ? -12.391 -15.688 2.895 1 94.25 219 PHE B N 1
ATOM 5475 C CA . PHE B 1 219 ? -12.914 -16.906 2.275 1 94.25 219 PHE B CA 1
ATOM 5476 C C . PHE B 1 219 ? -12.047 -17.328 1.097 1 94.25 219 PHE B C 1
ATOM 5478 O O . PHE B 1 219 ? -12.523 -17.406 -0.035 1 94.25 219 PHE B O 1
ATOM 5485 N N . ASN B 1 220 ? -10.805 -17.641 1.402 1 92 220 ASN B N 1
ATOM 5486 C CA . ASN B 1 220 ? -9.836 -17.953 0.359 1 92 220 ASN B CA 1
ATOM 5487 C C . ASN B 1 220 ? -9.953 -19.406 -0.101 1 92 220 ASN B C 1
ATOM 5489 O O . ASN B 1 220 ? -10.508 -20.25 0.616 1 92 220 ASN B O 1
ATOM 5493 N N . PHE B 1 221 ? -9.375 -19.547 -1.334 1 88 221 PHE B N 1
ATOM 5494 C CA . PHE B 1 221 ? -9.195 -20.891 -1.869 1 88 221 PHE B CA 1
ATOM 5495 C C . PHE B 1 221 ? -8.188 -21.672 -1.033 1 88 221 PHE B C 1
ATOM 5497 O O . PHE B 1 221 ? -7.18 -21.125 -0.588 1 88 221 PHE B O 1
ATOM 5504 N N . ARG B 1 222 ? -8.547 -23.016 -0.819 1 90.12 222 ARG B N 1
ATOM 5505 C CA . ARG B 1 222 ? -7.688 -23.828 0.021 1 90.12 222 ARG B CA 1
ATOM 5506 C C . ARG B 1 222 ? -7.293 -25.125 -0.696 1 90.12 222 ARG B C 1
ATOM 5508 O O . ARG B 1 222 ? -8.133 -25.766 -1.324 1 90.12 222 ARG B O 1
ATOM 5515 N N . LEU B 1 223 ? -6.07 -25.312 -0.717 1 91.56 223 LEU B N 1
ATOM 5516 C CA . LEU B 1 223 ? -5.527 -26.594 -1.146 1 91.56 223 LEU B CA 1
ATOM 5517 C C . LEU B 1 223 ? -4.828 -27.297 0.01 1 91.56 223 LEU B C 1
ATOM 5519 O O . LEU B 1 223 ? -4.016 -26.688 0.712 1 91.56 223 LEU B O 1
ATOM 5523 N N . PRO B 1 224 ? -5.062 -28.5 0.214 1 91.38 224 PRO B N 1
ATOM 5524 C CA . PRO B 1 224 ? -4.641 -29.219 1.42 1 91.38 224 PRO B CA 1
ATOM 5525 C C . PRO B 1 224 ? -3.131 -29.141 1.652 1 91.38 224 PRO B C 1
ATOM 5527 O O . PRO B 1 224 ? -2.682 -29.062 2.799 1 91.38 224 PRO B O 1
ATOM 5530 N N . ALA B 1 225 ? -2.4 -29.062 0.651 1 92.25 225 ALA B N 1
ATOM 5531 C CA . ALA B 1 225 ? -0.955 -29.219 0.808 1 92.25 225 ALA B CA 1
ATOM 5532 C C . ALA B 1 225 ? -0.306 -27.875 1.168 1 92.25 225 ALA B C 1
ATOM 5534 O O . ALA B 1 225 ? 0.858 -27.844 1.572 1 92.25 225 ALA B O 1
ATOM 5535 N N . ILE B 1 226 ? -0.948 -26.781 1.083 1 96.06 226 ILE B N 1
ATOM 5536 C CA . ILE B 1 226 ? -0.358 -25.453 1.232 1 96.06 226 ILE B CA 1
ATOM 5537 C C . ILE B 1 226 ? -0.498 -24.984 2.68 1 96.06 226 ILE B C 1
ATOM 5539 O O . ILE B 1 226 ? -1.329 -24.125 2.984 1 96.06 226 ILE B O 1
ATOM 5543 N N . THR B 1 227 ? 0.383 -25.484 3.553 1 97.5 227 THR B N 1
ATOM 5544 C CA . THR B 1 227 ? 0.156 -25.328 4.984 1 97.5 227 THR B CA 1
ATOM 5545 C C . THR B 1 227 ? 1.297 -24.547 5.633 1 97.5 227 THR B C 1
ATOM 5547 O O . THR B 1 227 ? 1.382 -24.469 6.859 1 97.5 227 THR B O 1
ATOM 5550 N N . GLY B 1 228 ? 2.215 -24.047 4.84 1 98.25 228 GLY B N 1
ATOM 5551 C CA . GLY B 1 228 ? 3.268 -23.188 5.371 1 98.25 228 GLY B CA 1
ATOM 5552 C C . GLY B 1 228 ? 4.508 -23.969 5.785 1 98.25 228 GLY B C 1
ATOM 5553 O O . GLY B 1 228 ? 5.414 -23.406 6.402 1 98.25 228 GLY B O 1
ATOM 5554 N N . ASP B 1 229 ? 4.621 -25.234 5.391 1 98.12 229 ASP B N 1
ATOM 5555 C CA . ASP B 1 229 ? 5.719 -26.109 5.812 1 98.12 229 ASP B CA 1
ATOM 5556 C C . ASP B 1 229 ? 7.062 -25.562 5.34 1 98.12 229 ASP B C 1
ATOM 5558 O O . ASP B 1 229 ? 8.031 -25.547 6.094 1 98.12 229 ASP B O 1
ATOM 5562 N N . GLY B 1 230 ? 7.086 -25.141 4.094 1 98.56 230 GLY B N 1
ATOM 5563 C CA . GLY B 1 230 ? 8.32 -24.609 3.549 1 98.56 230 GLY B CA 1
ATOM 5564 C C . GLY B 1 230 ? 8.812 -23.375 4.281 1 98.56 230 GLY B C 1
ATOM 5565 O O . GLY B 1 230 ? 10.008 -23.219 4.512 1 98.56 230 GLY B O 1
ATOM 5566 N N . LEU B 1 231 ? 7.906 -22.484 4.66 1 98.81 231 LEU B N 1
ATOM 5567 C CA . LEU B 1 231 ? 8.25 -21.281 5.414 1 98.81 231 LEU B CA 1
ATOM 5568 C C . LEU B 1 231 ? 8.875 -21.641 6.758 1 98.81 231 LEU B C 1
ATOM 5570 O O . LEU B 1 231 ? 9.977 -21.172 7.082 1 98.81 231 LEU B O 1
ATOM 5574 N N . LYS B 1 232 ? 8.227 -22.516 7.465 1 98.69 232 LYS B N 1
ATOM 5575 C CA . LYS B 1 232 ? 8.695 -22.922 8.789 1 98.69 232 LYS B CA 1
ATOM 5576 C C . LYS B 1 232 ? 10.078 -23.562 8.719 1 98.69 232 LYS B C 1
ATOM 5578 O O . LYS B 1 232 ? 10.945 -23.266 9.539 1 98.69 232 LYS B O 1
ATOM 5583 N N . MET B 1 233 ? 10.25 -24.438 7.73 1 98.75 233 MET B N 1
ATOM 5584 C CA . MET B 1 233 ? 11.539 -25.094 7.57 1 98.75 233 MET B CA 1
ATOM 5585 C C . MET B 1 233 ? 12.633 -24.078 7.25 1 98.75 233 MET B C 1
ATOM 5587 O O . MET B 1 233 ? 13.734 -24.156 7.801 1 98.75 233 MET B O 1
ATOM 5591 N N . ALA B 1 234 ? 12.344 -23.141 6.336 1 98.88 234 ALA B N 1
ATOM 5592 C CA . ALA B 1 234 ? 13.32 -22.125 5.957 1 98.88 234 ALA B CA 1
ATOM 5593 C C . ALA B 1 234 ? 13.672 -21.234 7.145 1 98.88 234 ALA B C 1
ATOM 5595 O O . ALA B 1 234 ? 14.844 -20.938 7.379 1 98.88 234 ALA B O 1
ATOM 5596 N N . TRP B 1 235 ? 12.648 -20.828 7.945 1 98.75 235 TRP B N 1
ATOM 5597 C CA . TRP B 1 235 ? 12.867 -19.984 9.109 1 98.75 235 TRP B CA 1
ATOM 5598 C C . TRP B 1 235 ? 13.719 -20.703 10.156 1 98.75 235 TRP B C 1
ATOM 5600 O O . TRP B 1 235 ? 14.578 -20.094 10.797 1 98.75 235 TRP B O 1
ATOM 5610 N N . LYS B 1 236 ? 13.5 -21.953 10.297 1 98.25 236 LYS B N 1
ATOM 5611 C CA . LYS B 1 236 ? 14.227 -22.75 11.273 1 98.25 236 LYS B CA 1
ATOM 5612 C C . LYS B 1 236 ? 15.727 -22.781 10.961 1 98.25 236 LYS B C 1
ATOM 5614 O O . LYS B 1 236 ? 16.547 -22.859 11.875 1 98.25 236 LYS B O 1
ATOM 5619 N N . VAL B 1 237 ? 16.062 -22.688 9.719 1 98.25 237 VAL B N 1
ATOM 5620 C CA . VAL B 1 237 ? 17.484 -22.734 9.375 1 98.25 237 VAL B CA 1
ATOM 5621 C C . VAL B 1 237 ? 18.031 -21.328 9.195 1 98.25 237 VAL B C 1
ATOM 5623 O O . VAL B 1 237 ? 19.109 -21.141 8.641 1 98.25 237 VAL B O 1
ATOM 5626 N N . GLY B 1 238 ? 17.312 -20.312 9.508 1 97.75 238 GLY B N 1
ATOM 5627 C CA . GLY B 1 238 ? 17.875 -18.984 9.656 1 97.75 238 GLY B CA 1
ATOM 5628 C C . GLY B 1 238 ? 17.344 -17.984 8.648 1 97.75 238 GLY B C 1
ATOM 5629 O O . GLY B 1 238 ? 17.75 -16.828 8.641 1 97.75 238 GLY B O 1
ATOM 5630 N N . ALA B 1 239 ? 16.406 -18.344 7.766 1 98.69 239 ALA B N 1
ATOM 5631 C CA . ALA B 1 239 ? 15.836 -17.422 6.789 1 98.69 239 ALA B CA 1
ATOM 5632 C C . ALA B 1 239 ? 15.117 -16.266 7.48 1 98.69 239 ALA B C 1
ATOM 5634 O O . ALA B 1 239 ? 14.461 -16.469 8.508 1 98.69 239 ALA B O 1
ATOM 5635 N N . GLY B 1 240 ? 15.297 -15.07 6.957 1 98.5 240 GLY B N 1
ATOM 5636 C CA . GLY B 1 240 ? 14.453 -13.961 7.387 1 98.5 240 GLY B CA 1
ATOM 5637 C C . GLY B 1 240 ? 13.016 -14.086 6.918 1 98.5 240 GLY B C 1
ATOM 5638 O O . GLY B 1 240 ? 12.695 -14.953 6.098 1 98.5 240 GLY B O 1
ATOM 5639 N N . LYS B 1 241 ? 12.188 -13.25 7.477 1 98.31 241 LYS B N 1
ATOM 5640 C CA . LYS B 1 241 ? 10.781 -13.219 7.09 1 98.31 241 LYS B CA 1
ATOM 5641 C C . LYS B 1 241 ? 10.492 -12.031 6.172 1 98.31 241 LYS B C 1
ATOM 5643 O O . LYS B 1 241 ? 11.023 -10.938 6.379 1 98.31 241 LYS B O 1
ATOM 5648 N N . SER B 1 242 ? 9.828 -12.305 5.09 1 97.5 242 SER B N 1
ATOM 5649 C CA . SER B 1 242 ? 9.312 -11.234 4.25 1 97.5 242 SER B CA 1
ATOM 5650 C C . SER B 1 242 ? 7.859 -10.922 4.578 1 97.5 242 SER B C 1
ATOM 5652 O O . SER B 1 242 ? 7.23 -11.633 5.363 1 97.5 242 SER B O 1
ATOM 5654 N N . LYS B 1 243 ? 7.383 -9.859 4.012 1 95.38 243 LYS B N 1
ATOM 5655 C CA . LYS B 1 243 ? 5.98 -9.508 4.195 1 95.38 243 LYS B CA 1
ATOM 5656 C C . LYS B 1 243 ? 5.062 -10.648 3.762 1 95.38 243 LYS B C 1
ATOM 5658 O O . LYS B 1 243 ? 5.312 -11.297 2.746 1 95.38 243 LYS B O 1
ATOM 5663 N N . MET B 1 244 ? 4.086 -10.906 4.609 1 97.62 244 MET B N 1
ATOM 5664 C CA . MET B 1 244 ? 3.109 -11.953 4.328 1 97.62 244 MET B CA 1
ATOM 5665 C C . MET B 1 244 ? 1.708 -11.367 4.191 1 97.62 244 MET B C 1
ATOM 5667 O O . MET B 1 244 ? 1.295 -10.539 5.008 1 97.62 244 MET B O 1
ATOM 5671 N N . THR B 1 245 ? 1.049 -11.719 3.121 1 96.81 245 THR B N 1
ATOM 5672 C CA . THR B 1 245 ? -0.312 -11.266 2.854 1 96.81 245 THR B CA 1
ATOM 5673 C C . THR B 1 245 ? -1.106 -12.344 2.121 1 96.81 245 THR B C 1
ATOM 5675 O O . THR B 1 245 ? -0.629 -13.469 1.954 1 96.81 245 THR B O 1
ATOM 5678 N N . MET B 1 246 ? -2.326 -12.047 1.847 1 96.81 246 MET B N 1
ATOM 5679 C CA . MET B 1 246 ? -3.158 -12.883 0.986 1 96.81 246 MET B CA 1
ATOM 5680 C C . MET B 1 246 ? -3.25 -12.289 -0.418 1 96.81 246 MET B C 1
ATOM 5682 O O . MET B 1 246 ? -3.236 -11.07 -0.587 1 96.81 246 MET B O 1
ATOM 5686 N N . GLU B 1 247 ? -3.219 -13.125 -1.397 1 95.88 247 GLU B N 1
ATOM 5687 C CA . GLU B 1 247 ? -3.545 -12.703 -2.756 1 95.88 247 GLU B CA 1
ATOM 5688 C C . GLU B 1 247 ? -5.039 -12.414 -2.9 1 95.88 247 GLU B C 1
ATOM 5690 O O . GLU B 1 247 ? -5.777 -13.227 -3.459 1 95.88 247 GLU B O 1
ATOM 5695 N N . LYS B 1 248 ? -5.449 -11.242 -2.568 1 95.75 248 LYS B N 1
ATOM 5696 C CA . LYS B 1 248 ? -6.828 -10.914 -2.227 1 95.75 248 LYS B CA 1
ATOM 5697 C C . LYS B 1 248 ? -7.684 -10.758 -3.48 1 95.75 248 LYS B C 1
ATOM 5699 O O . LYS B 1 248 ? -7.172 -10.383 -4.539 1 95.75 248 LYS B O 1
ATOM 5704 N N . ASN B 1 249 ? -8.859 -11.016 -3.352 1 93.31 249 ASN B N 1
ATOM 5705 C CA . ASN B 1 249 ? -10.016 -10.812 -4.211 1 93.31 249 ASN B CA 1
ATOM 5706 C C . ASN B 1 249 ? -11.289 -10.586 -3.393 1 93.31 249 ASN B C 1
ATOM 5708 O O . ASN B 1 249 ? -11.227 -10.43 -2.172 1 93.31 249 ASN B O 1
ATOM 5712 N N . VAL B 1 250 ? -12.375 -10.406 -3.988 1 94.31 250 VAL B N 1
ATOM 5713 C CA . VAL B 1 250 ? -13.672 -10.367 -3.328 1 94.31 250 VAL B CA 1
ATOM 5714 C C . VAL B 1 250 ? -14.633 -11.328 -4.027 1 94.31 250 VAL B C 1
ATOM 5716 O O . VAL B 1 250 ? -14.508 -11.578 -5.227 1 94.31 250 VAL B O 1
ATOM 5719 N N . ALA B 1 251 ? -15.523 -11.875 -3.277 1 92.12 251 ALA B N 1
ATOM 5720 C CA . ALA B 1 251 ? -16.531 -12.766 -3.852 1 92.12 251 ALA B CA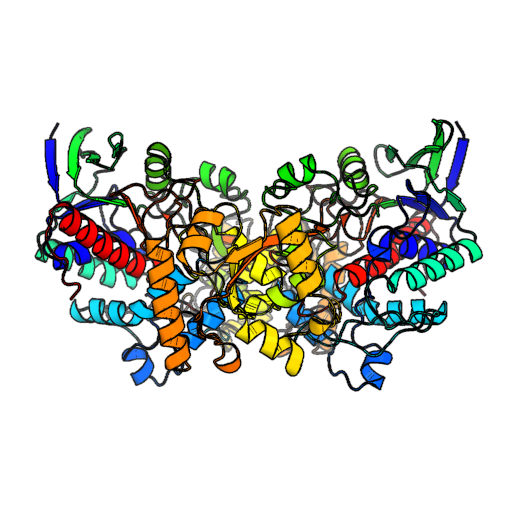 1
ATOM 5721 C C . ALA B 1 251 ? -17.734 -12.898 -2.926 1 92.12 251 ALA B C 1
ATOM 5723 O O . ALA B 1 251 ? -17.641 -12.641 -1.724 1 92.12 251 ALA B O 1
ATOM 5724 N N . PRO B 1 252 ? -18.875 -13.25 -3.564 1 92.81 252 PRO B N 1
ATOM 5725 C CA . PRO B 1 252 ? -19.969 -13.695 -2.713 1 92.81 252 PRO B CA 1
ATOM 5726 C C . PRO B 1 252 ? -19.578 -14.844 -1.779 1 92.81 252 PRO B C 1
ATOM 5728 O O . PRO B 1 252 ? -18.797 -15.719 -2.166 1 92.81 252 PRO B O 1
ATOM 5731 N N . THR B 1 253 ? -20.047 -14.789 -0.581 1 91.56 253 THR B N 1
ATOM 5732 C CA . THR B 1 253 ? -19.703 -15.828 0.383 1 91.56 253 THR B CA 1
ATOM 5733 C C . THR B 1 253 ? -20.547 -17.078 0.165 1 91.56 253 THR B C 1
ATOM 5735 O O . THR B 1 253 ? -20.641 -17.938 1.047 1 91.56 253 THR B O 1
ATOM 5738 N N . THR B 1 254 ? -21.125 -17.203 -1.008 1 85.31 254 THR B N 1
ATOM 5739 C CA . THR B 1 254 ? -21.875 -18.391 -1.408 1 85.31 254 THR B CA 1
ATOM 5740 C C . THR B 1 254 ? -20.922 -19.516 -1.806 1 85.31 254 THR B C 1
ATOM 5742 O O . THR B 1 254 ? -19.766 -19.266 -2.176 1 85.31 254 THR B O 1
ATOM 5745 N N . PRO B 1 255 ? -21.453 -20.688 -1.709 1 79.81 255 PRO B N 1
ATOM 5746 C CA . PRO B 1 255 ? -20.641 -21.812 -2.148 1 79.81 255 PRO B CA 1
ATOM 5747 C C . PRO B 1 255 ? -20.312 -21.766 -3.641 1 79.81 255 PRO B C 1
ATOM 5749 O O . PRO B 1 255 ? -21.016 -21.094 -4.406 1 79.81 255 PRO B O 1
ATOM 5752 N N . MET B 1 256 ? -19.297 -22.406 -4.016 1 74.38 256 MET B N 1
ATOM 5753 C CA . MET B 1 256 ? -18.828 -22.438 -5.398 1 74.38 256 MET B CA 1
ATOM 5754 C C . MET B 1 256 ? -19.906 -23 -6.324 1 74.38 256 MET B C 1
ATOM 5756 O O . MET B 1 256 ? -19.938 -22.672 -7.516 1 74.38 256 MET B O 1
ATOM 5760 N N . SER B 1 257 ? -20.781 -23.75 -5.777 1 74.19 257 SER B N 1
ATOM 5761 C CA . SER B 1 257 ? -21.875 -24.312 -6.566 1 74.19 257 SER B CA 1
ATOM 5762 C C . SER B 1 257 ? -22.828 -23.234 -7.039 1 74.19 257 SER B C 1
ATOM 5764 O O . SER B 1 257 ? -23.656 -23.469 -7.93 1 74.19 257 SER B O 1
ATOM 5766 N N . CYS B 1 258 ? -22.656 -22.062 -6.559 1 79.75 258 CYS B N 1
ATOM 5767 C CA . CYS B 1 258 ? -23.516 -20.938 -6.922 1 79.75 258 CYS B CA 1
ATOM 5768 C C . CYS B 1 258 ? -22.828 -20.016 -7.922 1 79.75 258 CYS B C 1
ATOM 5770 O O . CYS B 1 258 ? -22.797 -18.797 -7.734 1 79.75 258 CYS B O 1
ATOM 5772 N N . SER B 1 259 ? -22.328 -20.594 -9.016 1 79.38 259 SER B N 1
ATOM 5773 C CA . SER B 1 259 ? -21.484 -19.859 -9.969 1 79.38 259 SER B CA 1
ATOM 5774 C C . SER B 1 259 ? -22.266 -18.734 -10.648 1 79.38 259 SER B C 1
ATOM 5776 O O . SER B 1 259 ? -21.734 -17.656 -10.875 1 79.38 259 SER B O 1
ATOM 5778 N N . SER B 1 260 ? -23.531 -19.016 -10.984 1 84.44 260 SER B N 1
ATOM 5779 C CA . SER B 1 260 ? -24.344 -18 -11.656 1 84.44 260 SER B CA 1
ATOM 5780 C C . SER B 1 260 ? -24.656 -16.844 -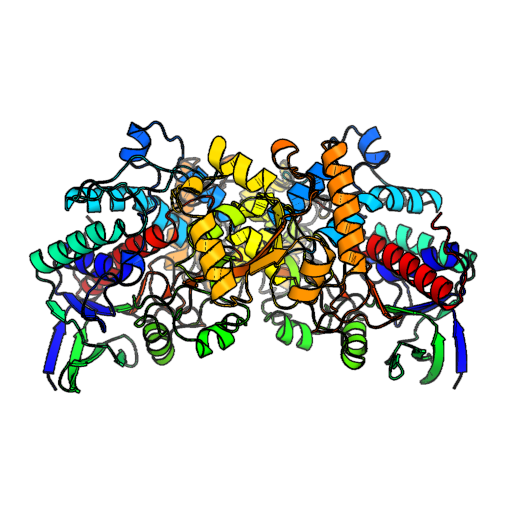10.711 1 84.44 260 SER B C 1
ATOM 5782 O O . SER B 1 260 ? -24.719 -15.68 -11.133 1 84.44 260 SER B O 1
ATOM 5784 N N . ILE B 1 261 ? -24.875 -17.156 -9.438 1 87.5 261 ILE B N 1
ATOM 5785 C CA . ILE B 1 261 ? -25.078 -16.109 -8.445 1 87.5 261 ILE B CA 1
ATOM 5786 C C . ILE B 1 261 ? -23.797 -15.289 -8.281 1 87.5 261 ILE B C 1
ATOM 5788 O O . ILE B 1 261 ? -23.844 -14.062 -8.258 1 87.5 261 ILE B O 1
ATOM 5792 N N . MET B 1 262 ? -22.734 -15.992 -8.297 1 86.44 262 MET B N 1
ATOM 5793 C CA . MET B 1 262 ? -21.438 -15.344 -8.109 1 86.44 262 MET B CA 1
ATOM 5794 C C . MET B 1 262 ? -21.172 -14.328 -9.219 1 86.44 262 MET B C 1
ATOM 5796 O O . MET B 1 262 ? -20.891 -13.164 -8.938 1 86.44 262 MET B O 1
ATOM 5800 N N . ILE B 1 263 ? -21.281 -14.711 -10.445 1 85.06 263 ILE B N 1
ATOM 5801 C CA . ILE B 1 263 ? -20.969 -13.852 -11.57 1 85.06 263 ILE B CA 1
ATOM 5802 C C . ILE B 1 263 ? -21.938 -12.672 -11.617 1 85.06 263 ILE B C 1
ATOM 5804 O O . ILE B 1 263 ? -21.547 -11.547 -11.945 1 85.06 263 ILE B O 1
ATOM 5808 N N . SER B 1 264 ? -23.203 -12.961 -11.328 1 89.88 264 SER B N 1
ATOM 5809 C CA . SER B 1 264 ? -24.219 -11.906 -11.367 1 89.88 264 SER B CA 1
ATOM 5810 C C . SER B 1 264 ? -23.953 -10.836 -10.312 1 89.88 264 SER B C 1
ATOM 5812 O O . SER B 1 264 ? -24.234 -9.656 -10.523 1 89.88 264 SER B O 1
ATOM 5814 N N . PHE B 1 265 ? -23.359 -11.242 -9.234 1 91.75 265 PHE B N 1
ATOM 5815 C CA . PHE B 1 265 ? -23.25 -10.289 -8.133 1 91.75 265 PHE B CA 1
ATOM 5816 C C . PHE B 1 265 ? -21.828 -9.742 -8.031 1 91.75 265 PHE B C 1
ATOM 5818 O O . PHE B 1 265 ? -21.531 -8.93 -7.152 1 91.75 265 PHE B O 1
ATOM 5825 N N . MET B 1 266 ? -21 -10.164 -8.93 1 89.94 266 MET B N 1
ATOM 5826 C CA . MET B 1 266 ? -19.703 -9.516 -9.094 1 89.94 266 MET B CA 1
ATOM 5827 C C . MET B 1 266 ? -19.812 -8.281 -9.977 1 89.94 266 MET B C 1
ATOM 5829 O O . MET B 1 266 ? -18.828 -7.582 -10.203 1 89.94 266 MET B O 1
ATOM 5833 N N . GLN B 1 267 ? -21.016 -7.992 -10.406 1 92.75 267 GLN B N 1
ATOM 5834 C CA . GLN B 1 267 ? -21.312 -6.828 -11.234 1 92.75 267 GLN B CA 1
ATOM 5835 C C . GLN B 1 267 ? -21.438 -5.566 -10.383 1 92.75 267 GLN B C 1
ATOM 5837 O O . GLN B 1 267 ? -21.562 -5.645 -9.156 1 92.75 267 GLN B O 1
ATOM 5842 N N . PRO B 1 268 ? -21.359 -4.371 -10.953 1 95.12 268 PRO B N 1
ATOM 5843 C CA . PRO B 1 268 ? -21.328 -3.133 -10.18 1 95.12 268 PRO B CA 1
ATOM 5844 C C . PRO B 1 268 ? -22.719 -2.711 -9.68 1 95.12 268 PRO B C 1
ATOM 5846 O O . PRO B 1 268 ? -23.094 -1.55 -9.828 1 95.12 268 PRO B O 1
ATOM 5849 N N . HIS B 1 269 ? -23.422 -3.66 -9 1 97.12 269 HIS B N 1
ATOM 5850 C CA . HIS B 1 269 ? -24.672 -3.334 -8.328 1 97.12 269 HIS B CA 1
ATOM 5851 C C . HIS B 1 269 ? -24.438 -2.375 -7.164 1 97.12 269 HIS B C 1
ATOM 5853 O O . HIS B 1 269 ? -23.297 -2.039 -6.855 1 97.12 269 HIS B O 1
ATOM 5859 N N . LEU B 1 270 ? -25.562 -1.858 -6.641 1 98.38 270 LEU B N 1
ATOM 5860 C CA . LEU B 1 270 ? -25.469 -1.154 -5.367 1 98.38 270 LEU B CA 1
ATOM 5861 C C . LEU B 1 270 ? -24.922 -2.07 -4.277 1 98.38 270 LEU B C 1
ATOM 5863 O O . LEU B 1 270 ? -25.406 -3.189 -4.098 1 98.38 270 LEU B O 1
ATOM 5867 N N . ILE B 1 271 ? -23.891 -1.646 -3.584 1 98.62 271 ILE B N 1
ATOM 5868 C CA . ILE B 1 271 ? -23.312 -2.387 -2.463 1 98.62 271 ILE B CA 1
ATOM 5869 C C . ILE B 1 271 ? -23.297 -1.502 -1.219 1 98.62 271 ILE B C 1
ATOM 5871 O O . ILE B 1 271 ? -22.828 -0.36 -1.271 1 98.62 271 ILE B O 1
ATOM 5875 N N . VAL B 1 272 ? -23.812 -1.979 -0.143 1 98.62 272 VAL B N 1
ATOM 5876 C CA . VAL B 1 272 ? -23.875 -1.226 1.104 1 98.62 272 VAL B CA 1
ATOM 5877 C C . VAL B 1 272 ? -23.234 -2.029 2.227 1 98.62 272 VAL B C 1
ATOM 5879 O O . VAL B 1 272 ? -23.047 -3.244 2.105 1 98.62 272 VAL B O 1
ATOM 5882 N N . ASN B 1 273 ? -22.797 -1.344 3.287 1 98.38 273 ASN B N 1
ATOM 5883 C CA . ASN B 1 273 ? -22.219 -1.997 4.461 1 98.38 273 ASN B CA 1
ATOM 5884 C C . ASN B 1 273 ? -23.281 -2.252 5.527 1 98.38 273 ASN B C 1
ATOM 5886 O O . ASN B 1 273 ? -24.484 -2.088 5.277 1 98.38 273 ASN B O 1
ATOM 5890 N N . LEU B 1 274 ? -22.891 -2.707 6.699 1 97.88 274 LEU B N 1
ATOM 5891 C CA . LEU B 1 274 ? -23.828 -3.049 7.773 1 97.88 274 LEU B CA 1
ATOM 5892 C C . LEU B 1 274 ? -24.516 -1.801 8.32 1 97.88 274 LEU B C 1
ATOM 5894 O O . LEU B 1 274 ? -25.609 -1.885 8.883 1 97.88 274 LEU B O 1
ATOM 5898 N N . GLN B 1 275 ? -23.891 -0.659 8.164 1 97.5 275 GLN B N 1
ATOM 5899 C CA . GLN B 1 275 ? -24.5 0.608 8.562 1 97.5 275 GLN B CA 1
ATOM 5900 C C . GLN B 1 275 ? -25.531 1.072 7.539 1 97.5 275 GLN B C 1
ATOM 5902 O O . GLN B 1 275 ? -26.156 2.113 7.715 1 97.5 275 GLN B O 1
ATOM 5907 N N . GLY B 1 276 ? -25.703 0.306 6.445 1 97.88 276 GLY B N 1
ATOM 5908 C CA . GLY B 1 276 ? -26.672 0.627 5.406 1 97.88 276 GLY B CA 1
ATOM 5909 C C . GLY B 1 276 ? -26.188 1.718 4.465 1 97.88 276 GLY B C 1
ATOM 5910 O O . GLY B 1 276 ? -27 2.416 3.857 1 97.88 276 GLY B O 1
ATOM 5911 N N . GLU B 1 277 ? -24.891 1.854 4.352 1 98.06 277 GLU B N 1
ATOM 5912 C CA . GLU B 1 277 ? -24.344 2.971 3.59 1 98.06 277 GLU B CA 1
ATOM 5913 C C . GLU B 1 277 ? -23.438 2.477 2.467 1 98.06 277 GLU B C 1
ATOM 5915 O O . GLU B 1 277 ? -22.766 1.456 2.611 1 98.06 277 GLU B O 1
ATOM 5920 N N . ARG B 1 278 ? -23.469 3.217 1.302 1 98.12 278 ARG B N 1
ATOM 5921 C CA . ARG B 1 278 ? -22.469 2.99 0.264 1 98.12 278 ARG B CA 1
ATOM 5922 C C . ARG B 1 278 ? -21.078 3.396 0.746 1 98.12 278 ARG B C 1
ATOM 5924 O O . ARG B 1 278 ? -20.922 4.387 1.467 1 98.12 278 ARG B O 1
ATOM 5931 N N . PHE B 1 279 ? -20.016 2.658 0.335 1 98 279 PHE B N 1
ATOM 5932 C CA . PHE B 1 279 ? -18.719 2.959 0.922 1 98 279 PHE B CA 1
ATOM 5933 C C . PHE B 1 279 ? -17.625 2.969 -0.146 1 98 279 PHE B C 1
ATOM 5935 O O . PHE B 1 279 ? -16.469 3.279 0.142 1 98 279 PHE B O 1
ATOM 5942 N N . PHE B 1 280 ? -17.938 2.65 -1.407 1 98.12 280 PHE B N 1
ATOM 5943 C CA . PHE B 1 280 ? -16.984 2.725 -2.51 1 98.12 280 PHE B CA 1
ATOM 5944 C C . PHE B 1 280 ? -17.703 2.725 -3.852 1 98.12 280 PHE B C 1
ATOM 5946 O O . PHE B 1 280 ? -18.938 2.594 -3.902 1 98.12 280 PHE B O 1
ATOM 5953 N N . ASN B 1 281 ? -17 3.049 -4.953 1 97.94 281 ASN B N 1
ATOM 5954 C CA . ASN B 1 281 ? -17.516 2.922 -6.312 1 97.94 281 ASN B CA 1
ATOM 5955 C C . ASN B 1 281 ? -17.578 1.463 -6.75 1 97.94 281 ASN B C 1
ATOM 5957 O O . ASN B 1 281 ? -16.547 0.828 -6.977 1 97.94 281 ASN B O 1
ATOM 5961 N N . GLU B 1 282 ? -18.734 0.966 -6.949 1 97.31 282 GLU B N 1
ATOM 5962 C CA . GLU B 1 282 ? -18.969 -0.455 -7.191 1 97.31 282 GLU B CA 1
ATOM 5963 C C . GLU B 1 282 ? -18.344 -0.899 -8.516 1 97.31 282 GLU B C 1
ATOM 5965 O O . GLU B 1 282 ? -18.188 -2.098 -8.758 1 97.31 282 GLU B O 1
ATOM 5970 N N . GLU B 1 283 ? -17.906 0.021 -9.367 1 94.12 283 GLU B N 1
ATOM 5971 C CA . GLU B 1 283 ? -17.172 -0.349 -10.562 1 94.12 283 GLU B CA 1
ATOM 5972 C C . GLU B 1 283 ? -15.875 -1.078 -10.211 1 94.12 283 GLU B C 1
ATOM 5974 O O . GLU B 1 283 ? -15.352 -1.858 -11.008 1 94.12 283 GLU B O 1
ATOM 5979 N N . CYS B 1 284 ? -15.445 -0.882 -8.977 1 93.69 284 CYS B N 1
ATOM 5980 C CA . CYS B 1 284 ? -14.195 -1.479 -8.516 1 93.69 284 CYS B CA 1
ATOM 5981 C C . CYS B 1 284 ? -14.328 -2.992 -8.383 1 93.69 284 CYS B C 1
ATOM 5983 O O . CYS B 1 284 ? -13.328 -3.703 -8.297 1 93.69 284 CYS B O 1
ATOM 5985 N N . MET B 1 285 ? -15.57 -3.482 -8.461 1 92.81 285 MET B N 1
ATOM 5986 C CA . MET B 1 285 ? -15.789 -4.922 -8.344 1 92.81 285 MET B CA 1
ATOM 5987 C C . MET B 1 285 ? -15.078 -5.672 -9.461 1 92.81 285 MET B C 1
ATOM 5989 O O . MET B 1 285 ? -14.766 -6.855 -9.32 1 92.81 285 MET B O 1
ATOM 5993 N N . GLN B 1 286 ? -14.758 -4.969 -10.5 1 87.88 286 GLN B N 1
ATOM 5994 C CA . GLN B 1 286 ? -14.055 -5.582 -11.625 1 87.88 286 GLN B CA 1
ATOM 5995 C C . GLN B 1 286 ? -12.617 -5.922 -11.258 1 87.88 286 GLN B C 1
ATOM 5997 O O . GLN B 1 286 ? -11.984 -6.766 -11.898 1 87.88 286 GLN B O 1
ATOM 6002 N N . ASN B 1 287 ? -12.062 -5.246 -10.328 1 91.75 287 ASN B N 1
ATOM 6003 C CA . ASN B 1 287 ? -10.75 -5.492 -9.734 1 91.75 287 ASN B CA 1
ATOM 6004 C C . ASN B 1 287 ? -10.875 -5.941 -8.281 1 91.75 287 ASN B C 1
ATOM 6006 O O . ASN B 1 287 ? -10.812 -5.121 -7.363 1 91.75 287 ASN B O 1
ATOM 6010 N N . GLY B 1 288 ? -10.93 -7.223 -8.133 1 91.94 288 GLY B N 1
ATOM 6011 C CA . GLY B 1 288 ? -11.242 -7.809 -6.844 1 91.94 288 GLY B CA 1
ATOM 6012 C C . GLY B 1 288 ? -10.25 -7.43 -5.762 1 91.94 288 GLY B C 1
ATOM 6013 O O . GLY B 1 288 ? -10.602 -7.371 -4.582 1 91.94 288 GLY B O 1
ATOM 6014 N N . ALA B 1 289 ? -8.977 -7.172 -6.09 1 94.56 289 ALA B N 1
ATOM 6015 C CA . ALA B 1 289 ? -7.984 -6.785 -5.094 1 94.56 289 ALA B CA 1
ATOM 6016 C C . ALA B 1 289 ? -8.281 -5.398 -4.531 1 94.56 289 ALA B C 1
ATOM 6018 O O . ALA B 1 289 ? -8.234 -5.188 -3.316 1 94.56 289 ALA B O 1
ATOM 6019 N N . VAL B 1 290 ? -8.602 -4.5 -5.402 1 95.25 290 VAL B N 1
ATOM 6020 C CA . VAL B 1 290 ? -8.922 -3.129 -5.016 1 95.25 290 VAL B CA 1
ATOM 6021 C C . VAL B 1 290 ? -10.234 -3.104 -4.234 1 95.25 290 VAL B C 1
ATOM 6023 O O . VAL B 1 290 ? -10.344 -2.432 -3.207 1 95.25 290 VAL B O 1
ATOM 6026 N N . ALA B 1 291 ? -11.227 -3.84 -4.719 1 96.31 291 ALA B N 1
ATOM 6027 C CA . ALA B 1 291 ? -12.508 -3.922 -4.012 1 96.31 291 ALA B CA 1
ATOM 6028 C C . ALA B 1 291 ? -12.32 -4.469 -2.602 1 96.31 291 ALA B C 1
ATOM 6030 O O . ALA B 1 291 ? -12.93 -3.977 -1.65 1 96.31 291 ALA B O 1
ATOM 6031 N N . SER B 1 292 ? -11.516 -5.457 -2.496 1 97.25 292 SER B N 1
ATOM 6032 C CA . SER B 1 292 ? -11.273 -6.082 -1.2 1 97.25 292 SER B CA 1
ATOM 6033 C C . SER B 1 292 ? -10.75 -5.07 -0.188 1 97.25 292 SER B C 1
ATOM 6035 O O . SER B 1 292 ? -11.07 -5.145 0.999 1 97.25 292 SER B O 1
ATOM 6037 N N . ASN B 1 293 ? -9.914 -4.141 -0.634 1 97.44 293 ASN B N 1
ATOM 6038 C CA . ASN B 1 293 ? -9.391 -3.107 0.255 1 97.44 293 ASN B CA 1
ATOM 6039 C C . ASN B 1 293 ? -10.508 -2.254 0.843 1 97.44 293 ASN B C 1
ATOM 6041 O O . ASN B 1 293 ? -10.461 -1.881 2.016 1 97.44 293 ASN B O 1
ATOM 6045 N N . ALA B 1 294 ? -11.5 -1.924 0.041 1 97.88 294 ALA B N 1
ATOM 6046 C CA . ALA B 1 294 ? -12.641 -1.16 0.53 1 97.88 294 ALA B CA 1
ATOM 6047 C C . ALA B 1 294 ? -13.438 -1.961 1.557 1 97.88 294 ALA B C 1
ATOM 6049 O O . ALA B 1 294 ? -13.891 -1.414 2.568 1 97.88 294 ALA B O 1
ATOM 6050 N N . PHE B 1 295 ? -13.617 -3.266 1.321 1 98.19 295 PHE B N 1
ATOM 6051 C CA . PHE B 1 295 ? -14.352 -4.133 2.236 1 98.19 295 PHE B CA 1
ATOM 6052 C C . PHE B 1 295 ? -13.602 -4.277 3.557 1 98.19 295 PHE B C 1
ATOM 6054 O O . PHE B 1 295 ? -14.219 -4.395 4.617 1 98.19 295 PHE B O 1
ATOM 6061 N N . ASP B 1 296 ? -12.305 -4.238 3.498 1 96.88 296 ASP B N 1
ATOM 6062 C CA . ASP B 1 296 ? -11.469 -4.398 4.684 1 96.88 296 ASP B CA 1
ATOM 6063 C C . ASP B 1 296 ? -11.766 -3.309 5.711 1 96.88 296 ASP B C 1
ATOM 6065 O O . ASP B 1 296 ? -11.555 -3.506 6.91 1 96.88 296 ASP B O 1
ATOM 6069 N N . ARG B 1 297 ? -12.289 -2.197 5.285 1 96.38 297 ARG B N 1
ATOM 6070 C CA . ARG B 1 297 ? -12.5 -1.061 6.172 1 96.38 297 ARG B CA 1
ATOM 6071 C C . ARG B 1 297 ? -13.859 -1.146 6.855 1 96.38 297 ARG B C 1
ATOM 6073 O O . ARG B 1 297 ? -14.156 -0.362 7.758 1 96.38 297 ARG B O 1
ATOM 6080 N N . GLN B 1 298 ? -14.664 -2.08 6.414 1 97.62 298 GLN B N 1
ATOM 6081 C CA . GLN B 1 298 ? -16.031 -2.148 6.895 1 97.62 298 GLN B CA 1
ATOM 6082 C C . GLN B 1 298 ? -16.156 -3.105 8.078 1 97.62 298 GLN B C 1
ATOM 6084 O O . GLN B 1 298 ? -15.297 -3.959 8.281 1 97.62 298 GLN B O 1
ATOM 6089 N N . GLU B 1 299 ? -17.219 -2.938 8.898 1 97.25 299 GLU B N 1
ATOM 6090 C CA . GLU B 1 299 ? -17.531 -3.875 9.969 1 97.25 299 GLU B CA 1
ATOM 6091 C C . GLU B 1 299 ? -17.656 -5.301 9.438 1 97.25 299 GLU B C 1
ATOM 6093 O O . GLU B 1 299 ? -18.328 -5.543 8.438 1 97.25 299 GLU B O 1
ATOM 6098 N N . ASN B 1 300 ? -16.922 -6.23 10.047 1 96.44 300 ASN B N 1
ATOM 6099 C CA . ASN B 1 300 ? -16.891 -7.645 9.688 1 96.44 300 ASN B CA 1
ATOM 6100 C C . ASN B 1 300 ? -16.281 -7.852 8.297 1 96.44 300 ASN B C 1
ATOM 6102 O O . ASN B 1 300 ? -16.406 -8.938 7.727 1 96.44 300 ASN B O 1
ATOM 6106 N N . LYS B 1 301 ? -15.711 -6.859 7.66 1 97.69 301 LYS B N 1
ATOM 6107 C CA . LYS B 1 301 ? -15.062 -6.887 6.352 1 97.69 301 LYS B CA 1
ATOM 6108 C C . LYS B 1 301 ? -16 -7.461 5.289 1 97.69 301 LYS B C 1
ATOM 6110 O O . LYS B 1 301 ? -15.609 -8.336 4.52 1 97.69 301 LYS B O 1
ATOM 6115 N N . CYS B 1 302 ? -17.234 -6.914 5.289 1 97.75 302 CYS B N 1
ATOM 6116 C CA . CYS B 1 302 ? -18.203 -7.414 4.316 1 97.75 302 CYS B CA 1
ATOM 6117 C C . CYS B 1 302 ? -19.109 -6.293 3.828 1 97.75 302 CYS B C 1
ATOM 6119 O O . CYS B 1 302 ? -19.094 -5.188 4.371 1 97.75 302 CYS B O 1
ATOM 6121 N N . GLY B 1 303 ? -19.781 -6.535 2.76 1 98.06 303 GLY B N 1
ATOM 6122 C CA . GLY B 1 303 ? -20.844 -5.723 2.184 1 98.06 303 GLY B CA 1
ATOM 6123 C C . GLY B 1 303 ? -21.922 -6.539 1.509 1 98.06 303 GLY B C 1
ATOM 6124 O O . GLY B 1 303 ? -21.844 -7.77 1.462 1 98.06 303 GLY B O 1
ATOM 6125 N N . PHE B 1 304 ? -22.953 -5.852 1.054 1 98.5 304 PHE B N 1
ATOM 6126 C CA . PHE B 1 304 ? -24.109 -6.523 0.492 1 98.5 304 PHE B CA 1
ATOM 6127 C C . PHE B 1 304 ? -24.484 -5.934 -0.866 1 98.5 304 PHE B C 1
ATOM 6129 O O . PHE B 1 304 ? -24.797 -4.746 -0.968 1 98.5 304 PHE B O 1
ATOM 6136 N N . SER B 1 305 ? -24.344 -6.797 -1.851 1 98.06 305 SER B N 1
ATOM 6137 C CA . SER B 1 305 ? -24.703 -6.414 -3.211 1 98.06 305 SER B CA 1
ATOM 6138 C C . SER B 1 305 ? -26.203 -6.582 -3.453 1 98.06 305 SER B C 1
ATOM 6140 O O . SER B 1 305 ? -26.766 -7.645 -3.18 1 98.06 305 SER B O 1
ATOM 6142 N N . ILE B 1 306 ? -26.875 -5.551 -3.975 1 98.31 306 ILE B N 1
ATOM 6143 C CA . ILE B 1 306 ? -28.328 -5.555 -4.121 1 98.31 306 ILE B CA 1
ATOM 6144 C C . ILE B 1 306 ? -28.688 -5.293 -5.578 1 98.31 306 ILE B C 1
ATOM 6146 O O . ILE B 1 306 ? -28.172 -4.359 -6.199 1 98.31 306 ILE B O 1
ATOM 6150 N N . CYS B 1 307 ? -29.531 -6.094 -6.098 1 96.75 307 CYS B N 1
ATOM 6151 C CA . CYS B 1 307 ? -30.094 -5.824 -7.414 1 96.75 307 CYS B CA 1
ATOM 6152 C C . CYS B 1 307 ? -31.547 -6.281 -7.496 1 96.75 307 CYS B C 1
ATOM 6154 O O . CYS B 1 307 ? -32.094 -6.809 -6.523 1 96.75 307 CYS B O 1
ATOM 6156 N N . THR B 1 308 ? -32.188 -5.961 -8.641 1 97.62 308 THR B N 1
ATOM 6157 C CA . THR B 1 308 ? -33.594 -6.246 -8.828 1 97.62 308 THR B CA 1
ATOM 6158 C C . THR B 1 308 ? -33.812 -7.367 -9.844 1 97.62 308 THR B C 1
ATOM 6160 O O . THR B 1 308 ? -32.875 -7.723 -10.578 1 97.62 308 THR B O 1
ATOM 6163 N N . GLN B 1 309 ? -35.031 -7.898 -9.82 1 96.19 309 GLN B N 1
ATOM 6164 C CA . GLN B 1 309 ? -35.406 -8.852 -10.852 1 96.19 309 GLN B CA 1
ATOM 6165 C C . GLN B 1 309 ? -35.188 -8.258 -12.25 1 96.19 309 GLN B C 1
ATOM 6167 O O . GLN B 1 309 ? -34.781 -8.953 -13.172 1 96.19 309 GLN B O 1
ATOM 6172 N N . GLU B 1 310 ? -35.5 -7.027 -12.383 1 95.81 310 GLU B N 1
ATOM 6173 C CA . GLU B 1 310 ? -35.344 -6.348 -13.664 1 95.81 310 GLU B CA 1
ATOM 6174 C C . GLU B 1 310 ? -33.875 -6.379 -14.109 1 95.81 310 GLU B C 1
ATOM 6176 O O . GLU B 1 310 ? -33.594 -6.574 -15.297 1 95.81 310 GLU B O 1
ATOM 6181 N N . THR B 1 311 ? -33 -6.141 -13.195 1 95.25 311 THR B N 1
ATOM 6182 C CA . THR B 1 311 ? -31.578 -6.168 -13.508 1 95.25 311 THR B CA 1
ATOM 6183 C C . THR B 1 311 ? -31.141 -7.559 -13.961 1 95.25 311 THR B C 1
ATOM 6185 O O . THR B 1 311 ? -30.375 -7.699 -14.914 1 95.25 311 THR B O 1
ATOM 6188 N N . ILE B 1 312 ? -31.625 -8.57 -13.273 1 94.62 312 ILE B N 1
ATOM 6189 C CA . ILE B 1 312 ? -31.281 -9.945 -13.617 1 94.62 312 ILE B CA 1
ATOM 6190 C C . ILE B 1 312 ? -31.797 -10.266 -15.016 1 94.62 312 ILE B C 1
ATOM 6192 O O . ILE B 1 312 ? -31.078 -10.867 -15.828 1 94.62 312 ILE B O 1
ATOM 6196 N N . GLU B 1 313 ? -33 -9.852 -15.32 1 93.62 313 GLU B N 1
ATOM 6197 C CA . GLU B 1 313 ? -33.562 -10.078 -16.656 1 93.62 313 GLU B CA 1
ATOM 6198 C C . GLU B 1 313 ? -32.781 -9.344 -17.719 1 93.62 313 GLU B C 1
ATOM 6200 O O . GLU B 1 313 ? -32.562 -9.883 -18.812 1 93.62 313 GLU B O 1
ATOM 6205 N N . TYR B 1 314 ? -32.406 -8.172 -17.375 1 92.56 314 TYR B N 1
ATOM 6206 C CA . TYR B 1 314 ? -31.562 -7.43 -18.297 1 92.56 314 TYR B CA 1
ATOM 6207 C C . TYR B 1 314 ? -30.281 -8.211 -18.609 1 92.56 314 TYR B C 1
ATOM 6209 O O . TYR B 1 314 ? -29.875 -8.297 -19.766 1 92.56 314 TYR B O 1
ATOM 6217 N N . TYR B 1 315 ? -29.594 -8.766 -17.609 1 91.25 315 TYR B N 1
ATOM 6218 C CA . TYR B 1 315 ? -28.344 -9.508 -17.797 1 91.25 315 TYR B CA 1
ATOM 6219 C C . TYR B 1 315 ? -28.578 -10.781 -18.594 1 91.25 315 TYR B C 1
ATOM 6221 O O . TYR B 1 315 ? -27.734 -11.18 -19.406 1 91.25 315 TYR B O 1
ATOM 6229 N N . LYS B 1 316 ? -29.703 -11.422 -18.375 1 90.06 316 LYS B N 1
ATOM 6230 C CA . LYS B 1 316 ? -30.047 -12.617 -19.141 1 90.06 316 LYS B CA 1
ATOM 6231 C C . LYS B 1 316 ? -30.172 -12.289 -20.625 1 90.06 316 LYS B C 1
ATOM 6233 O O . LYS B 1 316 ? -29.766 -13.086 -21.484 1 90.06 316 LYS B O 1
ATOM 6238 N N . GLU B 1 317 ? -30.688 -11.109 -20.891 1 90 317 GLU B N 1
ATOM 6239 C CA . GLU B 1 317 ? -30.984 -10.727 -22.266 1 90 317 GLU B CA 1
ATOM 6240 C C . GLU B 1 317 ? -29.766 -10.109 -22.938 1 90 317 GLU B C 1
ATOM 6242 O O . GLU B 1 317 ? -29.516 -10.344 -24.125 1 90 317 GLU B O 1
ATOM 6247 N N . ASN B 1 318 ? -29.031 -9.289 -22.219 1 88.75 318 ASN B N 1
ATOM 6248 C CA . ASN B 1 318 ? -28.031 -8.438 -22.859 1 88.75 318 ASN B CA 1
ATOM 6249 C C . ASN B 1 318 ? -26.609 -8.859 -22.453 1 88.75 318 ASN B C 1
ATOM 6251 O O . ASN B 1 318 ? -25.641 -8.391 -23.047 1 88.75 318 ASN B O 1
ATOM 6255 N N . GLY B 1 319 ? -26.484 -9.789 -21.531 1 87 319 GLY B N 1
ATOM 6256 C CA . GLY B 1 319 ? -25.188 -10.094 -20.953 1 87 319 GLY B CA 1
ATOM 6257 C C . GLY B 1 319 ? -24.812 -9.18 -19.797 1 87 319 GLY B C 1
ATOM 6258 O O . GLY B 1 319 ? -25.359 -8.086 -19.672 1 87 319 GLY B O 1
ATOM 6259 N N . VAL B 1 320 ? -23.891 -9.594 -18.984 1 88.75 320 VAL B N 1
ATOM 6260 C CA . VAL B 1 320 ? -23.469 -8.844 -17.797 1 88.75 320 VAL B CA 1
ATOM 6261 C C . VAL B 1 320 ? -22.609 -7.656 -18.219 1 88.75 320 VAL B C 1
ATOM 6263 O O . VAL B 1 320 ? -22.141 -7.586 -19.359 1 88.75 320 VAL B O 1
ATOM 6266 N N . ASP B 1 321 ? -22.438 -6.727 -17.312 1 87.5 321 ASP B N 1
ATOM 6267 C CA . ASP B 1 321 ? -21.703 -5.492 -17.594 1 87.5 321 ASP B CA 1
ATOM 6268 C C . ASP B 1 321 ? -20.219 -5.762 -17.766 1 87.5 321 ASP B C 1
ATOM 6270 O O . ASP B 1 321 ? -19.562 -5.141 -18.609 1 87.5 321 ASP B O 1
ATOM 6274 N N . PHE B 1 322 ? -19.656 -6.59 -16.766 1 83.12 322 PHE B N 1
ATOM 6275 C CA . PHE B 1 322 ? -18.266 -6.973 -16.828 1 83.12 322 PHE B CA 1
ATOM 6276 C C . PHE B 1 322 ? -18.125 -8.477 -17.031 1 83.12 322 PHE B C 1
ATOM 6278 O O . PHE B 1 322 ? -18.906 -9.258 -16.484 1 83.12 322 PHE B O 1
ATOM 6285 N N . THR B 1 323 ? -17.234 -8.836 -17.875 1 74.62 323 THR B N 1
ATOM 6286 C CA . THR B 1 323 ? -16.891 -10.25 -17.984 1 74.62 323 THR B CA 1
ATOM 6287 C C . THR B 1 323 ? -15.406 -10.453 -17.688 1 74.62 323 THR B C 1
ATOM 6289 O O . THR B 1 323 ? -14.609 -9.516 -17.766 1 74.62 323 THR B O 1
ATOM 6292 N N . THR B 1 324 ? -15.195 -11.422 -16.953 1 67.44 324 THR B N 1
ATOM 6293 C CA . THR B 1 324 ? -13.797 -11.805 -16.844 1 67.44 324 THR B CA 1
ATOM 6294 C C . THR B 1 324 ? -13.539 -13.141 -17.547 1 67.44 324 THR B C 1
ATOM 6296 O O . THR B 1 324 ? -14.477 -13.875 -17.844 1 67.44 324 THR B O 1
ATOM 6299 N N . GLU B 1 325 ? -12.375 -13.266 -17.984 1 62.34 325 GLU B N 1
ATOM 6300 C CA . GLU B 1 325 ? -12.031 -14.523 -18.656 1 62.34 325 GLU B CA 1
ATOM 6301 C C . GLU B 1 325 ? -12.125 -15.703 -17.688 1 62.34 325 GLU B C 1
ATOM 6303 O O . GLU B 1 325 ? -12.195 -16.859 -18.109 1 62.34 325 GLU B O 1
ATOM 6308 N N . VAL B 1 326 ? -12.297 -15.312 -16.406 1 62.44 326 VAL B N 1
ATOM 6309 C CA . VAL B 1 326 ? -12.359 -16.375 -15.414 1 62.44 326 VAL B CA 1
ATOM 6310 C C . VAL B 1 326 ? -13.805 -16.844 -15.25 1 62.44 326 VAL B C 1
ATOM 6312 O O . VAL B 1 326 ? -14.055 -18.031 -15.086 1 62.44 326 VAL B O 1
ATOM 6315 N N . PHE B 1 327 ? -14.734 -15.875 -15.398 1 61.16 327 PHE B N 1
ATOM 6316 C CA . PHE B 1 327 ? -16.125 -16.203 -15.117 1 61.16 327 PHE B CA 1
ATOM 6317 C C . PHE B 1 327 ? -16.969 -16.125 -16.391 1 61.16 327 PHE B C 1
ATOM 6319 O O . PHE B 1 327 ? -17.359 -15.023 -16.797 1 61.16 327 PHE B O 1
ATOM 6326 N N . SER B 1 328 ? -16.812 -17.047 -17.297 1 59.28 328 SER B N 1
ATOM 6327 C CA . SER B 1 328 ? -17.609 -16.969 -18.516 1 59.28 328 SER B CA 1
ATOM 6328 C C . SER B 1 328 ? -18.906 -17.75 -18.375 1 59.28 328 SER B C 1
ATOM 6330 O O . SER B 1 328 ? -18.984 -18.906 -18.797 1 59.28 328 SER B O 1
ATOM 6332 N N . VAL B 1 329 ? -19.562 -17.406 -17.281 1 62.09 329 VAL B N 1
ATOM 6333 C CA . VAL B 1 329 ? -20.75 -18.219 -17.078 1 62.09 329 VAL B CA 1
ATOM 6334 C C . VAL B 1 329 ? -21.984 -17.516 -17.672 1 62.09 329 VAL B C 1
ATOM 6336 O O . VAL B 1 329 ? -22.078 -16.281 -17.625 1 62.09 329 VAL B O 1
ATOM 6339 N N . ASP B 1 330 ? -22.703 -18.297 -18.391 1 66.62 330 ASP B N 1
ATOM 6340 C CA . ASP B 1 330 ? -24.016 -17.844 -18.828 1 66.62 330 ASP B CA 1
ATOM 6341 C C . ASP B 1 330 ? -24.984 -17.734 -17.641 1 66.62 330 ASP B C 1
ATOM 6343 O O . ASP B 1 330 ? -25.453 -18.75 -17.141 1 66.62 330 ASP B O 1
ATOM 6347 N N . ILE B 1 331 ? -25.234 -16.547 -17.141 1 70.38 331 ILE B N 1
ATOM 6348 C CA . ILE B 1 331 ? -26.109 -16.297 -15.992 1 70.38 331 ILE B CA 1
ATOM 6349 C C . ILE B 1 331 ? -27.516 -16.797 -16.312 1 70.38 331 ILE B C 1
ATOM 6351 O O . ILE B 1 331 ? -28.25 -17.219 -15.414 1 70.38 331 ILE B O 1
ATOM 6355 N N . SER B 1 332 ? -27.859 -16.828 -17.5 1 67.12 332 SER B N 1
ATOM 6356 C CA . SER B 1 332 ? -29.219 -17.141 -17.922 1 67.12 332 SER B CA 1
ATOM 6357 C C . SER B 1 332 ? -29.547 -18.625 -17.688 1 67.12 332 SER B C 1
ATOM 6359 O O . SER B 1 332 ? -30.688 -18.969 -17.438 1 67.12 332 SER B O 1
ATOM 6361 N N . ALA B 1 333 ? -28.547 -19.312 -17.625 1 69 333 ALA B N 1
ATOM 6362 C CA . ALA B 1 333 ? -28.828 -20.75 -17.656 1 69 333 ALA B CA 1
ATOM 6363 C C . ALA B 1 333 ? -29.109 -21.297 -16.266 1 69 333 ALA B C 1
ATOM 6365 O O . ALA B 1 333 ? -29.859 -22.25 -16.109 1 69 333 ALA B O 1
ATOM 6366 N N . SER B 1 334 ? -28.672 -20.625 -15.297 1 84.69 334 SER B N 1
ATOM 6367 C CA . SER B 1 334 ? -28.734 -21.375 -14.047 1 84.69 334 SER B CA 1
ATOM 6368 C C . SER B 1 334 ? -29.016 -20.453 -12.867 1 84.69 334 SER B C 1
ATOM 6370 O O . SER B 1 334 ? -29.156 -20.922 -11.727 1 84.69 334 SER B O 1
ATOM 6372 N N . PHE B 1 335 ? -29.281 -19.234 -13.047 1 91.5 335 PHE B N 1
ATOM 6373 C CA . PHE B 1 335 ? -29.438 -18.297 -11.945 1 91.5 335 PHE B CA 1
ATOM 6374 C C . PHE B 1 335 ? -30.641 -18.641 -11.102 1 91.5 335 PHE B C 1
ATOM 6376 O O . PHE B 1 335 ? -30.531 -18.797 -9.883 1 91.5 335 PHE B O 1
ATOM 6383 N N . ASP B 1 336 ? -31.766 -18.844 -11.773 1 92.06 336 ASP B N 1
ATOM 6384 C CA . ASP B 1 336 ? -33.031 -19.078 -11.062 1 92.06 336 ASP B CA 1
ATOM 6385 C C . ASP B 1 336 ? -32.969 -20.375 -10.258 1 92.06 336 ASP B C 1
ATOM 6387 O O . ASP B 1 336 ? -33.406 -20.422 -9.109 1 92.06 336 ASP B O 1
ATOM 6391 N N . GLU B 1 337 ? -32.406 -21.328 -10.852 1 91.88 337 GLU B N 1
ATOM 6392 C CA . GLU B 1 337 ? -32.281 -22.609 -10.172 1 91.88 337 GLU B CA 1
ATOM 6393 C C . GLU B 1 337 ? -31.359 -22.5 -8.961 1 91.88 337 GLU B C 1
ATOM 6395 O O . GLU B 1 337 ? -31.656 -23.062 -7.902 1 91.88 337 GLU B O 1
ATOM 6400 N N . GLN B 1 338 ? -30.281 -21.828 -9.094 1 91.88 338 GLN B N 1
ATOM 6401 C CA . GLN B 1 338 ? -29.328 -21.672 -8.008 1 91.88 338 GLN B CA 1
ATOM 6402 C C . GLN B 1 338 ? -29.922 -20.859 -6.863 1 91.88 338 GLN B C 1
ATOM 6404 O O . GLN B 1 338 ? -29.688 -21.156 -5.691 1 91.88 338 GLN B O 1
ATOM 6409 N N . VAL B 1 339 ? -30.688 -19.875 -7.227 1 93.62 339 VAL B N 1
ATOM 6410 C CA . VAL B 1 339 ? -31.328 -19.047 -6.215 1 93.62 339 VAL B CA 1
ATOM 6411 C C . VAL B 1 339 ? -32.344 -19.875 -5.445 1 93.62 339 VAL B C 1
ATOM 6413 O O . VAL B 1 339 ? -32.406 -19.812 -4.215 1 93.62 339 VAL B O 1
ATOM 6416 N N . LYS B 1 340 ? -33.125 -20.625 -6.211 1 93.5 340 LYS B N 1
ATOM 6417 C CA . LYS B 1 340 ? -34.125 -21.484 -5.578 1 93.5 340 LYS B CA 1
ATOM 6418 C C . LYS B 1 340 ? -33.469 -22.453 -4.594 1 93.5 340 LYS B C 1
ATOM 6420 O O . LYS B 1 340 ? -33.938 -22.609 -3.463 1 93.5 340 LYS B O 1
ATOM 6425 N N . LYS B 1 341 ? -32.438 -23.031 -5.012 1 92.88 341 LYS B N 1
ATOM 6426 C CA . LYS B 1 341 ? -31.703 -23.969 -4.164 1 92.88 341 LYS B CA 1
ATOM 6427 C C . LYS B 1 341 ? -31.125 -23.281 -2.936 1 92.88 341 LYS B C 1
ATOM 6429 O O . LYS B 1 341 ? -31.125 -23.844 -1.84 1 92.88 341 LYS B O 1
ATOM 6434 N N . ALA B 1 342 ? -30.641 -22.109 -3.146 1 91.38 342 ALA B N 1
ATOM 6435 C CA . ALA B 1 342 ? -30.047 -21.344 -2.047 1 91.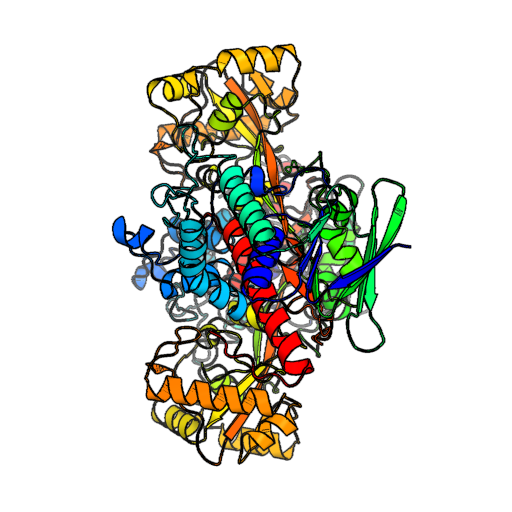38 342 ALA B CA 1
ATOM 6436 C C . ALA B 1 342 ? -31.094 -20.984 -0.999 1 91.38 342 ALA B C 1
ATOM 6438 O O . ALA B 1 342 ? -30.828 -21.078 0.203 1 91.38 342 ALA B O 1
ATOM 6439 N N . VAL B 1 343 ? -32.25 -20.594 -1.418 1 91.62 343 VAL B N 1
ATOM 6440 C CA . VAL B 1 343 ? -33.312 -20.234 -0.519 1 91.62 343 VAL B CA 1
ATOM 6441 C C . VAL B 1 343 ? -33.812 -21.469 0.218 1 91.62 343 VAL B C 1
ATOM 6443 O O . VAL B 1 343 ? -34.062 -21.438 1.43 1 91.62 343 VAL B O 1
ATOM 6446 N N . GLU B 1 344 ? -33.938 -22.562 -0.499 1 94 344 GLU B N 1
ATOM 6447 C CA . GLU B 1 344 ? -34.406 -23.812 0.088 1 94 344 GLU B CA 1
ATOM 6448 C C . GLU B 1 344 ? -33.406 -24.312 1.146 1 94 344 GLU B C 1
ATOM 6450 O O . GLU B 1 344 ? -33.844 -24.922 2.139 1 94 344 GLU B O 1
ATOM 6455 N N . SER B 1 345 ? -32.188 -24.078 0.897 1 93.25 345 SER B N 1
ATOM 6456 C CA . SER B 1 345 ? -31.172 -24.531 1.828 1 93.25 345 SER B CA 1
ATOM 6457 C C . SER B 1 345 ? -30.953 -23.516 2.941 1 93.25 345 SER B C 1
ATOM 6459 O O . SER B 1 345 ? -30.062 -23.688 3.777 1 93.25 345 SER B O 1
ATOM 6461 N N . SER B 1 346 ? -31.656 -22.422 2.971 1 92.31 346 SER B N 1
ATOM 6462 C CA . SER B 1 346 ? -31.562 -21.359 3.965 1 92.31 346 SER B CA 1
ATOM 6463 C C . SER B 1 346 ? -30.156 -20.797 4.039 1 92.31 346 SER B C 1
ATOM 6465 O O . SER B 1 346 ? -29.594 -20.641 5.129 1 92.31 346 SER B O 1
ATOM 6467 N N . LEU B 1 347 ? -29.578 -20.656 2.83 1 92.88 347 LEU B N 1
ATOM 6468 C CA . LEU B 1 347 ? -28.25 -20.062 2.783 1 92.88 347 LEU B CA 1
ATOM 6469 C C . LEU B 1 347 ? -28.297 -18.625 3.307 1 92.88 347 LEU B C 1
ATOM 6471 O O . LEU B 1 347 ? -28.984 -17.781 2.746 1 92.88 347 LEU B O 1
ATOM 6475 N N . GLU B 1 348 ? -27.484 -18.328 4.301 1 93.38 348 GLU B N 1
ATOM 6476 C CA . GLU B 1 348 ? -27.516 -17.031 4.98 1 93.38 348 GLU B CA 1
ATOM 6477 C C . GLU B 1 348 ? -26.922 -15.93 4.105 1 93.38 348 GLU B C 1
ATOM 6479 O O . GLU B 1 348 ? -27.203 -14.75 4.309 1 93.38 348 GLU B O 1
ATOM 6484 N N . SER B 1 349 ? -26.156 -16.312 3.135 1 95.06 349 SER B N 1
ATOM 6485 C CA . SER B 1 349 ? -25.406 -15.344 2.326 1 95.06 349 SER B CA 1
ATOM 6486 C C . SER B 1 349 ? -26.312 -14.688 1.283 1 95.06 349 SER B C 1
ATOM 6488 O O . SER B 1 349 ? -25.922 -13.703 0.658 1 95.06 349 SER B O 1
ATOM 6490 N N . ILE B 1 350 ? -27.531 -15.188 1.063 1 95.75 350 ILE B N 1
ATOM 6491 C CA . ILE B 1 350 ? -28.406 -14.633 0.041 1 95.75 350 ILE B CA 1
ATOM 6492 C C . ILE B 1 350 ? -29.766 -14.328 0.647 1 95.75 350 ILE B C 1
ATOM 6494 O O . ILE B 1 350 ? -30.25 -15.047 1.529 1 95.75 350 ILE B O 1
ATOM 6498 N N . CYS B 1 351 ? -30.375 -13.266 0.235 1 97 351 CYS B N 1
ATOM 6499 C CA . CYS B 1 351 ? -31.719 -12.867 0.61 1 97 351 CYS B CA 1
ATOM 6500 C C . CYS B 1 351 ? -32.562 -12.531 -0.623 1 97 351 CYS B C 1
ATOM 6502 O O . CYS B 1 351 ? -32.125 -11.727 -1.46 1 97 351 CYS B O 1
ATOM 6504 N N . VAL B 1 352 ? -33.562 -13.273 -0.852 1 97.38 352 VAL B N 1
ATOM 6505 C CA . VAL B 1 352 ? -34.594 -12.883 -1.808 1 97.38 352 VAL B CA 1
ATOM 6506 C C . VAL B 1 352 ? -35.75 -12.195 -1.074 1 97.38 352 VAL B C 1
ATOM 6508 O O . VAL B 1 352 ? -36.344 -12.773 -0.149 1 97.38 352 VAL B O 1
ATOM 6511 N N . ALA B 1 353 ? -36.031 -10.938 -1.483 1 97.56 353 ALA B N 1
ATOM 6512 C CA . ALA B 1 353 ? -36.969 -10.141 -0.674 1 97.56 353 ALA B CA 1
ATOM 6513 C C . ALA B 1 353 ? -37.938 -9.375 -1.554 1 97.56 353 ALA B C 1
ATOM 6515 O O . ALA B 1 353 ? -37.688 -9.18 -2.746 1 97.56 353 ALA B O 1
ATOM 6516 N N . SER B 1 354 ? -39.062 -8.961 -0.937 1 97.62 354 SER B N 1
ATOM 6517 C CA . SER B 1 354 ? -40.062 -8.148 -1.62 1 97.62 354 SER B CA 1
ATOM 6518 C C . SER B 1 354 ? -39.938 -6.676 -1.231 1 97.62 354 SER B C 1
ATOM 6520 O O . SER B 1 354 ? -40.625 -5.82 -1.792 1 97.62 354 SER B O 1
ATOM 6522 N N . SER B 1 355 ? -39.062 -6.418 -0.262 1 96.81 355 SER B N 1
ATOM 6523 C CA . SER B 1 355 ? -38.844 -5.047 0.178 1 96.81 355 SER B CA 1
ATOM 6524 C C . SER B 1 355 ? -37.406 -4.867 0.72 1 96.81 355 SER B C 1
ATOM 6526 O O . SER B 1 355 ? -36.75 -5.844 1.053 1 96.81 355 SER B O 1
ATOM 6528 N N . ILE B 1 356 ? -37.031 -3.6 0.824 1 97 356 ILE B N 1
ATOM 6529 C CA . ILE B 1 356 ? -35.688 -3.311 1.338 1 97 356 ILE B CA 1
ATOM 6530 C C . ILE B 1 356 ? -35.625 -3.6 2.836 1 97 356 ILE B C 1
ATOM 6532 O O . ILE B 1 356 ? -34.594 -3.939 3.373 1 97 356 ILE B O 1
ATOM 6536 N N . GLU B 1 357 ? -36.781 -3.463 3.521 1 97.25 357 GLU B N 1
ATOM 6537 C CA . GLU B 1 357 ? -36.844 -3.752 4.949 1 97.25 357 GLU B CA 1
ATOM 6538 C C . GLU B 1 357 ? -36.531 -5.215 5.234 1 97.25 357 GLU B C 1
ATOM 6540 O O . GLU B 1 357 ? -35.875 -5.527 6.234 1 97.25 357 GLU B O 1
ATOM 6545 N N . GLU B 1 358 ? -36.969 -6.094 4.383 1 97.88 358 GLU B N 1
ATOM 6546 C CA . GLU B 1 358 ? -36.656 -7.516 4.539 1 97.88 358 GLU B CA 1
ATOM 6547 C C . GLU B 1 358 ? -35.156 -7.793 4.398 1 97.88 358 GLU B C 1
ATOM 6549 O O . GLU B 1 358 ? -34.625 -8.633 5.113 1 97.88 358 GLU B O 1
ATOM 6554 N N . ILE B 1 359 ? -34.562 -7.074 3.496 1 98.19 359 ILE B N 1
ATOM 6555 C CA . ILE B 1 359 ? -33.125 -7.223 3.309 1 98.19 359 ILE B CA 1
ATOM 6556 C C . ILE B 1 359 ? -32.375 -6.746 4.559 1 98.19 359 ILE B C 1
ATOM 6558 O O . ILE B 1 359 ? -31.484 -7.434 5.059 1 98.19 359 ILE B O 1
ATOM 6562 N N . ALA B 1 360 ? -32.781 -5.562 5.07 1 98.44 360 ALA B N 1
ATOM 6563 C CA . ALA B 1 360 ? -32.156 -5 6.266 1 98.44 360 ALA B CA 1
ATOM 6564 C C . ALA B 1 360 ? -32.281 -5.949 7.453 1 98.44 360 ALA B C 1
ATOM 6566 O O . ALA B 1 360 ? -31.328 -6.137 8.211 1 98.44 360 ALA B O 1
ATOM 6567 N N . LYS B 1 361 ? -33.438 -6.535 7.578 1 97.81 361 LYS B N 1
ATOM 6568 C CA . LYS B 1 361 ? -33.688 -7.473 8.672 1 97.81 361 LYS B CA 1
ATOM 6569 C C . LYS B 1 361 ? -32.844 -8.727 8.516 1 97.81 361 LYS B C 1
ATOM 6571 O O . LYS B 1 361 ? -32.25 -9.203 9.484 1 97.81 361 LYS B O 1
ATOM 6576 N N . HIS B 1 362 ? -32.812 -9.273 7.312 1 97.5 362 HIS B N 1
ATOM 6577 C CA . HIS B 1 362 ? -32.094 -10.508 7.043 1 97.5 362 HIS B CA 1
ATOM 6578 C C . HIS B 1 362 ? -30.609 -10.375 7.387 1 97.5 362 HIS B C 1
ATOM 6580 O O . HIS B 1 362 ? -30.016 -11.281 7.973 1 97.5 362 HIS B O 1
ATOM 6586 N N . PHE B 1 363 ? -29.984 -9.234 7.055 1 97.5 363 PHE B N 1
ATOM 6587 C CA . PHE B 1 363 ? -28.547 -9.062 7.199 1 97.5 363 PHE B CA 1
ATOM 6588 C C . PHE B 1 363 ? -28.219 -8.211 8.422 1 97.5 363 PHE B C 1
ATOM 6590 O O . PHE B 1 363 ? -27.062 -7.832 8.633 1 97.5 363 PHE B O 1
ATOM 6597 N N . TYR B 1 364 ? -29.219 -7.805 9.219 1 96.44 364 TYR B N 1
ATOM 6598 C CA . TYR B 1 364 ? -29.062 -7.043 10.453 1 96.44 364 TYR B CA 1
ATOM 6599 C C . TYR B 1 364 ? -28.438 -5.684 10.172 1 96.44 364 TYR B C 1
ATOM 6601 O O . TYR B 1 364 ? -27.531 -5.246 10.898 1 96.44 364 TYR B O 1
ATOM 6609 N N . MET B 1 365 ? -28.859 -5.059 9.117 1 96.38 365 MET B N 1
ATOM 6610 C CA . MET B 1 365 ? -28.391 -3.734 8.719 1 96.38 365 MET B CA 1
ATOM 6611 C C . MET B 1 365 ? -29.172 -2.643 9.438 1 96.38 365 MET B C 1
ATOM 6613 O O . MET B 1 365 ? -30.297 -2.877 9.898 1 96.38 365 MET B O 1
ATOM 6617 N N . ASP B 1 366 ? -28.578 -1.482 9.508 1 96.38 366 ASP B N 1
ATOM 6618 C CA . ASP B 1 366 ? -29.328 -0.305 9.93 1 96.38 366 ASP B CA 1
ATOM 6619 C C . ASP B 1 366 ? -30.422 0.042 8.914 1 96.38 366 ASP B C 1
ATOM 6621 O O . ASP B 1 366 ? -30.125 0.614 7.863 1 96.38 366 ASP B O 1
ATOM 6625 N N . ALA B 1 367 ? -31.656 -0.21 9.25 1 96.94 367 ALA B N 1
ATOM 6626 C CA . ALA B 1 367 ? -32.781 -0.114 8.312 1 96.94 367 ALA B CA 1
ATOM 6627 C C . ALA B 1 367 ? -33 1.331 7.883 1 96.94 367 ALA B C 1
ATOM 6629 O O . ALA B 1 367 ? -33.312 1.599 6.715 1 96.94 367 ALA B O 1
ATOM 6630 N N . ASP B 1 368 ? -32.906 2.246 8.781 1 96.69 368 ASP B N 1
ATOM 6631 C CA . ASP B 1 368 ? -33.156 3.652 8.477 1 96.69 368 ASP B CA 1
ATOM 6632 C C . ASP B 1 368 ? -32.094 4.207 7.527 1 96.69 368 ASP B C 1
ATOM 6634 O O . ASP B 1 368 ? -32.406 4.871 6.543 1 96.69 368 ASP B O 1
ATOM 6638 N N . ASN B 1 369 ? -30.875 3.93 7.871 1 96.94 369 ASN B N 1
ATOM 6639 C CA . ASN B 1 369 ? -29.797 4.363 6.992 1 96.94 369 ASN B CA 1
ATOM 6640 C C . ASN B 1 369 ? -29.906 3.715 5.613 1 96.94 369 ASN B C 1
ATOM 6642 O O . ASN B 1 369 ? -29.641 4.359 4.598 1 96.94 369 ASN B O 1
ATOM 6646 N N . PHE B 1 370 ? -30.281 2.465 5.629 1 98.25 370 PHE B N 1
ATOM 6647 C CA . PHE B 1 370 ? -30.422 1.73 4.375 1 98.25 370 PHE B CA 1
ATOM 6648 C C . PHE B 1 370 ? -31.5 2.352 3.496 1 98.25 370 PHE B C 1
ATOM 6650 O O . PHE B 1 370 ? -31.297 2.543 2.297 1 98.25 370 PHE B O 1
ATOM 6657 N N . LYS B 1 371 ? -32.562 2.688 4.062 1 98.12 371 LYS B N 1
ATOM 6658 C CA . LYS B 1 371 ? -33.656 3.346 3.336 1 98.12 371 LYS B CA 1
ATOM 6659 C C . LYS B 1 371 ? -33.188 4.664 2.73 1 98.12 371 LYS B C 1
ATOM 6661 O O . LYS B 1 371 ? -33.469 4.953 1.565 1 98.12 371 LYS B O 1
ATOM 6666 N N . LYS B 1 372 ? -32.5 5.434 3.525 1 98.06 372 LYS B N 1
ATOM 6667 C CA . LYS B 1 372 ? -31.953 6.703 3.037 1 98.06 372 LYS B CA 1
ATOM 6668 C C . LYS B 1 372 ? -31.016 6.484 1.862 1 98.06 372 LYS B C 1
ATOM 6670 O O . LYS B 1 372 ? -31.047 7.234 0.883 1 98.06 372 LYS B O 1
ATOM 6675 N N . THR B 1 373 ? -30.188 5.492 1.981 1 98.44 373 THR B N 1
ATOM 6676 C CA . THR B 1 373 ? -29.219 5.168 0.929 1 98.44 373 THR B CA 1
ATOM 6677 C C . THR B 1 373 ? -29.953 4.785 -0.36 1 98.44 373 THR B C 1
ATOM 6679 O O . THR B 1 373 ? -29.562 5.223 -1.446 1 98.44 373 THR B O 1
ATOM 6682 N N . ILE B 1 374 ? -30.984 3.982 -0.236 1 98.5 374 ILE B N 1
ATOM 6683 C CA . ILE B 1 374 ? -31.75 3.557 -1.4 1 98.5 374 ILE B CA 1
ATOM 6684 C C . ILE B 1 374 ? -32.375 4.773 -2.074 1 98.5 374 ILE B C 1
ATOM 6686 O O . ILE B 1 374 ? -32.344 4.898 -3.301 1 98.5 374 ILE B O 1
ATOM 6690 N N . GLU B 1 375 ? -32.938 5.66 -1.287 1 98.31 375 GLU B N 1
ATOM 6691 C CA . GLU B 1 375 ? -33.531 6.871 -1.822 1 98.31 375 GLU B CA 1
ATOM 6692 C C . GLU B 1 375 ? -32.531 7.734 -2.551 1 98.31 375 GLU B C 1
ATOM 6694 O O . GLU B 1 375 ? -32.781 8.195 -3.664 1 98.31 375 GLU B O 1
ATOM 6699 N N . GLU B 1 376 ? -31.422 7.902 -1.943 1 98.19 376 GLU B N 1
ATOM 6700 C CA . GLU B 1 376 ? -30.344 8.695 -2.547 1 98.19 376 GLU B CA 1
ATOM 6701 C C . GLU B 1 376 ? -29.844 8.047 -3.836 1 98.19 376 GLU B C 1
ATOM 6703 O O . GLU B 1 376 ? -29.625 8.734 -4.836 1 98.19 376 GLU B O 1
ATOM 6708 N N . TYR B 1 377 ? -29.609 6.766 -3.775 1 98.5 377 TYR B N 1
ATOM 6709 C CA . TYR B 1 377 ? -29.109 6.047 -4.941 1 98.5 377 TYR B CA 1
ATOM 6710 C C . TYR B 1 377 ? -30.094 6.117 -6.094 1 98.5 377 TYR B C 1
ATOM 6712 O O . TYR B 1 377 ? -29.703 6.324 -7.246 1 98.5 377 TYR B O 1
ATOM 6720 N N . ASN B 1 378 ? -31.359 5.895 -5.801 1 98.56 378 ASN B N 1
ATOM 6721 C CA . ASN B 1 378 ? -32.375 6.016 -6.832 1 98.56 378 ASN B CA 1
ATOM 6722 C C . ASN B 1 378 ? -32.438 7.422 -7.422 1 98.56 378 ASN B C 1
ATOM 6724 O O . ASN B 1 378 ? -32.625 7.59 -8.625 1 98.56 378 ASN B O 1
ATOM 6728 N N . PHE B 1 379 ? -32.281 8.414 -6.582 1 98.44 379 PHE B N 1
ATOM 6729 C CA . PHE B 1 379 ? -32.188 9.781 -7.066 1 98.44 379 PHE B CA 1
ATOM 6730 C C . PHE B 1 379 ? -31.031 9.945 -8.039 1 98.44 379 PHE B C 1
ATOM 6732 O O . PHE B 1 379 ? -31.172 10.562 -9.094 1 98.44 379 PHE B O 1
ATOM 6739 N N . TYR B 1 380 ? -29.797 9.43 -7.703 1 98.12 380 TYR B N 1
ATOM 6740 C CA . TYR B 1 380 ? -28.656 9.461 -8.602 1 98.12 380 TYR B CA 1
ATOM 6741 C C . TYR B 1 380 ? -28.984 8.789 -9.93 1 98.12 380 TYR B C 1
ATOM 6743 O O . TYR B 1 380 ? -28.594 9.273 -10.992 1 98.12 380 TYR B O 1
ATOM 6751 N N . CYS B 1 381 ? -29.625 7.621 -9.82 1 98.06 381 CYS B N 1
ATOM 6752 C CA . CYS B 1 381 ? -30.031 6.898 -11.023 1 98.06 381 CYS B CA 1
ATOM 6753 C C . CYS B 1 381 ? -30.938 7.75 -11.898 1 98.06 381 CYS B C 1
ATOM 6755 O O . CYS B 1 381 ? -30.75 7.812 -13.117 1 98.06 381 CYS B O 1
ATOM 6757 N N . ASP B 1 382 ? -31.891 8.43 -11.297 1 98.12 382 ASP B N 1
ATOM 6758 C CA . ASP B 1 382 ? -32.812 9.273 -12.031 1 98.12 382 ASP B CA 1
ATOM 6759 C C . ASP B 1 382 ? -32.094 10.453 -12.688 1 98.12 382 ASP B C 1
ATOM 6761 O O . ASP B 1 382 ? -32.5 10.891 -13.773 1 98.12 382 ASP B O 1
ATOM 6765 N N . GLN B 1 383 ? -31.047 10.906 -12.062 1 97.56 383 GLN B N 1
ATOM 6766 C CA . GLN B 1 383 ? -30.266 12.031 -12.578 1 97.56 383 GLN B CA 1
ATOM 6767 C C . GLN B 1 383 ? -29.172 11.555 -13.531 1 97.56 383 GLN B C 1
ATOM 6769 O O . GLN B 1 383 ? -28.5 12.367 -14.156 1 97.56 383 GLN B O 1
ATOM 6774 N N . ASN B 1 384 ? -29.031 10.328 -13.594 1 97.81 384 ASN B N 1
ATOM 6775 C CA . ASN B 1 384 ? -27.984 9.711 -14.391 1 97.81 384 ASN B CA 1
ATOM 6776 C C . ASN B 1 384 ? -26.609 10.227 -14 1 97.81 384 ASN B C 1
ATOM 6778 O O . ASN B 1 384 ? -25.766 10.477 -14.859 1 97.81 384 ASN B O 1
ATOM 6782 N N . HIS B 1 385 ? -26.484 10.43 -12.719 1 97.56 385 HIS B N 1
ATOM 6783 C CA . HIS B 1 385 ? -25.219 10.945 -12.188 1 97.56 385 HIS B CA 1
ATOM 6784 C C . HIS B 1 385 ? -25.031 10.539 -10.727 1 97.56 385 HIS B C 1
ATOM 6786 O O . HIS B 1 385 ? -25.844 10.906 -9.867 1 97.56 385 HIS B O 1
ATOM 6792 N N . ASP B 1 386 ? -24.016 9.734 -10.516 1 97.56 386 ASP B N 1
ATOM 6793 C CA . ASP B 1 386 ? -23.672 9.359 -9.148 1 97.56 386 ASP B CA 1
ATOM 6794 C C . ASP B 1 386 ? -22.891 10.469 -8.453 1 97.56 386 ASP B C 1
ATOM 6796 O O . ASP B 1 386 ? -21.672 10.539 -8.57 1 97.56 386 ASP B O 1
ATOM 6800 N N . GLN B 1 387 ? -23.5 11.203 -7.641 1 95.44 387 GLN B N 1
ATOM 6801 C CA . GLN B 1 387 ? -22.906 12.375 -7.008 1 95.44 387 GLN B CA 1
ATOM 6802 C C . GLN B 1 387 ? -21.953 11.977 -5.891 1 95.44 387 GLN B C 1
ATOM 6804 O O . GLN B 1 387 ? -21.156 12.797 -5.434 1 95.44 387 GLN B O 1
ATOM 6809 N N . LEU B 1 388 ? -22.031 10.766 -5.465 1 96.62 388 LEU B N 1
ATOM 6810 C CA . LEU B 1 388 ? -21.234 10.367 -4.309 1 96.62 388 LEU B CA 1
ATOM 6811 C C . LEU B 1 388 ? -19.875 9.852 -4.734 1 96.62 388 LEU B C 1
ATOM 6813 O O . LEU B 1 388 ? -18.844 10.289 -4.215 1 96.62 388 LEU B O 1
ATOM 6817 N N . PHE B 1 389 ? -19.781 8.867 -5.719 1 97.38 389 PHE B N 1
ATOM 6818 C CA . PHE B 1 389 ? -18.5 8.234 -6.031 1 97.38 389 PHE B CA 1
ATOM 6819 C C . PHE B 1 389 ? -18.203 8.305 -7.527 1 97.38 389 PHE B C 1
ATOM 6821 O O . PHE B 1 389 ? -17.219 7.742 -8 1 97.38 389 PHE B O 1
ATOM 6828 N N . ASN B 1 390 ? -19.031 8.953 -8.273 1 95.62 390 ASN B N 1
ATOM 6829 C CA . ASN B 1 390 ? -18.828 9.18 -9.695 1 95.62 390 ASN B CA 1
ATOM 6830 C C . ASN B 1 390 ? -18.844 7.871 -10.484 1 95.62 390 ASN B C 1
ATOM 6832 O O . ASN B 1 390 ? -18.047 7.691 -11.414 1 95.62 390 ASN B O 1
ATOM 6836 N N . LYS B 1 391 ? -19.656 6.922 -10.039 1 96.06 391 LYS B N 1
ATOM 6837 C CA . LYS B 1 391 ? -19.891 5.699 -10.812 1 96.06 391 LYS B CA 1
ATOM 6838 C C . LYS B 1 391 ? -20.391 6.02 -12.211 1 96.06 391 LYS B C 1
ATOM 6840 O O . LYS B 1 391 ? -21.25 6.895 -12.383 1 96.06 391 LYS B O 1
ATOM 6845 N N . ASN B 1 392 ? -19.859 5.332 -13.227 1 95.75 392 ASN B N 1
ATOM 6846 C CA . ASN B 1 392 ? -20.312 5.547 -14.594 1 95.75 392 ASN B CA 1
ATOM 6847 C C . ASN B 1 392 ? -21.828 5.371 -14.711 1 95.75 392 ASN B C 1
ATOM 6849 O O . ASN B 1 392 ? -22.375 4.387 -14.227 1 95.75 392 ASN B O 1
ATOM 6853 N N . ALA B 1 393 ? -22.422 6.254 -15.391 1 96.62 393 ALA B N 1
ATOM 6854 C CA . ALA B 1 393 ? -23.875 6.312 -15.5 1 96.62 393 ALA B CA 1
ATOM 6855 C C . ALA B 1 393 ? -24.422 5.027 -16.109 1 96.62 393 ALA B C 1
ATOM 6857 O O . ALA B 1 393 ? -25.531 4.598 -15.773 1 96.62 393 ALA B O 1
ATOM 6858 N N . LYS B 1 394 ? -23.703 4.371 -16.969 1 94.88 394 LYS B N 1
ATOM 6859 C CA . LYS B 1 394 ? -24.172 3.174 -17.656 1 94.88 394 LYS B CA 1
ATOM 6860 C C . LYS B 1 394 ? -24.422 2.033 -16.672 1 94.88 394 LYS B C 1
ATOM 6862 O O . LYS B 1 394 ? -25.141 1.076 -17 1 94.88 394 LYS B O 1
ATOM 6867 N N . PHE B 1 395 ? -23.875 2.172 -15.414 1 95.88 395 PHE B N 1
ATOM 6868 C CA . PHE B 1 395 ? -24.016 1.095 -14.438 1 95.88 395 PHE B CA 1
ATOM 6869 C C . PHE B 1 395 ? -25.047 1.453 -13.383 1 95.88 395 PHE B C 1
ATOM 6871 O O . PHE B 1 395 ? -25.281 0.687 -12.445 1 95.88 395 PHE B O 1
ATOM 6878 N N . LEU B 1 396 ? -25.594 2.654 -13.469 1 97.31 396 LEU B N 1
ATOM 6879 C CA . LEU B 1 396 ? -26.609 3.066 -12.516 1 97.31 396 LEU B CA 1
ATOM 6880 C C . LEU B 1 396 ? -27.953 2.398 -12.82 1 97.31 396 LEU B C 1
ATOM 6882 O O . LEU B 1 396 ? -28.531 2.637 -13.883 1 97.31 396 LEU B O 1
ATOM 6886 N N . ARG B 1 397 ? -28.375 1.523 -11.945 1 96.88 397 ARG B N 1
ATOM 6887 C CA . ARG B 1 397 ? -29.672 0.839 -12.031 1 96.88 397 ARG B CA 1
ATOM 6888 C C . ARG B 1 397 ? -30.469 1.006 -10.742 1 96.88 397 ARG B C 1
ATOM 6890 O O . ARG B 1 397 ? -30.047 0.546 -9.68 1 96.88 397 ARG B O 1
ATOM 6897 N N . PRO B 1 398 ? -31.578 1.599 -10.828 1 97.69 398 PRO B N 1
ATOM 6898 C CA . PRO B 1 398 ? -32.344 1.889 -9.609 1 97.69 398 PRO B CA 1
ATOM 6899 C C . PRO B 1 398 ? -32.781 0.625 -8.875 1 97.69 398 PRO B C 1
ATOM 6901 O O . PRO B 1 398 ? -33 -0.411 -9.508 1 97.69 398 PRO B O 1
ATOM 6904 N N . ILE B 1 399 ? -32.906 0.711 -7.641 1 98.31 399 ILE B N 1
ATOM 6905 C CA . ILE B 1 399 ? -33.469 -0.341 -6.785 1 98.31 399 ILE B CA 1
ATOM 6906 C C . ILE B 1 399 ? -34.938 -0.061 -6.492 1 98.31 399 ILE B C 1
ATOM 6908 O O . ILE B 1 399 ? -35.25 0.591 -5.5 1 98.31 399 ILE B O 1
ATOM 6912 N N . ARG B 1 400 ? -35.688 -0.58 -7.371 1 96.19 400 ARG B N 1
ATOM 6913 C CA . ARG B 1 400 ? -37.125 -0.437 -7.281 1 96.19 400 ARG B CA 1
ATOM 6914 C C . ARG B 1 400 ? -37.844 -1.766 -7.551 1 96.19 400 ARG B C 1
ATOM 6916 O O . ARG B 1 400 ? -37.25 -2.688 -8.102 1 96.19 400 ARG B O 1
ATOM 6923 N N . GLY B 1 401 ? -39.094 -1.867 -7.113 1 92.62 401 GLY B N 1
ATOM 6924 C CA . GLY B 1 401 ? -39.875 -3.059 -7.371 1 92.62 401 GLY B CA 1
ATOM 6925 C C . GLY B 1 401 ? -40.062 -3.932 -6.145 1 92.62 401 GLY B C 1
ATOM 6926 O O . GLY B 1 401 ? -39.75 -3.514 -5.027 1 92.62 401 GLY B O 1
ATOM 6927 N N . ASN B 1 402 ? -40.625 -5.172 -6.41 1 95.25 402 ASN B N 1
ATOM 6928 C CA . ASN B 1 402 ? -41.031 -5.996 -5.277 1 95.25 402 ASN B CA 1
ATOM 6929 C C . ASN B 1 402 ? -40.312 -7.34 -5.277 1 95.25 402 ASN B C 1
ATOM 6931 O O . ASN B 1 402 ? -40.688 -8.258 -4.555 1 95.25 402 ASN B O 1
ATOM 6935 N N . LYS B 1 403 ? -39.375 -7.527 -6.09 1 97.5 403 LYS B N 1
ATOM 6936 C CA . LYS B 1 403 ? -38.5 -8.688 -6.066 1 97.5 403 LYS B CA 1
ATOM 6937 C C . LYS B 1 403 ? -37.031 -8.266 -6.109 1 97.5 403 LYS B C 1
ATOM 6939 O O . LYS B 1 403 ? -36.531 -7.887 -7.164 1 97.5 403 LYS B O 1
ATOM 6944 N N . LEU B 1 404 ? -36.438 -8.367 -5.027 1 98 404 LEU B N 1
ATOM 6945 C CA . LEU B 1 404 ? -35.062 -7.906 -4.816 1 98 404 LEU B CA 1
ATOM 6946 C C . LEU B 1 404 ? -34.156 -9.062 -4.402 1 98 404 LEU B C 1
ATOM 6948 O O . LEU B 1 404 ? -34.625 -10.039 -3.807 1 98 404 LEU B O 1
ATOM 6952 N N . TYR B 1 405 ? -32.969 -8.977 -4.805 1 97.5 405 TYR B N 1
ATOM 6953 C CA . TYR B 1 405 ? -31.922 -9.922 -4.398 1 97.5 405 TYR B CA 1
ATOM 6954 C C . TYR B 1 405 ? -30.797 -9.203 -3.666 1 97.5 405 TYR B C 1
ATOM 6956 O O . TYR B 1 405 ? -30.406 -8.094 -4.039 1 97.5 405 TYR B O 1
ATOM 6964 N N . ALA B 1 406 ? -30.312 -9.773 -2.625 1 98.06 406 ALA B N 1
ATOM 6965 C CA . ALA B 1 406 ? -29.125 -9.273 -1.921 1 98.06 406 ALA B CA 1
ATOM 6966 C C . ALA B 1 406 ? -28.188 -10.414 -1.569 1 98.06 406 ALA B C 1
ATOM 6968 O O . ALA B 1 406 ? -28.625 -11.492 -1.145 1 98.06 406 ALA B O 1
ATOM 6969 N N . VAL B 1 407 ? -26.922 -10.234 -1.799 1 97.5 407 VAL B N 1
ATOM 6970 C CA . VAL B 1 407 ? -25.922 -11.266 -1.534 1 97.5 407 VAL B CA 1
ATOM 6971 C C . VAL B 1 407 ? -24.766 -10.672 -0.746 1 97.5 407 VAL B C 1
ATOM 6973 O O . VAL B 1 407 ? -24.312 -9.562 -1.035 1 97.5 407 VAL B O 1
ATOM 6976 N N . ARG B 1 408 ? -24.297 -11.391 0.288 1 97.62 408 ARG B N 1
ATOM 6977 C CA . ARG B 1 408 ? -23.156 -10.969 1.084 1 97.62 408 ARG B CA 1
ATOM 6978 C C . ARG B 1 408 ? -21.844 -11.156 0.309 1 97.62 408 ARG B C 1
ATOM 6980 O O . ARG B 1 408 ? -21.609 -12.227 -0.252 1 97.62 408 ARG B O 1
ATOM 6987 N N . ILE B 1 409 ? -21.094 -10.141 0.223 1 97.19 409 ILE B N 1
ATOM 6988 C CA . ILE B 1 409 ? -19.781 -10.133 -0.415 1 97.19 409 ILE B CA 1
ATOM 6989 C C . ILE B 1 409 ? -18.688 -9.922 0.637 1 97.19 409 ILE B C 1
ATOM 6991 O O . ILE B 1 409 ? -18.859 -9.125 1.562 1 97.19 409 ILE B O 1
ATOM 6995 N N . ALA B 1 410 ? -17.594 -10.617 0.573 1 97.38 410 ALA B N 1
ATOM 6996 C CA . ALA B 1 410 ? -16.469 -10.5 1.512 1 97.38 410 ALA B CA 1
ATOM 6997 C C . ALA B 1 410 ? -15.141 -10.773 0.821 1 97.38 410 ALA B C 1
ATOM 6999 O O . ALA B 1 410 ? -15.109 -11.25 -0.316 1 97.38 410 ALA B O 1
ATOM 7000 N N . PRO B 1 411 ? -14.023 -10.438 1.508 1 97.38 411 PRO B N 1
ATOM 7001 C CA . PRO B 1 411 ? -12.703 -10.75 0.96 1 97.38 411 PRO B CA 1
ATOM 7002 C C . PRO B 1 411 ? -12.492 -12.242 0.752 1 97.38 411 PRO B C 1
ATOM 7004 O O . PRO B 1 411 ? -12.93 -13.055 1.572 1 97.38 411 PRO B O 1
ATOM 7007 N N . SER B 1 412 ? -11.93 -12.516 -0.323 1 95.19 412 SER B N 1
ATOM 7008 C CA . SER B 1 412 ? -11.43 -13.836 -0.683 1 95.19 412 SER B CA 1
ATOM 7009 C C . SER B 1 412 ? -9.977 -13.773 -1.146 1 95.19 412 SER B C 1
ATOM 7011 O O . SER B 1 412 ? -9.367 -12.703 -1.15 1 95.19 412 SER B O 1
ATOM 7013 N N . ALA B 1 413 ? -9.359 -14.938 -1.404 1 95.19 413 ALA B N 1
ATOM 7014 C CA . ALA B 1 413 ? -7.969 -14.945 -1.864 1 95.19 413 ALA B CA 1
ATOM 7015 C C . ALA B 1 413 ? -7.641 -16.25 -2.582 1 95.19 413 ALA B C 1
ATOM 7017 O O . ALA B 1 413 ? -8.219 -17.297 -2.281 1 95.19 413 ALA B O 1
ATOM 7018 N N . TYR B 1 414 ? -6.723 -16.141 -3.486 1 92.19 414 TYR B N 1
ATOM 7019 C CA . TYR B 1 414 ? -6.262 -17.328 -4.199 1 92.19 414 TYR B CA 1
ATOM 7020 C C . TYR B 1 414 ? -5.211 -18.078 -3.389 1 92.19 414 TYR B C 1
ATOM 7022 O O . TYR B 1 414 ? -5.023 -19.281 -3.564 1 92.19 414 TYR B O 1
ATOM 7030 N N . GLY B 1 415 ? -4.523 -17.453 -2.555 1 94.81 415 GLY B N 1
ATOM 7031 C CA . GLY B 1 415 ? -3.471 -18.016 -1.728 1 94.81 415 GLY B CA 1
ATOM 7032 C C . GLY B 1 415 ? -2.723 -16.969 -0.919 1 94.81 415 GLY B C 1
ATOM 7033 O O . GLY B 1 415 ? -3.068 -15.789 -0.951 1 94.81 415 GLY B O 1
ATOM 7034 N N . SER B 1 416 ? -1.758 -17.484 -0.137 1 97.12 416 SER B N 1
ATOM 7035 C CA . SER B 1 416 ? -0.909 -16.578 0.635 1 97.12 416 SER B CA 1
ATOM 7036 C C . SER B 1 416 ? 0.325 -16.156 -0.161 1 97.12 416 SER B C 1
ATOM 7038 O O . SER B 1 416 ? 0.687 -16.812 -1.141 1 97.12 416 SER B O 1
ATOM 7040 N N . LEU B 1 417 ? 0.893 -15.07 0.146 1 97.75 417 LEU B N 1
ATOM 7041 C CA . LEU B 1 417 ? 2.082 -14.547 -0.512 1 97.75 417 LEU B CA 1
ATOM 7042 C C . LEU B 1 417 ? 3.158 -14.195 0.511 1 97.75 417 LEU B C 1
ATOM 7044 O O . LEU B 1 417 ? 2.867 -13.586 1.543 1 97.75 417 LEU B O 1
ATOM 7048 N N . GLY B 1 418 ? 4.352 -14.594 0.17 1 98 418 GLY B N 1
ATOM 7049 C CA . GLY B 1 418 ? 5.496 -14.172 0.962 1 98 418 GLY B CA 1
ATOM 7050 C C . GLY B 1 418 ? 5.777 -15.086 2.141 1 98 418 GLY B C 1
ATOM 7051 O O . GLY B 1 418 ? 5.055 -16.062 2.367 1 98 418 GLY B O 1
ATOM 7052 N N . GLY B 1 419 ? 6.812 -14.75 2.895 1 98.5 419 GLY B N 1
ATOM 7053 C CA . GLY B 1 419 ? 7.203 -15.477 4.094 1 98.5 419 GLY B CA 1
ATOM 7054 C C . GLY B 1 419 ? 8.703 -15.68 4.207 1 98.5 419 GLY B C 1
ATOM 7055 O O . GLY B 1 419 ? 9.281 -15.469 5.273 1 98.5 419 GLY B O 1
ATOM 7056 N N . ILE B 1 420 ? 9.281 -16.094 3.092 1 98.88 420 ILE B N 1
ATOM 7057 C CA . ILE B 1 420 ? 10.719 -16.297 3.078 1 98.88 420 ILE B CA 1
ATOM 7058 C C . ILE B 1 420 ? 11.406 -15.109 2.412 1 98.88 420 ILE B C 1
ATOM 7060 O O . ILE B 1 420 ? 11.062 -14.742 1.287 1 98.88 420 ILE B O 1
ATOM 7064 N N . LYS B 1 421 ? 12.352 -14.508 3.094 1 98.69 421 LYS B N 1
ATOM 7065 C CA . LYS B 1 421 ? 13.094 -13.367 2.559 1 98.69 421 LYS B CA 1
ATOM 7066 C C . LYS B 1 421 ? 14.164 -13.828 1.566 1 98.69 421 LYS B C 1
ATOM 7068 O O . LYS B 1 421 ? 14.914 -14.766 1.842 1 98.69 421 LYS B O 1
ATOM 7073 N N . ILE B 1 422 ? 14.148 -13.172 0.373 1 98.75 422 ILE B N 1
ATOM 7074 C CA . ILE B 1 422 ? 15.133 -13.523 -0.649 1 98.75 422 ILE B CA 1
ATOM 7075 C C . ILE B 1 422 ? 15.711 -12.258 -1.262 1 98.75 422 ILE B C 1
ATOM 7077 O O . ILE B 1 422 ? 15.156 -11.164 -1.099 1 98.75 422 ILE B O 1
ATOM 7081 N N . ASN B 1 423 ? 16.859 -12.352 -1.888 1 98.12 423 ASN B N 1
ATOM 7082 C CA . ASN B 1 423 ? 17.344 -11.32 -2.791 1 98.12 423 ASN B CA 1
ATOM 7083 C C . ASN B 1 423 ? 16.891 -11.57 -4.227 1 98.12 423 ASN B C 1
ATOM 7085 O O . ASN B 1 423 ? 16.156 -12.523 -4.496 1 98.12 423 ASN B O 1
ATOM 7089 N N . TYR B 1 424 ? 17.312 -10.75 -5.219 1 98 424 TYR B N 1
ATOM 7090 C CA . TYR B 1 424 ? 16.781 -10.789 -6.574 1 98 424 TYR B CA 1
ATOM 7091 C C . TYR B 1 424 ? 17.297 -12.016 -7.32 1 98 424 TYR B C 1
ATOM 7093 O O . TYR B 1 424 ? 16.766 -12.367 -8.383 1 98 424 TYR B O 1
ATOM 7101 N N . LYS B 1 425 ? 18.266 -12.742 -6.809 1 98.25 425 LYS B N 1
ATOM 7102 C CA . LYS B 1 425 ? 18.75 -13.992 -7.375 1 98.25 425 LYS B CA 1
ATOM 7103 C C . LYS B 1 425 ? 18 -15.188 -6.801 1 98.25 425 LYS B C 1
ATOM 7105 O O . LYS B 1 425 ? 18.344 -16.344 -7.074 1 98.25 425 LYS B O 1
ATOM 7110 N N . THR B 1 426 ? 17.062 -14.93 -5.934 1 98.75 426 THR B N 1
ATOM 7111 C CA . THR B 1 426 ? 16.188 -15.875 -5.258 1 98.75 426 THR B CA 1
ATOM 7112 C C . THR B 1 426 ? 16.938 -16.641 -4.168 1 98.75 426 THR B C 1
ATOM 7114 O O . THR B 1 426 ? 16.5 -17.703 -3.742 1 98.75 426 THR B O 1
ATOM 7117 N N . GLU B 1 427 ? 18.125 -16.141 -3.838 1 98.81 427 GLU B N 1
ATOM 7118 C CA . GLU B 1 427 ? 18.812 -16.672 -2.664 1 98.81 427 GLU B CA 1
ATOM 7119 C C . GLU B 1 427 ? 18.078 -16.312 -1.38 1 98.81 427 GLU B C 1
ATOM 7121 O O . GLU B 1 427 ? 17.625 -15.172 -1.21 1 98.81 427 GLU B O 1
ATOM 7126 N N . VAL B 1 428 ? 17.906 -17.297 -0.516 1 98.88 428 VAL B N 1
ATOM 7127 C CA . VAL B 1 428 ? 17.312 -17.016 0.786 1 98.88 428 VAL B CA 1
ATOM 7128 C C . VAL B 1 428 ? 18.312 -16.25 1.662 1 98.88 428 VAL B C 1
ATOM 7130 O O . VAL B 1 428 ? 19.484 -16.609 1.726 1 98.88 428 VAL B O 1
ATOM 7133 N N . ILE B 1 429 ? 17.812 -15.195 2.297 1 98.5 429 ILE B N 1
ATOM 7134 C CA . ILE B 1 429 ? 18.703 -14.391 3.133 1 98.5 429 ILE B CA 1
ATOM 7135 C C . ILE B 1 429 ? 18.141 -14.297 4.547 1 98.5 429 ILE B C 1
ATOM 7137 O O . ILE B 1 429 ? 16.938 -14.484 4.754 1 98.5 429 ILE B O 1
ATOM 7141 N N . THR B 1 430 ? 18.969 -14.047 5.5 1 98.12 430 THR B N 1
ATOM 7142 C CA . THR B 1 430 ? 18.594 -13.859 6.895 1 98.12 430 THR B CA 1
ATOM 7143 C C . THR B 1 430 ? 18 -12.469 7.109 1 98.12 430 THR B C 1
ATOM 7145 O O . THR B 1 430 ? 17.969 -11.648 6.188 1 98.12 430 THR B O 1
ATOM 7148 N N . GLU B 1 431 ? 17.531 -12.18 8.305 1 96.88 431 GLU B N 1
ATOM 7149 C CA . GLU B 1 431 ? 17 -10.867 8.664 1 96.88 431 GLU B CA 1
ATOM 7150 C C . GLU B 1 431 ? 18.062 -9.781 8.477 1 96.88 431 GLU B C 1
ATOM 7152 O O . GLU B 1 431 ? 17.734 -8.641 8.141 1 96.88 431 GLU B O 1
ATOM 7157 N N . ASP B 1 432 ? 19.344 -10.172 8.641 1 95.5 432 ASP B N 1
ATOM 7158 C CA . ASP B 1 432 ? 20.453 -9.227 8.547 1 95.5 432 ASP B CA 1
ATOM 7159 C C . ASP B 1 432 ? 21.062 -9.234 7.145 1 95.5 432 ASP B C 1
ATOM 7161 O O . ASP B 1 432 ? 22.219 -8.867 6.969 1 95.5 432 ASP B O 1
ATOM 7165 N N . PHE B 1 433 ? 20.375 -9.812 6.152 1 96.56 433 PHE B N 1
ATOM 7166 C CA . PHE B 1 433 ? 20.672 -9.719 4.73 1 96.56 433 PHE B CA 1
ATOM 7167 C C . PHE B 1 433 ? 21.875 -10.594 4.375 1 96.56 433 PHE B C 1
ATOM 7169 O O . PHE B 1 433 ? 22.578 -10.312 3.41 1 96.56 433 PHE B O 1
ATOM 7176 N N . LYS B 1 434 ? 22.109 -11.562 5.211 1 96.81 434 LYS B N 1
ATOM 7177 C CA . LYS B 1 434 ? 23.141 -12.523 4.859 1 96.81 434 LYS B CA 1
ATOM 7178 C C . LYS B 1 434 ? 22.578 -13.688 4.055 1 96.81 434 LYS B C 1
ATOM 7180 O O . LYS B 1 434 ? 21.547 -14.266 4.43 1 96.81 434 LYS B O 1
ATOM 7185 N N . VAL B 1 435 ? 23.266 -14.039 3.012 1 97.69 435 VAL B N 1
ATOM 7186 C CA . VAL B 1 435 ? 22.844 -15.164 2.176 1 97.69 435 VAL B CA 1
ATOM 7187 C C . VAL B 1 435 ? 23.062 -16.469 2.926 1 97.69 435 VAL B C 1
ATOM 7189 O O . VAL B 1 435 ? 24.094 -16.656 3.588 1 97.69 435 VAL B O 1
ATOM 7192 N N . ILE B 1 436 ? 22.094 -17.344 2.877 1 98.44 436 ILE B N 1
ATOM 7193 C CA . ILE B 1 436 ? 22.281 -18.734 3.295 1 98.44 436 ILE B CA 1
ATOM 7194 C C . ILE B 1 436 ? 22.734 -19.562 2.104 1 98.44 436 ILE B C 1
ATOM 7196 O O . ILE B 1 436 ? 21.922 -19.953 1.258 1 98.44 436 ILE B O 1
ATOM 7200 N N . PRO B 1 437 ? 24.016 -19.859 2.016 1 98.25 437 PRO B N 1
ATOM 7201 C CA . PRO B 1 437 ? 24.547 -20.516 0.815 1 98.25 437 PRO B CA 1
ATOM 7202 C C . PRO B 1 437 ? 23.859 -21.828 0.499 1 98.25 437 PRO B C 1
ATOM 7204 O O . PRO B 1 437 ? 23.703 -22.688 1.381 1 98.25 437 PRO B O 1
ATOM 7207 N N . GLY B 1 438 ? 23.359 -21.938 -0.724 1 98.5 438 GLY B N 1
ATOM 7208 C CA . GLY B 1 438 ? 22.766 -23.172 -1.211 1 98.5 438 GLY B CA 1
ATOM 7209 C C . GLY B 1 438 ? 21.25 -23.219 -1.013 1 98.5 438 GLY B C 1
ATOM 7210 O O . GLY B 1 438 ? 20.609 -24.172 -1.444 1 98.5 438 GLY B O 1
ATOM 7211 N N . LEU B 1 439 ? 20.672 -22.234 -0.32 1 98.88 439 LEU B N 1
ATOM 7212 C CA . LEU B 1 439 ? 19.234 -22.219 -0.109 1 98.88 439 LEU B CA 1
ATOM 7213 C C . LEU B 1 439 ? 18.562 -21.188 -1.012 1 98.88 439 LEU B C 1
ATOM 7215 O O . LEU B 1 439 ? 18.969 -20.016 -1.047 1 98.88 439 LEU B O 1
ATOM 7219 N N . TYR B 1 440 ? 17.594 -21.609 -1.739 1 98.94 440 TYR B N 1
ATOM 7220 C CA . TYR B 1 440 ? 16.844 -20.766 -2.662 1 98.94 440 TYR B CA 1
ATOM 7221 C C . TYR B 1 440 ? 15.336 -20.875 -2.412 1 98.94 440 TYR B C 1
ATOM 7223 O O . TYR B 1 440 ? 14.875 -21.859 -1.825 1 98.94 440 TYR B O 1
ATOM 7231 N N . GLY B 1 441 ? 14.602 -19.875 -2.734 1 98.88 441 GLY B N 1
ATOM 7232 C CA . GLY B 1 441 ? 13.148 -19.875 -2.664 1 98.88 441 GLY B CA 1
ATOM 7233 C C . GLY B 1 441 ? 12.492 -19.453 -3.965 1 98.88 441 GLY B C 1
ATOM 7234 O O . GLY B 1 441 ? 13.07 -18.703 -4.75 1 98.88 441 GLY B O 1
ATOM 7235 N N . ALA B 1 442 ? 11.242 -19.891 -4.184 1 98.81 442 ALA B N 1
ATOM 7236 C CA . ALA B 1 442 ? 10.508 -19.547 -5.402 1 98.81 442 ALA B CA 1
ATOM 7237 C C . ALA B 1 442 ? 9 -19.609 -5.164 1 98.81 442 ALA B C 1
ATOM 7239 O O . ALA B 1 442 ? 8.539 -20.203 -4.195 1 98.81 442 ALA B O 1
ATOM 7240 N N . GLY B 1 443 ? 8.273 -18.906 -6.027 1 98.44 443 GLY B N 1
ATOM 7241 C CA . GLY B 1 443 ? 6.816 -18.969 -5.996 1 98.44 443 GLY B CA 1
ATOM 7242 C C . GLY B 1 443 ? 6.219 -18.172 -4.848 1 98.44 443 GLY B C 1
ATOM 7243 O O . GLY B 1 443 ? 6.75 -17.125 -4.465 1 98.44 443 GLY B O 1
ATOM 7244 N N . ASN B 1 444 ? 5.098 -18.625 -4.355 1 98.06 444 ASN B N 1
ATOM 7245 C CA . ASN B 1 444 ? 4.336 -17.859 -3.371 1 98.06 444 ASN B CA 1
ATOM 7246 C C . ASN B 1 444 ? 5.066 -17.781 -2.035 1 98.06 444 ASN B C 1
ATOM 7248 O O . ASN B 1 444 ? 4.816 -16.875 -1.239 1 98.06 444 ASN B O 1
ATOM 7252 N N . ASP B 1 445 ? 6.027 -18.719 -1.798 1 98.75 445 ASP B N 1
ATOM 7253 C CA . ASP B 1 445 ? 6.781 -18.719 -0.548 1 98.75 445 ASP B CA 1
ATOM 7254 C C . ASP B 1 445 ? 7.598 -17.438 -0.396 1 98.75 445 ASP B C 1
ATOM 7256 O O . ASP B 1 445 ? 7.938 -17.031 0.72 1 98.75 445 ASP B O 1
ATOM 7260 N N . VAL B 1 446 ? 7.898 -16.859 -1.559 1 98.62 446 VAL B N 1
ATOM 7261 C CA . VAL B 1 446 ? 8.836 -15.734 -1.53 1 98.62 446 VAL B CA 1
ATOM 7262 C C . VAL B 1 446 ? 8.227 -14.523 -2.223 1 98.62 446 VAL B C 1
ATOM 7264 O O . VAL B 1 446 ? 8.914 -13.539 -2.496 1 98.62 446 VAL B O 1
ATOM 7267 N N . CYS B 1 447 ? 6.926 -14.57 -2.547 1 98.06 447 CYS B N 1
ATOM 7268 C CA . CYS B 1 447 ? 6.293 -13.547 -3.373 1 98.06 447 CYS B CA 1
ATOM 7269 C C . CYS B 1 447 ? 5.879 -12.344 -2.529 1 98.06 447 CYS B C 1
ATOM 7271 O O . CYS B 1 447 ? 4.738 -12.273 -2.061 1 98.06 447 CYS B O 1
ATOM 7273 N N . ASP B 1 448 ? 6.727 -11.375 -2.395 1 96.75 448 ASP B N 1
ATOM 7274 C CA . ASP B 1 448 ? 6.402 -10.141 -1.7 1 96.75 448 ASP B CA 1
ATOM 7275 C C . ASP B 1 448 ? 6.559 -8.93 -2.625 1 96.75 448 ASP B C 1
ATOM 7277 O O . ASP B 1 448 ? 7.02 -7.871 -2.197 1 96.75 448 ASP B O 1
ATOM 7281 N N . ILE B 1 449 ? 6.094 -9.07 -3.855 1 97.31 449 ILE B N 1
ATOM 7282 C CA . ILE B 1 449 ? 6.43 -8.047 -4.84 1 97.31 449 ILE B CA 1
ATOM 7283 C C . ILE B 1 449 ? 5.211 -7.168 -5.105 1 97.31 449 ILE B C 1
ATOM 7285 O O . ILE B 1 449 ? 5.293 -6.191 -5.855 1 97.31 449 ILE B O 1
ATOM 7289 N N . TYR B 1 450 ? 4.066 -7.398 -4.504 1 95.44 450 TYR B N 1
ATOM 7290 C CA . TYR B 1 450 ? 2.869 -6.668 -4.906 1 95.44 450 TYR B CA 1
ATOM 7291 C C . TYR B 1 450 ? 2.625 -5.48 -3.984 1 95.44 450 TYR B C 1
ATOM 7293 O O . TYR B 1 450 ? 1.698 -4.695 -4.207 1 95.44 450 TYR B O 1
ATOM 7301 N N . GLY B 1 451 ? 3.434 -5.277 -3.039 1 89.44 451 GLY B N 1
ATOM 7302 C CA . GLY B 1 451 ? 3.162 -4.215 -2.086 1 89.44 451 GLY B CA 1
ATOM 7303 C C . GLY B 1 451 ? 1.924 -4.465 -1.246 1 89.44 451 GLY B C 1
ATOM 7304 O O . GLY B 1 451 ? 1.785 -5.527 -0.638 1 89.44 451 GLY B O 1
ATOM 7305 N N . SER B 1 452 ? 0.984 -3.471 -1.335 1 88.94 452 SER B N 1
ATOM 7306 C CA . SER B 1 452 ? -0.194 -3.568 -0.478 1 88.94 452 SER B CA 1
ATOM 7307 C C . SER B 1 452 ? -1.342 -4.273 -1.194 1 88.94 452 SER B C 1
ATOM 7309 O O . SER B 1 452 ? -2.275 -4.758 -0.553 1 88.94 452 SER B O 1
ATOM 7311 N N . THR B 1 453 ? -1.241 -4.297 -2.525 1 95.38 453 THR B N 1
ATOM 7312 C CA . THR B 1 453 ? -2.402 -4.754 -3.283 1 95.38 453 THR B CA 1
ATOM 7313 C C . THR B 1 453 ? -1.969 -5.547 -4.512 1 95.38 453 THR B C 1
ATOM 7315 O O . THR B 1 453 ? -1.127 -5.09 -5.289 1 95.38 453 THR B O 1
ATOM 7318 N N . TYR B 1 454 ? -2.51 -6.715 -4.621 1 94.94 454 TYR B N 1
ATOM 7319 C CA . TYR B 1 454 ? -2.227 -7.535 -5.793 1 94.94 454 TYR B CA 1
ATOM 7320 C C . TYR B 1 454 ? -2.559 -6.785 -7.078 1 94.94 454 TYR B C 1
ATOM 7322 O O . TYR B 1 454 ? -3.514 -6.004 -7.121 1 94.94 454 TYR B O 1
ATOM 7330 N N . LEU B 1 455 ? -1.829 -7.039 -8.148 1 94.56 455 LEU B N 1
ATOM 7331 C CA . LEU B 1 455 ? -1.925 -6.242 -9.367 1 94.56 455 LEU B CA 1
ATOM 7332 C C . LEU B 1 455 ? -2.629 -7.023 -10.477 1 94.56 455 LEU B C 1
ATOM 7334 O O . LEU B 1 455 ? -1.985 -7.75 -11.234 1 94.56 455 LEU B O 1
ATOM 7338 N N . TYR B 1 456 ? -3.893 -6.703 -10.664 1 92.62 456 TYR B N 1
ATOM 7339 C CA . TYR B 1 456 ? -4.672 -7.34 -11.719 1 92.62 456 TYR B CA 1
ATOM 7340 C C . TYR B 1 456 ? -4.48 -6.621 -13.047 1 92.62 456 TYR B C 1
ATOM 7342 O O . TYR B 1 456 ? -4.844 -7.148 -14.102 1 92.62 456 TYR B O 1
ATOM 7350 N N . LYS B 1 457 ? -3.84 -5.473 -13.047 1 93.44 457 LYS B N 1
ATOM 7351 C CA . LYS B 1 457 ? -3.646 -4.695 -14.266 1 93.44 457 LYS B CA 1
ATOM 7352 C C . LYS B 1 457 ? -2.613 -5.355 -15.18 1 93.44 457 LYS B C 1
ATOM 7354 O O . LYS B 1 457 ? -2.551 -5.055 -16.375 1 93.44 457 LYS B O 1
ATOM 7359 N N . ILE B 1 458 ? -1.806 -6.16 -14.594 1 95.69 458 ILE B N 1
ATOM 7360 C CA . ILE B 1 458 ? -0.858 -7.004 -15.32 1 95.69 458 ILE B CA 1
ATOM 7361 C C . ILE B 1 458 ? -1.127 -8.477 -15 1 95.69 458 ILE B C 1
ATOM 7363 O O . ILE B 1 458 ? -0.387 -9.094 -14.234 1 95.69 458 ILE B O 1
ATOM 7367 N N . PRO B 1 459 ? -2.129 -9.016 -15.68 1 94.12 459 PRO B N 1
ATOM 7368 C CA . PRO B 1 459 ? -2.629 -10.328 -15.273 1 94.12 459 PRO B CA 1
ATOM 7369 C C . PRO B 1 459 ? -1.666 -11.461 -15.625 1 94.12 459 PRO B C 1
ATOM 7371 O O . PRO B 1 459 ? -0.808 -11.297 -16.5 1 94.12 459 PRO B O 1
ATOM 7374 N N . GLY B 1 460 ? -1.812 -12.602 -14.922 1 95.25 460 GLY B N 1
ATOM 7375 C CA . GLY B 1 460 ? -0.937 -13.758 -15.062 1 95.25 460 GLY B CA 1
ATOM 7376 C C . GLY B 1 460 ? 0.314 -13.664 -14.211 1 95.25 460 GLY B C 1
ATOM 7377 O O . GLY B 1 460 ? 1.196 -14.523 -14.297 1 95.25 460 GLY B O 1
ATOM 7378 N N . ASN B 1 461 ? 0.32 -12.703 -13.359 1 94.88 461 ASN B N 1
ATOM 7379 C CA . ASN B 1 461 ? 1.531 -12.297 -12.648 1 94.88 461 ASN B CA 1
ATOM 7380 C C . ASN B 1 461 ? 1.944 -13.328 -11.609 1 94.88 461 ASN B C 1
ATOM 7382 O O . ASN B 1 461 ? 3.119 -13.688 -11.516 1 94.88 461 ASN B O 1
ATOM 7386 N N . SER B 1 462 ? 0.992 -13.859 -10.805 1 95 462 SER B N 1
ATOM 7387 C CA . SER B 1 462 ? 1.367 -14.812 -9.766 1 95 462 SER B CA 1
ATOM 7388 C C . SER B 1 462 ? 1.934 -16.094 -10.367 1 95 462 SER B C 1
ATOM 7390 O O . SER B 1 462 ? 2.949 -16.609 -9.898 1 95 462 SER B O 1
ATOM 7392 N N . MET B 1 463 ? 1.266 -16.625 -11.406 1 96.75 463 MET B N 1
ATOM 7393 C CA . MET B 1 463 ? 1.766 -17.812 -12.102 1 96.75 463 MET B CA 1
ATOM 7394 C C . MET B 1 463 ? 3.088 -17.516 -12.805 1 96.75 463 MET B C 1
ATOM 7396 O O . MET B 1 463 ? 4.016 -18.328 -12.758 1 96.75 463 MET B O 1
ATOM 7400 N N . GLY B 1 464 ? 3.074 -16.359 -13.492 1 98 464 GLY B N 1
ATOM 7401 C CA . GLY B 1 464 ? 4.32 -15.953 -14.117 1 98 464 GLY B CA 1
ATOM 7402 C C . GLY B 1 464 ? 5.473 -15.852 -13.141 1 98 464 GLY B C 1
ATOM 7403 O O . GLY B 1 464 ? 6.582 -16.312 -13.422 1 98 464 GLY B O 1
ATOM 7404 N N . PHE B 1 465 ? 5.223 -15.242 -12.008 1 98.56 465 PHE B N 1
ATOM 7405 C CA . PHE B 1 465 ? 6.246 -15.109 -10.977 1 98.56 465 PHE B CA 1
ATOM 7406 C C . PHE B 1 465 ? 6.723 -16.469 -10.5 1 98.56 465 PHE B C 1
ATOM 7408 O O . PHE B 1 465 ? 7.926 -16.688 -10.336 1 98.56 465 PHE B O 1
ATOM 7415 N N . ALA B 1 466 ? 5.801 -17.406 -10.273 1 98.62 466 ALA B N 1
ATOM 7416 C CA . ALA B 1 466 ? 6.145 -18.734 -9.805 1 98.62 466 ALA B CA 1
ATOM 7417 C C . ALA B 1 466 ? 7.059 -19.453 -10.805 1 98.62 466 ALA B C 1
ATOM 7419 O O . ALA B 1 466 ? 8.141 -19.922 -10.438 1 98.62 466 ALA B O 1
ATOM 7420 N N . LEU B 1 467 ? 6.695 -19.469 -12.047 1 98.81 467 LEU B N 1
ATOM 7421 C CA . LEU B 1 467 ? 7.473 -20.156 -13.078 1 98.81 467 LEU B CA 1
ATOM 7422 C C . LEU B 1 467 ? 8.859 -19.516 -13.219 1 98.81 467 LEU B C 1
ATOM 7424 O O . LEU B 1 467 ? 9.867 -20.234 -13.234 1 98.81 467 LEU B O 1
ATOM 7428 N N . ASN B 1 468 ? 8.852 -18.219 -13.281 1 98.88 468 ASN B N 1
ATOM 7429 C CA . ASN B 1 468 ? 10.109 -17.531 -13.547 1 98.88 468 ASN B CA 1
ATOM 7430 C C . ASN B 1 468 ? 11.055 -17.594 -12.352 1 98.88 468 ASN B C 1
ATOM 7432 O O . ASN B 1 468 ? 12.266 -17.781 -12.523 1 98.88 468 ASN B O 1
ATOM 7436 N N . THR B 1 469 ? 10.523 -17.438 -11.148 1 98.88 469 THR B N 1
ATOM 7437 C CA . THR B 1 469 ? 11.406 -17.562 -9.992 1 98.88 469 THR B CA 1
ATOM 7438 C C . THR B 1 469 ? 11.906 -18.984 -9.836 1 98.88 469 THR B C 1
ATOM 7440 O O . THR B 1 469 ? 13.031 -19.219 -9.383 1 98.88 469 THR B O 1
ATOM 7443 N N . GLY B 1 470 ? 11.062 -19.969 -10.172 1 98.94 470 GLY B N 1
ATOM 7444 C CA . GLY B 1 470 ? 11.547 -21.344 -10.203 1 98.94 470 GLY B CA 1
ATOM 7445 C C . GLY B 1 470 ? 12.742 -21.531 -11.117 1 98.94 470 GLY B C 1
ATOM 7446 O O . GLY B 1 470 ? 13.75 -22.125 -10.727 1 98.94 470 GLY B O 1
ATOM 7447 N N . ARG B 1 471 ? 12.648 -21 -12.297 1 98.94 471 ARG B N 1
ATOM 7448 C CA . ARG B 1 471 ? 13.742 -21.094 -13.266 1 98.94 471 ARG B CA 1
ATOM 7449 C C . ARG B 1 471 ? 14.969 -20.328 -12.789 1 98.94 471 ARG B C 1
ATOM 7451 O O . ARG B 1 471 ? 16.094 -20.828 -12.859 1 98.94 471 ARG B O 1
ATOM 7458 N N . ILE B 1 472 ? 14.742 -19.125 -12.258 1 98.94 472 ILE B N 1
ATOM 7459 C CA . ILE B 1 472 ? 15.828 -18.281 -11.781 1 98.94 472 ILE B CA 1
ATOM 7460 C C . ILE B 1 472 ? 16.547 -18.984 -10.617 1 98.94 472 ILE B C 1
ATOM 7462 O O . ILE B 1 472 ? 17.766 -18.984 -10.555 1 98.94 472 ILE B O 1
ATOM 7466 N N . ALA B 1 473 ? 15.758 -19.562 -9.719 1 98.94 473 ALA B N 1
ATOM 7467 C CA . ALA B 1 473 ? 16.328 -20.281 -8.586 1 98.94 473 ALA B CA 1
ATOM 7468 C C . ALA B 1 473 ? 17.219 -21.438 -9.055 1 98.94 473 ALA B C 1
ATOM 7470 O O . ALA B 1 473 ? 18.328 -21.625 -8.555 1 98.94 473 ALA B O 1
ATOM 7471 N N . ALA B 1 474 ? 16.719 -22.172 -10.016 1 98.94 474 ALA B N 1
ATOM 7472 C CA . ALA B 1 474 ? 17.484 -23.297 -10.547 1 98.94 474 ALA B CA 1
ATOM 7473 C C . ALA B 1 474 ? 18.781 -22.828 -11.203 1 98.94 474 ALA B C 1
ATOM 7475 O O . ALA B 1 474 ? 19.844 -23.406 -10.969 1 98.94 474 ALA B O 1
ATOM 7476 N N . GLU B 1 475 ? 18.688 -21.812 -12 1 98.81 475 GLU B N 1
ATOM 7477 C CA . GLU B 1 475 ? 19.859 -21.281 -12.695 1 98.81 475 GLU B CA 1
ATOM 7478 C C . GLU B 1 475 ? 20.922 -20.812 -11.711 1 98.81 475 GLU B C 1
ATOM 7480 O O . GLU B 1 475 ? 22.109 -21.125 -11.867 1 98.81 475 GLU B O 1
ATOM 7485 N N . ASN B 1 476 ? 20.5 -20.109 -10.703 1 98.75 476 ASN B N 1
ATOM 7486 C CA . ASN B 1 476 ? 21.453 -19.594 -9.727 1 98.75 476 ASN B CA 1
ATOM 7487 C C . ASN B 1 476 ? 21.984 -20.703 -8.828 1 98.75 476 ASN B C 1
ATOM 7489 O O . ASN B 1 476 ? 23.141 -20.656 -8.406 1 98.75 476 ASN B O 1
ATOM 7493 N N . ALA B 1 477 ? 21.141 -21.688 -8.5 1 98.75 477 ALA B N 1
ATOM 7494 C CA . ALA B 1 477 ? 21.609 -22.844 -7.734 1 98.75 477 ALA B CA 1
ATOM 7495 C C . ALA B 1 477 ? 22.719 -23.594 -8.484 1 98.75 477 ALA B C 1
ATOM 7497 O O . ALA B 1 477 ? 23.734 -23.953 -7.895 1 98.75 477 ALA B O 1
ATOM 7498 N N . VAL B 1 478 ? 22.516 -23.812 -9.758 1 98.56 478 VAL B N 1
ATOM 7499 C CA . VAL B 1 478 ? 23.484 -24.547 -10.562 1 98.56 478 VAL B CA 1
ATOM 7500 C C . VAL B 1 478 ? 24.781 -23.734 -10.68 1 98.56 478 VAL B C 1
ATOM 7502 O O . VAL B 1 478 ? 25.875 -24.297 -10.594 1 98.56 478 VAL B O 1
ATOM 7505 N N . LYS B 1 479 ? 24.656 -22.406 -10.875 1 97.69 479 LYS B N 1
ATOM 7506 C CA . LYS B 1 479 ? 25.844 -21.547 -10.891 1 97.69 479 LYS B CA 1
ATOM 7507 C C . LYS B 1 479 ? 26.625 -21.672 -9.586 1 97.69 479 LYS B C 1
ATOM 7509 O O . LYS B 1 479 ? 27.859 -21.734 -9.602 1 97.69 479 LYS B O 1
ATOM 7514 N N . TYR B 1 480 ? 25.938 -21.656 -8.492 1 97.12 480 TYR B N 1
ATOM 7515 C CA . TYR B 1 480 ? 26.531 -21.797 -7.172 1 97.12 480 TYR B CA 1
ATOM 7516 C C . TYR B 1 480 ? 27.297 -23.109 -7.051 1 97.12 480 TYR B C 1
ATOM 7518 O O . TYR B 1 480 ? 28.438 -23.141 -6.578 1 97.12 480 TYR B O 1
ATOM 7526 N N . ILE B 1 481 ? 26.688 -24.188 -7.508 1 97.12 481 ILE B N 1
ATOM 7527 C CA . ILE B 1 481 ? 27.266 -25.531 -7.422 1 97.12 481 ILE B CA 1
ATOM 7528 C C . ILE B 1 481 ? 28.531 -25.594 -8.273 1 97.12 481 ILE B C 1
ATOM 7530 O O . ILE B 1 481 ? 29.562 -26.094 -7.812 1 97.12 481 ILE B O 1
ATOM 7534 N N . LYS B 1 482 ? 28.469 -25.031 -9.414 1 94.38 482 LYS B N 1
ATOM 7535 C CA . LYS B 1 482 ? 29.625 -25.062 -10.312 1 94.38 482 LYS B CA 1
ATOM 7536 C C . LYS B 1 482 ? 30.766 -24.203 -9.781 1 94.38 482 LYS B C 1
ATOM 7538 O O . LYS B 1 482 ? 31.938 -24.562 -9.922 1 94.38 482 LYS B O 1
ATOM 7543 N N . SER B 1 483 ? 30.438 -23.062 -9.25 1 89.69 483 SER B N 1
ATOM 7544 C CA . SER B 1 483 ? 31.453 -22.188 -8.68 1 89.69 483 SER B CA 1
ATOM 7545 C C . SER B 1 483 ? 32.125 -22.828 -7.477 1 89.69 483 SER B C 1
ATOM 7547 O O . SER B 1 483 ? 33.344 -22.656 -7.266 1 89.69 483 SER B O 1
ATOM 7549 N N . SER B 1 484 ? 31.359 -23.5 -6.688 1 84.44 484 SER B N 1
ATOM 7550 C CA . SER B 1 484 ? 31.906 -24.156 -5.496 1 84.44 484 SER B CA 1
ATOM 7551 C C . SER B 1 484 ? 32.812 -25.312 -5.867 1 84.44 484 SER B C 1
ATOM 7553 O O . SER B 1 484 ? 33.688 -25.688 -5.082 1 84.44 484 SER B O 1
ATOM 7555 N N . GLU B 1 485 ? 32.562 -25.828 -7.047 1 83.62 485 GLU B N 1
ATOM 7556 C CA . GLU B 1 485 ? 33.375 -26.938 -7.527 1 83.62 485 GLU B CA 1
ATOM 7557 C C . GLU B 1 485 ? 34.531 -26.438 -8.391 1 83.62 485 GLU B C 1
ATOM 7559 O O . GLU B 1 485 ? 35.375 -27.234 -8.852 1 83.62 485 GLU B O 1
ATOM 7564 N N . GLY B 1 486 ? 34.688 -25.188 -8.562 1 74.12 486 GLY B N 1
ATOM 7565 C CA . GLY B 1 486 ? 35.781 -24.594 -9.352 1 74.12 486 GLY B CA 1
ATOM 7566 C C . GLY B 1 486 ? 35.531 -24.656 -10.852 1 74.12 486 GLY B C 1
ATOM 7567 O O . GLY B 1 486 ? 36.469 -24.625 -11.648 1 74.12 486 GLY B O 1
ATOM 7568 N N . VAL B 1 487 ? 34.281 -25.016 -11.227 1 57.5 487 VAL B N 1
ATOM 7569 C CA . VAL B 1 487 ? 33.969 -25.125 -12.648 1 57.5 487 VAL B CA 1
ATOM 7570 C C . VAL B 1 487 ? 33.375 -23.797 -13.156 1 57.5 487 VAL B C 1
ATOM 7572 O O . VAL B 1 487 ? 32.5 -23.203 -12.5 1 57.5 487 VAL B O 1
ATOM 7575 N N . GLU B 1 488 ? 33.938 -23.172 -14.266 1 52.66 488 GLU B N 1
ATOM 7576 C CA . GLU B 1 488 ? 33.438 -21.938 -14.859 1 52.66 488 GLU B CA 1
ATOM 7577 C C . GLU B 1 488 ? 32 -22.094 -15.352 1 52.66 488 GLU B C 1
ATOM 7579 O O . GLU B 1 488 ? 31.672 -23.062 -16.031 1 52.66 488 GLU B O 1
ATOM 7584 N N . TYR B 1 489 ? 31 -21.5 -14.773 1 49.97 489 TYR B N 1
ATOM 7585 C CA . TYR B 1 489 ? 29.609 -21.531 -15.203 1 49.97 489 TYR B CA 1
ATOM 7586 C C . TYR B 1 489 ? 29.406 -20.703 -16.469 1 49.97 489 TYR B C 1
ATOM 7588 O O . TYR B 1 489 ? 29.656 -19.5 -16.484 1 49.97 489 TYR B O 1
ATOM 7596 N N . SER B 1 490 ? 29.266 -21.312 -17.688 1 44.81 490 SER B N 1
ATOM 7597 C CA . SER B 1 490 ? 29.094 -20.609 -18.969 1 44.81 490 SER B CA 1
ATOM 7598 C C . SER B 1 490 ? 27.641 -20.188 -19.172 1 44.81 490 SER B C 1
ATOM 7600 O O . SER B 1 490 ? 27.312 -19.562 -20.172 1 44.81 490 SER B O 1
ATOM 7602 N N . GLY B 1 491 ? 27.078 -19.703 -18.391 1 39.69 491 GLY B N 1
ATOM 7603 C CA . GLY B 1 491 ? 25.766 -19.109 -18.531 1 39.69 491 GLY B CA 1
ATOM 7604 C C . GLY B 1 491 ? 25.156 -19.344 -19.906 1 39.69 491 GLY B C 1
ATOM 7605 O O . GLY B 1 491 ? 24.172 -18.719 -20.266 1 39.69 491 GLY B O 1
ATOM 7606 N N . LYS B 1 492 ? 25.266 -20.375 -20.641 1 32.59 492 LYS B N 1
ATOM 7607 C CA . LYS B 1 492 ? 24.469 -20.234 -21.859 1 32.59 492 LYS B CA 1
ATOM 7608 C C . LYS B 1 492 ? 22.984 -20.156 -21.531 1 32.59 492 LYS B C 1
ATOM 7610 O O . LYS B 1 492 ? 22.5 -20.875 -20.641 1 32.59 492 LYS B O 1
#

Nearest PDB structures (foldseek):
  6t85-assembly1_A  TM=6.974E-01  e=3.234E-38  Shewanella oneidensis MR-1
  1kss-assembly1_A  TM=7.051E-01  e=5.186E-38  Shewanella frigidimarina
  1ksu-assembly1_A  TM=7.066E-01  e=7.838E-37  Shewanella frigidimarina
  1p2e-assembly1_A  TM=7.032E-01  e=1.500E-35  Shewanella frigidimarina
  4at2-assembly1_A-2  TM=7.826E-01  e=2.405E-32  Rhodococcus jostii RHA1

InterPro domains:
  IPR003953 FAD-dependent oxidoreductase 2, FAD-binding domain [PF00890] (7-454)
  IPR027477 Succinate dehydrogenase/fumarate reductase flavoprotein, catalytic domain superfamily [G3DSA:3.90.700.10] (246-416)
  IPR027477 Succinate dehydrogenase/fumarate reductase flavoprotein, catalytic domain superfamily [SSF56425] (268-420)
  IPR036188 FAD/NAD(P)-binding domain superfamily [G3DSA:3.50.50.60] (7-477)
  IPR036188 FAD/NAD(P)-binding domain superfamily [SSF51905] (2-484)
  IPR050315 FAD-dependent oxidoreductase 2 [PTHR43400] (5-482)

Sequence (984 aa):
MKNIKADVAVIALGAAGLAACAQAAELGVKVVAFEKAAVPGGAANMGTGPLAIESKFQKDHNVDLTKEKAFNMFMDYTHWEADARLVRDYFWKSADTLQWLIDMGVEFDKPAKFCLDSESTWIKVKRPDGKPSGAGGASFMNKRIFERAKELGAEVYLNTPVIKITRDDEKVTGLIAKGKDGEEIYVEAKAVIVATGGFGNNPDMIKEYTGYTYGVDMFNFRLPAITGDGLKMAWKVGAGKSKMTMEKNVAPTTPMSCSSIMISFMQPHLIVNLQGERFFNEECMQNGAVASNAFDRQENKCGFSICTQETIEYYKENGVDFTTEVFSVDISASFDEQVKKAVESSLESICVASSIEEIAKHFYMDADNFKKTIEEYNFYCDQNHDQLFNKNAKFLRPIRGNKLYAVRIAPSAYGSLGGIKINYKTEVITEDFKVIPGLYGAGNDVCDIYGSTYLYKIPGNSMGFALNTGRIAAENAVKYIKSSEGVEYSGKMKNIKADVAVIALGAAGLAACAQAAELGVKVVAFEKAAVPGGAANMGTGPLAIESKFQKDHNVDLTKEKAFNMFMDYTHWEADARLVRDYFWKSADTLQWLIDMGVEFDKPAKFCLDSESTWIKVKRPDGKPSGAGGASFMNKRIFERAKELGAEVYLNTPVIKITRDDEKVTGLIAKGKDGEEIYVEAKAVIVATGGFGNNPDMIKEYTGYTYGVDMFNFRLPAITGDGLKMAWKVGAGKSKMTMEKNVAPTTPMSCSSIMISFMQPHLIVNLQGERFFNEECMQNGAVASNAFDRQENKCGFSICTQETIEYYKENGVDFTTEVFSVDISASFDEQVKKAVESSLESICVASSIEEIAKHFYMDADNFKKTIEEYNFYCDQNHDQLFNKNAKFLRPIRGNKLYAVRIAPSAYGSLGGIKINYKTEVITEDFKVIPGLYGAGNDVCDIYGSTYLYKIPGNSMGFALNTGRIAAENAVKYIKSSEGVEYSGK

Organism: NCBI:txid2716538

Foldseek 3Di:
DAEAEWAEEEAAAALLRLLLLLLLLVVPTAYEYEHQAQDGHFLNLQFFAFFAAPAPLCVVVPFPGHLVNVLVVQCVLQVNPFFSLLSSLLHVCLNVLVVVLVVLPWAWDHFDAFWPLAGSGGIGTDDPVRDDGATSRCSVSSVSSNVSSVVSPYHYHYSKHWQAFDDDPAFTQFTWIAHPVRDIYTYGYQFYEYEQAAAQAAQVCCCVQAVDGDPQFEPADDDPRHHHRSLVRLVVVFFAFDRKYFQKFKWFPDDPVQLLVTVQQLALAQKAAQQLAGQARSNCSSPRQVVQVSLCVGVSSKIKGKDFPVSLVCCLVPNTPIDGSHRPDNSNPPNVVSVVVCVVVVPLQKDKWQDVQRVCVSSVGDSVSNVVNLVLLQVCLVVLADPPHGHHSVRRDHDDGGTMMMGMMHMYGHGMATTGAAHSLQFGAHPVGHGRRNYGYAARHHGPRNNPTRDSSRPSHRSSRSSSSSSSNSLVSVCSSCVVVVHDDPPD/DAEAEWAEEEAAAALLRLLLLLLLLVVPTAYEYEHQAQDGHFLNLQFFAFFAAPAPLCVVVPFPGHLVNVLVVQCVLQVNPFFSLLSSLLHVCLNVLVVVLVVLPWAWDHFDAFWDLAGSGGIGTDDPVRDDGATSRCSVSSVSSNVSSVVSPYHYAYSKHWQAFDDDPAFTQFTWIAHPVRDIYTYGYQFYEYEQAAAQAAQVCCCVQAVDGDPQFEPADDDPRHHHSSLVRLVVVFFAFDRKYFQKFKWFPDDPVQLLVTVQQLALAQKAAQQLAGQARSNCSSPRQVVQVSLCVGVSSKIKGKDFPVSLVCCLVPNTPIDGSHRPDNSNPPVVVSVVVCVVVVPLQKDKWQDVQSVCVSSVGNSVSNVVNLVLLQVCLVVLADPPHGHHSVRRDHDDGGTMMMGMMHMYGHGMATTGAAHSLQFGAHPVRHGRRNYGYAARHHGPRNNPTRDSSRPSHRSSRSSSSSSSNSLVSVCSSCVVVVHDDPSD

Secondary structure (DSSP, 8-state):
-EEEEEEEEEE--SHHHHHHHHHHHHTT--EEEE-SSSSTTGGGGG----B-SS-HHHHHTT----HHHHHHHHHHHTTT-S-HHHHHHHHHHHHHHHHHHHHTT--EEEEE-SSTTS-S-EEEEPPTTSPPS-TTTHHHHHHHHHHHHHHTT-EEESS--EEEEEE-SSSEEEEEEE-TTS-EEEEEEEEEEE----STT-HHHHHHHH---BTTTB-----TT-SSHHHHHHHHTTPPBPP-EEEEEEEESS-TT-HHHHHHHTSS-EEE-TTS-B-S-GGGGGSHHHHHHHHHTSGGG-EEEEEEHHHHHHHHHH--S---SS----HHHHHHHHHHHHHHTT-TTEEEESSHHHHHHHHT--HHHHHHHHHHHHHHHHHT--TTT---GGG-----SS-EEEEEEEEEEEEEE--B-B-TT-EEE-TTS-EEEEEEE-GGGG---STTS--TTSTTHHHHHHHHHHHHHHHHHHHHHHHHTT------/-EEEEEEEEEE--SHHHHHHHHHHHHTT--EEEE-SSSSTTGGGGG----B-SS-HHHHHTT----HHHHHHHHHHHTTT-S-HHHHHHHHHHHHHHHHHHHHTT--EEEEE-SSTTS-S-EEEEPPTTSPPS-TTTHHHHHHHHHHHHHHTT-EEESS--EEEEEE-SSSEEEEEEE-TTS-EEEEEEEEEEE----STT-HHHHHHHH---BTTTB-----TT-SSHHHHHHHHTTPPBPP-EEEEEEEESS-TT-HHHHHHHTSS-EEE-TTS-B-S-GGGGGSHHHHHHHHHTSGGG-EEEEEEHHHHHHHHHH--S---SS----HHHHHHHHHHHHHHTT-TTEEEESSHHHHHHHHT--HHHHHHHHHHHHHHHHHT--TTT---GGG-----SS-EEEEEEEEEEEEEE--B-B-TT-EEE-TTS-EEEEEEE-GGGG---STTS--TTSTTHHHHHHHHHHHHHHHHHHHHHHHHTT------

Solvent-accessible surface area (backbone atoms only — not comparable to full-atom values): 47937 Å² total; per-residue (Å²): 118,49,79,43,79,31,47,37,34,34,39,23,33,22,49,11,19,29,30,18,48,26,46,30,17,73,71,72,48,49,33,36,35,29,18,54,48,85,62,78,20,58,74,42,29,52,30,28,34,33,27,36,42,70,21,72,67,31,51,76,69,68,52,90,52,51,60,66,57,52,50,50,53,52,38,59,74,26,40,31,47,26,59,47,59,33,52,46,56,41,49,73,41,20,23,59,52,52,49,55,41,39,74,66,66,46,48,67,47,72,58,31,48,47,35,92,83,25,40,60,23,18,34,30,18,44,40,92,84,70,51,78,58,23,70,36,20,22,32,59,49,43,48,45,39,46,52,49,16,45,74,54,60,35,43,74,40,58,39,17,38,71,77,39,63,38,62,62,99,69,35,40,43,29,34,34,29,34,40,84,85,65,46,44,32,39,33,44,15,58,20,38,37,39,13,41,44,16,28,43,48,22,57,68,56,36,31,72,56,57,69,38,43,69,82,70,44,25,57,51,45,68,48,90,77,19,52,26,62,47,46,54,36,43,43,72,73,50,36,14,71,37,63,46,43,62,43,43,22,50,39,53,70,56,61,79,87,34,53,34,54,39,60,63,59,49,38,47,42,57,44,27,35,56,66,18,37,70,62,71,44,40,68,38,44,68,40,27,31,40,36,24,34,43,28,62,75,34,75,75,19,28,35,34,36,38,49,27,55,66,54,52,51,45,30,51,73,72,48,66,92,70,70,36,69,74,57,81,65,68,45,62,76,40,29,69,60,42,49,52,52,36,59,74,64,62,40,83,39,51,44,81,28,57,43,72,65,53,47,21,61,74,68,66,27,37,52,67,44,29,51,51,40,50,53,51,49,33,50,21,36,74,65,55,43,36,86,85,64,62,45,61,48,91,60,54,70,61,83,66,79,58,46,35,40,35,34,35,30,29,28,21,21,73,29,25,22,16,35,35,23,56,51,67,63,22,37,24,14,24,80,84,67,43,73,41,47,38,34,25,37,13,22,29,24,41,40,50,58,40,52,92,47,57,63,57,47,48,21,26,42,70,53,23,46,10,33,43,33,7,33,44,24,22,53,46,44,52,42,50,54,28,52,75,68,74,40,86,67,73,76,124,118,48,79,45,80,32,47,35,33,32,40,24,33,21,50,11,19,31,31,19,47,26,46,29,17,72,71,70,48,48,33,36,35,29,18,53,48,86,61,78,18,58,75,41,30,54,30,29,35,33,26,37,43,68,22,71,66,31,53,76,66,69,53,91,52,50,60,67,57,52,50,48,53,51,38,59,74,27,40,30,45,26,59,48,60,33,52,47,56,42,48,72,40,20,24,58,49,51,50,56,42,40,74,65,65,46,49,66,48,71,58,32,48,47,37,90,84,24,40,60,22,17,33,29,19,43,40,90,84,70,52,79,58,24,72,36,20,21,34,58,48,43,49,44,40,47,51,50,15,45,73,56,61,35,44,75,40,58,38,16,39,71,77,39,62,37,60,62,98,69,35,40,42,27,34,35,28,34,41,83,88,64,46,45,31,40,34,44,15,59,20,38,36,40,13,40,47,16,29,43,47,22,56,67,57,35,31,72,57,59,68,38,43,68,82,71,43,27,60,50,47,70,49,90,79,18,51,27,63,49,45,54,36,44,41,74,73,52,36,14,72,37,63,45,42,62,43,43,21,50,40,52,70,56,61,79,86,35,52,34,54,39,59,63,60,48,38,47,44,57,45,28,35,57,67,18,36,70,60,71,44,40,69,37,43,68,40,26,30,40,36,25,33,44,29,60,74,34,75,74,19,29,34,34,35,38,48,25,54,66,55,54,52,46,29,54,74,72,48,68,93,69,68,36,68,76,56,78,66,67,45,63,77,40,32,69,60,44,50,52,51,37,59,74,67,62,41,84,40,52,43,81,28,56,44,71,65,53,47,21,60,74,70,66,28,37,51,68,44,29,51,52,40,52,53,52,50,32,51,21,36,75,66,55,42,38,84,85,64,64,46,62,49,93,58,54,68,59,85,65,79,56,46,36,40,34,36,34,30,29,29,21,22,72,30,25,22,15,34,36,23,55,52,66,64,22,37,24,14,24,81,85,68,44,72,42,47,40,35,25,39,13,24,28,24,41,40,49,58,41,52,92,48,56,63,56,46,49,21,26,44,71,52,24,45,10,35,43,32,7,33,45,24,22,53,46,45,50,41,51,54,29,53,74,67,72,40,87,67,73,75,123